Protein AF-0000000080870360 (afdb_homodimer)

pLDDT: mean 86.1, std 9.81, range [24.53, 97.88]

Foldseek 3Di:
DDPLVVLVVVLVVVLCCVLVVVLVVVLQVLLVVLQVVQQVVQQVVQAVLLVVQQVDDVDLVVNQVSQVVPVVVAQWQKKFWAAPVGHTSDIDGDDLDLPPADPVLCVVSVRDHAGHKDWHHHVVHTGTIITTGGHCSVSRVVSRVVSVVSVVVSVVVSVVSVVVSVVVSVLVVVLVVVLVVCVVLVVLLQLDADDAHPDPVSNVSRVVSNVVLVVLLVVLLVLLVVLLVLVQVVAHDPLQSAGEQVLVLVVVVCLLADLAQQQKAKKKKKFWPPLVVVCVVPNDVVSSVLNNLVSVLVQVVLLVQPRKGWYDNDDTMIMIRHGLHDPVVVVQVVVVVSVVVSQVPDPDRIAIAMEMEMGGHPDDSVVVVVQRVVVSVVRVVVVPHRYYYGDDDPDDQLDDDLVVLVVQVVVQLVVAKAWDWFFKAFPVRDGPETETFIWTQGPNDTGGNNRNVSSCVVVVVQLVNVVRVVVVLLVVCVVPVAAYEYEHEPSLLPDPVSLVVVLVVLQVCLSSQQRYEYEYELVCVVPPVPSVLVSLVSSVVSNHAYEYEQDDSSSSSVSVCSNSSHAAYEHHQSLLPPVLPDPSSLVSLLSSLVSCVSSNYAYEYEAHCADSSVNSNVVSPHGIYTHPHSRVPPDPDD/DDPLVVLVVVLVVVLCCVLVVVLVVVLQVLLVVLQVVQQVVQQVVQAVLLVVQQVDDVDLVVNQVSQVVDVVVAQWQKKFWAAPVGHTSDIDGDDLDLPPADPVLCVVSVRDHAGHKDWHHHVVHTGTIITTGGHCSVSRVVSRVVSVVSVVVSVVVSVVSVVVSVVVSVLVVVLVVVLVVCVVLVVLLQLDADDAHPDPVSNVSRVVSNVVLVVLLVVLLVLLVVLLVLVQVVAHDPLQSAGEQVLVLVVVVCLQADLAQQQKAKKKKKFWPPLVVVCVVVNDVVSSVLNNVVSVLVQVVLLVQPRKGWYDNDDTMIMIRHGLHDPVVVVLVVVVVSVVVSQVPDPDRIAIAMEMEMGGHPDDSVVVVVQRVVVSVVRVVVPPHRYYYGDDDPDDQLDDDLVVLVVQVVVQLVVAKAWDWFFKAFPVRDGPETETFIWTQGPNDTGGNNRNVSSCVVVVVQLVNVVRVVVVLLVVCVVPVAAYEYEHEPSLLVDPVSLVVVLVVLQVCLSSQQRYEYEYELVCVVPPVPSVLVSLVSSVVSNHAYEYEQDDSSSSSVSVCSNSSHAAYEHHQSLLPPVLPDVSSLVSLLSSLVSCVSSNYAYEYEAHCADSSVNSNVVSPHGIYTHPHSRVPPPPDD

Structure (mmCIF, N/CA/C/O backbone):
data_AF-0000000080870360-model_v1
#
loop_
_entity.id
_entity.type
_entity.pdbx_description
1 polymer 'EAL domain-containing protein'
#
loop_
_atom_site.group_PDB
_atom_site.id
_atom_site.type_symbol
_atom_site.label_atom_id
_atom_site.label_alt_id
_atom_site.label_comp_id
_atom_site.label_asym_id
_atom_site.label_entity_id
_atom_site.label_seq_id
_atom_site.pdbx_PDB_ins_code
_atom_site.Cartn_x
_atom_site.Cartn_y
_atom_site.Cartn_z
_atom_site.occupancy
_atom_site.B_iso_or_equiv
_atom_site.auth_seq_id
_atom_site.auth_comp_id
_atom_site.auth_asym_id
_atom_site.auth_atom_id
_atom_site.pdbx_PDB_model_num
ATOM 1 N N . MET A 1 1 ? 0.514 -20.75 -23.391 1 66.88 1 MET A N 1
ATOM 2 C CA . MET A 1 1 ? -0.245 -21.953 -23.062 1 66.88 1 MET A CA 1
ATOM 3 C C . MET A 1 1 ? -0.353 -22.141 -21.547 1 66.88 1 MET A C 1
ATOM 5 O O . MET A 1 1 ? 0.58 -21.812 -20.812 1 66.88 1 MET A O 1
ATOM 9 N N . SER A 1 2 ? -1.603 -22.625 -21.172 1 75.56 2 SER A N 1
ATOM 10 C CA . SER A 1 2 ? -1.83 -22.844 -19.75 1 75.56 2 SER A CA 1
ATOM 11 C C . SER A 1 2 ? -0.956 -23.969 -19.219 1 75.56 2 SER A C 1
ATOM 13 O O . SER A 1 2 ? -0.537 -24.844 -19.969 1 75.56 2 SER A O 1
ATOM 15 N N . LEU A 1 3 ? -0.447 -23.844 -18.031 1 73.31 3 LEU A N 1
ATOM 16 C CA . LEU A 1 3 ? 0.343 -24.891 -17.391 1 73.31 3 LEU A CA 1
ATOM 17 C C . LEU A 1 3 ? -0.369 -26.234 -17.453 1 73.31 3 LEU A C 1
ATOM 19 O O . LEU A 1 3 ? 0.267 -27.266 -17.672 1 73.31 3 LEU A O 1
ATOM 23 N N . ILE A 1 4 ? -1.67 -26.141 -17.453 1 73.12 4 ILE A N 1
ATOM 24 C CA . ILE A 1 4 ? -2.473 -27.359 -17.469 1 73.12 4 ILE A CA 1
ATOM 25 C C . ILE A 1 4 ? -2.4 -28 -18.859 1 73.12 4 ILE A C 1
ATOM 27 O O . ILE A 1 4 ? -2.25 -29.219 -18.969 1 73.12 4 ILE A O 1
ATOM 31 N N . LYS A 1 5 ? -2.488 -27.234 -19.812 1 73.69 5 LYS A N 1
ATOM 32 C CA . LYS A 1 5 ? -2.396 -27.75 -21.172 1 73.69 5 LYS A CA 1
ATOM 33 C C . LYS A 1 5 ? -1.011 -28.328 -21.453 1 73.69 5 LYS A C 1
ATOM 35 O O . LYS A 1 5 ? -0.881 -29.359 -22.125 1 73.69 5 LYS A O 1
ATOM 40 N N . GLN A 1 6 ? -0.074 -27.672 -20.906 1 71.38 6 GLN A N 1
ATOM 41 C CA . GLN A 1 6 ? 1.287 -28.172 -21.078 1 71.38 6 GLN A CA 1
ATOM 42 C C . GLN A 1 6 ? 1.474 -29.516 -20.375 1 71.38 6 GLN A C 1
ATOM 44 O O . GLN A 1 6 ? 2.109 -30.422 -20.922 1 71.38 6 GLN A O 1
ATOM 49 N N . LEU A 1 7 ? 0.876 -29.609 -19.25 1 72.62 7 LEU A N 1
ATOM 50 C CA . LEU A 1 7 ? 0.972 -30.859 -18.516 1 72.62 7 LEU A CA 1
ATOM 51 C C . LEU A 1 7 ? 0.259 -31.984 -19.25 1 72.62 7 LEU A C 1
ATOM 53 O O . LEU A 1 7 ? 0.784 -33.094 -19.359 1 72.62 7 LEU A O 1
ATOM 57 N N . TRP A 1 8 ? -0.838 -31.672 -19.844 1 72.88 8 TRP A N 1
ATOM 58 C CA . TRP A 1 8 ? -1.58 -32.656 -20.625 1 72.88 8 TRP A CA 1
ATOM 59 C C . TRP A 1 8 ? -0.782 -33.094 -21.859 1 72.88 8 TRP A C 1
ATOM 61 O O . TRP A 1 8 ? -0.747 -34.281 -22.188 1 72.88 8 TRP A O 1
ATOM 71 N N . LEU A 1 9 ? -0.199 -32.188 -22.391 1 73.12 9 LEU A N 1
ATOM 72 C CA . LEU A 1 9 ? 0.577 -32.5 -23.594 1 73.12 9 LEU A CA 1
ATOM 73 C C . LEU A 1 9 ? 1.766 -33.375 -23.25 1 73.12 9 LEU A C 1
ATOM 75 O O . LEU A 1 9 ? 2.076 -34.312 -24 1 73.12 9 LEU A O 1
ATOM 79 N N . ILE A 1 10 ? 2.309 -33.156 -22.156 1 71.44 10 ILE A N 1
ATOM 80 C CA . ILE A 1 10 ? 3.447 -33.938 -21.719 1 71.44 10 ILE A CA 1
ATOM 81 C C . ILE A 1 10 ? 2.998 -35.375 -21.438 1 71.44 10 ILE A C 1
ATOM 83 O O . ILE A 1 10 ? 3.633 -36.344 -21.891 1 71.44 10 ILE A O 1
ATOM 87 N N . VAL A 1 11 ? 1.896 -35.406 -20.797 1 72.62 11 VAL A N 1
ATOM 88 C CA . VAL A 1 11 ? 1.383 -36.75 -20.438 1 72.62 11 VAL A CA 1
ATOM 89 C C . VAL A 1 11 ? 1.026 -37.531 -21.688 1 72.62 11 VAL A C 1
ATOM 91 O O . VAL A 1 11 ? 1.393 -38.688 -21.828 1 72.62 11 VAL A O 1
ATOM 94 N N . VAL A 1 12 ? 0.449 -36.812 -22.609 1 73.94 12 VAL A N 1
ATOM 95 C CA . VAL A 1 12 ? -0.006 -37.469 -23.828 1 73.94 12 VAL A CA 1
ATOM 96 C C . VAL A 1 12 ? 1.198 -37.906 -24.656 1 73.94 12 VAL A C 1
ATOM 98 O O . VAL A 1 12 ? 1.223 -39.031 -25.172 1 73.94 12 VAL A O 1
ATOM 101 N N . VAL A 1 13 ? 2.146 -37.125 -24.719 1 74.88 13 VAL A N 1
ATOM 102 C CA . VAL A 1 13 ? 3.324 -37.438 -25.516 1 74.88 13 VAL A CA 1
ATOM 103 C C . VAL A 1 13 ? 4.086 -38.594 -24.891 1 74.88 13 VAL A C 1
ATOM 105 O O . VAL A 1 13 ? 4.535 -39.5 -25.594 1 74.88 13 VAL A O 1
ATOM 108 N N . LEU A 1 14 ? 4.164 -38.562 -23.625 1 74.25 14 LEU A N 1
ATOM 109 C CA . LEU A 1 14 ? 4.879 -39.625 -22.922 1 74.25 14 LEU A CA 1
ATOM 110 C C . LEU A 1 14 ? 4.152 -40.938 -23.078 1 74.25 14 LEU A C 1
ATOM 112 O O . LEU A 1 14 ? 4.789 -41.969 -23.297 1 74.25 14 LEU A O 1
ATOM 116 N N . LEU A 1 15 ? 2.84 -40.875 -23.047 1 74.5 15 LEU A N 1
ATOM 117 C CA . LEU A 1 15 ? 2.057 -42.094 -23.188 1 74.5 15 LEU A CA 1
ATOM 118 C C . LEU A 1 15 ? 2.15 -42.656 -24.609 1 74.5 15 LEU A C 1
ATOM 120 O O . LEU A 1 15 ? 2.266 -43.844 -24.797 1 74.5 15 LEU A O 1
ATOM 124 N N . LEU A 1 16 ? 2.174 -41.719 -25.547 1 74.62 16 LEU A N 1
ATOM 125 C CA . LEU A 1 16 ? 2.266 -42.156 -26.938 1 74.62 16 LEU A CA 1
ATOM 126 C C . LEU A 1 16 ? 3.621 -42.781 -27.234 1 74.62 16 LEU A C 1
ATOM 128 O O . LEU A 1 16 ? 3.703 -43.781 -27.953 1 74.62 16 LEU A O 1
ATOM 132 N N . LEU A 1 17 ? 4.586 -42.25 -26.688 1 73.38 17 LEU A N 1
ATOM 133 C CA . LEU A 1 17 ? 5.93 -42.781 -26.891 1 73.38 17 LEU A CA 1
ATOM 134 C C . LEU A 1 17 ? 6.09 -44.125 -26.188 1 73.38 17 LEU A C 1
ATOM 136 O O . LEU A 1 17 ? 6.684 -45.062 -26.75 1 73.38 17 LEU A O 1
ATOM 140 N N . ALA A 1 18 ? 5.531 -44.156 -24.969 1 71.69 18 ALA A N 1
ATOM 141 C CA . ALA A 1 18 ? 5.652 -45.406 -24.203 1 71.69 18 ALA A CA 1
ATOM 142 C C . ALA A 1 18 ? 4.844 -46.531 -24.859 1 71.69 18 ALA A C 1
ATOM 144 O O . ALA A 1 18 ? 5.363 -47.625 -25.078 1 71.69 18 ALA A O 1
ATOM 145 N N . PHE A 1 19 ? 3.607 -46.219 -25.281 1 74 19 PHE A N 1
ATOM 146 C CA . PHE A 1 19 ? 2.729 -47.25 -25.812 1 74 19 PHE A CA 1
ATOM 147 C C . PHE A 1 19 ? 3.078 -47.562 -27.266 1 74 19 PHE A C 1
ATOM 149 O O . PHE A 1 19 ? 3.057 -48.75 -27.672 1 74 19 PHE A O 1
ATOM 156 N N . GLY A 1 20 ? 3.439 -46.531 -28.016 1 71.44 20 GLY A N 1
ATOM 157 C CA . GLY A 1 20 ? 3.848 -46.75 -29.391 1 71.44 20 GLY A CA 1
ATOM 158 C C . GLY A 1 20 ? 5.129 -47.531 -29.516 1 71.44 20 GLY A C 1
ATOM 159 O O . GLY A 1 20 ? 5.215 -48.469 -30.328 1 71.44 20 GLY A O 1
ATOM 160 N N . GLY A 1 21 ? 6.066 -47.188 -28.719 1 71.12 21 GLY A N 1
ATOM 161 C CA . GLY A 1 21 ? 7.32 -47.938 -28.719 1 71.12 21 GLY A CA 1
ATOM 162 C C . GLY A 1 21 ? 7.164 -49.375 -28.25 1 71.12 21 GLY A C 1
ATOM 163 O O . GLY A 1 21 ? 7.746 -50.281 -28.844 1 71.12 21 GLY A O 1
ATOM 164 N N . SER A 1 22 ? 6.285 -49.562 -27.266 1 70.62 22 SER A N 1
ATOM 165 C CA . SER A 1 22 ? 6.059 -50.906 -26.75 1 70.62 22 SER A CA 1
ATOM 166 C C . SER A 1 22 ? 5.367 -51.781 -27.781 1 70.62 22 SER A C 1
ATOM 168 O O . SER A 1 22 ? 5.688 -52.969 -27.906 1 70.62 22 SER A O 1
ATOM 170 N N . LEU A 1 23 ? 4.457 -51.25 -28.5 1 72.56 23 LEU A N 1
ATOM 171 C CA . LEU A 1 23 ? 3.764 -52 -29.547 1 72.56 23 LEU A CA 1
ATOM 172 C C . LEU A 1 23 ? 4.727 -52.406 -30.656 1 72.56 23 LEU A C 1
ATOM 174 O O . LEU A 1 23 ? 4.688 -53.531 -31.141 1 72.56 23 LEU A O 1
ATOM 178 N N . PHE A 1 24 ? 5.559 -51.562 -31.016 1 74.19 24 PHE A N 1
ATOM 179 C CA . PHE A 1 24 ? 6.512 -51.812 -32.094 1 74.19 24 PHE A CA 1
ATOM 180 C C . PHE A 1 24 ? 7.5 -52.906 -31.703 1 74.19 24 PHE A C 1
ATOM 182 O O . PHE A 1 24 ? 7.77 -53.812 -32.469 1 74.19 24 PHE A O 1
ATOM 189 N N . ILE A 1 25 ? 7.922 -52.875 -30.578 1 70.62 25 ILE A N 1
ATOM 190 C CA . ILE A 1 25 ? 8.906 -53.844 -30.109 1 70.62 25 ILE A CA 1
ATOM 191 C C . ILE A 1 25 ? 8.242 -55.219 -29.922 1 70.62 25 ILE A C 1
ATOM 193 O O . ILE A 1 25 ? 8.82 -56.25 -30.266 1 70.62 25 ILE A O 1
ATOM 197 N N . GLY A 1 26 ? 7.035 -55.188 -29.406 1 69.44 26 GLY A N 1
ATOM 198 C CA . GLY A 1 26 ? 6.312 -56.406 -29.219 1 69.44 26 GLY A CA 1
ATOM 199 C C . GLY A 1 26 ? 6.047 -57.156 -30.5 1 69.44 26 GLY A C 1
ATOM 200 O O . GLY A 1 26 ? 6.289 -58.375 -30.594 1 69.44 26 GLY A O 1
ATOM 201 N N . VAL A 1 27 ? 5.711 -56.5 -31.516 1 71.69 27 VAL A N 1
ATOM 202 C CA . VAL A 1 27 ? 5.379 -57.094 -32.812 1 71.69 27 VAL A CA 1
ATOM 203 C C . VAL A 1 27 ? 6.656 -57.594 -33.5 1 71.69 27 VAL A C 1
ATOM 205 O O . VAL A 1 27 ? 6.68 -58.688 -34.062 1 71.69 27 VAL A O 1
ATOM 208 N N . THR A 1 28 ? 7.703 -56.875 -33.406 1 73.19 28 THR A N 1
ATOM 209 C CA . THR A 1 28 ? 8.945 -57.25 -34.062 1 73.19 28 THR A CA 1
ATOM 210 C C . THR A 1 28 ? 9.586 -58.438 -33.375 1 73.19 28 THR A C 1
ATOM 212 O O . THR A 1 28 ? 10.133 -59.312 -34.062 1 73.19 28 THR A O 1
ATOM 215 N N . ALA A 1 29 ? 9.508 -58.5 -32.125 1 69.62 29 ALA A N 1
ATOM 216 C CA . ALA A 1 29 ? 10.047 -59.656 -31.391 1 69.62 29 ALA A CA 1
ATOM 217 C C . ALA A 1 29 ? 9.258 -60.906 -31.703 1 69.62 29 ALA A C 1
ATOM 219 O O . ALA A 1 29 ? 9.836 -61.969 -31.891 1 69.62 29 ALA A O 1
ATOM 220 N N . SER A 1 30 ? 7.961 -60.844 -31.766 1 70.81 30 SER A N 1
ATOM 221 C CA . SER A 1 30 ? 7.113 -62 -32.062 1 70.81 30 SER A CA 1
ATOM 222 C C . SER A 1 30 ? 7.336 -62.5 -33.5 1 70.81 30 SER A C 1
ATOM 224 O O . SER A 1 30 ? 7.363 -63.688 -33.719 1 70.81 30 SER A O 1
ATOM 226 N N . ARG A 1 31 ? 7.504 -61.625 -34.344 1 75.19 31 ARG A N 1
ATOM 227 C CA . ARG A 1 31 ? 7.762 -61.969 -35.75 1 75.19 31 ARG A CA 1
ATOM 228 C C . ARG A 1 31 ? 9.062 -62.781 -35.875 1 75.19 31 ARG A C 1
ATOM 230 O O . ARG A 1 31 ? 9.109 -63.812 -36.531 1 75.19 31 ARG A O 1
ATOM 237 N N . ALA A 1 32 ? 10.078 -62.281 -35.312 1 73.69 32 ALA A N 1
ATOM 238 C CA . ALA A 1 32 ? 11.383 -62.938 -35.406 1 73.69 32 ALA A CA 1
ATOM 239 C C . ALA A 1 32 ? 11.328 -64.375 -34.812 1 73.69 32 ALA A C 1
ATOM 241 O O . ALA A 1 32 ? 11.914 -65.312 -35.375 1 73.69 32 ALA A O 1
ATOM 242 N N . TYR A 1 33 ? 10.617 -64.5 -33.812 1 71.56 33 TYR A N 1
ATOM 243 C CA . TYR A 1 33 ? 10.461 -65.812 -33.188 1 71.56 33 TYR A CA 1
ATOM 244 C C . TYR A 1 33 ? 9.703 -66.75 -34.094 1 71.56 33 TYR A C 1
ATOM 246 O O . TYR A 1 33 ? 10.094 -67.938 -34.219 1 71.56 33 TYR A O 1
ATOM 254 N N . ILE A 1 34 ? 8.648 -66.312 -34.625 1 73.5 34 ILE A N 1
ATOM 255 C CA . ILE A 1 34 ? 7.809 -67.125 -35.469 1 73.5 34 ILE A CA 1
ATOM 256 C C . ILE A 1 34 ? 8.602 -67.625 -36.719 1 73.5 34 ILE A C 1
ATOM 258 O O . ILE A 1 34 ? 8.555 -68.75 -37.094 1 73.5 34 ILE A O 1
ATOM 262 N N . GLU A 1 35 ? 9.32 -66.75 -37.188 1 79.25 35 GLU A N 1
ATOM 263 C CA . GLU A 1 35 ? 10.109 -67.062 -38.375 1 79.25 35 GLU A CA 1
ATOM 264 C C . GLU A 1 35 ? 11.148 -68.188 -38.062 1 79.25 35 GLU A C 1
ATOM 266 O O . GLU A 1 35 ? 11.336 -69.125 -38.844 1 79.25 35 GLU A O 1
ATOM 271 N N . GLN A 1 36 ? 11.742 -68 -37 1 74.94 36 GLN A N 1
ATOM 272 C CA . GLN A 1 36 ? 12.766 -68.938 -36.625 1 74.94 36 GLN A CA 1
ATOM 273 C C . GLN A 1 36 ? 12.148 -70.312 -36.312 1 74.94 36 GLN A C 1
ATOM 275 O O . GLN A 1 36 ? 12.688 -71.375 -36.688 1 74.94 36 GLN A O 1
ATOM 280 N N . GLU A 1 37 ? 11.094 -70.25 -35.594 1 73.12 37 GLU A N 1
ATOM 281 C CA . GLU A 1 37 ? 10.438 -71.5 -35.219 1 73.12 37 GLU A CA 1
ATOM 282 C C . GLU A 1 37 ? 9.914 -72.25 -36.438 1 73.12 37 GLU A C 1
ATOM 284 O O . GLU A 1 37 ? 10.008 -73.5 -36.531 1 73.12 37 GLU A O 1
ATOM 289 N N . VAL A 1 38 ? 9.32 -71.625 -37.344 1 77.19 38 VAL A N 1
ATOM 290 C CA . VAL A 1 38 ? 8.789 -72.25 -38.562 1 77.19 38 VAL A CA 1
ATOM 291 C C . VAL A 1 38 ? 9.93 -72.75 -39.438 1 77.19 38 VAL A C 1
ATOM 293 O O . VAL A 1 38 ? 9.797 -73.812 -40.062 1 77.19 38 VAL A O 1
ATOM 296 N N . LEU A 1 39 ? 11.023 -72.125 -39.438 1 81.31 39 LEU A N 1
ATOM 297 C CA . LEU A 1 39 ? 12.195 -72.562 -40.156 1 81.31 39 LEU A CA 1
ATOM 298 C C . LEU A 1 39 ? 12.664 -73.938 -39.656 1 81.31 39 LEU A C 1
ATOM 300 O O . LEU A 1 39 ? 12.969 -74.812 -40.438 1 81.31 39 LEU A O 1
ATOM 304 N N . ILE A 1 40 ? 12.68 -74 -38.375 1 76.5 40 ILE A N 1
ATOM 305 C CA . ILE A 1 40 ? 13.109 -75.25 -37.75 1 76.5 40 ILE A CA 1
ATOM 306 C C . ILE A 1 40 ? 12.086 -76.375 -38.031 1 76.5 40 ILE A C 1
ATOM 308 O O . ILE A 1 40 ? 12.461 -77.5 -38.375 1 76.5 40 ILE A O 1
ATOM 312 N N . LYS A 1 41 ? 10.883 -76.062 -37.938 1 78.19 41 LYS A N 1
ATOM 313 C CA . LYS A 1 41 ? 9.812 -77 -38.219 1 78.19 41 LYS A CA 1
ATOM 314 C C . LYS A 1 41 ? 9.898 -77.5 -39.656 1 78.19 41 LYS A C 1
ATOM 316 O O . LYS A 1 41 ? 9.789 -78.75 -39.875 1 78.19 41 LYS A O 1
ATOM 321 N N . ASN A 1 42 ? 10.031 -76.625 -40.594 1 82.44 42 ASN A N 1
ATOM 322 C CA . ASN A 1 42 ? 10.141 -77 -42 1 82.44 42 ASN A CA 1
ATOM 323 C C . ASN A 1 42 ? 11.32 -77.938 -42.219 1 82.44 42 ASN A C 1
ATOM 325 O O . ASN A 1 42 ? 11.195 -78.938 -42.906 1 82.44 42 ASN A O 1
ATOM 329 N N . ALA A 1 43 ? 12.375 -77.625 -41.656 1 81.81 43 ALA A N 1
ATOM 330 C CA . ALA A 1 43 ? 13.594 -78.375 -41.844 1 81.81 43 ALA A CA 1
ATOM 331 C C . ALA A 1 43 ? 13.445 -79.812 -41.219 1 81.81 43 ALA A C 1
ATOM 333 O O . ALA A 1 43 ? 13.781 -80.812 -41.844 1 81.81 43 ALA A O 1
ATOM 334 N N . ASP A 1 44 ? 12.922 -79.812 -40 1 77.19 44 ASP A N 1
ATOM 335 C CA . ASP A 1 44 ? 12.742 -81.062 -39.312 1 77.19 44 ASP A CA 1
ATOM 336 C C . ASP A 1 44 ? 11.75 -81.938 -40.031 1 77.19 44 ASP A C 1
ATOM 338 O O . ASP A 1 44 ? 12 -83.125 -40.219 1 77.19 44 ASP A O 1
ATOM 342 N N . ASN A 1 45 ? 10.688 -81.438 -40.5 1 79.94 45 ASN A N 1
ATOM 343 C CA . ASN A 1 45 ? 9.664 -82.188 -41.156 1 79.94 45 ASN A CA 1
ATOM 344 C C . ASN A 1 45 ? 10.125 -82.688 -42.562 1 79.94 45 ASN A C 1
ATOM 346 O O . ASN A 1 45 ? 9.82 -83.812 -42.969 1 79.94 45 ASN A O 1
ATOM 350 N N . ALA A 1 46 ? 10.82 -81.812 -43.219 1 83.75 46 ALA A N 1
ATOM 351 C CA . ALA A 1 46 ? 11.367 -82.188 -44.531 1 83.75 46 ALA A CA 1
ATOM 352 C C . ALA A 1 46 ? 12.359 -83.375 -44.375 1 83.75 46 ALA A C 1
ATOM 354 O O . ALA A 1 46 ? 12.32 -84.312 -45.156 1 83.75 46 ALA A O 1
ATOM 355 N N . SER A 1 47 ? 13.148 -83.312 -43.406 1 80.06 47 SER A N 1
ATOM 356 C CA . SER A 1 47 ? 14.148 -84.312 -43.188 1 80.06 47 SER A CA 1
ATOM 357 C C . SER A 1 47 ? 13.5 -85.625 -42.781 1 80.06 47 SER A C 1
ATOM 359 O O . SER A 1 47 ? 13.906 -86.688 -43.25 1 80.06 47 SER A O 1
ATOM 361 N N . ALA A 1 48 ? 12.523 -85.5 -41.938 1 77.06 48 ALA A N 1
ATOM 362 C CA . ALA A 1 48 ? 11.82 -86.688 -41.5 1 77.06 48 ALA A CA 1
ATOM 363 C C . ALA A 1 48 ? 11.094 -87.375 -42.656 1 77.06 48 ALA A C 1
ATOM 365 O O . ALA A 1 48 ? 11.164 -88.625 -42.781 1 77.06 48 ALA A O 1
ATOM 366 N N . LEU A 1 49 ? 10.492 -86.688 -43.469 1 80.81 49 LEU A N 1
ATOM 367 C CA . LEU A 1 49 ? 9.734 -87.188 -44.562 1 80.81 49 LEU A CA 1
ATOM 368 C C . LEU A 1 49 ? 10.664 -87.75 -45.656 1 80.81 49 LEU A C 1
ATOM 370 O O . LEU A 1 49 ? 10.383 -88.812 -46.25 1 80.81 49 LEU A O 1
ATOM 374 N N . ALA A 1 50 ? 11.688 -87.125 -45.875 1 83.62 50 ALA A N 1
ATOM 375 C CA . ALA A 1 50 ? 12.664 -87.562 -46.844 1 83.62 50 ALA A CA 1
ATOM 376 C C . ALA A 1 50 ? 13.289 -88.875 -46.438 1 83.62 50 ALA A C 1
ATOM 378 O O . ALA A 1 50 ? 13.516 -89.75 -47.25 1 83.62 50 ALA A O 1
ATOM 379 N N . LEU A 1 51 ? 13.539 -88.938 -45.219 1 77.44 51 LEU A N 1
ATOM 380 C CA . LEU A 1 51 ? 14.102 -90.188 -44.688 1 77.44 51 LEU A CA 1
ATOM 381 C C . LEU A 1 51 ? 13.109 -91.312 -44.844 1 77.44 51 LEU A C 1
ATOM 383 O O . LEU A 1 51 ? 13.5 -92.438 -45.219 1 77.44 51 LEU A O 1
ATOM 387 N N . THR A 1 52 ? 11.898 -91.062 -44.625 1 76.25 52 THR A N 1
ATOM 388 C CA . THR A 1 52 ? 10.852 -92.062 -44.781 1 76.25 52 THR A CA 1
ATOM 389 C C . THR A 1 52 ? 10.727 -92.5 -46.25 1 76.25 52 THR A C 1
ATOM 391 O O . THR A 1 52 ? 10.648 -93.688 -46.531 1 76.25 52 THR A O 1
ATOM 394 N N . MET A 1 53 ? 10.844 -91.625 -47.062 1 80.94 53 MET A N 1
ATOM 395 C CA . MET A 1 53 ? 10.703 -91.875 -48.5 1 80.94 53 MET A CA 1
ATOM 396 C C . MET A 1 53 ? 11.906 -92.625 -49.031 1 80.94 53 MET A C 1
ATOM 398 O O . MET A 1 53 ? 11.773 -93.5 -49.938 1 80.94 53 MET A O 1
ATOM 402 N N . SER A 1 54 ? 12.922 -92.438 -48.406 1 82.62 54 SER A N 1
ATOM 403 C CA . SER A 1 54 ? 14.148 -93.125 -48.844 1 82.62 54 SER A CA 1
ATOM 404 C C . SER A 1 54 ? 14.133 -94.562 -48.469 1 82.62 54 SER A C 1
ATOM 406 O O . SER A 1 54 ? 14.781 -95.375 -49.125 1 82.62 54 SER A O 1
ATOM 408 N N . GLN A 1 55 ? 13.359 -94.875 -47.5 1 75.25 55 GLN A N 1
ATOM 409 C CA . GLN A 1 55 ? 13.352 -96.25 -47 1 75.25 55 GLN A CA 1
ATOM 410 C C . GLN A 1 55 ? 12.188 -97.062 -47.594 1 75.25 55 GLN A C 1
ATOM 412 O O . GLN A 1 55 ? 12.148 -98.312 -47.469 1 75.25 55 GLN A O 1
ATOM 417 N N . MET A 1 56 ? 11.328 -96.438 -48.344 1 76.25 56 MET A N 1
ATOM 418 C CA . MET A 1 56 ? 10.125 -97.125 -48.875 1 76.25 56 MET A CA 1
ATOM 419 C C . MET A 1 56 ? 10.305 -97.438 -50.344 1 76.25 56 MET A C 1
ATOM 421 O O . MET A 1 56 ? 11.188 -96.875 -51 1 76.25 56 MET A O 1
ATOM 425 N N . PRO A 1 57 ? 9.406 -98.5 -50.844 1 78.81 57 PRO A N 1
ATOM 426 C CA . PRO A 1 57 ? 9.445 -98.75 -52.312 1 78.81 57 PRO A CA 1
ATOM 427 C C . PRO A 1 57 ? 9.125 -97.5 -53.125 1 78.81 57 PRO A C 1
ATOM 429 O O . PRO A 1 57 ? 8.266 -96.75 -52.75 1 78.81 57 PRO A O 1
ATOM 432 N N . LYS A 1 58 ? 9.812 -97.312 -54.219 1 82.81 58 LYS A N 1
ATOM 433 C CA . LYS A 1 58 ? 9.766 -96.062 -54.969 1 82.81 58 LYS A CA 1
ATOM 434 C C . LYS A 1 58 ? 8.727 -96.188 -56.094 1 82.81 58 LYS A C 1
ATOM 436 O O . LYS A 1 58 ? 8.906 -95.562 -57.156 1 82.81 58 LYS A O 1
ATOM 441 N N . ASP A 1 59 ? 7.691 -96.938 -55.781 1 82.81 59 ASP A N 1
ATOM 442 C CA . ASP A 1 59 ? 6.598 -96.938 -56.75 1 82.81 59 ASP A CA 1
ATOM 443 C C . ASP A 1 59 ? 5.77 -95.688 -56.656 1 82.81 59 ASP A C 1
ATOM 445 O O . ASP A 1 59 ? 5.57 -95.125 -55.562 1 82.81 59 ASP A O 1
ATOM 449 N N . PRO A 1 60 ? 5.375 -95.062 -57.781 1 83.12 60 PRO A N 1
ATOM 450 C CA . PRO A 1 60 ? 4.668 -93.812 -57.844 1 83.12 60 PRO A CA 1
ATOM 451 C C . PRO A 1 60 ? 3.424 -93.812 -56.969 1 83.12 60 PRO A C 1
ATOM 453 O O . PRO A 1 60 ? 3.111 -92.75 -56.344 1 83.12 60 PRO A O 1
ATOM 456 N N . VAL A 1 61 ? 2.744 -94.875 -56.812 1 83.88 61 VAL A N 1
ATOM 457 C CA . VAL A 1 61 ? 1.502 -94.938 -56.031 1 83.88 61 VAL A CA 1
ATOM 458 C C . VAL A 1 61 ? 1.811 -94.812 -54.562 1 83.88 61 VAL A C 1
ATOM 460 O O . VAL A 1 61 ? 1.13 -94.062 -53.812 1 83.88 61 VAL A O 1
ATOM 463 N N . THR A 1 62 ? 2.846 -95.438 -54.156 1 80.75 62 THR A N 1
ATOM 464 C CA . THR A 1 62 ? 3.232 -95.438 -52.75 1 80.75 62 THR A CA 1
ATOM 465 C C . THR A 1 62 ? 3.742 -94.062 -52.375 1 80.75 62 THR A C 1
ATOM 467 O O . THR A 1 62 ? 3.428 -93.562 -51.281 1 80.75 62 THR A O 1
ATOM 470 N N . LEU A 1 63 ? 4.492 -93.5 -53.219 1 83.31 63 LEU A N 1
ATOM 471 C CA . LEU A 1 63 ? 5.023 -92.125 -52.969 1 83.31 63 LEU A CA 1
ATOM 472 C C . LEU A 1 63 ? 3.9 -91.125 -52.906 1 83.31 63 LEU A C 1
ATOM 474 O O . LEU A 1 63 ? 3.91 -90.25 -52.062 1 83.31 63 LEU A O 1
ATOM 478 N N . GLU A 1 64 ? 2.99 -91.188 -53.75 1 86 64 GLU A N 1
ATOM 479 C CA . GLU A 1 64 ? 1.843 -90.312 -53.781 1 86 64 GLU A CA 1
ATOM 480 C C . GLU A 1 64 ? 1.019 -90.438 -52.5 1 86 64 GLU A C 1
ATOM 482 O O . GLU A 1 64 ? 0.549 -89.5 -51.938 1 86 64 GLU A O 1
ATOM 487 N N . LEU A 1 65 ? 0.828 -91.688 -52.031 1 80 65 LEU A N 1
ATOM 488 C CA . LEU A 1 65 ? 0.038 -91.938 -50.844 1 80 65 LEU A CA 1
ATOM 489 C C . LEU A 1 65 ? 0.723 -91.375 -49.594 1 80 65 LEU A C 1
ATOM 491 O O . LEU A 1 65 ? 0.06 -90.812 -48.719 1 80 65 LEU A O 1
ATOM 495 N N . LEU A 1 66 ? 1.996 -91.438 -49.625 1 79.25 66 LEU A N 1
ATOM 496 C CA . LEU A 1 66 ? 2.74 -90.938 -48.5 1 79.25 66 LEU A CA 1
ATOM 497 C C . LEU A 1 66 ? 2.686 -89.438 -48.438 1 79.25 66 LEU A C 1
ATOM 499 O O . LEU A 1 66 ? 2.459 -88.812 -47.375 1 79.25 66 LEU A O 1
ATOM 503 N N . VAL A 1 67 ? 2.996 -88.75 -49.531 1 83.25 67 VAL A N 1
ATOM 504 C CA . VAL A 1 67 ? 2.949 -87.312 -49.594 1 83.25 67 VAL A CA 1
ATOM 505 C C . VAL A 1 67 ? 1.541 -86.812 -49.281 1 83.25 67 VAL A C 1
ATOM 507 O O . VAL A 1 67 ? 1.374 -85.812 -48.531 1 83.25 67 VAL A O 1
ATOM 510 N N . SER A 1 68 ? 0.574 -87.562 -49.75 1 82.69 68 SER A N 1
ATOM 511 C CA . SER A 1 68 ? -0.812 -87.125 -49.5 1 82.69 68 SER A CA 1
ATOM 512 C C . SER A 1 68 ? -1.172 -87.312 -48.031 1 82.69 68 SER A C 1
ATOM 514 O O . SER A 1 68 ? -1.835 -86.5 -47.438 1 82.69 68 SER A O 1
ATOM 516 N N . ALA A 1 69 ? -0.747 -88.438 -47.469 1 76.44 69 ALA A N 1
ATOM 517 C CA . ALA A 1 69 ? -1.047 -88.688 -46.062 1 76.44 69 ALA A CA 1
ATOM 518 C C . ALA A 1 69 ? -0.389 -87.688 -45.156 1 76.44 69 ALA A C 1
ATOM 520 O O . ALA A 1 69 ? -1.011 -87.188 -44.188 1 76.44 69 ALA A O 1
ATOM 521 N N . GLN A 1 70 ? 0.799 -87.375 -45.531 1 76.44 70 GLN A N 1
ATOM 522 C CA . GLN A 1 70 ? 1.516 -86.375 -44.719 1 76.44 70 GLN A CA 1
ATOM 523 C C . GLN A 1 70 ? 0.906 -85 -44.875 1 76.44 70 GLN A C 1
ATOM 525 O O . GLN A 1 70 ? 0.792 -84.25 -43.906 1 76.44 70 GLN A O 1
ATOM 530 N N . PHE A 1 71 ? 0.629 -84.625 -46 1 81.06 71 PHE A N 1
ATOM 531 C CA . PHE A 1 71 ? 0.03 -83.312 -46.281 1 81.06 71 PHE A CA 1
ATOM 532 C C . PHE A 1 71 ? -1.315 -83.188 -45.594 1 81.06 71 PHE A C 1
ATOM 534 O O . PHE A 1 71 ? -1.631 -82.125 -45.031 1 81.06 71 PHE A O 1
ATOM 541 N N . ASP A 1 72 ? -2.148 -84.312 -45.562 1 75.25 72 ASP A N 1
ATOM 542 C CA . ASP A 1 72 ? -3.494 -84.25 -45 1 75.25 72 ASP A CA 1
ATOM 543 C C . ASP A 1 72 ? -3.453 -84.25 -43.5 1 75.25 72 ASP A C 1
ATOM 545 O O . ASP A 1 72 ? -4.348 -83.688 -42.844 1 75.25 72 ASP A O 1
ATOM 549 N N . THR A 1 73 ? -2.449 -84.812 -42.938 1 66.31 73 THR A N 1
ATOM 550 C CA . THR A 1 73 ? -2.383 -84.875 -41.469 1 66.31 73 THR A CA 1
ATOM 551 C C . THR A 1 73 ? -1.596 -83.688 -40.906 1 66.31 73 THR A C 1
ATOM 553 O O . THR A 1 73 ? -1.74 -83.375 -39.719 1 66.31 73 THR A O 1
ATOM 556 N N . GLY A 1 74 ? -0.8 -83.188 -41.781 1 72.06 74 GLY A N 1
ATOM 557 C CA . GLY A 1 74 ? 0.05 -82.125 -41.281 1 72.06 74 GLY A CA 1
ATOM 558 C C . GLY A 1 74 ? -0.448 -80.75 -41.688 1 72.06 74 GLY A C 1
ATOM 559 O O . GLY A 1 74 ? -1.469 -80.625 -42.344 1 72.06 74 GLY A O 1
ATOM 560 N N . HIS A 1 75 ? 0.071 -79.688 -41.031 1 77.81 75 HIS A N 1
ATOM 561 C CA . HIS A 1 75 ? -0.229 -78.312 -41.344 1 77.81 75 HIS A CA 1
ATOM 562 C C . HIS A 1 75 ? 0.802 -77.75 -42.312 1 77.81 75 HIS A C 1
ATOM 564 O O . HIS A 1 75 ? 1.637 -76.938 -41.906 1 77.81 75 HIS A O 1
ATOM 570 N N . TYR A 1 76 ? 0.71 -78.125 -43.625 1 82.06 76 TYR A N 1
ATOM 571 C CA . TYR A 1 76 ? 1.684 -77.75 -44.625 1 82.06 76 TYR A CA 1
ATOM 572 C C . TYR A 1 76 ? 1.02 -76.938 -45.719 1 82.06 76 TYR A C 1
ATOM 574 O O . TYR A 1 76 ? -0.179 -77.062 -45.969 1 82.06 76 TYR A O 1
ATOM 582 N N . ARG A 1 77 ? 1.753 -76.062 -46.219 1 82.94 77 ARG A N 1
ATOM 583 C CA . ARG A 1 77 ? 1.315 -75.312 -47.375 1 82.94 77 ARG A CA 1
ATOM 584 C C . ARG A 1 77 ? 1.749 -75.938 -48.688 1 82.94 77 ARG A C 1
ATOM 586 O O . ARG A 1 77 ? 1.009 -75.938 -49.656 1 82.94 77 ARG A O 1
ATOM 593 N N . ARG A 1 78 ? 2.904 -76.5 -48.531 1 86.69 78 ARG A N 1
ATOM 594 C CA . ARG A 1 78 ? 3.459 -77.062 -49.75 1 86.69 78 ARG A CA 1
ATOM 595 C C . ARG A 1 78 ? 4.359 -78.25 -49.406 1 86.69 78 ARG A C 1
ATOM 597 O O . ARG A 1 78 ? 5.18 -78.188 -48.5 1 86.69 78 ARG A O 1
ATOM 604 N N . VAL A 1 79 ? 4.02 -79.312 -50 1 88.44 79 VAL A N 1
ATOM 605 C CA . VAL A 1 79 ? 4.906 -80.5 -50 1 88.44 79 VAL A CA 1
ATOM 606 C C . VAL A 1 79 ? 5.168 -80.938 -51.406 1 88.44 79 VAL A C 1
ATOM 608 O O . VAL A 1 79 ? 4.242 -81.375 -52.125 1 88.44 79 VAL A O 1
ATOM 611 N N . GLU A 1 80 ? 6.367 -80.875 -51.812 1 91.31 80 GLU A N 1
ATOM 612 C CA . GLU A 1 80 ? 6.707 -81.188 -53.188 1 91.31 80 GLU A CA 1
ATOM 613 C C . GLU A 1 80 ? 7.945 -82.062 -53.281 1 91.31 80 GLU A C 1
ATOM 615 O O . GLU A 1 80 ? 8.93 -81.812 -52.594 1 91.31 80 GLU A O 1
ATOM 620 N N . LEU A 1 81 ? 7.797 -83.062 -54.094 1 90.88 81 LEU A N 1
ATOM 621 C CA . LEU A 1 81 ? 8.938 -83.938 -54.406 1 90.88 81 LEU A CA 1
ATOM 622 C C . LEU A 1 81 ? 9.414 -83.625 -55.844 1 90.88 81 LEU A C 1
ATOM 624 O O . LEU A 1 81 ? 8.648 -83.812 -56.781 1 90.88 81 LEU A O 1
ATOM 628 N N . ARG A 1 82 ? 10.656 -83.312 -55.938 1 92 82 ARG A N 1
ATOM 629 C CA . ARG A 1 82 ? 11.227 -83 -57.25 1 92 82 ARG A CA 1
ATOM 630 C C . ARG A 1 82 ? 12.312 -84 -57.656 1 92 82 ARG A C 1
ATOM 632 O O . ARG A 1 82 ? 13.094 -84.438 -56.812 1 92 82 ARG A O 1
ATOM 639 N N . SER A 1 83 ? 12.273 -84.25 -58.969 1 88.25 83 SER A N 1
ATOM 640 C CA . SER A 1 83 ? 13.312 -85.125 -59.531 1 88.25 83 SER A CA 1
ATOM 641 C C . SER A 1 83 ? 14.664 -84.375 -59.562 1 88.25 83 SER A C 1
ATOM 643 O O . SER A 1 83 ? 14.727 -83.188 -59.438 1 88.25 83 SER A O 1
ATOM 645 N N . PRO A 1 84 ? 15.781 -85.125 -59.656 1 86.31 84 PRO A N 1
ATOM 646 C CA . PRO A 1 84 ? 17.109 -84.5 -59.75 1 86.31 84 PRO A CA 1
ATOM 647 C C . PRO A 1 84 ? 17.219 -83.562 -60.938 1 86.31 84 PRO A C 1
ATOM 649 O O . PRO A 1 84 ? 18.047 -82.625 -60.938 1 86.31 84 PRO A O 1
ATOM 652 N N . GLU A 1 85 ? 16.422 -83.812 -61.938 1 84.88 85 GLU A N 1
ATOM 653 C CA . GLU A 1 85 ? 16.406 -83 -63.125 1 84.88 85 GLU A CA 1
ATOM 654 C C . GLU A 1 85 ? 15.5 -81.75 -62.938 1 84.88 85 GLU A C 1
ATOM 656 O O . GLU A 1 85 ? 15.445 -80.875 -63.781 1 84.88 85 GLU A O 1
ATOM 661 N N . GLY A 1 86 ? 14.812 -81.625 -61.812 1 82.56 86 GLY A N 1
ATOM 662 C CA . GLY A 1 86 ? 14 -80.438 -61.5 1 82.56 86 GLY A CA 1
ATOM 663 C C . GLY A 1 86 ? 12.523 -80.688 -61.781 1 82.56 86 GLY A C 1
ATOM 664 O O . GLY A 1 86 ? 11.719 -79.75 -61.562 1 82.56 86 GLY A O 1
ATOM 665 N N . GLU A 1 87 ? 12.125 -81.812 -62.281 1 86.75 87 GLU A N 1
ATOM 666 C CA . GLU A 1 87 ? 10.719 -82.062 -62.594 1 86.75 87 GLU A CA 1
ATOM 667 C C . GLU A 1 87 ? 9.938 -82.5 -61.375 1 86.75 87 GLU A C 1
ATOM 669 O O . GLU A 1 87 ? 10.469 -83.188 -60.5 1 86.75 87 GLU A O 1
ATOM 674 N N . ILE A 1 88 ? 8.703 -82.125 -61.312 1 90.31 88 ILE A N 1
ATOM 675 C CA . ILE A 1 88 ? 7.836 -82.438 -60.188 1 90.31 88 ILE A CA 1
ATOM 676 C C . ILE A 1 88 ? 7.316 -83.875 -60.312 1 90.31 88 ILE A C 1
ATOM 678 O O . ILE A 1 88 ? 6.66 -84.188 -61.312 1 90.31 88 ILE A O 1
ATOM 682 N N . ILE A 1 89 ? 7.676 -84.625 -59.375 1 87.88 89 ILE A N 1
ATOM 683 C CA . ILE A 1 89 ? 7.176 -86 -59.344 1 87.88 89 ILE A CA 1
ATOM 684 C C . ILE A 1 89 ? 5.797 -86 -58.688 1 87.88 89 ILE A C 1
ATOM 686 O O . ILE A 1 89 ? 4.852 -86.625 -59.219 1 87.88 89 ILE A O 1
ATOM 690 N N . GLU A 1 90 ? 5.688 -85.375 -57.531 1 88.81 90 GLU A N 1
ATOM 691 C CA . GLU A 1 90 ? 4.445 -85.25 -56.781 1 88.81 90 GLU A CA 1
ATOM 692 C C . GLU A 1 90 ? 4.363 -83.938 -56.062 1 88.81 90 GLU A C 1
ATOM 694 O O . GLU A 1 90 ? 5.363 -83.438 -55.531 1 88.81 90 GLU A O 1
ATOM 699 N N . GLN A 1 91 ? 3.24 -83.438 -56.156 1 89.94 91 GLN A N 1
ATOM 700 C CA . GLN A 1 91 ? 3.053 -82.125 -55.5 1 89.94 91 GLN A CA 1
ATOM 701 C C . GLN A 1 91 ? 1.672 -82 -54.844 1 89.94 91 GLN A C 1
ATOM 703 O O . GLN A 1 91 ? 0.677 -82.438 -55.438 1 89.94 91 GLN A O 1
ATOM 708 N N . ARG A 1 92 ? 1.726 -81.625 -53.531 1 88.31 92 ARG A N 1
ATOM 709 C CA . ARG A 1 92 ? 0.488 -81.25 -52.844 1 88.31 92 ARG A CA 1
ATOM 710 C C . ARG A 1 92 ? 0.542 -79.812 -52.344 1 88.31 92 ARG A C 1
ATOM 712 O O . ARG A 1 92 ? 1.511 -79.375 -51.688 1 88.31 92 ARG A O 1
ATOM 719 N N . LEU A 1 93 ? -0.392 -79 -52.75 1 86.69 93 LEU A N 1
ATOM 720 C CA . LEU A 1 93 ? -0.464 -77.625 -52.375 1 86.69 93 LEU A CA 1
ATOM 721 C C . LEU A 1 93 ? -1.694 -77.312 -51.5 1 86.69 93 LEU A C 1
ATOM 723 O O . LEU A 1 93 ? -2.771 -77.875 -51.781 1 86.69 93 LEU A O 1
ATOM 727 N N . GLY A 1 94 ? -1.414 -76.812 -50.375 1 75.06 94 GLY A N 1
ATOM 728 C CA . GLY A 1 94 ? -2.529 -76.375 -49.531 1 75.06 94 GLY A CA 1
ATOM 729 C C . GLY A 1 94 ? -2.965 -74.938 -49.75 1 75.06 94 GLY A C 1
ATOM 730 O O . GLY A 1 94 ? -2.236 -74.188 -50.344 1 75.06 94 GLY A O 1
ATOM 731 N N . GLY A 1 95 ? -4.25 -74.5 -49.344 1 65.69 95 GLY A N 1
ATOM 732 C CA . GLY A 1 95 ? -4.801 -73.125 -49.5 1 65.69 95 GLY A CA 1
ATOM 733 C C . GLY A 1 95 ? -4.18 -72.125 -48.531 1 65.69 95 GLY A C 1
ATOM 734 O O . GLY A 1 95 ? -3.666 -72.5 -47.469 1 65.69 95 GLY A O 1
ATOM 735 N N . ASP A 1 96 ? -3.82 -70.938 -49.062 1 61.34 96 ASP A N 1
ATOM 736 C CA . ASP A 1 96 ? -3.227 -69.812 -48.312 1 61.34 96 ASP A CA 1
ATOM 737 C C . ASP A 1 96 ? -4.281 -69.125 -47.5 1 61.34 96 ASP A C 1
ATOM 739 O O . ASP A 1 96 ? -4.062 -67.938 -47.062 1 61.34 96 ASP A O 1
ATOM 743 N N . ALA A 1 97 ? -5.512 -69.625 -47.219 1 62.41 97 ALA A N 1
ATOM 744 C CA . ALA A 1 97 ? -6.516 -68.625 -46.781 1 62.41 97 ALA A CA 1
ATOM 745 C C . ALA A 1 97 ? -6.359 -68.312 -45.281 1 62.41 97 ALA A C 1
ATOM 747 O O . ALA A 1 97 ? -6.461 -69.25 -44.438 1 62.41 97 ALA A O 1
ATOM 748 N N . ILE A 1 98 ? -5.629 -67.188 -45.062 1 71.81 98 ILE A N 1
ATOM 749 C CA . ILE A 1 98 ? -5.652 -66.562 -43.75 1 71.81 98 ILE A CA 1
ATOM 750 C C . ILE A 1 98 ? -6.918 -65.688 -43.594 1 71.81 98 ILE A C 1
ATOM 752 O O . ILE A 1 98 ? -6.934 -64.562 -43.938 1 71.81 98 ILE A O 1
ATOM 756 N N . ARG A 1 99 ? -8.102 -66.188 -43.469 1 69.62 99 ARG A N 1
ATOM 757 C CA . ARG A 1 99 ? -9.367 -65.5 -43.562 1 69.62 99 ARG A CA 1
ATOM 758 C C . ARG A 1 99 ? -9.641 -64.688 -42.281 1 69.62 99 ARG A C 1
ATOM 760 O O . ARG A 1 99 ? -10.359 -63.688 -42.312 1 69.62 99 ARG A O 1
ATOM 767 N N . ASP A 1 100 ? -8.938 -64.938 -41.156 1 81.12 100 ASP A N 1
ATOM 768 C CA . ASP A 1 100 ? -9.383 -64.312 -39.906 1 81.12 100 ASP A CA 1
ATOM 769 C C . ASP A 1 100 ? -8.477 -63.156 -39.5 1 81.12 100 ASP A C 1
ATOM 771 O O . ASP A 1 100 ? -8.656 -62.562 -38.438 1 81.12 100 ASP A O 1
ATOM 775 N N . VAL A 1 101 ? -7.504 -62.875 -40.406 1 86.44 101 VAL A N 1
ATOM 776 C CA . VAL A 1 101 ? -6.578 -61.781 -40.094 1 86.44 101 VAL A CA 1
ATOM 777 C C . VAL A 1 101 ? -6.652 -60.719 -41.188 1 86.44 101 VAL A C 1
ATOM 779 O O . VAL A 1 101 ? -6.672 -61.062 -42.375 1 86.44 101 VAL A O 1
ATOM 782 N N . PRO A 1 102 ? -6.801 -59.469 -40.719 1 87 102 PRO A N 1
ATOM 783 C CA . PRO A 1 102 ? -6.859 -58.406 -41.719 1 87 102 PRO A CA 1
ATOM 784 C C . PRO A 1 102 ? -5.648 -58.406 -42.656 1 87 102 PRO A C 1
ATOM 786 O O . PRO A 1 102 ? -4.52 -58.625 -42.219 1 87 102 PRO A O 1
ATOM 789 N N . ALA A 1 103 ? -5.879 -58.125 -44 1 85 103 ALA A N 1
ATOM 790 C CA . ALA A 1 103 ? -4.848 -58.188 -45.031 1 85 103 ALA A CA 1
ATOM 791 C C . ALA A 1 103 ? -3.73 -57.188 -44.75 1 85 103 ALA A C 1
ATOM 793 O O . ALA A 1 103 ? -2.557 -57.469 -45 1 85 103 ALA A O 1
ATOM 794 N N . TRP A 1 104 ? -4.117 -56.031 -44.219 1 85.31 104 TRP A N 1
ATOM 795 C CA . TRP A 1 104 ? -3.096 -55.031 -43.969 1 85.31 104 TRP A CA 1
ATOM 796 C C . TRP A 1 104 ? -2.1 -55.5 -42.906 1 85.31 104 TRP A C 1
ATOM 798 O O . TRP A 1 104 ? -0.909 -55.188 -42.969 1 85.31 104 TRP A O 1
ATOM 808 N N . PHE A 1 105 ? -2.582 -56.219 -41.938 1 84.38 105 PHE A N 1
ATOM 809 C CA . PHE A 1 105 ? -1.728 -56.75 -40.875 1 84.38 105 PHE A CA 1
ATOM 810 C C . PHE A 1 105 ? -0.783 -57.812 -41.438 1 84.38 105 PHE A C 1
ATOM 812 O O . PHE A 1 105 ? 0.391 -57.875 -41.062 1 84.38 105 PHE A O 1
ATOM 819 N N . VAL A 1 106 ? -1.28 -58.688 -42.344 1 82.81 106 VAL A N 1
ATOM 820 C CA . VAL A 1 106 ? -0.478 -59.75 -42.969 1 82.81 106 VAL A CA 1
ATOM 821 C C . VAL A 1 106 ? 0.634 -59.125 -43.812 1 82.81 106 VAL A C 1
ATOM 823 O O . VAL A 1 106 ? 1.772 -59.594 -43.781 1 82.81 106 VAL A O 1
ATOM 826 N N . ASP A 1 107 ? 0.26 -57.938 -44.375 1 81.94 107 ASP A N 1
ATOM 827 C CA . ASP A 1 107 ? 1.247 -57.25 -45.188 1 81.94 107 ASP A CA 1
ATOM 828 C C . ASP A 1 107 ? 2.299 -56.562 -44.312 1 81.94 107 ASP A C 1
ATOM 830 O O . ASP A 1 107 ? 3.473 -56.5 -44.688 1 81.94 107 ASP A O 1
ATOM 834 N N . LEU A 1 108 ? 1.853 -56.156 -43.219 1 78.88 108 LEU A N 1
ATOM 835 C CA . LEU A 1 108 ? 2.742 -55.406 -42.312 1 78.88 108 LEU A CA 1
ATOM 836 C C . LEU A 1 108 ? 3.766 -56.344 -41.688 1 78.88 108 LEU A C 1
ATOM 838 O O . LEU A 1 108 ? 4.949 -56 -41.594 1 78.88 108 LEU A O 1
ATOM 842 N N . VAL A 1 109 ? 3.404 -57.438 -41.125 1 76.75 109 VAL A N 1
ATOM 843 C CA . VAL A 1 109 ? 4.277 -58.344 -40.406 1 76.75 109 VAL A CA 1
ATOM 844 C C . VAL A 1 109 ? 5.059 -59.219 -41.375 1 76.75 109 VAL A C 1
ATOM 846 O O . VAL A 1 109 ? 6.246 -59.469 -41.188 1 76.75 109 VAL A O 1
ATOM 849 N N . HIS A 1 110 ? 4.531 -59.469 -42.562 1 77.06 110 HIS A N 1
ATOM 850 C CA . HIS A 1 110 ? 5.082 -60.281 -43.625 1 77.06 110 HIS A CA 1
ATOM 851 C C . HIS A 1 110 ? 6.074 -61.312 -43.094 1 77.06 110 HIS A C 1
ATOM 853 O O . HIS A 1 110 ? 7.172 -60.938 -42.656 1 77.06 110 HIS A O 1
ATOM 859 N N . ILE A 1 111 ? 5.695 -62.562 -42.875 1 77.12 111 ILE A N 1
ATOM 860 C CA . ILE A 1 111 ? 6.531 -63.656 -42.406 1 77.12 111 ILE A CA 1
ATOM 861 C C . ILE A 1 111 ? 7.008 -64.5 -43.594 1 77.12 111 ILE A C 1
ATOM 863 O O . ILE A 1 111 ? 6.195 -65.062 -44.312 1 77.12 111 ILE A O 1
ATOM 867 N N . GLU A 1 112 ? 8.219 -64.375 -43.938 1 76.5 112 GLU A N 1
ATOM 868 C CA . GLU A 1 112 ? 8.773 -65.188 -45 1 76.5 112 GLU A CA 1
ATOM 869 C C . GLU A 1 112 ? 9.766 -66.25 -44.469 1 76.5 112 GLU A C 1
ATOM 871 O O . GLU A 1 112 ? 10.797 -65.875 -43.906 1 76.5 112 GLU A O 1
ATOM 876 N N . VAL A 1 113 ? 9.359 -67.438 -44.469 1 82.25 113 VAL A N 1
ATOM 877 C CA . VAL A 1 113 ? 10.234 -68.562 -44 1 82.25 113 VAL A CA 1
ATOM 878 C C . VAL A 1 113 ? 10.664 -69.375 -45.188 1 82.25 113 VAL A C 1
ATOM 880 O O . VAL A 1 113 ? 9.828 -69.812 -46 1 82.25 113 VAL A O 1
ATOM 883 N N . PRO A 1 114 ? 11.859 -69.625 -45.312 1 86.06 114 PRO A N 1
ATOM 884 C CA . PRO A 1 114 ? 12.305 -70.5 -46.375 1 86.06 114 PRO A CA 1
ATOM 885 C C . PRO A 1 114 ? 11.789 -71.938 -46.156 1 86.06 114 PRO A C 1
ATOM 887 O O . PRO A 1 114 ? 11.672 -72.438 -45.031 1 86.06 114 PRO A O 1
ATOM 890 N N . PRO A 1 115 ? 11.398 -72.625 -47.281 1 87.75 115 PRO A N 1
ATOM 891 C CA . PRO A 1 115 ? 10.945 -74.062 -47.188 1 87.75 115 PRO A CA 1
ATOM 892 C C . PRO A 1 115 ? 12.055 -75 -46.719 1 87.75 115 PRO A C 1
ATOM 894 O O . PRO A 1 115 ? 13.234 -74.688 -46.844 1 87.75 115 PRO A O 1
ATOM 897 N N . GLY A 1 116 ? 11.656 -76 -46.031 1 88 116 GLY A N 1
ATOM 898 C CA . GLY A 1 116 ? 12.586 -77.062 -45.719 1 88 116 GLY A CA 1
ATOM 899 C C . GLY A 1 116 ? 12.93 -77.938 -46.938 1 88 116 GLY A C 1
ATOM 900 O O . GLY A 1 116 ? 12.062 -78.25 -47.781 1 88 116 GLY A O 1
ATOM 901 N N . ARG A 1 117 ? 14.188 -78.312 -47.156 1 91.12 117 ARG A N 1
ATOM 902 C CA . ARG A 1 117 ? 14.641 -79.125 -48.281 1 91.12 117 ARG A CA 1
ATOM 903 C C . ARG A 1 117 ? 15.422 -80.312 -47.781 1 91.12 117 ARG A C 1
ATOM 905 O O . ARG A 1 117 ? 16.219 -80.25 -46.844 1 91.12 117 ARG A O 1
ATOM 912 N N . ALA A 1 118 ? 14.984 -81.438 -48.188 1 88.5 118 ALA A N 1
ATOM 913 C CA . ALA A 1 118 ? 15.688 -82.688 -47.844 1 88.5 118 ALA A CA 1
ATOM 914 C C . ALA A 1 118 ? 15.773 -83.562 -49.062 1 88.5 118 ALA A C 1
ATOM 916 O O . ALA A 1 118 ? 14.859 -83.625 -49.906 1 88.5 118 ALA A O 1
ATOM 917 N N . VAL A 1 119 ? 16.828 -84.312 -49.219 1 89.44 119 VAL A N 1
ATOM 918 C CA . VAL A 1 119 ? 17.078 -85.188 -50.375 1 89.44 119 VAL A CA 1
ATOM 919 C C . VAL A 1 119 ? 16.516 -86.625 -50.094 1 89.44 119 VAL A C 1
ATOM 921 O O . VAL A 1 119 ? 16.656 -87.125 -49 1 89.44 119 VAL A O 1
ATOM 924 N N . VAL A 1 120 ? 15.781 -87.125 -51 1 87.94 120 VAL A N 1
ATOM 925 C CA . VAL A 1 120 ? 15.258 -88.5 -50.938 1 87.94 120 VAL A CA 1
ATOM 926 C C . VAL A 1 120 ? 16.156 -89.438 -51.75 1 87.94 120 VAL A C 1
ATOM 928 O O . VAL A 1 120 ? 16.406 -89.188 -52.938 1 87.94 120 VAL A O 1
ATOM 931 N N . GLN A 1 121 ? 16.5 -90.438 -51.125 1 86.56 121 GLN A N 1
ATOM 932 C CA . GLN A 1 121 ? 17.438 -91.375 -51.75 1 86.56 121 GLN A CA 1
ATOM 933 C C . GLN A 1 121 ? 16.734 -92.625 -52.188 1 86.56 121 GLN A C 1
ATOM 935 O O . GLN A 1 121 ? 15.734 -93.062 -51.594 1 86.56 121 GLN A O 1
ATOM 940 N N . ASP A 1 122 ? 17.031 -93.25 -53.344 1 83.19 122 ASP A N 1
ATOM 941 C CA . ASP A 1 122 ? 16.641 -94.562 -53.812 1 83.19 122 ASP A CA 1
ATOM 942 C C . ASP A 1 122 ? 17.859 -95.438 -53.969 1 83.19 122 ASP A C 1
ATOM 944 O O . ASP A 1 122 ? 18.469 -95.5 -55.031 1 83.19 122 ASP A O 1
ATOM 948 N N . GLY A 1 123 ? 18.141 -96.25 -53 1 78.25 123 GLY A N 1
ATOM 949 C CA . GLY A 1 123 ? 19.391 -97 -53 1 78.25 123 GLY A CA 1
ATOM 950 C C . GLY A 1 123 ? 20.609 -96.125 -53.062 1 78.25 123 GLY A C 1
ATOM 951 O O . GLY A 1 123 ? 20.797 -95.25 -52.219 1 78.25 123 GLY A O 1
ATOM 952 N N . TRP A 1 124 ? 21.469 -96.375 -54.156 1 77.56 124 TRP A N 1
ATOM 953 C CA . TRP A 1 124 ? 22.688 -95.562 -54.312 1 77.56 124 TRP A CA 1
ATOM 954 C C . TRP A 1 124 ? 22.438 -94.375 -55.219 1 77.56 124 TRP A C 1
ATOM 956 O O . TRP A 1 124 ? 23.344 -93.562 -55.469 1 77.56 124 TRP A O 1
ATOM 966 N N . ARG A 1 125 ? 21.203 -94.188 -55.719 1 83.75 125 ARG A N 1
ATOM 967 C CA . ARG A 1 125 ? 20.844 -93.062 -56.594 1 83.75 125 ARG A CA 1
ATOM 968 C C . ARG A 1 125 ? 19.875 -92.062 -55.875 1 83.75 125 ARG A C 1
ATOM 970 O O . ARG A 1 125 ? 19.125 -92.5 -55 1 83.75 125 ARG A O 1
ATOM 977 N N . GLN A 1 126 ? 19.969 -90.875 -56.375 1 86.88 126 GLN A N 1
ATOM 978 C CA . GLN A 1 126 ? 19.062 -89.875 -55.844 1 86.88 126 GLN A CA 1
ATOM 979 C C . GLN A 1 126 ? 17.75 -89.875 -56.594 1 86.88 126 GLN A C 1
ATOM 981 O O . GLN A 1 126 ? 17.719 -89.812 -57.844 1 86.88 126 GLN A O 1
ATOM 986 N N . LEU A 1 127 ? 16.688 -90.125 -55.781 1 88.56 127 LEU A N 1
ATOM 987 C CA . LEU A 1 127 ? 15.359 -90.125 -56.406 1 88.56 127 LEU A CA 1
ATOM 988 C C . LEU A 1 127 ? 14.914 -88.688 -56.656 1 88.56 127 LEU A C 1
ATOM 990 O O . LEU A 1 127 ? 14.375 -88.375 -57.719 1 88.56 127 LEU A O 1
ATOM 994 N N . GLY A 1 128 ? 15.164 -87.875 -55.656 1 90.94 128 GLY A N 1
ATOM 995 C CA . GLY A 1 128 ? 14.742 -86.438 -55.781 1 90.94 128 GLY A CA 1
ATOM 996 C C . GLY A 1 128 ? 14.898 -85.688 -54.5 1 90.94 128 GLY A C 1
ATOM 997 O O . GLY A 1 128 ? 15.562 -86.125 -53.562 1 90.94 128 GLY A O 1
ATOM 998 N N . THR A 1 129 ? 14.406 -84.312 -54.625 1 92.75 129 THR A N 1
ATOM 999 C CA . THR A 1 129 ? 14.453 -83.438 -53.5 1 92.75 129 THR A CA 1
ATOM 1000 C C . THR A 1 129 ? 13.047 -83.062 -53 1 92.75 129 THR A C 1
ATOM 1002 O O . THR A 1 129 ? 12.18 -82.75 -53.812 1 92.75 129 THR A O 1
ATOM 1005 N N . LEU A 1 130 ? 12.922 -83.25 -51.656 1 91.31 130 LEU A N 1
ATOM 1006 C CA . LEU A 1 130 ? 11.641 -82.938 -51.062 1 91.31 130 LEU A CA 1
ATOM 1007 C C . LEU A 1 130 ? 11.633 -81.5 -50.562 1 91.31 130 LEU A C 1
ATOM 1009 O O . LEU A 1 130 ? 12.57 -81.062 -49.906 1 91.31 130 LEU A O 1
ATOM 1013 N N . VAL A 1 131 ? 10.656 -80.75 -51 1 91.81 131 VAL A N 1
ATOM 1014 C CA . VAL A 1 131 ? 10.445 -79.375 -50.531 1 91.81 131 VAL A CA 1
ATOM 1015 C C . VAL A 1 131 ? 9.164 -79.312 -49.719 1 91.81 131 VAL A C 1
ATOM 1017 O O . VAL A 1 131 ? 8.094 -79.688 -50.156 1 91.81 131 VAL A O 1
ATOM 1020 N N . LEU A 1 132 ? 9.391 -78.812 -48.469 1 89.06 132 LEU A N 1
ATOM 1021 C CA . LEU A 1 132 ? 8.266 -78.75 -47.531 1 89.06 132 LEU A CA 1
ATOM 1022 C C . LEU A 1 132 ? 8.117 -77.375 -46.969 1 89.06 132 LEU A C 1
ATOM 1024 O O . LEU A 1 132 ? 9.094 -76.812 -46.469 1 89.06 132 LEU A O 1
ATOM 1028 N N . GLU A 1 133 ? 6.914 -76.812 -47.062 1 87.94 133 GLU A N 1
ATOM 1029 C CA . GLU A 1 133 ? 6.562 -75.5 -46.469 1 87.94 133 GLU A CA 1
ATOM 1030 C C . GLU A 1 133 ? 5.352 -75.625 -45.562 1 87.94 133 GLU A C 1
ATOM 1032 O O . GLU A 1 133 ? 4.312 -76.188 -45.969 1 87.94 133 GLU A O 1
ATOM 1037 N N . SER A 1 134 ? 5.605 -75.125 -44.281 1 81.75 134 SER A N 1
ATOM 1038 C CA . SER A 1 134 ? 4.508 -75.188 -43.344 1 81.75 134 SER A CA 1
ATOM 1039 C C . SER A 1 134 ? 3.543 -74 -43.531 1 81.75 134 SER A C 1
ATOM 1041 O O . SER A 1 134 ? 3.91 -73 -44.094 1 81.75 134 SER A O 1
ATOM 1043 N N . GLN A 1 135 ? 2.264 -74.25 -43.125 1 77 135 GLN A N 1
ATOM 1044 C CA . GLN A 1 135 ? 1.253 -73.25 -43.156 1 77 135 GLN A CA 1
ATOM 1045 C C . GLN A 1 135 ? 1.47 -72.188 -42.031 1 77 135 GLN A C 1
ATOM 1047 O O . GLN A 1 135 ? 1.803 -72.562 -40.906 1 77 135 GLN A O 1
ATOM 1052 N N . HIS A 1 136 ? 1.414 -70.938 -42.5 1 75 136 HIS A N 1
ATOM 1053 C CA . HIS A 1 136 ? 1.68 -69.875 -41.531 1 75 136 HIS A CA 1
ATOM 1054 C C . HIS A 1 136 ? 0.383 -69.25 -41.062 1 75 136 HIS A C 1
ATOM 1056 O O . HIS A 1 136 ? 0.407 -68.188 -40.438 1 75 136 HIS A O 1
ATOM 1062 N N . SER A 1 137 ? -0.676 -69.812 -41.344 1 74.94 137 SER A N 1
ATOM 1063 C CA . SER A 1 137 ? -1.946 -69.188 -41 1 74.94 137 SER A CA 1
ATOM 1064 C C . SER A 1 137 ? -2.129 -69.062 -39.5 1 74.94 137 SER A C 1
ATOM 1066 O O . SER A 1 137 ? -2.645 -68.062 -39 1 74.94 137 SER A O 1
ATOM 1068 N N . PHE A 1 138 ? -1.557 -70.062 -38.812 1 72.5 138 PHE A N 1
ATOM 1069 C CA . PHE A 1 138 ? -1.702 -70 -37.375 1 72.5 138 PHE A CA 1
ATOM 1070 C C . PHE A 1 138 ? -0.833 -68.938 -36.75 1 72.5 138 PHE A C 1
ATOM 1072 O O . PHE A 1 138 ? -1.229 -68.312 -35.781 1 72.5 138 PHE A O 1
ATOM 1079 N N . ALA A 1 139 ? 0.304 -68.75 -37.406 1 74.44 139 ALA A N 1
ATOM 1080 C CA . ALA A 1 139 ? 1.212 -67.688 -36.906 1 74.44 139 ALA A CA 1
ATOM 1081 C C . ALA A 1 139 ? 0.583 -66.312 -37.031 1 74.44 139 ALA A C 1
ATOM 1083 O O . ALA A 1 139 ? 0.653 -65.5 -36.094 1 74.44 139 ALA A O 1
ATOM 1084 N N . TYR A 1 140 ? -0.046 -66.062 -38.062 1 79.75 140 TYR A N 1
ATOM 1085 C CA . TYR A 1 140 ? -0.679 -64.75 -38.281 1 79.75 140 TYR A CA 1
ATOM 1086 C C . TYR A 1 140 ? -1.86 -64.562 -37.344 1 79.75 140 TYR A C 1
ATOM 1088 O O . TYR A 1 140 ? -2.068 -63.469 -36.812 1 79.75 140 TYR A O 1
ATOM 1096 N N . ARG A 1 141 ? -2.578 -65.688 -37.125 1 76.94 141 ARG A N 1
ATOM 1097 C CA . ARG A 1 141 ? -3.73 -65.562 -36.219 1 76.94 141 ARG A CA 1
ATOM 1098 C C . ARG A 1 141 ? -3.293 -65.312 -34.781 1 76.94 141 ARG A C 1
ATOM 1100 O O . ARG A 1 141 ? -3.896 -64.5 -34.094 1 76.94 141 ARG A O 1
ATOM 1107 N N . SER A 1 142 ? -2.258 -65.938 -34.438 1 71.5 142 SER A N 1
ATOM 1108 C CA . SER A 1 142 ? -1.747 -65.75 -33.062 1 71.5 142 SER A CA 1
ATOM 1109 C C . SER A 1 142 ? -1.176 -64.375 -32.875 1 71.5 142 SER A C 1
ATOM 1111 O O . SER A 1 142 ? -1.38 -63.719 -31.844 1 71.5 142 SER A O 1
ATOM 1113 N N . LEU A 1 143 ? -0.531 -63.906 -33.875 1 74.69 143 LEU A N 1
ATOM 1114 C CA . LEU A 1 143 ? 0.053 -62.594 -33.812 1 74.69 143 LEU A CA 1
ATOM 1115 C C . LEU A 1 143 ? -1.036 -61.531 -33.812 1 74.69 143 LEU A C 1
ATOM 1117 O O . LEU A 1 143 ? -0.907 -60.5 -33.094 1 74.69 143 LEU A O 1
ATOM 1121 N N . TRP A 1 144 ? -2.047 -61.688 -34.531 1 79.62 144 TRP A N 1
ATOM 1122 C CA . TRP A 1 144 ? -3.152 -60.75 -34.562 1 79.62 144 TRP A CA 1
ATOM 1123 C C . TRP A 1 144 ? -3.871 -60.688 -33.219 1 79.62 144 TRP A C 1
ATOM 1125 O O . TRP A 1 144 ? -4.156 -59.594 -32.719 1 79.62 144 TRP A O 1
ATOM 1135 N N . GLN A 1 145 ? -4.066 -61.812 -32.656 1 74.56 145 GLN A N 1
ATOM 1136 C CA . GLN A 1 145 ? -4.738 -61.844 -31.359 1 74.56 145 GLN A CA 1
ATOM 1137 C C . GLN A 1 145 ? -3.871 -61.219 -30.281 1 74.56 145 GLN A C 1
ATOM 1139 O O . GLN A 1 145 ? -4.375 -60.5 -29.406 1 74.56 145 GLN A O 1
ATOM 1144 N N . SER A 1 146 ? -2.582 -61.531 -30.406 1 70.25 146 SER A N 1
ATOM 1145 C CA . SER A 1 146 ? -1.662 -60.906 -29.453 1 70.25 146 SER A CA 1
ATOM 1146 C C . SER A 1 146 ? -1.62 -59.406 -29.609 1 70.25 146 SER A C 1
ATOM 1148 O O . SER A 1 146 ? -1.571 -58.688 -28.609 1 70.25 146 SER A O 1
ATOM 1150 N N . THR A 1 147 ? -1.669 -58.938 -30.828 1 75.19 147 THR A N 1
ATOM 1151 C CA . THR A 1 147 ? -1.654 -57.5 -31.094 1 75.19 147 THR A CA 1
ATOM 1152 C C . THR A 1 147 ? -2.928 -56.844 -30.578 1 75.19 147 THR A C 1
ATOM 1154 O O . THR A 1 147 ? -2.879 -55.75 -30 1 75.19 147 THR A O 1
ATOM 1157 N N . LEU A 1 148 ? -3.984 -57.531 -30.703 1 79.19 148 LEU A N 1
ATOM 1158 C CA . LEU A 1 148 ? -5.246 -56.969 -30.219 1 79.19 148 LEU A CA 1
ATOM 1159 C C . LEU A 1 148 ? -5.266 -56.906 -28.688 1 79.19 148 LEU A C 1
ATOM 1161 O O . LEU A 1 148 ? -5.762 -55.969 -28.109 1 79.19 148 LEU A O 1
ATOM 1165 N N . ASN A 1 149 ? -4.68 -57.906 -28.125 1 72.81 149 ASN A N 1
ATOM 1166 C CA . ASN A 1 149 ? -4.598 -57.906 -26.672 1 72.81 149 ASN A CA 1
ATOM 1167 C C . ASN A 1 149 ? -3.678 -56.812 -26.156 1 72.81 149 ASN A C 1
ATOM 1169 O O . ASN A 1 149 ? -3.98 -56.156 -25.172 1 72.81 149 ASN A O 1
ATOM 1173 N N . LEU A 1 150 ? -2.666 -56.656 -26.891 1 71.75 150 LEU A N 1
ATOM 1174 C CA . LEU A 1 150 ? -1.743 -55.594 -26.531 1 71.75 150 LEU A CA 1
ATOM 1175 C C . LEU A 1 150 ? -2.408 -54.219 -26.672 1 71.75 150 LEU A C 1
ATOM 1177 O O . LEU A 1 150 ? -2.25 -53.344 -25.797 1 71.75 150 LEU A O 1
ATOM 1181 N N . VAL A 1 151 ? -3.143 -54.031 -27.719 1 76.62 151 VAL A N 1
ATOM 1182 C CA . VAL A 1 151 ? -3.844 -52.75 -27.938 1 76.62 151 VAL A CA 1
ATOM 1183 C C . VAL A 1 151 ? -4.871 -52.531 -26.828 1 76.62 151 VAL A C 1
ATOM 1185 O O . VAL A 1 151 ? -5.043 -51.406 -26.359 1 76.62 151 VAL A O 1
ATOM 1188 N N . GLY A 1 152 ? -5.504 -53.625 -26.469 1 76.44 152 GLY A N 1
ATOM 1189 C CA . GLY A 1 152 ? -6.465 -53.531 -25.391 1 76.44 152 GLY A CA 1
ATOM 1190 C C . GLY A 1 152 ? -5.832 -53.125 -24.062 1 76.44 152 GLY A C 1
ATOM 1191 O O . GLY A 1 152 ? -6.336 -52.25 -23.375 1 76.44 152 GLY A O 1
ATOM 1192 N N . TRP A 1 153 ? -4.754 -53.719 -23.734 1 72.62 153 TRP A N 1
ATOM 1193 C CA . TRP A 1 153 ? -4.066 -53.406 -22.469 1 72.62 153 TRP A CA 1
ATOM 1194 C C . TRP A 1 153 ? -3.504 -52 -22.5 1 72.62 153 TRP A C 1
ATOM 1196 O O . TRP A 1 153 ? -3.564 -51.281 -21.5 1 72.62 153 TRP A O 1
ATOM 1206 N N . PHE A 1 154 ? -2.996 -51.625 -23.656 1 72.75 154 PHE A N 1
ATOM 1207 C CA . PHE A 1 154 ? -2.455 -50.281 -23.766 1 72.75 154 PHE A CA 1
ATOM 1208 C C . PHE A 1 154 ? -3.57 -49.219 -23.734 1 72.75 154 PHE A C 1
ATOM 1210 O O . PHE A 1 154 ? -3.387 -48.125 -23.188 1 72.75 154 PHE A O 1
ATOM 1217 N N . GLY A 1 155 ? -4.684 -49.562 -24.25 1 74.19 155 GLY A N 1
ATOM 1218 C CA . GLY A 1 155 ? -5.828 -48.688 -24.156 1 74.19 155 GLY A CA 1
ATOM 1219 C C . GLY A 1 155 ? -6.297 -48.469 -22.734 1 74.19 155 GLY A C 1
ATOM 1220 O O . GLY A 1 155 ? -6.586 -47.344 -22.328 1 74.19 155 GLY A O 1
ATOM 1221 N N . LEU A 1 156 ? -6.246 -49.531 -21.969 1 75.94 156 LEU A N 1
ATOM 1222 C CA . LEU A 1 156 ? -6.641 -49.469 -20.562 1 75.94 156 LEU A CA 1
ATOM 1223 C C . LEU A 1 156 ? -5.629 -48.656 -19.766 1 75.94 156 LEU A C 1
ATOM 1225 O O . LEU A 1 156 ? -6.012 -47.812 -18.938 1 75.94 156 LEU A O 1
ATOM 1229 N N . ALA A 1 157 ? -4.383 -48.969 -19.984 1 70.81 157 ALA A N 1
ATOM 1230 C CA . ALA A 1 157 ? -3.338 -48.219 -19.281 1 70.81 157 ALA A CA 1
ATOM 1231 C C . ALA A 1 157 ? -3.402 -46.719 -19.641 1 70.81 157 ALA A C 1
ATOM 1233 O O . ALA A 1 157 ? -3.201 -45.875 -18.766 1 70.81 157 ALA A O 1
ATOM 1234 N N . ALA A 1 158 ? -3.668 -46.469 -20.891 1 73.06 158 ALA A N 1
ATOM 1235 C CA . ALA A 1 158 ? -3.793 -45.094 -21.328 1 73.06 158 ALA A CA 1
ATOM 1236 C C . ALA A 1 158 ? -4.969 -44.406 -20.641 1 73.06 158 ALA A C 1
ATOM 1238 O O . ALA A 1 158 ? -4.863 -43.25 -20.219 1 73.06 158 ALA A O 1
ATOM 1239 N N . ALA A 1 159 ? -5.977 -45.062 -20.484 1 79 159 ALA A N 1
ATOM 1240 C CA . ALA A 1 159 ? -7.156 -44.5 -19.844 1 79 159 ALA A CA 1
ATOM 1241 C C . ALA A 1 159 ? -6.883 -44.219 -18.375 1 79 159 ALA A C 1
ATOM 1243 O O . ALA A 1 159 ? -7.27 -43.156 -17.859 1 79 159 ALA A O 1
ATOM 1244 N N . ILE A 1 160 ? -6.188 -45.125 -17.719 1 74.19 160 ILE A N 1
ATOM 1245 C CA . ILE A 1 160 ? -5.852 -44.938 -16.312 1 74.19 160 ILE A CA 1
ATOM 1246 C C . ILE A 1 160 ? -4.898 -43.75 -16.172 1 74.19 160 ILE A C 1
ATOM 1248 O O . ILE A 1 160 ? -5.062 -42.906 -15.273 1 74.19 160 ILE A O 1
ATOM 1252 N N . SER A 1 161 ? -4 -43.719 -17.047 1 71.38 161 SER A N 1
ATOM 1253 C CA . SER A 1 161 ? -3.039 -42.594 -17.016 1 71.38 161 SER A CA 1
ATOM 1254 C C . SER A 1 161 ? -3.723 -41.25 -17.234 1 71.38 161 SER A C 1
ATOM 1256 O O . SER A 1 161 ? -3.383 -40.281 -16.594 1 71.38 161 SER A O 1
ATOM 1258 N N . LEU A 1 162 ? -4.652 -41.281 -18.062 1 73.62 162 LEU A N 1
ATOM 1259 C CA . LEU A 1 162 ? -5.367 -40.031 -18.344 1 73.62 162 LEU A CA 1
ATOM 1260 C C . LEU A 1 162 ? -6.215 -39.625 -17.141 1 73.62 162 LEU A C 1
ATOM 1262 O O . LEU A 1 162 ? -6.34 -38.438 -16.859 1 73.62 162 LEU A O 1
ATOM 1266 N N . LEU A 1 163 ? -6.801 -40.531 -16.531 1 80.06 163 LEU A N 1
ATOM 1267 C CA . LEU A 1 163 ? -7.598 -40.219 -15.344 1 80.06 163 LEU A CA 1
ATOM 1268 C C . LEU A 1 163 ? -6.719 -39.688 -14.211 1 80.06 163 LEU A C 1
ATOM 1270 O O . LEU A 1 163 ? -7.109 -38.75 -13.508 1 80.06 163 LEU A O 1
ATOM 1274 N N . LEU A 1 164 ? -5.641 -40.344 -14.086 1 72.88 164 LEU A N 1
ATOM 1275 C CA . LEU A 1 164 ? -4.695 -39.906 -13.078 1 72.88 164 LEU A CA 1
ATOM 1276 C C . LEU A 1 164 ? -4.195 -38.5 -13.391 1 72.88 164 LEU A C 1
ATOM 1278 O O . LEU A 1 164 ? -4.078 -37.656 -12.492 1 72.88 164 LEU A O 1
ATOM 1282 N N . ALA A 1 165 ? -3.941 -38.312 -14.641 1 70.25 165 ALA A N 1
ATOM 1283 C CA . ALA A 1 165 ? -3.508 -36.969 -15.078 1 70.25 165 ALA A CA 1
ATOM 1284 C C . ALA A 1 165 ? -4.594 -35.938 -14.812 1 70.25 165 ALA A C 1
ATOM 1286 O O . ALA A 1 165 ? -4.297 -34.812 -14.383 1 70.25 165 ALA A O 1
ATOM 1287 N N . TRP A 1 166 ? -5.742 -36.312 -15.086 1 74.5 166 TRP A N 1
ATOM 1288 C CA . TRP A 1 166 ? -6.875 -35.438 -14.852 1 74.5 166 TRP A CA 1
ATOM 1289 C C . TRP A 1 166 ? -6.992 -35.094 -13.367 1 74.5 166 TRP A C 1
ATOM 1291 O O . TRP A 1 166 ? -7.207 -33.906 -13.016 1 74.5 166 TRP A O 1
ATOM 1301 N N . TRP A 1 167 ? -6.836 -36.031 -12.594 1 76.38 167 TRP A N 1
ATOM 1302 C CA . TRP A 1 167 ? -6.93 -35.812 -11.148 1 76.38 167 TRP A CA 1
ATOM 1303 C C . TRP A 1 167 ? -5.809 -34.906 -10.648 1 76.38 167 TRP A C 1
ATOM 1305 O O . TRP A 1 167 ? -6.043 -34 -9.836 1 76.38 167 TRP A O 1
ATOM 1315 N N . ILE A 1 168 ? -4.711 -35.062 -11.156 1 69.88 168 ILE A N 1
ATOM 1316 C CA . ILE A 1 168 ? -3.549 -34.281 -10.734 1 69.88 168 ILE A CA 1
ATOM 1317 C C . ILE A 1 168 ? -3.695 -32.844 -11.195 1 69.88 168 ILE A C 1
ATOM 1319 O O . ILE A 1 168 ? -3.432 -31.906 -10.438 1 69.88 168 ILE A O 1
ATOM 1323 N N . VAL A 1 169 ? -4.113 -32.75 -12.398 1 70.81 169 VAL A N 1
ATOM 1324 C CA . VAL A 1 169 ? -4.289 -31.422 -12.953 1 70.81 169 VAL A CA 1
ATOM 1325 C C . VAL A 1 169 ? -5.367 -30.672 -12.164 1 70.81 169 VAL A C 1
ATOM 1327 O O . VAL A 1 169 ? -5.234 -29.484 -11.898 1 70.81 169 VAL A O 1
ATOM 1330 N N . ARG A 1 170 ? -6.305 -31.375 -11.82 1 74.12 170 ARG A N 1
ATOM 1331 C CA . ARG A 1 170 ? -7.387 -30.75 -11.062 1 74.12 170 ARG A CA 1
ATOM 1332 C C . ARG A 1 170 ? -6.902 -30.312 -9.688 1 74.12 170 ARG A C 1
ATOM 1334 O O . ARG A 1 170 ? -7.305 -29.25 -9.195 1 74.12 170 ARG A O 1
ATOM 1341 N N . GLN A 1 171 ? -6.039 -31.094 -9.141 1 73.94 171 GLN A N 1
ATOM 1342 C CA . GLN A 1 171 ? -5.512 -30.781 -7.816 1 73.94 171 GLN A CA 1
ATOM 1343 C C . GLN A 1 171 ? -4.609 -29.562 -7.859 1 73.94 171 GLN A C 1
ATOM 1345 O O . GLN A 1 171 ? -4.453 -28.859 -6.855 1 73.94 171 GLN A O 1
ATOM 1350 N N . ILE A 1 172 ? -4.102 -29.344 -9 1 72.75 172 ILE A N 1
ATOM 1351 C CA . ILE A 1 172 ? -3.201 -28.203 -9.141 1 72.75 172 ILE A CA 1
ATOM 1352 C C . ILE A 1 172 ? -3.986 -26.984 -9.609 1 72.75 172 ILE A C 1
ATOM 1354 O O . ILE A 1 172 ? -3.715 -25.859 -9.18 1 72.75 172 ILE A O 1
ATOM 1358 N N . ARG A 1 173 ? -4.957 -27.25 -10.398 1 75.75 173 ARG A N 1
ATOM 1359 C CA . ARG A 1 173 ? -5.707 -26.172 -11.031 1 75.75 173 ARG A CA 1
ATOM 1360 C C . ARG A 1 173 ? -6.492 -25.375 -10 1 75.75 173 ARG A C 1
ATOM 1362 O O . ARG A 1 173 ? -6.539 -24.141 -10.062 1 75.75 173 ARG A O 1
ATOM 1369 N N . ARG A 1 174 ? -7.031 -25.984 -9.109 1 80.81 174 ARG A N 1
ATOM 1370 C CA . ARG A 1 174 ? -7.91 -25.297 -8.164 1 80.81 174 ARG A CA 1
ATOM 1371 C C . ARG A 1 174 ? -7.121 -24.328 -7.297 1 80.81 174 ARG A C 1
ATOM 1373 O O . ARG A 1 174 ? -7.445 -23.141 -7.242 1 80.81 174 ARG A O 1
ATOM 1380 N N . PRO A 1 175 ? -6.098 -24.844 -6.676 1 80.38 175 PRO A N 1
ATOM 1381 C CA . PRO A 1 175 ? -5.328 -23.891 -5.887 1 80.38 175 PRO A CA 1
ATOM 1382 C C . PRO A 1 175 ? -4.695 -22.797 -6.742 1 80.38 175 PRO A C 1
ATOM 1384 O O . PRO A 1 175 ? -4.586 -21.641 -6.301 1 80.38 175 PRO A O 1
ATOM 1387 N N . LEU A 1 176 ? -4.383 -23.156 -7.844 1 81.12 176 LEU A N 1
ATOM 1388 C CA . LEU A 1 176 ? -3.781 -22.188 -8.742 1 81.12 176 LEU A CA 1
ATOM 1389 C C . LEU A 1 176 ? -4.789 -21.109 -9.125 1 81.12 176 LEU A C 1
ATOM 1391 O O . LEU A 1 176 ? -4.438 -19.938 -9.227 1 81.12 176 LEU A O 1
ATOM 1395 N N . GLY A 1 177 ? -6 -21.562 -9.398 1 84.31 177 GLY A N 1
ATOM 1396 C CA . GLY A 1 177 ? -7.047 -20.609 -9.688 1 84.31 177 GLY A CA 1
ATOM 1397 C C . GLY A 1 177 ? -7.281 -19.609 -8.562 1 84.31 177 GLY A C 1
ATOM 1398 O O . GLY A 1 177 ? -7.441 -18.422 -8.805 1 84.31 177 GLY A O 1
ATOM 1399 N N . ALA A 1 178 ? -7.219 -20.094 -7.41 1 87.88 178 ALA A N 1
ATOM 1400 C CA . ALA A 1 178 ? -7.41 -19.25 -6.234 1 87.88 178 ALA A CA 1
ATOM 1401 C C . ALA A 1 178 ? -6.266 -18.25 -6.09 1 87.88 178 ALA A C 1
ATOM 1403 O O . ALA A 1 178 ? -6.488 -17.094 -5.727 1 87.88 178 ALA A O 1
ATOM 1404 N N . VAL A 1 179 ? -5.113 -18.75 -6.359 1 87.44 179 VAL A N 1
ATOM 1405 C CA . VAL A 1 179 ? -3.941 -17.891 -6.262 1 87.44 179 VAL A CA 1
ATOM 1406 C C . VAL A 1 179 ? -4.031 -16.781 -7.301 1 87.44 179 VAL A C 1
ATOM 1408 O O . VAL A 1 179 ? -3.74 -15.609 -7.008 1 87.44 179 VAL A O 1
ATOM 1411 N N . VAL A 1 180 ? -4.434 -17.141 -8.43 1 87.88 180 VAL A N 1
ATOM 1412 C CA . VAL A 1 180 ? -4.574 -16.172 -9.508 1 87.88 180 VAL A CA 1
ATOM 1413 C C . VAL A 1 180 ? -5.625 -15.133 -9.125 1 87.88 180 VAL A C 1
ATOM 1415 O O . VAL A 1 180 ? -5.41 -13.93 -9.312 1 87.88 180 VAL A O 1
ATOM 1418 N N . GLU A 1 181 ? -6.676 -15.594 -8.68 1 88.62 181 GLU A N 1
ATOM 1419 C CA . GLU A 1 181 ? -7.746 -14.688 -8.273 1 88.62 181 GLU A CA 1
ATOM 1420 C C . GLU A 1 181 ? -7.277 -13.742 -7.176 1 88.62 181 GLU A C 1
ATOM 1422 O O . GLU A 1 181 ? -7.547 -12.539 -7.227 1 88.62 181 GLU A O 1
ATOM 1427 N N . GLN A 1 182 ? -6.633 -14.273 -6.199 1 89.62 182 GLN A N 1
ATOM 1428 C CA . GLN A 1 182 ? -6.102 -13.43 -5.133 1 89.62 182 GLN A CA 1
ATOM 1429 C C . GLN A 1 182 ? -5.137 -12.391 -5.684 1 89.62 182 GLN A C 1
ATOM 1431 O O . GLN A 1 182 ? -5.184 -11.219 -5.285 1 89.62 182 GLN A O 1
ATOM 1436 N N . ALA A 1 183 ? -4.289 -12.812 -6.531 1 88.69 183 ALA A N 1
ATOM 1437 C CA . ALA A 1 183 ? -3.32 -11.898 -7.129 1 88.69 183 ALA A CA 1
ATOM 1438 C C . ALA A 1 183 ? -4.023 -10.766 -7.867 1 88.69 183 ALA A C 1
ATOM 1440 O O . ALA A 1 183 ? -3.6 -9.609 -7.789 1 88.69 183 ALA A O 1
ATOM 1441 N N . GLN A 1 184 ? -5.047 -11.117 -8.555 1 88.31 184 GLN A N 1
ATOM 1442 C CA . GLN A 1 184 ? -5.809 -10.094 -9.266 1 88.31 184 GLN A CA 1
ATOM 1443 C C . GLN A 1 184 ? -6.457 -9.109 -8.297 1 88.31 184 GLN A C 1
ATOM 1445 O O . GLN A 1 184 ? -6.445 -7.902 -8.531 1 88.31 184 GLN A O 1
ATOM 1450 N N . HIS A 1 185 ? -7 -9.648 -7.238 1 87.94 185 HIS A N 1
ATOM 1451 C CA . HIS A 1 185 ? -7.57 -8.781 -6.207 1 87.94 185 HIS A CA 1
ATOM 1452 C C . HIS A 1 185 ? -6.516 -7.836 -5.641 1 87.94 185 HIS A C 1
ATOM 1454 O O . HIS A 1 185 ? -6.75 -6.629 -5.543 1 87.94 185 HIS A O 1
ATOM 1460 N N . ILE A 1 186 ? -5.41 -8.352 -5.332 1 87.94 186 ILE A N 1
ATOM 1461 C CA . ILE A 1 186 ? -4.336 -7.57 -4.73 1 87.94 186 ILE A CA 1
ATOM 1462 C C . ILE A 1 186 ? -3.814 -6.551 -5.738 1 87.94 186 ILE A C 1
ATOM 1464 O O . ILE A 1 186 ? -3.457 -5.43 -5.367 1 87.94 186 ILE A O 1
ATOM 1468 N N . GLY A 1 187 ? -3.797 -6.977 -6.988 1 87.56 187 GLY A N 1
ATOM 1469 C CA . GLY A 1 187 ? -3.408 -6.051 -8.039 1 87.56 187 GLY A CA 1
ATOM 1470 C C . GLY A 1 187 ? -4.301 -4.828 -8.117 1 87.56 187 GLY A C 1
ATOM 1471 O O . GLY A 1 187 ? -3.848 -3.744 -8.492 1 87.56 187 GLY A O 1
ATOM 1472 N N . GLU A 1 188 ? -5.551 -5 -7.766 1 86.06 188 GLU A N 1
ATOM 1473 C CA . GLU A 1 188 ? -6.52 -3.906 -7.723 1 86.06 188 GLU A CA 1
ATOM 1474 C C . GLU A 1 188 ? -6.578 -3.273 -6.336 1 86.06 188 GLU A C 1
ATOM 1476 O O . GLU A 1 188 ? -7.52 -2.543 -6.02 1 86.06 188 GLU A O 1
ATOM 1481 N N . ARG A 1 189 ? -5.617 -3.652 -5.531 1 87.44 189 ARG A N 1
ATOM 1482 C CA . ARG A 1 189 ? -5.449 -3.143 -4.172 1 87.44 189 ARG A CA 1
ATOM 1483 C C . ARG A 1 189 ? -6.602 -3.58 -3.277 1 87.44 189 ARG A C 1
ATOM 1485 O O . ARG A 1 189 ? -7.098 -2.795 -2.465 1 87.44 189 ARG A O 1
ATOM 1492 N N . ARG A 1 190 ? -7.164 -4.73 -3.613 1 87.69 190 ARG A N 1
ATOM 1493 C CA . ARG A 1 190 ? -8.047 -5.469 -2.723 1 87.69 190 ARG A CA 1
ATOM 1494 C C . ARG A 1 190 ? -7.293 -6.574 -1.989 1 87.69 190 ARG A C 1
ATOM 1496 O O . ARG A 1 190 ? -7.102 -7.664 -2.527 1 87.69 190 ARG A O 1
ATOM 1503 N N . PHE A 1 191 ? -6.992 -6.273 -0.76 1 90.75 191 PHE A N 1
ATOM 1504 C CA . PHE A 1 191 ? -6.066 -7.145 -0.038 1 90.75 191 PHE A CA 1
ATOM 1505 C C . PHE A 1 191 ? -6.816 -8.281 0.645 1 90.75 191 PHE A C 1
ATOM 1507 O O . PHE A 1 191 ? -7.008 -8.258 1.862 1 90.75 191 PHE A O 1
ATOM 1514 N N . THR A 1 192 ? -7.141 -9.25 -0.127 1 89.94 192 THR A N 1
ATOM 1515 C CA . THR A 1 192 ? -7.855 -10.43 0.351 1 89.94 192 THR A CA 1
ATOM 1516 C C . THR A 1 192 ? -6.875 -11.492 0.834 1 89.94 192 THR A C 1
ATOM 1518 O O . THR A 1 192 ? -5.688 -11.445 0.503 1 89.94 192 THR A O 1
ATOM 1521 N N . THR A 1 193 ? -7.34 -12.383 1.672 1 91.44 193 THR A N 1
ATOM 1522 C CA . THR A 1 193 ? -6.547 -13.508 2.15 1 91.44 193 THR A CA 1
ATOM 1523 C C . THR A 1 193 ? -7.207 -14.836 1.769 1 91.44 193 THR A C 1
ATOM 1525 O O . THR A 1 193 ? -8.43 -14.914 1.637 1 91.44 193 THR A O 1
ATOM 1528 N N . ILE A 1 194 ? -6.418 -15.812 1.479 1 91.69 194 ILE A N 1
ATOM 1529 C CA . ILE A 1 194 ? -6.906 -17.156 1.188 1 91.69 194 ILE A CA 1
ATOM 1530 C C . ILE A 1 194 ? -6.105 -18.172 1.986 1 91.69 194 ILE A C 1
ATOM 1532 O O . ILE A 1 194 ? -4.992 -17.891 2.434 1 91.69 194 ILE A O 1
ATOM 1536 N N . PRO A 1 195 ? -6.691 -19.312 2.217 1 89.31 195 PRO A N 1
ATOM 1537 C CA . PRO A 1 195 ? -5.918 -20.359 2.893 1 89.31 195 PRO A CA 1
ATOM 1538 C C . PRO A 1 195 ? -4.758 -20.875 2.047 1 89.31 195 PRO A C 1
ATOM 1540 O O . PRO A 1 195 ? -4.887 -21 0.825 1 89.31 195 PRO A O 1
ATOM 1543 N N . ALA A 1 196 ? -3.686 -21.172 2.686 1 88.12 196 ALA A N 1
ATOM 1544 C CA . ALA A 1 196 ? -2.473 -21.609 2.002 1 88.12 196 ALA A CA 1
ATOM 1545 C C . ALA A 1 196 ? -2.66 -23 1.401 1 88.12 196 ALA A C 1
ATOM 1547 O O . ALA A 1 196 ? -3.162 -23.906 2.068 1 88.12 196 ALA A O 1
ATOM 1548 N N . PRO A 1 197 ? -2.283 -23.125 0.164 1 85.31 197 PRO A N 1
ATOM 1549 C CA . PRO A 1 197 ? -2.373 -24.438 -0.476 1 85.31 197 PRO A CA 1
ATOM 1550 C C . PRO A 1 197 ? -1.303 -25.422 0.019 1 85.31 197 PRO A C 1
ATOM 1552 O O . PRO A 1 197 ? -0.411 -25.031 0.776 1 85.31 197 PRO A O 1
ATOM 1555 N N . ARG A 1 198 ? -1.376 -26.703 -0.388 1 81.06 198 ARG A N 1
ATOM 1556 C CA . ARG A 1 198 ? -0.467 -27.75 0.073 1 81.06 198 ARG A CA 1
ATOM 1557 C C . ARG A 1 198 ? 0.836 -27.734 -0.719 1 81.06 198 ARG A C 1
ATOM 1559 O O . ARG A 1 198 ? 1.887 -28.125 -0.206 1 81.06 198 ARG A O 1
ATOM 1566 N N . THR A 1 199 ? 0.737 -27.234 -1.951 1 77.19 199 THR A N 1
ATOM 1567 C CA . THR A 1 199 ? 1.931 -27.156 -2.785 1 77.19 199 THR A CA 1
ATOM 1568 C C . THR A 1 199 ? 2.893 -26.094 -2.262 1 77.19 199 THR A C 1
ATOM 1570 O O . THR A 1 199 ? 2.492 -24.953 -2.018 1 77.19 199 THR A O 1
ATOM 1573 N N . ARG A 1 200 ? 4.145 -26.453 -2.164 1 78.81 200 ARG A N 1
ATOM 1574 C CA . ARG A 1 200 ? 5.129 -25.594 -1.499 1 78.81 200 ARG A CA 1
ATOM 1575 C C . ARG A 1 200 ? 5.258 -24.25 -2.209 1 78.81 200 ARG A C 1
ATOM 1577 O O . ARG A 1 200 ? 5.188 -23.203 -1.573 1 78.81 200 ARG A O 1
ATOM 1584 N N . GLU A 1 201 ? 5.5 -24.344 -3.572 1 80.62 201 GLU A N 1
ATOM 1585 C CA . GLU A 1 201 ? 5.723 -23.109 -4.312 1 80.62 201 GLU A CA 1
ATOM 1586 C C . GLU A 1 201 ? 4.5 -22.188 -4.242 1 80.62 201 GLU A C 1
ATOM 1588 O O . GLU A 1 201 ? 4.629 -20.984 -4.016 1 80.62 201 GLU A O 1
ATOM 1593 N N . LEU A 1 202 ? 3.352 -22.781 -4.398 1 82.75 202 LEU A N 1
ATOM 1594 C CA . LEU A 1 202 ? 2.127 -22 -4.332 1 82.75 202 LEU A CA 1
ATOM 1595 C C . LEU A 1 202 ? 1.878 -21.5 -2.912 1 82.75 202 LEU A C 1
ATOM 1597 O O . LEU A 1 202 ? 1.358 -20.391 -2.717 1 82.75 202 LEU A O 1
ATOM 1601 N N . ARG A 1 203 ? 2.299 -22.328 -1.988 1 86.56 203 ARG A N 1
ATOM 1602 C CA . ARG A 1 203 ? 2.158 -21.938 -0.588 1 86.56 203 ARG A CA 1
ATOM 1603 C C . ARG A 1 203 ? 2.99 -20.688 -0.277 1 86.56 203 ARG A C 1
ATOM 1605 O O . ARG A 1 203 ? 2.52 -19.781 0.405 1 86.56 203 ARG A O 1
ATOM 1612 N N . GLU A 1 204 ? 4.137 -20.703 -0.751 1 87.94 204 GLU A N 1
ATOM 1613 C CA . GLU A 1 204 ? 5.031 -19.578 -0.515 1 87.94 204 GLU A CA 1
ATOM 1614 C C . GLU A 1 204 ? 4.465 -18.297 -1.118 1 87.94 204 GLU A C 1
ATOM 1616 O O . GLU A 1 204 ? 4.551 -17.219 -0.51 1 87.94 204 GLU A O 1
ATOM 1621 N N . VAL A 1 205 ? 3.885 -18.406 -2.262 1 87.75 205 VAL A N 1
ATOM 1622 C CA . VAL A 1 205 ? 3.293 -17.25 -2.924 1 87.75 205 VAL A CA 1
ATOM 1623 C C . VAL A 1 205 ? 2.1 -16.734 -2.115 1 87.75 205 VAL A C 1
ATOM 1625 O O . VAL A 1 205 ? 1.997 -15.547 -1.827 1 87.75 205 VAL A O 1
ATOM 1628 N N . VAL A 1 206 ? 1.269 -17.672 -1.73 1 88.88 206 VAL A N 1
ATOM 1629 C CA . VAL A 1 206 ? 0.06 -17.312 -0.997 1 88.88 206 VAL A CA 1
ATOM 1630 C C . VAL A 1 206 ? 0.436 -16.734 0.364 1 88.88 206 VAL A C 1
ATOM 1632 O O . VAL A 1 206 ? -0.147 -15.734 0.801 1 88.88 206 VAL A O 1
ATOM 1635 N N . GLU A 1 207 ? 1.407 -17.328 0.976 1 91.06 207 GLU A N 1
ATOM 1636 C CA . GLU A 1 207 ? 1.844 -16.812 2.273 1 91.06 207 GLU A CA 1
ATOM 1637 C C . GLU A 1 207 ? 2.402 -15.398 2.154 1 91.06 207 GLU A C 1
ATOM 1639 O O . GLU A 1 207 ? 2.154 -14.555 3.016 1 91.06 207 GLU A O 1
ATOM 1644 N N . ALA A 1 208 ? 3.131 -15.188 1.146 1 89.88 208 ALA A N 1
ATOM 1645 C CA . ALA A 1 208 ? 3.674 -13.852 0.909 1 89.88 208 ALA A CA 1
ATOM 1646 C C . ALA A 1 208 ? 2.555 -12.844 0.684 1 89.88 208 ALA A C 1
ATOM 1648 O O . ALA A 1 208 ? 2.568 -11.75 1.267 1 89.88 208 ALA A O 1
ATOM 1649 N N . MET A 1 209 ? 1.633 -13.203 -0.104 1 90.75 209 MET A N 1
ATOM 1650 C CA . MET A 1 209 ? 0.521 -12.305 -0.398 1 90.75 209 MET A CA 1
ATOM 1651 C C . MET A 1 209 ? -0.352 -12.102 0.836 1 90.75 209 MET A C 1
ATOM 1653 O O . MET A 1 209 ? -0.836 -10.992 1.079 1 90.75 209 MET A O 1
ATOM 1657 N N . ASN A 1 210 ? -0.535 -13.172 1.604 1 92.12 210 ASN A N 1
ATOM 1658 C CA . ASN A 1 210 ? -1.254 -13.039 2.867 1 92.12 210 ASN A CA 1
ATOM 1659 C C . ASN A 1 210 ? -0.512 -12.125 3.842 1 92.12 210 ASN A C 1
ATOM 1661 O O . ASN A 1 210 ? -1.135 -11.359 4.574 1 92.12 210 ASN A O 1
ATOM 1665 N N . HIS A 1 211 ? 0.771 -12.297 3.861 1 91.31 211 HIS A N 1
ATOM 1666 C CA . HIS A 1 211 ? 1.587 -11.438 4.707 1 91.31 211 HIS A CA 1
ATOM 1667 C C . HIS A 1 211 ? 1.431 -9.969 4.316 1 91.31 211 HIS A C 1
ATOM 1669 O O . HIS A 1 211 ? 1.336 -9.094 5.184 1 91.31 211 HIS A O 1
ATOM 1675 N N . LEU A 1 212 ? 1.445 -9.719 3.023 1 90.62 212 LEU A N 1
ATOM 1676 C CA . LEU A 1 212 ? 1.219 -8.367 2.541 1 90.62 212 LEU A CA 1
ATOM 1677 C C . LEU A 1 212 ? -0.134 -7.84 3.008 1 90.62 212 LEU A C 1
ATOM 1679 O O . LEU A 1 212 ? -0.23 -6.715 3.506 1 90.62 212 LEU A O 1
ATOM 1683 N N . SER A 1 213 ? -1.158 -8.602 2.855 1 91.94 213 SER A N 1
ATOM 1684 C CA . SER A 1 213 ? -2.502 -8.211 3.27 1 91.94 213 SER A CA 1
ATOM 1685 C C . SER A 1 213 ? -2.553 -7.902 4.766 1 91.94 213 SER A C 1
ATOM 1687 O O . SER A 1 213 ? -3.174 -6.926 5.184 1 91.94 213 SER A O 1
ATOM 1689 N N . GLY A 1 214 ? -1.918 -8.75 5.5 1 91.75 214 GLY A N 1
ATOM 1690 C CA . GLY A 1 214 ? -1.846 -8.516 6.934 1 91.75 214 GLY A CA 1
ATOM 1691 C C . GLY A 1 214 ? -1.08 -7.258 7.293 1 91.75 214 GLY A C 1
ATOM 1692 O O . GLY A 1 214 ? -1.498 -6.504 8.172 1 91.75 214 GLY A O 1
ATOM 1693 N N . ALA A 1 215 ? 0.022 -7.027 6.648 1 90.62 215 ALA A N 1
ATOM 1694 C CA . ALA A 1 215 ? 0.849 -5.852 6.895 1 90.62 215 ALA A CA 1
ATOM 1695 C C . ALA A 1 215 ? 0.096 -4.57 6.547 1 90.62 215 ALA A C 1
ATOM 1697 O O . ALA A 1 215 ? 0.176 -3.578 7.277 1 90.62 215 ALA A O 1
ATOM 1698 N N . VAL A 1 216 ? -0.576 -4.578 5.457 1 90.81 216 VAL A N 1
ATOM 1699 C CA . VAL A 1 216 ? -1.363 -3.422 5.043 1 90.81 216 VAL A CA 1
ATOM 1700 C C . VAL A 1 216 ? -2.473 -3.16 6.059 1 90.81 216 VAL A C 1
ATOM 1702 O O . VAL A 1 216 ? -2.695 -2.016 6.461 1 90.81 216 VAL A O 1
ATOM 1705 N N . ARG A 1 217 ? -3.135 -4.199 6.5 1 91.44 217 ARG A N 1
ATOM 1706 C CA . ARG A 1 217 ? -4.188 -4.059 7.5 1 91.44 217 ARG A CA 1
ATOM 1707 C C . ARG A 1 217 ? -3.648 -3.428 8.781 1 91.44 217 ARG A C 1
ATOM 1709 O O . ARG A 1 217 ? -4.258 -2.508 9.328 1 91.44 217 ARG A O 1
ATOM 1716 N N . ASN A 1 218 ? -2.564 -3.934 9.203 1 91.56 218 ASN A N 1
ATOM 1717 C CA . ASN A 1 218 ? -1.953 -3.408 10.414 1 91.56 218 ASN A CA 1
ATOM 1718 C C . ASN A 1 218 ? -1.561 -1.942 10.258 1 91.56 218 ASN A C 1
ATOM 1720 O O . ASN A 1 218 ? -1.796 -1.132 11.156 1 91.56 218 ASN A O 1
ATOM 1724 N N . MET A 1 219 ? -0.981 -1.641 9.141 1 90.38 219 MET A N 1
ATOM 1725 C CA . MET A 1 219 ? -0.586 -0.264 8.859 1 90.38 219 MET A CA 1
ATOM 1726 C C . MET A 1 219 ? -1.8 0.66 8.852 1 90.38 219 MET A C 1
ATOM 1728 O O . MET A 1 219 ? -1.778 1.726 9.469 1 90.38 219 MET A O 1
ATOM 1732 N N . LEU A 1 220 ? -2.822 0.282 8.203 1 92.19 220 LEU A N 1
ATOM 1733 C CA . LEU A 1 220 ? -4.051 1.07 8.148 1 92.19 220 LEU A CA 1
ATOM 1734 C C . LEU A 1 220 ? -4.645 1.25 9.547 1 92.19 220 LEU A C 1
ATOM 1736 O O . LEU A 1 220 ? -5.098 2.342 9.898 1 92.19 220 LEU A O 1
ATOM 1740 N N . SER A 1 221 ? -4.621 0.175 10.266 1 92.62 221 SER A N 1
ATOM 1741 C CA . SER A 1 221 ? -5.168 0.223 11.617 1 92.62 221 SER A CA 1
ATOM 1742 C C . SER A 1 221 ? -4.383 1.193 12.492 1 92.62 221 SER A C 1
ATOM 1744 O O . SER A 1 221 ? -4.973 2.035 13.18 1 92.62 221 SER A O 1
ATOM 1746 N N . GLU A 1 222 ? -3.123 1.099 12.453 1 91.5 222 GLU A N 1
ATOM 1747 C CA . GLU A 1 222 ? -2.275 1.966 13.266 1 91.5 222 GLU A CA 1
ATOM 1748 C C . GLU A 1 222 ? -2.422 3.428 12.852 1 91.5 222 GLU A C 1
ATOM 1750 O O . GLU A 1 222 ? -2.574 4.309 13.695 1 91.5 222 GLU A O 1
ATOM 1755 N N . GLU A 1 223 ? -2.34 3.633 11.57 1 91.75 223 GLU A N 1
ATOM 1756 C CA . GLU A 1 223 ? -2.441 5 11.062 1 91.75 223 GLU A CA 1
ATOM 1757 C C . GLU A 1 223 ? -3.812 5.598 11.359 1 91.75 223 GLU A C 1
ATOM 1759 O O . GLU A 1 223 ? -3.916 6.773 11.719 1 91.75 223 GLU A O 1
ATOM 1764 N N . SER A 1 224 ? -4.832 4.859 11.141 1 91.88 224 SER A N 1
ATOM 1765 C CA . SER A 1 224 ? -6.18 5.359 11.406 1 91.88 224 SER A CA 1
ATOM 1766 C C . SER A 1 224 ? -6.379 5.672 12.883 1 91.88 224 SER A C 1
ATOM 1768 O O . SER A 1 224 ? -7.074 6.625 13.234 1 91.88 224 SER A O 1
ATOM 1770 N N . LYS A 1 225 ? -5.773 4.871 13.727 1 90.38 225 LYS A N 1
ATOM 1771 C CA . LYS A 1 225 ? -5.852 5.125 15.164 1 90.38 225 LYS A CA 1
ATOM 1772 C C . LYS A 1 225 ? -5.168 6.441 15.523 1 90.38 225 LYS A C 1
ATOM 1774 O O . LYS A 1 225 ? -5.672 7.203 16.359 1 90.38 225 LYS A O 1
ATOM 1779 N N . LYS A 1 226 ? -4.078 6.676 14.969 1 88.38 226 LYS A N 1
ATOM 1780 C CA . LYS A 1 226 ? -3.373 7.934 15.203 1 88.38 226 LYS A CA 1
ATOM 1781 C C . LYS A 1 226 ? -4.215 9.125 14.766 1 88.38 226 LYS A C 1
ATOM 1783 O O . LYS A 1 226 ? -4.289 10.141 15.469 1 88.38 226 LYS A O 1
ATOM 1788 N N . LEU A 1 227 ? -4.777 9.039 13.633 1 89.69 227 LEU A N 1
ATOM 1789 C CA . LEU A 1 227 ? -5.629 10.109 13.125 1 89.69 227 LEU A CA 1
ATOM 1790 C C . LEU A 1 227 ? -6.844 10.312 14.023 1 89.69 227 LEU A C 1
ATOM 1792 O O . LEU A 1 227 ? -7.262 11.445 14.266 1 89.69 227 LEU A O 1
ATOM 1796 N N . ASP A 1 228 ? -7.359 9.211 14.5 1 89.12 228 ASP A N 1
ATOM 1797 C CA . ASP A 1 228 ? -8.516 9.289 15.383 1 89.12 228 ASP A CA 1
ATOM 1798 C C . ASP A 1 228 ? -8.164 9.977 16.703 1 89.12 228 ASP A C 1
ATOM 1800 O O . ASP A 1 228 ? -8.977 10.711 17.266 1 89.12 228 ASP A O 1
ATOM 1804 N N . ARG A 1 229 ? -7.051 9.695 17.141 1 87.75 229 ARG A N 1
ATOM 1805 C CA . ARG A 1 229 ? -6.602 10.359 18.359 1 87.75 229 ARG A CA 1
ATOM 1806 C C . ARG A 1 229 ? -6.523 11.867 18.156 1 87.75 229 ARG A C 1
ATOM 1808 O O . ARG A 1 229 ? -6.922 12.641 19.031 1 87.75 229 ARG A O 1
ATOM 1815 N N . LEU A 1 230 ? -5.988 12.273 17.031 1 86 230 LEU A N 1
ATOM 1816 C CA . LEU A 1 230 ? -5.922 13.695 16.719 1 86 230 LEU A CA 1
ATOM 1817 C C . LEU A 1 230 ? -7.32 14.297 16.625 1 86 230 LEU A C 1
ATOM 1819 O O . LEU A 1 230 ? -7.559 15.398 17.141 1 86 230 LEU A O 1
ATOM 1823 N N . ARG A 1 231 ? -8.164 13.617 16.031 1 87.69 231 ARG A N 1
ATOM 1824 C CA . ARG A 1 231 ? -9.547 14.07 15.891 1 87.69 231 ARG A CA 1
ATOM 1825 C C . ARG A 1 231 ? -10.219 14.203 17.25 1 87.69 231 ARG A C 1
ATOM 1827 O O . ARG A 1 231 ? -10.875 15.203 17.531 1 87.69 231 ARG A O 1
ATOM 1834 N N . GLN A 1 232 ? -10.047 13.195 18.062 1 87.88 232 GLN A N 1
ATOM 1835 C CA . GLN A 1 232 ? -10.625 13.203 19.391 1 87.88 232 GLN A CA 1
ATOM 1836 C C . GLN A 1 232 ? -10.094 14.375 20.219 1 87.88 232 GLN A C 1
ATOM 1838 O O . GLN A 1 232 ? -10.852 15.039 20.922 1 87.88 232 GLN A O 1
ATOM 1843 N N . GLN A 1 233 ? -8.844 14.617 20.094 1 86.62 233 GLN A N 1
ATOM 1844 C CA . GLN A 1 233 ? -8.242 15.727 20.812 1 86.62 233 GLN A CA 1
ATOM 1845 C C . GLN A 1 233 ? -8.82 17.062 20.359 1 86.62 233 GLN A C 1
ATOM 1847 O O . GLN A 1 233 ? -8.984 17.984 21.172 1 86.62 233 GLN A O 1
ATOM 1852 N N . LEU A 1 234 ? -9.203 17.078 19.188 1 83.06 234 LEU A N 1
ATOM 1853 C CA . LEU A 1 234 ? -9.695 18.312 18.594 1 83.06 234 LEU A CA 1
ATOM 1854 C C . LEU A 1 234 ? -11.172 18.516 18.906 1 83.06 234 LEU A C 1
ATOM 1856 O O . LEU A 1 234 ? -11.625 19.641 19.125 1 83.06 234 LEU A O 1
ATOM 1860 N N . GLN A 1 235 ? -11.898 17.391 18.953 1 89.44 235 GLN A N 1
ATOM 1861 C CA . GLN A 1 235 ? -13.344 17.547 18.906 1 89.44 235 GLN A CA 1
ATOM 1862 C C . GLN A 1 235 ? -14 17.047 20.188 1 89.44 235 GLN A C 1
ATOM 1864 O O . GLN A 1 235 ? -15.141 17.391 20.484 1 89.44 235 GLN A O 1
ATOM 1869 N N . HIS A 1 236 ? -13.336 16.281 20.922 1 91.88 236 HIS A N 1
ATOM 1870 C CA . HIS A 1 236 ? -13.992 15.602 22.031 1 91.88 236 HIS A CA 1
ATOM 1871 C C . HIS A 1 236 ? -13.5 16.141 23.359 1 91.88 236 HIS A C 1
ATOM 1873 O O . HIS A 1 236 ? -12.352 16.578 23.469 1 91.88 236 HIS A O 1
ATOM 1879 N N . ASP A 1 237 ? -14.414 16.047 24.312 1 93.25 237 ASP A N 1
ATOM 1880 C CA . ASP A 1 237 ? -14.086 16.375 25.688 1 93.25 237 ASP A CA 1
ATOM 1881 C C . ASP A 1 237 ? -13.211 15.297 26.328 1 93.25 237 ASP A C 1
ATOM 1883 O O . ASP A 1 237 ? -13.57 14.117 26.312 1 93.25 237 ASP A O 1
ATOM 1887 N N . PRO A 1 238 ? -12.062 15.672 26.875 1 90.25 238 PRO A N 1
ATOM 1888 C CA . PRO A 1 238 ? -11.133 14.664 27.391 1 90.25 238 PRO A CA 1
ATOM 1889 C C . PRO A 1 238 ? -11.695 13.906 28.594 1 90.25 238 PRO A C 1
ATOM 1891 O O . PRO A 1 238 ? -11.297 12.773 28.859 1 90.25 238 PRO A O 1
ATOM 1894 N N . ILE A 1 239 ? -12.664 14.453 29.328 1 92.06 239 ILE A N 1
ATOM 1895 C CA . ILE A 1 239 ? -13.211 13.836 30.531 1 92.06 239 ILE A CA 1
ATOM 1896 C C . ILE A 1 239 ? -14.297 12.828 30.156 1 92.06 239 ILE A C 1
ATOM 1898 O O . ILE A 1 239 ? -14.273 11.688 30.625 1 92.06 239 ILE A O 1
ATOM 1902 N N . THR A 1 240 ? -15.18 13.258 29.312 1 93.88 240 THR A N 1
ATOM 1903 C CA . THR A 1 240 ? -16.359 12.453 29.062 1 93.88 240 THR A CA 1
ATOM 1904 C C . THR A 1 240 ? -16.219 11.648 27.766 1 93.88 240 THR A C 1
ATOM 1906 O O . THR A 1 240 ? -16.906 10.656 27.562 1 93.88 240 THR A O 1
ATOM 1909 N N . GLY A 1 241 ? -15.367 12.133 26.859 1 91.81 241 GLY A N 1
ATOM 1910 C CA . GLY A 1 241 ? -15.148 11.445 25.594 1 91.81 241 GLY A CA 1
ATOM 1911 C C . GLY A 1 241 ? -16.172 11.805 24.531 1 91.81 241 GLY A C 1
ATOM 1912 O O . GLY A 1 241 ? -16.078 11.344 23.391 1 91.81 241 GLY A O 1
ATOM 1913 N N . VAL A 1 242 ? -17.141 12.617 24.859 1 94.31 242 VAL A N 1
ATOM 1914 C CA . VAL A 1 242 ? -18.141 13.008 23.891 1 94.31 242 VAL A CA 1
ATOM 1915 C C . VAL A 1 242 ? -17.75 14.32 23.219 1 94.31 242 VAL A C 1
ATOM 1917 O O . VAL A 1 242 ? -16.719 14.906 23.562 1 94.31 242 VAL A O 1
ATOM 1920 N N . LEU A 1 243 ? -18.562 14.719 22.203 1 94.19 243 LEU A N 1
ATOM 1921 C CA . LEU A 1 243 ? -18.219 15.914 21.453 1 94.19 243 LEU A CA 1
ATOM 1922 C C . LEU A 1 243 ? -18.266 17.156 22.344 1 94.19 243 LEU A C 1
ATOM 1924 O O . LEU A 1 243 ? -19.141 17.266 23.203 1 94.19 243 LEU A O 1
ATOM 1928 N N . GLU A 1 244 ? -17.344 18.062 22.062 1 94.44 244 GLU A N 1
ATOM 1929 C CA . GLU A 1 244 ? -17.391 19.375 22.703 1 94.44 244 GLU A CA 1
ATOM 1930 C C . GLU A 1 244 ? -18.5 20.234 22.109 1 94.44 244 GLU A C 1
ATOM 1932 O O . GLU A 1 244 ? -19.156 19.844 21.141 1 94.44 244 GLU A O 1
ATOM 1937 N N . ARG A 1 245 ? -18.734 21.297 22.766 1 94.19 245 ARG A N 1
ATOM 1938 C CA . ARG A 1 245 ? -19.859 22.172 22.438 1 94.19 245 ARG A CA 1
ATOM 1939 C C . ARG A 1 245 ? -19.844 22.562 20.953 1 94.19 245 ARG A C 1
ATOM 1941 O O . ARG A 1 245 ? -20.797 22.281 20.219 1 94.19 245 ARG A O 1
ATOM 1948 N N . GLU A 1 246 ? -18.719 23.031 20.531 1 90.06 246 GLU A N 1
ATOM 1949 C CA . GLU A 1 246 ? -18.688 23.609 19.188 1 90.06 246 GLU A CA 1
ATOM 1950 C C . GLU A 1 246 ? -18.797 22.516 18.125 1 90.06 246 GLU A C 1
ATOM 1952 O O . GLU A 1 246 ? -19.547 22.656 17.156 1 90.06 246 GLU A O 1
ATOM 1957 N N . PRO A 1 247 ? -18.031 21.438 18.312 1 90.12 247 PRO A N 1
ATOM 1958 C CA . PRO A 1 247 ? -18.188 20.344 17.359 1 90.12 247 PRO A CA 1
ATOM 1959 C C . PRO A 1 247 ? -19.625 19.812 17.328 1 90.12 247 PRO A C 1
ATOM 1961 O O . PRO A 1 247 ? -20.125 19.469 16.25 1 90.12 247 PRO A O 1
ATOM 1964 N N . PHE A 1 248 ? -20.266 19.688 18.453 1 93.69 248 PHE A N 1
ATOM 1965 C CA . PHE A 1 248 ? -21.641 19.203 18.484 1 93.69 248 PHE A CA 1
ATOM 1966 C C . PHE A 1 248 ? -22.562 20.156 17.766 1 93.69 248 PHE A C 1
ATOM 1968 O O . PHE A 1 248 ? -23.422 19.734 16.969 1 93.69 248 PHE A O 1
ATOM 1975 N N . LEU A 1 249 ? -22.422 21.406 18.078 1 93.5 249 LEU A N 1
ATOM 1976 C CA . LEU A 1 249 ? -23.297 22.406 17.453 1 93.5 249 LEU A CA 1
ATOM 1977 C C . LEU A 1 249 ? -23.094 22.438 15.945 1 93.5 249 LEU A C 1
ATOM 1979 O O . LEU A 1 249 ? -24.031 22.688 15.195 1 93.5 249 LEU A O 1
ATOM 1983 N N . SER A 1 250 ? -21.906 22.188 15.594 1 88.44 250 SER A N 1
ATOM 1984 C CA . SER A 1 250 ? -21.641 22.094 14.164 1 88.44 250 SER A CA 1
ATOM 1985 C C . SER A 1 250 ? -22.375 20.906 13.547 1 88.44 250 SER A C 1
ATOM 1987 O O . SER A 1 250 ? -22.922 21.016 12.453 1 88.44 250 SER A O 1
ATOM 1989 N N . GLN A 1 251 ? -22.344 19.812 14.25 1 89.38 251 GLN A N 1
ATOM 1990 C CA . GLN A 1 251 ? -23.078 18.641 13.789 1 89.38 251 GLN A CA 1
ATOM 1991 C C . GLN A 1 251 ? -24.578 18.922 13.688 1 89.38 251 GLN A C 1
ATOM 1993 O O . GLN A 1 251 ? -25.219 18.516 12.719 1 89.38 251 GLN A O 1
ATOM 1998 N N . LEU A 1 252 ? -25.016 19.547 14.656 1 92.75 252 LEU A N 1
ATOM 1999 C CA . LEU A 1 252 ? -26.438 19.922 14.648 1 92.75 252 LEU A CA 1
ATOM 2000 C C . LEU A 1 252 ? -26.75 20.797 13.438 1 92.75 252 LEU A C 1
ATOM 2002 O O . LEU A 1 252 ? -27.766 20.578 12.766 1 92.75 252 LEU A O 1
ATOM 2006 N N . GLN A 1 253 ? -25.922 21.703 13.203 1 89.69 253 GLN A N 1
ATOM 2007 C CA . GLN A 1 253 ? -26.141 22.609 12.07 1 89.69 253 GLN A CA 1
ATOM 2008 C C . GLN A 1 253 ? -26.141 21.844 10.75 1 89.69 253 GLN A C 1
ATOM 2010 O O . GLN A 1 253 ? -26.938 22.141 9.859 1 89.69 253 GLN A O 1
ATOM 2015 N N . ILE A 1 254 ? -25.312 20.906 10.633 1 84.19 254 ILE A N 1
ATOM 2016 C CA . ILE A 1 254 ? -25.219 20.078 9.438 1 84.19 254 ILE A CA 1
ATOM 2017 C C . ILE A 1 254 ? -26.531 19.328 9.219 1 84.19 254 ILE A C 1
ATOM 2019 O O . ILE A 1 254 ? -27.031 19.25 8.102 1 84.19 254 ILE A O 1
ATOM 2023 N N . HIS A 1 255 ? -27.016 18.812 10.273 1 88 255 HIS A N 1
ATOM 2024 C CA . HIS A 1 255 ? -28.281 18.094 10.188 1 88 255 HIS A CA 1
ATOM 2025 C C . HIS A 1 255 ? -29.422 19.031 9.797 1 88 255 HIS A C 1
ATOM 2027 O O . HIS A 1 255 ? -30.281 18.672 8.984 1 88 255 HIS A O 1
ATOM 2033 N N . LEU A 1 256 ? -29.359 20.203 10.297 1 88.38 256 LEU A N 1
ATOM 2034 C CA . LEU A 1 256 ? -30.422 21.172 10.039 1 88.38 256 LEU A CA 1
ATOM 2035 C C . LEU A 1 256 ? -30.359 21.656 8.594 1 88.38 256 LEU A C 1
ATOM 2037 O O . LEU A 1 256 ? -31.375 22.109 8.047 1 88.38 256 LEU A O 1
ATOM 2041 N N . ASP A 1 257 ? -29.188 21.516 8.023 1 82 257 ASP A N 1
ATOM 2042 C CA . ASP A 1 257 ? -29 21.984 6.652 1 82 257 ASP A CA 1
ATOM 2043 C C . ASP A 1 257 ? -29.141 20.828 5.664 1 82 257 ASP A C 1
ATOM 2045 O O . ASP A 1 257 ? -29.172 21.047 4.449 1 82 257 ASP A O 1
ATOM 2049 N N . SER A 1 258 ? -29.234 19.672 6.191 1 80.25 258 SER A N 1
ATOM 2050 C CA . SER A 1 258 ? -29.203 18.484 5.344 1 80.25 258 SER A CA 1
ATOM 2051 C C . SER A 1 258 ? -30.547 18.297 4.625 1 80.25 258 SER A C 1
ATOM 2053 O O . SER A 1 258 ? -31.562 18.844 5.051 1 80.25 258 SER A O 1
ATOM 2055 N N . GLN A 1 259 ? -30.422 17.625 3.504 1 73 259 GLN A N 1
ATOM 2056 C CA . GLN A 1 259 ? -31.641 17.297 2.762 1 73 259 GLN A CA 1
ATOM 2057 C C . GLN A 1 259 ? -31.875 15.789 2.715 1 73 259 GLN A C 1
ATOM 2059 O O . GLN A 1 259 ? -32.75 15.312 2.008 1 73 259 GLN A O 1
ATOM 2064 N N . ASP A 1 260 ? -31.094 15.156 3.516 1 76.25 260 ASP A N 1
ATOM 2065 C CA . ASP A 1 260 ? -31.203 13.703 3.525 1 76.25 260 ASP A CA 1
ATOM 2066 C C . ASP A 1 260 ? -31.969 13.219 4.758 1 76.25 260 ASP A C 1
ATOM 2068 O O . ASP A 1 260 ? -32.688 13.992 5.395 1 76.25 260 ASP A O 1
ATOM 2072 N N . ALA A 1 261 ? -31.844 11.914 4.988 1 73.62 261 ALA A N 1
ATOM 2073 C CA . ALA A 1 261 ? -32.625 11.289 6.043 1 73.62 261 ALA A CA 1
ATOM 2074 C C . ALA A 1 261 ? -32.281 11.867 7.41 1 73.62 261 ALA A C 1
ATOM 2076 O O . ALA A 1 261 ? -33.062 11.766 8.352 1 73.62 261 ALA A O 1
ATOM 2077 N N . ARG A 1 262 ? -31.172 12.5 7.469 1 80.69 262 ARG A N 1
ATOM 2078 C CA . ARG A 1 262 ? -30.719 13.047 8.742 1 80.69 262 ARG A CA 1
ATOM 2079 C C . ARG A 1 262 ? -31.328 14.422 9.008 1 80.69 262 ARG A C 1
ATOM 2081 O O . ARG A 1 262 ? -31.125 14.992 10.078 1 80.69 262 ARG A O 1
ATOM 2088 N N . ALA A 1 263 ? -32.125 14.891 8.117 1 84 263 ALA A N 1
ATOM 2089 C CA . ALA A 1 263 ? -32.656 16.266 8.156 1 84 263 ALA A CA 1
ATOM 2090 C C . ALA A 1 263 ? -33.75 16.406 9.211 1 84 263 ALA A C 1
ATOM 2092 O O . ALA A 1 263 ? -34.156 17.516 9.555 1 84 263 ALA A O 1
ATOM 2093 N N . SER A 1 264 ? -34.188 15.312 9.742 1 86.62 264 SER A N 1
ATOM 2094 C CA . SER A 1 264 ? -35.188 15.359 10.805 1 86.62 264 SER A CA 1
ATOM 2095 C C . SER A 1 264 ? -34.906 14.32 11.883 1 86.62 264 SER A C 1
ATOM 2097 O O . SER A 1 264 ? -34.219 13.312 11.617 1 86.62 264 SER A O 1
ATOM 2099 N N . GLY A 1 265 ? -35.344 14.664 13.055 1 90.19 265 GLY A N 1
ATOM 2100 C CA . GLY A 1 265 ? -35.125 13.773 14.188 1 90.19 265 GLY A CA 1
ATOM 2101 C C . GLY A 1 265 ? -35.438 14.422 15.523 1 90.19 265 GLY A C 1
ATOM 2102 O O . GLY A 1 265 ? -36.312 15.273 15.617 1 90.19 265 GLY A O 1
ATOM 2103 N N . ALA A 1 266 ? -34.781 13.891 16.5 1 93.19 266 ALA A N 1
ATOM 2104 C CA . ALA A 1 266 ? -35 14.383 17.859 1 93.19 266 ALA A CA 1
ATOM 2105 C C . ALA A 1 266 ? -33.719 14.906 18.484 1 93.19 266 ALA A C 1
ATOM 2107 O O . ALA A 1 266 ? -32.625 14.438 18.156 1 93.19 266 ALA A O 1
ATOM 2108 N N . LEU A 1 267 ? -33.906 15.914 19.266 1 95.38 267 LEU A N 1
ATOM 2109 C CA . LEU A 1 267 ? -32.812 16.484 20.078 1 95.38 267 LEU A CA 1
ATOM 2110 C C . LEU A 1 267 ? -33.156 16.359 21.562 1 95.38 267 LEU A C 1
ATOM 2112 O O . LEU A 1 267 ? -34.281 16.703 21.984 1 95.38 267 LEU A O 1
ATOM 2116 N N . ALA A 1 268 ? -32.188 15.852 22.312 1 96.44 268 ALA A N 1
ATOM 2117 C CA . ALA A 1 268 ? -32.406 15.672 23.75 1 96.44 268 ALA A CA 1
ATOM 2118 C C . ALA A 1 268 ? -31.344 16.422 24.547 1 96.44 268 ALA A C 1
ATOM 2120 O O . ALA A 1 268 ? -30.172 16.422 24.188 1 96.44 268 ALA A O 1
ATOM 2121 N N . LEU A 1 269 ? -31.766 17.109 25.531 1 97.06 269 LEU A N 1
ATOM 2122 C CA . LEU A 1 269 ? -30.891 17.781 26.5 1 97.06 269 LEU A CA 1
ATOM 2123 C C . LEU A 1 269 ? -31.047 17.172 27.891 1 97.06 269 LEU A C 1
ATOM 2125 O O . LEU A 1 269 ? -32.188 17.016 28.375 1 97.06 269 LEU A O 1
ATOM 2129 N N . VAL A 1 270 ? -29.953 16.75 28.453 1 96.06 270 VAL A N 1
ATOM 2130 C CA . VAL A 1 270 ? -29.953 16.156 29.781 1 96.06 270 VAL A CA 1
ATOM 2131 C C . VAL A 1 270 ? -28.938 16.875 30.672 1 96.06 270 VAL A C 1
ATOM 2133 O O . VAL A 1 270 ? -27.812 17.141 30.266 1 96.06 270 VAL A O 1
ATOM 2136 N N . ARG A 1 271 ? -29.359 17.156 31.922 1 95.38 271 ARG A N 1
ATOM 2137 C CA . ARG A 1 271 ? -28.484 17.875 32.844 1 95.38 271 ARG A CA 1
ATOM 2138 C C . ARG A 1 271 ? -28.203 17.031 34.094 1 95.38 271 ARG A C 1
ATOM 2140 O O . ARG A 1 271 ? -29.094 16.359 34.594 1 95.38 271 ARG A O 1
ATOM 2147 N N . LEU A 1 272 ? -26.922 17.078 34.406 1 92.81 272 LEU A N 1
ATOM 2148 C CA . LEU A 1 272 ? -26.578 16.578 35.719 1 92.81 272 LEU A CA 1
ATOM 2149 C C . LEU A 1 272 ? -26.844 17.656 36.781 1 92.81 272 LEU A C 1
ATOM 2151 O O . LEU A 1 272 ? -26.047 18.578 36.938 1 92.81 272 LEU A O 1
ATOM 2155 N N . ALA A 1 273 ? -27.875 17.422 37.562 1 89.56 273 ALA A N 1
ATOM 2156 C CA . ALA A 1 273 ? -28.328 18.438 38.5 1 89.56 273 ALA A CA 1
ATOM 2157 C C . ALA A 1 273 ? -27.312 18.609 39.656 1 89.56 273 ALA A C 1
ATOM 2159 O O . ALA A 1 273 ? -26.734 17.641 40.125 1 89.56 273 ALA A O 1
ATOM 2160 N N . HIS A 1 274 ? -27.094 19.875 40.031 1 89 274 HIS A N 1
ATOM 2161 C CA . HIS A 1 274 ? -26.312 20.25 41.219 1 89 274 HIS A CA 1
ATOM 2162 C C . HIS A 1 274 ? -24.875 19.75 41.094 1 89 274 HIS A C 1
ATOM 2164 O O . HIS A 1 274 ? -24.359 19.109 42 1 89 274 HIS A O 1
ATOM 2170 N N . LEU A 1 275 ? -24.312 20.047 39.938 1 91.19 275 LEU A N 1
ATOM 2171 C CA . LEU A 1 275 ? -22.953 19.562 39.688 1 91.19 275 LEU A CA 1
ATOM 2172 C C . LEU A 1 275 ? -21.969 20.141 40.688 1 91.19 275 LEU A C 1
ATOM 2174 O O . LEU A 1 275 ? -21.062 19.438 41.125 1 91.19 275 LEU A O 1
ATOM 2178 N N . THR A 1 276 ? -22.141 21.375 41.031 1 91.12 276 THR A N 1
ATOM 2179 C CA . THR A 1 276 ? -21.25 22.031 42 1 91.12 276 THR A CA 1
ATOM 2180 C C . THR A 1 276 ? -21.297 21.328 43.344 1 91.12 276 THR A C 1
ATOM 2182 O O . THR A 1 276 ? -20.266 21.094 43.969 1 91.12 276 THR A O 1
ATOM 2185 N N . GLU A 1 277 ? -22.453 21.047 43.781 1 90.62 277 GLU A N 1
ATOM 2186 C CA . GLU A 1 277 ? -22.625 20.359 45.062 1 90.62 277 GLU A CA 1
ATOM 2187 C C . GLU A 1 277 ? -22.047 18.953 45 1 90.62 277 GLU A C 1
ATOM 2189 O O . GLU A 1 277 ? -21.484 18.469 46 1 90.62 277 GLU A O 1
ATOM 2194 N N . ILE A 1 278 ? -22.25 18.375 43.938 1 89.81 278 ILE A N 1
ATOM 2195 C CA . ILE A 1 278 ? -21.703 17.031 43.75 1 89.81 278 ILE A CA 1
ATOM 2196 C C . ILE A 1 278 ? -20.188 17.062 43.812 1 89.81 278 ILE A C 1
ATOM 2198 O O . ILE A 1 278 ? -19.547 16.203 44.406 1 89.81 278 ILE A O 1
ATOM 2202 N N . ASN A 1 279 ? -19.594 18.031 43.125 1 91.06 279 ASN A N 1
ATOM 2203 C CA . ASN A 1 279 ? -18.141 18.203 43.094 1 91.06 279 ASN A CA 1
ATOM 2204 C C . ASN A 1 279 ? -17.578 18.438 44.5 1 91.06 279 ASN A C 1
ATOM 2206 O O . ASN A 1 279 ? -16.484 17.969 44.844 1 91.06 279 ASN A O 1
ATOM 2210 N N . GLU A 1 280 ? -18.328 19.125 45.281 1 91.69 280 GLU A N 1
ATOM 2211 C CA . GLU A 1 280 ? -17.906 19.406 46.625 1 91.69 280 GLU A CA 1
ATOM 2212 C C . GLU A 1 280 ? -18 18.156 47.5 1 91.69 280 GLU A C 1
ATOM 2214 O O . GLU A 1 280 ? -17.141 17.922 48.375 1 91.69 280 GLU A O 1
ATOM 2219 N N . ARG A 1 281 ? -18.969 17.422 47.281 1 90 281 ARG A N 1
ATOM 2220 C CA . ARG A 1 281 ? -19.219 16.234 48.094 1 90 281 ARG A CA 1
ATOM 2221 C C . ARG A 1 281 ? -18.297 15.086 47.688 1 90 281 ARG A C 1
ATOM 2223 O O . ARG A 1 281 ? -17.734 14.406 48.531 1 90 281 ARG A O 1
ATOM 2230 N N . LEU A 1 282 ? -18.109 14.844 46.438 1 89.56 282 LEU A N 1
ATOM 2231 C CA . LEU A 1 282 ? -17.438 13.633 45.969 1 89.56 282 LEU A CA 1
ATOM 2232 C C . LEU A 1 282 ? -16 13.922 45.562 1 89.56 282 LEU A C 1
ATOM 2234 O O . LEU A 1 282 ? -15.164 13.016 45.531 1 89.56 282 LEU A O 1
ATOM 2238 N N . GLY A 1 283 ? -15.695 15.242 45.281 1 92.06 283 GLY A N 1
ATOM 2239 C CA . GLY A 1 283 ? -14.383 15.578 44.75 1 92.06 283 GLY A CA 1
ATOM 2240 C C . GLY A 1 283 ? -14.328 15.523 43.219 1 92.06 283 GLY A C 1
ATOM 2241 O O . GLY A 1 283 ? -15.219 14.969 42.594 1 92.06 283 GLY A O 1
ATOM 2242 N N . ARG A 1 284 ? -13.195 15.992 42.625 1 90.75 284 ARG A N 1
ATOM 2243 C CA . ARG A 1 284 ? -13.062 16.188 41.188 1 90.75 284 ARG A CA 1
ATOM 2244 C C . ARG A 1 284 ? -12.977 14.844 40.469 1 90.75 284 ARG A C 1
ATOM 2246 O O . ARG A 1 284 ? -13.633 14.648 39.438 1 90.75 284 ARG A O 1
ATOM 2253 N N . ALA A 1 285 ? -12.203 13.898 40.969 1 92.38 285 ALA A N 1
ATOM 2254 C CA . ALA A 1 285 ? -11.969 12.625 40.281 1 92.38 285 ALA A CA 1
ATOM 2255 C C . ALA A 1 285 ? -13.258 11.812 40.188 1 92.38 285 ALA A C 1
ATOM 2257 O O . ALA A 1 285 ? -13.57 11.242 39.156 1 92.38 285 ALA A O 1
ATOM 2258 N N . GLU A 1 286 ? -13.953 11.789 41.312 1 90.44 286 GLU A N 1
ATOM 2259 C CA . GLU A 1 286 ? -15.203 11.039 41.344 1 90.44 286 GLU A CA 1
ATOM 2260 C C . GLU A 1 286 ? -16.281 11.719 40.5 1 90.44 286 GLU A C 1
ATOM 2262 O O . GLU A 1 286 ? -17.125 11.047 39.875 1 90.44 286 GLU A O 1
ATOM 2267 N N . THR A 1 287 ? -16.25 13.047 40.531 1 91.88 287 THR A N 1
ATOM 2268 C CA . THR A 1 287 ? -17.188 13.789 39.719 1 91.88 287 THR A CA 1
ATOM 2269 C C . THR A 1 287 ? -16.922 13.531 38.219 1 91.88 287 THR A C 1
ATOM 2271 O O . THR A 1 287 ? -17.844 13.359 37.438 1 91.88 287 THR A O 1
ATOM 2274 N N . ASP A 1 288 ? -15.648 13.523 37.875 1 93.06 288 ASP A N 1
ATOM 2275 C CA . ASP A 1 288 ? -15.273 13.234 36.5 1 93.06 288 ASP A CA 1
ATOM 2276 C C . ASP A 1 288 ? -15.734 11.836 36.062 1 93.06 288 ASP A C 1
ATOM 2278 O O . ASP A 1 288 ? -16.188 11.633 34.938 1 93.06 288 ASP A O 1
ATOM 2282 N N . ALA A 1 289 ? -15.602 10.93 36.969 1 91.88 289 ALA A N 1
ATOM 2283 C CA . ALA A 1 289 ? -16.047 9.562 36.688 1 91.88 289 ALA A CA 1
ATOM 2284 C C . ALA A 1 289 ? -17.547 9.5 36.469 1 91.88 289 ALA A C 1
ATOM 2286 O O . ALA A 1 289 ? -18.031 8.75 35.625 1 91.88 289 ALA A O 1
ATOM 2287 N N . LEU A 1 290 ? -18.219 10.258 37.312 1 91 290 LEU A N 1
ATOM 2288 C CA . LEU A 1 290 ? -19.672 10.336 37.156 1 91 290 LEU A CA 1
ATOM 2289 C C . LEU A 1 290 ? -20.062 10.93 35.812 1 91 290 LEU A C 1
ATOM 2291 O O . LEU A 1 290 ? -20.953 10.414 35.156 1 91 290 LEU A O 1
ATOM 2295 N N . LEU A 1 291 ? -19.422 11.984 35.438 1 94 291 LEU A N 1
ATOM 2296 C CA . LEU A 1 291 ? -19.672 12.625 34.156 1 94 291 LEU A CA 1
ATOM 2297 C C . LEU A 1 291 ? -19.391 11.664 33 1 94 291 LEU A C 1
ATOM 2299 O O . LEU A 1 291 ? -20.141 11.617 32.031 1 94 291 LEU A O 1
ATOM 2303 N N . HIS A 1 292 ? -18.359 10.953 33.156 1 94.19 292 HIS A N 1
ATOM 2304 C CA . HIS A 1 292 ? -18 9.961 32.125 1 94.19 292 HIS A CA 1
ATOM 2305 C C . HIS A 1 292 ? -19.078 8.891 32 1 94.19 292 HIS A C 1
ATOM 2307 O O . HIS A 1 292 ? -19.453 8.5 30.891 1 94.19 292 HIS A O 1
ATOM 2313 N N . ASP A 1 293 ? -19.578 8.469 33.062 1 92.12 293 ASP A N 1
ATOM 2314 C CA . ASP A 1 293 ? -20.609 7.422 33.094 1 92.12 293 ASP A CA 1
ATOM 2315 C C . ASP A 1 293 ? -21.891 7.902 32.438 1 92.12 293 ASP A C 1
ATOM 2317 O O . ASP A 1 293 ? -22.531 7.16 31.672 1 92.12 293 ASP A O 1
ATOM 2321 N N . VAL A 1 294 ? -22.25 9.078 32.75 1 92.62 294 VAL A N 1
ATOM 2322 C CA . VAL A 1 294 ? -23.453 9.656 32.188 1 92.62 294 VAL A CA 1
ATOM 2323 C C . VAL A 1 294 ? -23.297 9.773 30.672 1 92.62 294 VAL A C 1
ATOM 2325 O O . VAL A 1 294 ? -24.188 9.391 29.906 1 92.62 294 VAL A O 1
ATOM 2328 N N . ALA A 1 295 ? -22.188 10.312 30.281 1 95.31 295 ALA A N 1
ATOM 2329 C CA . ALA A 1 295 ? -21.906 10.484 28.859 1 95.31 295 ALA A CA 1
ATOM 2330 C C . ALA A 1 295 ? -21.922 9.141 28.125 1 95.31 295 ALA A C 1
ATOM 2332 O O . ALA A 1 295 ? -22.5 9.016 27.047 1 95.31 295 ALA A O 1
ATOM 2333 N N . HIS A 1 296 ? -21.281 8.195 28.703 1 93.06 296 HIS A N 1
ATOM 2334 C CA . HIS A 1 296 ? -21.203 6.863 28.109 1 93.06 296 HIS A CA 1
ATOM 2335 C C . HIS A 1 296 ? -22.578 6.23 28 1 93.06 296 HIS A C 1
ATOM 2337 O O . HIS A 1 296 ? -22.875 5.57 27 1 93.06 296 HIS A O 1
ATOM 2343 N N . GLY A 1 297 ? -23.312 6.352 28.969 1 92.94 297 GLY A N 1
ATOM 2344 C CA . GLY A 1 297 ? -24.672 5.855 28.922 1 92.94 297 GLY A CA 1
ATOM 2345 C C . GLY A 1 297 ? -25.5 6.477 27.812 1 92.94 297 GLY A C 1
ATOM 2346 O O . GLY A 1 297 ? -26.25 5.781 27.141 1 92.94 297 GLY A O 1
ATOM 2347 N N . LEU A 1 298 ? -25.359 7.723 27.672 1 94.88 298 LEU A N 1
ATOM 2348 C CA . LEU A 1 298 ? -26.078 8.43 26.625 1 94.88 298 LEU A CA 1
ATOM 2349 C C . LEU A 1 298 ? -25.594 8 25.25 1 94.88 298 LEU A C 1
ATOM 2351 O O . LEU A 1 298 ? -26.375 7.879 24.312 1 94.88 298 LEU A O 1
ATOM 2355 N N . GLU A 1 299 ? -24.312 7.832 25.109 1 92.38 299 GLU A N 1
ATOM 2356 C CA . GLU A 1 299 ? -23.734 7.375 23.844 1 92.38 299 GLU A CA 1
ATOM 2357 C C . GLU A 1 299 ? -24.266 6 23.453 1 92.38 299 GLU A C 1
ATOM 2359 O O . GLU A 1 299 ? -24.594 5.754 22.297 1 92.38 299 GLU A O 1
ATOM 2364 N N . GLN A 1 300 ? -24.312 5.16 24.438 1 90.06 300 GLN A N 1
ATOM 2365 C CA . GLN A 1 300 ? -24.844 3.826 24.188 1 90.06 300 GLN A CA 1
ATOM 2366 C C . GLN A 1 300 ? -26.297 3.893 23.719 1 90.06 300 GLN A C 1
ATOM 2368 O O . GLN A 1 300 ? -26.703 3.156 22.828 1 90.06 300 GLN A O 1
ATOM 2373 N N . PHE A 1 301 ? -26.969 4.73 24.359 1 92.06 301 PHE A N 1
ATOM 2374 C CA . PHE A 1 301 ? -28.359 4.922 23.969 1 92.06 301 PHE A CA 1
ATOM 2375 C C . PHE A 1 301 ? -28.469 5.441 22.531 1 92.06 301 PHE A C 1
ATOM 2377 O O . PHE A 1 301 ? -29.281 4.957 21.75 1 92.06 301 PHE A O 1
ATOM 2384 N N . GLY A 1 302 ? -27.719 6.426 22.234 1 89.06 302 GLY A N 1
ATOM 2385 C CA . GLY A 1 302 ? -27.688 6.984 20.891 1 89.06 302 GLY A CA 1
ATOM 2386 C C . GLY A 1 302 ? -27.359 5.965 19.828 1 89.06 302 GLY A C 1
ATOM 2387 O O . GLY A 1 302 ? -27.984 5.938 18.766 1 89.06 302 GLY A O 1
ATOM 2388 N N . GLN A 1 303 ? -26.406 5.164 20.109 1 79.81 303 GLN A N 1
ATOM 2389 C CA . GLN A 1 303 ? -25.984 4.133 19.172 1 79.81 303 GLN A CA 1
ATOM 2390 C C . GLN A 1 303 ? -27.094 3.115 18.938 1 79.81 303 GLN A C 1
ATOM 2392 O O . GLN A 1 303 ? -27.297 2.65 17.812 1 79.81 303 GLN A O 1
ATOM 2397 N N . ALA A 1 304 ? -27.75 2.805 19.953 1 81.69 304 ALA A N 1
ATOM 2398 C CA . ALA A 1 304 ? -28.844 1.837 19.875 1 81.69 304 ALA A CA 1
ATOM 2399 C C . ALA A 1 304 ? -30.016 2.406 19.078 1 81.69 304 ALA A C 1
ATOM 2401 O O . ALA A 1 304 ? -30.828 1.654 18.547 1 81.69 304 ALA A O 1
ATOM 2402 N N . HIS A 1 305 ? -30.047 3.668 19.062 1 79.94 305 HIS A N 1
ATOM 2403 C CA . HIS A 1 305 ? -31.172 4.312 18.391 1 79.94 305 HIS A CA 1
ATOM 2404 C C . HIS A 1 305 ? -30.75 4.961 17.078 1 79.94 305 HIS A C 1
ATOM 2406 O O . HIS A 1 305 ? -31.094 6.117 16.812 1 79.94 305 HIS A O 1
ATOM 2412 N N . GLY A 1 306 ? -30.031 4.281 16.25 1 70.94 306 GLY A N 1
ATOM 2413 C CA . GLY A 1 306 ? -29.75 4.688 14.883 1 70.94 306 GLY A CA 1
ATOM 2414 C C . GLY A 1 306 ? -28.484 5.52 14.75 1 70.94 306 GLY A C 1
ATOM 2415 O O . GLY A 1 306 ? -28.391 6.379 13.875 1 70.94 306 GLY A O 1
ATOM 2416 N N . GLY A 1 307 ? -27.609 5.492 15.727 1 76.88 307 GLY A N 1
ATOM 2417 C CA . GLY A 1 307 ? -26.344 6.188 15.617 1 76.88 307 GLY A CA 1
ATOM 2418 C C . GLY A 1 307 ? -26.406 7.625 16.109 1 76.88 307 GLY A C 1
ATOM 2419 O O . GLY A 1 307 ? -25.953 8.539 15.406 1 76.88 307 GLY A O 1
ATOM 2420 N N . GLY A 1 308 ? -27 7.879 17.141 1 86.75 308 GLY A N 1
ATOM 2421 C CA . GLY A 1 308 ? -27.094 9.195 17.75 1 86.75 308 GLY A CA 1
ATOM 2422 C C . GLY A 1 308 ? -25.75 9.758 18.172 1 86.75 308 GLY A C 1
ATOM 2423 O O . GLY A 1 308 ? -24.781 9.008 18.359 1 86.75 308 GLY A O 1
ATOM 2424 N N . ILE A 1 309 ? -25.672 11.086 18.203 1 90.69 309 ILE A N 1
ATOM 2425 C CA . ILE A 1 309 ? -24.438 11.797 18.547 1 90.69 309 ILE A CA 1
ATOM 2426 C C . ILE A 1 309 ? -24.641 12.523 19.891 1 90.69 309 ILE A C 1
ATOM 2428 O O . ILE A 1 309 ? -25.656 13.18 20.094 1 90.69 309 ILE A O 1
ATOM 2432 N N . VAL A 1 310 ? -23.703 12.344 20.734 1 95.38 310 VAL A N 1
ATOM 2433 C CA . VAL A 1 310 ? -23.797 12.969 22.062 1 95.38 310 VAL A CA 1
ATOM 2434 C C . VAL A 1 310 ? -22.703 14.023 22.203 1 95.38 310 VAL A C 1
ATOM 2436 O O . VAL A 1 310 ? -21.578 13.844 21.719 1 95.38 310 VAL A O 1
ATOM 2439 N N . GLY A 1 311 ? -23.062 15.133 22.75 1 96.62 311 GLY A N 1
ATOM 2440 C CA . GLY A 1 311 ? -22.109 16.188 23.047 1 96.62 311 GLY A CA 1
ATOM 2441 C C . GLY A 1 311 ? -22.281 16.781 24.438 1 96.62 311 GLY A C 1
ATOM 2442 O O . GLY A 1 311 ? -23.312 16.578 25.078 1 96.62 311 GLY A O 1
ATOM 2443 N N . ARG A 1 312 ? -21.219 17.375 24.922 1 96.56 312 ARG A N 1
ATOM 2444 C CA . ARG A 1 312 ? -21.234 18.125 26.188 1 96.56 312 ARG A CA 1
ATOM 2445 C C . ARG A 1 312 ? -21.234 19.625 25.938 1 96.56 312 ARG A C 1
ATOM 2447 O O . ARG A 1 312 ? -20.266 20.156 25.391 1 96.56 312 ARG A O 1
ATOM 2454 N N . LEU A 1 313 ? -22.281 20.344 26.281 1 95.25 313 LEU A N 1
ATOM 2455 C CA . LEU A 1 313 ? -22.422 21.766 26 1 95.25 313 LEU A CA 1
ATOM 2456 C C . LEU A 1 313 ? -21.656 22.594 27.016 1 95.25 313 LEU A C 1
ATOM 2458 O O . LEU A 1 313 ? -21.109 23.641 26.672 1 95.25 313 LEU A O 1
ATOM 2462 N N . ASN A 1 314 ? -21.781 22.297 28.172 1 92.56 314 ASN A N 1
ATOM 2463 C CA . ASN A 1 314 ? -21.094 22.922 29.281 1 92.56 314 ASN A CA 1
ATOM 2464 C C . ASN A 1 314 ? -20.766 21.922 30.391 1 92.56 314 ASN A C 1
ATOM 2466 O O . ASN A 1 314 ? -20.703 20.719 30.141 1 92.56 314 ASN A O 1
ATOM 2470 N N . GLY A 1 315 ? -20.469 22.359 31.5 1 91 315 GLY A N 1
ATOM 2471 C CA . GLY A 1 315 ? -20.016 21.469 32.562 1 91 315 GLY A CA 1
ATOM 2472 C C . GLY A 1 315 ? -21.031 20.391 32.906 1 91 315 GLY A C 1
ATOM 2473 O O . GLY A 1 315 ? -20.656 19.219 33.062 1 91 315 GLY A O 1
ATOM 2474 N N . SER A 1 316 ? -22.391 20.672 32.938 1 93.44 316 SER A N 1
ATOM 2475 C CA . SER A 1 316 ? -23.375 19.734 33.438 1 93.44 316 SER A CA 1
ATOM 2476 C C . SER A 1 316 ? -24.328 19.281 32.344 1 93.44 316 SER A C 1
ATOM 2478 O O . SER A 1 316 ? -25.062 18.312 32.531 1 93.44 316 SER A O 1
ATOM 2480 N N . ASP A 1 317 ? -24.297 19.938 31.234 1 96.5 317 ASP A N 1
ATOM 2481 C CA . ASP A 1 317 ? -25.344 19.703 30.234 1 96.5 317 ASP A CA 1
ATOM 2482 C C . ASP A 1 317 ? -24.828 18.797 29.109 1 96.5 317 ASP A C 1
ATOM 2484 O O . ASP A 1 317 ? -23.781 19.062 28.516 1 96.5 317 ASP A O 1
ATOM 2488 N N . PHE A 1 318 ? -25.594 17.719 28.891 1 97.25 318 PHE A N 1
ATOM 2489 C CA . PHE A 1 318 ? -25.344 16.812 27.766 1 97.25 318 PHE A CA 1
ATOM 2490 C C . PHE A 1 318 ? -26.453 16.922 26.734 1 97.25 318 PHE A C 1
ATOM 2492 O O . PHE A 1 318 ? -27.625 17.062 27.078 1 97.25 318 PHE A O 1
ATOM 2499 N N . VAL A 1 319 ? -26.078 16.953 25.5 1 97.31 319 VAL A N 1
ATOM 2500 C CA . VAL A 1 319 ? -27.047 17.047 24.406 1 97.31 319 VAL A CA 1
ATOM 2501 C C . VAL A 1 319 ? -26.891 15.836 23.484 1 97.31 319 VAL A C 1
ATOM 2503 O O . VAL A 1 319 ? -25.781 15.344 23.281 1 97.31 319 VAL A O 1
ATOM 2506 N N . MET A 1 320 ? -27.953 15.32 23 1 96.31 320 MET A N 1
ATOM 2507 C CA . MET A 1 320 ? -27.953 14.156 22.125 1 96.31 320 MET A CA 1
ATOM 2508 C C . MET A 1 320 ? -28.781 14.414 20.875 1 96.31 320 MET A C 1
ATOM 2510 O O . MET A 1 320 ? -29.922 14.898 20.969 1 96.31 320 MET A O 1
ATOM 2514 N N . LEU A 1 321 ? -28.156 14.148 19.781 1 94.94 321 LEU A N 1
ATOM 2515 C CA . LEU A 1 321 ? -28.812 14.258 18.484 1 94.94 321 LEU A CA 1
ATOM 2516 C C . LEU A 1 321 ? -29.203 12.875 17.953 1 94.94 321 LEU A C 1
ATOM 2518 O O . LEU A 1 321 ? -28.344 12 17.797 1 94.94 321 LEU A O 1
ATOM 2522 N N . LEU A 1 322 ? -30.484 12.641 17.656 1 92.44 322 LEU A N 1
ATOM 2523 C CA . LEU A 1 322 ? -31 11.367 17.172 1 92.44 322 LEU A CA 1
ATOM 2524 C C . LEU A 1 322 ? -31.703 11.539 15.82 1 92.44 322 LEU A C 1
ATOM 2526 O O . LEU A 1 322 ? -32.906 11.727 15.773 1 92.44 322 LEU A O 1
ATOM 2530 N N . PRO A 1 323 ? -30.984 11.273 14.805 1 87.56 323 PRO A N 1
ATOM 2531 C CA . PRO A 1 323 ? -31.578 11.438 13.477 1 87.56 323 PRO A CA 1
ATOM 2532 C C . PRO A 1 323 ? -32.656 10.398 13.18 1 87.56 323 PRO A C 1
ATOM 2534 O O . PRO A 1 323 ? -32.5 9.234 13.555 1 87.56 323 PRO A O 1
ATOM 2537 N N . GLY A 1 324 ? -33.75 10.836 12.562 1 82.12 324 GLY A N 1
ATOM 2538 C CA . GLY A 1 324 ? -34.75 9.938 12.062 1 82.12 324 GLY A CA 1
ATOM 2539 C C . GLY A 1 324 ? -35.812 9.578 13.102 1 82.12 324 GLY A C 1
ATOM 2540 O O . GLY A 1 324 ? -36.812 8.93 12.789 1 82.12 324 GLY A O 1
ATOM 2541 N N . LYS A 1 325 ? -35.562 10.008 14.273 1 83.25 325 LYS A N 1
ATOM 2542 C CA . LYS A 1 325 ? -36.5 9.68 15.336 1 83.25 325 LYS A CA 1
ATOM 2543 C C . LYS A 1 325 ? -37.594 10.758 15.461 1 83.25 325 LYS A C 1
ATOM 2545 O O . LYS A 1 325 ? -37.312 11.859 15.953 1 83.25 325 LYS A O 1
ATOM 2550 N N . ILE A 1 326 ? -38.781 10.352 15.102 1 77.44 326 ILE A N 1
ATOM 2551 C CA . ILE A 1 326 ? -39.812 11.375 15.047 1 77.44 326 ILE A CA 1
ATOM 2552 C C . ILE A 1 326 ? -40.844 11.109 16.125 1 77.44 326 ILE A C 1
ATOM 2554 O O . ILE A 1 326 ? -41.688 11.969 16.422 1 77.44 326 ILE A O 1
ATOM 2558 N N . ASP A 1 327 ? -40.844 9.984 16.734 1 83.38 327 ASP A N 1
ATOM 2559 C CA . ASP A 1 327 ? -41.781 9.688 17.828 1 83.38 327 ASP A CA 1
ATOM 2560 C C . ASP A 1 327 ? -41.219 10.109 19.172 1 83.38 327 ASP A C 1
ATOM 2562 O O . ASP A 1 327 ? -40.625 9.289 19.891 1 83.38 327 ASP A O 1
ATOM 2566 N N . LEU A 1 328 ? -41.562 11.328 19.531 1 89.75 328 LEU A N 1
ATOM 2567 C CA . LEU A 1 328 ? -40.969 11.898 20.734 1 89.75 328 LEU A CA 1
ATOM 2568 C C . LEU A 1 328 ? -41.531 11.203 21.984 1 89.75 328 LEU A C 1
ATOM 2570 O O . LEU A 1 328 ? -40.812 11.07 22.984 1 89.75 328 LEU A O 1
ATOM 2574 N N . GLU A 1 329 ? -42.75 10.781 21.906 1 89.94 329 GLU A N 1
ATOM 2575 C CA . GLU A 1 329 ? -43.344 10.109 23.078 1 89.94 329 GLU A CA 1
ATOM 2576 C C . GLU A 1 329 ? -42.656 8.773 23.344 1 89.94 329 GLU A C 1
ATOM 2578 O O . GLU A 1 329 ? -42.375 8.445 24.5 1 89.94 329 GLU A O 1
ATOM 2583 N N . HIS A 1 330 ? -42.531 8.094 22.297 1 90 330 HIS A N 1
ATOM 2584 C CA . HIS A 1 330 ? -41.812 6.824 22.438 1 90 330 HIS A CA 1
ATOM 2585 C C . HIS A 1 330 ? -40.406 7.043 22.938 1 90 330 HIS A C 1
ATOM 2587 O O . HIS A 1 330 ? -39.906 6.293 23.781 1 90 330 HIS A O 1
ATOM 2593 N N . LEU A 1 331 ? -39.781 8.031 22.391 1 92.62 331 LEU A N 1
ATOM 2594 C CA . LEU A 1 331 ? -38.406 8.352 22.781 1 92.62 331 LEU A CA 1
ATOM 2595 C C . LEU A 1 331 ? -38.344 8.789 24.234 1 92.62 331 LEU A C 1
ATOM 2597 O O . LEU A 1 331 ? -37.375 8.461 24.953 1 92.62 331 LEU A O 1
ATOM 2601 N N . ARG A 1 332 ? -39.312 9.562 24.656 1 94.31 332 ARG A N 1
ATOM 2602 C CA . ARG A 1 332 ? -39.375 9.992 26.047 1 94.31 332 ARG A CA 1
ATOM 2603 C C . ARG A 1 332 ? -39.438 8.797 27 1 94.31 332 ARG A C 1
ATOM 2605 O O . ARG A 1 332 ? -38.781 8.797 28.047 1 94.31 332 ARG A O 1
ATOM 2612 N N . HIS A 1 333 ? -40.188 7.867 26.594 1 93.75 333 HIS A N 1
ATOM 2613 C CA . HIS A 1 333 ? -40.312 6.672 27.422 1 93.75 333 HIS A CA 1
ATOM 2614 C C . HIS A 1 333 ? -39 5.895 27.484 1 93.75 333 HIS A C 1
ATOM 2616 O O . HIS A 1 333 ? -38.562 5.527 28.562 1 93.75 333 HIS A O 1
ATOM 2622 N N . ASP A 1 334 ? -38.438 5.641 26.375 1 94.12 334 ASP A N 1
ATOM 2623 C CA . ASP A 1 334 ? -37.188 4.855 26.297 1 94.12 334 ASP A CA 1
ATOM 2624 C C . ASP A 1 334 ? -36.031 5.562 27 1 94.12 334 ASP A C 1
ATOM 2626 O O . ASP A 1 334 ? -35.312 4.945 27.766 1 94.12 334 ASP A O 1
ATOM 2630 N N . LEU A 1 335 ? -35.844 6.828 26.672 1 94.69 335 LEU A N 1
ATOM 2631 C CA . LEU A 1 335 ? -34.781 7.602 27.281 1 94.69 335 LEU A CA 1
ATOM 2632 C C . LEU A 1 335 ? -35.031 7.789 28.781 1 94.69 335 LEU A C 1
ATOM 2634 O O . LEU A 1 335 ? -34.094 7.781 29.578 1 94.69 335 LEU A O 1
ATOM 2638 N N . GLY A 1 336 ? -36.25 7.957 29.109 1 92.88 336 GLY A N 1
ATOM 2639 C CA . GLY A 1 336 ? -36.594 8.047 30.516 1 92.88 336 GLY A CA 1
ATOM 2640 C C . GLY A 1 336 ? -36.188 6.82 31.312 1 92.88 336 GLY A C 1
ATOM 2641 O O . GLY A 1 336 ? -35.688 6.938 32.438 1 92.88 336 GLY A O 1
ATOM 2642 N N . ARG A 1 337 ? -36.531 5.762 30.75 1 92 337 ARG A N 1
ATOM 2643 C CA . ARG A 1 337 ? -36.156 4.504 31.391 1 92 337 ARG A CA 1
ATOM 2644 C C . ARG A 1 337 ? -34.656 4.398 31.578 1 92 337 ARG A C 1
ATOM 2646 O O . ARG A 1 337 ? -34.156 3.926 32.594 1 92 337 ARG A O 1
ATOM 2653 N N . ARG A 1 338 ? -33.938 4.73 30.547 1 92.19 338 ARG A N 1
ATOM 2654 C CA . ARG A 1 338 ? -32.469 4.676 30.594 1 92.19 338 ARG A CA 1
ATOM 2655 C C . ARG A 1 338 ? -31.938 5.613 31.672 1 92.19 338 ARG A C 1
ATOM 2657 O O . ARG A 1 338 ? -31.031 5.246 32.438 1 92.19 338 ARG A O 1
ATOM 2664 N N . LEU A 1 339 ? -32.438 6.793 31.734 1 92.38 339 LEU A N 1
ATOM 2665 C CA . LEU A 1 339 ? -32 7.777 32.719 1 92.38 339 LEU A CA 1
ATOM 2666 C C . LEU A 1 339 ? -32.312 7.328 34.125 1 92.38 339 LEU A C 1
ATOM 2668 O O . LEU A 1 339 ? -31.531 7.535 35.062 1 92.38 339 LEU A O 1
ATOM 2672 N N . ALA A 1 340 ? -33.438 6.723 34.25 1 89.56 340 ALA A N 1
ATOM 2673 C CA . ALA A 1 340 ? -33.844 6.188 35.562 1 89.56 340 ALA A CA 1
ATOM 2674 C C . ALA A 1 340 ? -32.875 5.094 36.031 1 89.56 340 ALA A C 1
ATOM 2676 O O . ALA A 1 340 ? -32.5 5.035 37.188 1 89.56 340 ALA A O 1
ATOM 2677 N N . ALA A 1 341 ? -32.562 4.332 35.125 1 88.81 341 ALA A N 1
ATOM 2678 C CA . ALA A 1 341 ? -31.625 3.254 35.438 1 88.81 341 ALA A CA 1
ATOM 2679 C C . ALA A 1 341 ? -30.266 3.811 35.844 1 88.81 341 ALA A C 1
ATOM 2681 O O . ALA A 1 341 ? -29.594 3.264 36.719 1 88.81 341 ALA A O 1
ATOM 2682 N N . MET A 1 342 ? -29.891 4.863 35.219 1 87.94 342 MET A N 1
ATOM 2683 C CA . MET A 1 342 ? -28.594 5.484 35.531 1 87.94 342 MET A CA 1
ATOM 2684 C C . MET A 1 342 ? -28.609 6.141 36.906 1 87.94 342 MET A C 1
ATOM 2686 O O . MET A 1 342 ? -27.594 6.152 37.594 1 87.94 342 MET A O 1
ATOM 2690 N N . ARG A 1 343 ? -29.703 6.613 37.281 1 83.75 343 ARG A N 1
ATOM 2691 C CA . ARG A 1 343 ? -29.875 7.234 38.594 1 83.75 343 ARG A CA 1
ATOM 2692 C C . ARG A 1 343 ? -29.812 6.188 39.688 1 83.75 343 ARG A C 1
ATOM 2694 O O . ARG A 1 343 ? -29.234 6.438 40.75 1 83.75 343 ARG A O 1
ATOM 2701 N N . GLU A 1 344 ? -30.422 5.098 39.438 1 79.31 344 GLU A N 1
ATOM 2702 C CA . GLU A 1 344 ? -30.531 4.051 40.438 1 79.31 344 GLU A CA 1
ATOM 2703 C C . GLU A 1 344 ? -29.219 3.307 40.625 1 79.31 344 GLU A C 1
ATOM 2705 O O . GLU A 1 344 ? -28.875 2.916 41.75 1 79.31 344 GLU A O 1
ATOM 2710 N N . HIS A 1 345 ? -28.562 3.064 39.562 1 69.69 345 HIS A N 1
ATOM 2711 C CA . HIS A 1 345 ? -27.375 2.213 39.594 1 69.69 345 HIS A CA 1
ATOM 2712 C C . HIS A 1 345 ? -26.141 3.018 39.969 1 69.69 345 HIS A C 1
ATOM 2714 O O . HIS A 1 345 ? -25.062 2.447 40.219 1 69.69 345 HIS A O 1
ATOM 2720 N N . GLY A 1 346 ? -26.328 4.25 40 1 66.62 346 GLY A N 1
ATOM 2721 C CA . GLY A 1 346 ? -25.156 5.043 40.312 1 66.62 346 GLY A CA 1
ATOM 2722 C C . GLY A 1 346 ? -24.875 5.109 41.812 1 66.62 346 GLY A C 1
ATOM 2723 O O . GLY A 1 346 ? -25.75 4.82 42.625 1 66.62 346 GLY A O 1
ATOM 2724 N N . ARG A 1 347 ? -23.688 5.129 42.375 1 65.25 347 ARG A N 1
ATOM 2725 C CA . ARG A 1 347 ? -23.234 5.16 43.75 1 65.25 347 ARG A CA 1
ATOM 2726 C C . ARG A 1 347 ? -23.828 6.348 44.5 1 65.25 347 ARG A C 1
ATOM 2728 O O . ARG A 1 347 ? -24.031 6.281 45.719 1 65.25 347 ARG A O 1
ATOM 2735 N N . THR A 1 348 ? -24.094 7.422 43.719 1 70.25 348 THR A N 1
ATOM 2736 C CA . THR A 1 348 ? -24.656 8.633 44.312 1 70.25 348 THR A CA 1
ATOM 2737 C C . THR A 1 348 ? -25.953 9.023 43.594 1 70.25 348 THR A C 1
ATOM 2739 O O . THR A 1 348 ? -26.016 9 42.375 1 70.25 348 THR A O 1
ATOM 2742 N N . PRO A 1 349 ? -26.906 9.141 44.406 1 75.62 349 PRO A N 1
ATOM 2743 C CA . PRO A 1 349 ? -28.156 9.594 43.781 1 75.62 349 PRO A CA 1
ATOM 2744 C C . PRO A 1 349 ? -28 10.93 43.062 1 75.62 349 PRO A C 1
ATOM 2746 O O . PRO A 1 349 ? -27.531 11.906 43.656 1 75.62 349 PRO A O 1
ATOM 2749 N N . VAL A 1 350 ? -28.156 10.891 41.781 1 83.25 350 VAL A N 1
ATOM 2750 C CA . VAL A 1 350 ? -28.016 12.117 41 1 83.25 350 VAL A CA 1
ATOM 2751 C C . VAL A 1 350 ? -29.266 12.375 40.188 1 83.25 350 VAL A C 1
ATOM 2753 O O . VAL A 1 350 ? -29.953 11.438 39.781 1 83.25 350 VAL A O 1
ATOM 2756 N N . GLY A 1 351 ? -29.734 13.656 40.156 1 88.25 351 GLY A N 1
ATOM 2757 C CA . GLY A 1 351 ? -30.828 14.055 39.281 1 88.25 351 GLY A CA 1
ATOM 2758 C C . GLY A 1 351 ? -30.391 14.234 37.844 1 88.25 351 GLY A C 1
ATOM 2759 O O . GLY A 1 351 ? -29.344 14.82 37.562 1 88.25 351 GLY A O 1
ATOM 2760 N N . LEU A 1 352 ? -31.234 13.641 36.938 1 92.81 352 LEU A N 1
ATOM 2761 C CA . LEU A 1 352 ? -30.953 13.773 35.531 1 92.81 352 LEU A CA 1
ATOM 2762 C C . LEU A 1 352 ? -32.188 14.297 34.781 1 92.81 352 LEU A C 1
ATOM 2764 O O . LEU A 1 352 ? -32.75 13.602 33.938 1 92.81 352 LEU A O 1
ATOM 2768 N N . PRO A 1 353 ? -32.562 15.555 35.094 1 93.31 353 PRO A N 1
ATOM 2769 C CA . PRO A 1 353 ? -33.656 16.125 34.312 1 93.31 353 PRO A CA 1
ATOM 2770 C C . PRO A 1 353 ? -33.312 16.281 32.844 1 93.31 353 PRO A C 1
ATOM 2772 O O . PRO A 1 353 ? -32.156 16.438 32.469 1 93.31 353 PRO A O 1
ATOM 2775 N N . GLY A 1 354 ? -34.344 16.172 32 1 95.31 354 GLY A N 1
ATOM 2776 C CA . GLY A 1 354 ? -34.094 16.25 30.562 1 95.31 354 GLY A CA 1
ATOM 2777 C C . GLY A 1 354 ? -35.25 16.844 29.797 1 95.31 354 GLY A C 1
ATOM 2778 O O . GLY A 1 354 ? -36.344 17.016 30.344 1 95.31 354 GLY A O 1
ATOM 2779 N N . ALA A 1 355 ? -34.938 17.25 28.625 1 95.94 355 ALA A N 1
ATOM 2780 C CA . ALA A 1 355 ? -35.938 17.797 27.703 1 95.94 355 ALA A CA 1
ATOM 2781 C C . ALA A 1 355 ? -35.719 17.25 26.297 1 95.94 355 ALA A C 1
ATOM 2783 O O . ALA A 1 355 ? -34.594 16.969 25.891 1 95.94 355 ALA A O 1
ATOM 2784 N N . LEU A 1 356 ? -36.844 17.047 25.547 1 95.88 356 LEU A N 1
ATOM 2785 C CA . LEU A 1 356 ? -36.812 16.562 24.172 1 95.88 356 LEU A CA 1
ATOM 2786 C C . LEU A 1 356 ? -37.469 17.562 23.234 1 95.88 356 LEU A C 1
ATOM 2788 O O . LEU A 1 356 ? -38.406 18.266 23.609 1 95.88 356 LEU A O 1
ATOM 2792 N N . ILE A 1 357 ? -36.938 17.594 22.047 1 94.5 357 ILE A N 1
ATOM 2793 C CA . ILE A 1 357 ? -37.562 18.406 21.016 1 94.5 357 ILE A CA 1
ATOM 2794 C C . ILE A 1 357 ? -37.312 17.781 19.641 1 94.5 357 ILE A C 1
ATOM 2796 O O . ILE A 1 357 ? -36.312 17.062 19.438 1 94.5 357 ILE A O 1
ATOM 2800 N N . ASP A 1 358 ? -38.281 17.844 18.766 1 91.38 358 ASP A N 1
ATOM 2801 C CA . ASP A 1 358 ? -38.062 17.422 17.391 1 91.38 358 ASP A CA 1
ATOM 2802 C C . ASP A 1 358 ? -37.375 18.516 16.578 1 91.38 358 ASP A C 1
ATOM 2804 O O . ASP A 1 358 ? -37.562 19.703 16.844 1 91.38 358 ASP A O 1
ATOM 2808 N N . TYR A 1 359 ? -36.5 18.172 15.664 1 90.88 359 TYR A N 1
ATOM 2809 C CA . TYR A 1 359 ? -35.906 19.141 14.742 1 90.88 359 TYR A CA 1
ATOM 2810 C C . TYR A 1 359 ? -36.188 18.75 13.297 1 90.88 359 TYR A C 1
ATOM 2812 O O . TYR A 1 359 ? -36.438 17.578 13 1 90.88 359 TYR A O 1
ATOM 2820 N N . ALA A 1 360 ? -36.156 19.719 12.414 1 86.69 360 ALA A N 1
ATOM 2821 C CA . ALA A 1 360 ? -36.312 19.516 10.977 1 86.69 360 ALA A CA 1
ATOM 2822 C C . ALA A 1 360 ? -35.438 20.484 10.188 1 86.69 360 ALA A C 1
ATOM 2824 O O . ALA A 1 360 ? -34.938 21.469 10.742 1 86.69 360 ALA A O 1
ATOM 2825 N N . GLN A 1 361 ? -35.344 20.094 8.969 1 84.62 361 GLN A N 1
ATOM 2826 C CA . GLN A 1 361 ? -34.562 20.953 8.086 1 84.62 361 GLN A CA 1
ATOM 2827 C C . GLN A 1 361 ? -35.062 22.406 8.133 1 84.62 361 GLN A C 1
ATOM 2829 O O . GLN A 1 361 ? -36.281 22.641 8.102 1 84.62 361 GLN A O 1
ATOM 2834 N N . GLY A 1 362 ? -34.125 23.297 8.234 1 81.44 362 GLY A N 1
ATOM 2835 C CA . GLY A 1 362 ? -34.469 24.703 8.188 1 81.44 362 GLY A CA 1
ATOM 2836 C C . GLY A 1 362 ? -34.688 25.312 9.555 1 81.44 362 GLY A C 1
ATOM 2837 O O . GLY A 1 362 ? -34.75 26.547 9.695 1 81.44 362 GLY A O 1
ATOM 2838 N N . ASP A 1 363 ? -34.844 24.484 10.594 1 89.25 363 ASP A N 1
ATOM 2839 C CA . ASP A 1 363 ? -34.969 25.016 11.953 1 89.25 363 ASP A CA 1
ATOM 2840 C C . ASP A 1 363 ? -33.719 25.828 12.328 1 89.25 363 ASP A C 1
ATOM 2842 O O . ASP A 1 363 ? -32.625 25.594 11.812 1 89.25 363 ASP A O 1
ATOM 2846 N N . GLN A 1 364 ? -33.969 26.797 13.164 1 90.81 364 GLN A N 1
ATOM 2847 C CA . GLN A 1 364 ? -32.844 27.578 13.672 1 90.81 364 GLN A CA 1
ATOM 2848 C C . GLN A 1 364 ? -32.281 26.953 14.938 1 90.81 364 GLN A C 1
ATOM 2850 O O . GLN A 1 364 ? -33 26.703 15.906 1 90.81 364 GLN A O 1
ATOM 2855 N N . ARG A 1 365 ? -31.047 26.75 14.898 1 92.5 365 ARG A N 1
ATOM 2856 C CA . ARG A 1 365 ? -30.344 26.094 15.992 1 92.5 365 ARG A CA 1
ATOM 2857 C C . ARG A 1 365 ? -30.594 26.797 17.312 1 92.5 365 ARG A C 1
ATOM 2859 O O . ARG A 1 365 ? -30.891 26.156 18.328 1 92.5 365 ARG A O 1
ATOM 2866 N N . GLY A 1 366 ? -30.453 28.141 17.281 1 92.25 366 GLY A N 1
ATOM 2867 C CA . GLY A 1 366 ? -30.656 28.922 18.484 1 92.25 366 GLY A CA 1
ATOM 2868 C C . GLY A 1 366 ? -32.031 28.734 19.109 1 92.25 366 GLY A C 1
ATOM 2869 O O . GLY A 1 366 ? -32.156 28.625 20.328 1 92.25 366 GLY A O 1
ATOM 2870 N N . MET A 1 367 ? -33.031 28.672 18.312 1 91.75 367 MET A N 1
ATOM 2871 C CA . MET A 1 367 ? -34.406 28.516 18.781 1 91.75 367 MET A CA 1
ATOM 2872 C C . MET A 1 367 ? -34.625 27.141 19.391 1 91.75 367 MET A C 1
ATOM 2874 O O . MET A 1 367 ? -35.312 27.016 20.422 1 91.75 367 MET A O 1
ATOM 2878 N N . LEU A 1 368 ? -34.094 26.172 18.766 1 94 368 LEU A N 1
ATOM 2879 C CA . LEU A 1 368 ? -34.219 24.812 19.281 1 94 368 LEU A CA 1
ATOM 2880 C C . LEU A 1 368 ? -33.562 24.688 20.656 1 94 368 LEU A C 1
ATOM 2882 O O . LEU A 1 368 ? -34.188 24.141 21.578 1 94 368 LEU A O 1
ATOM 2886 N N . LEU A 1 369 ?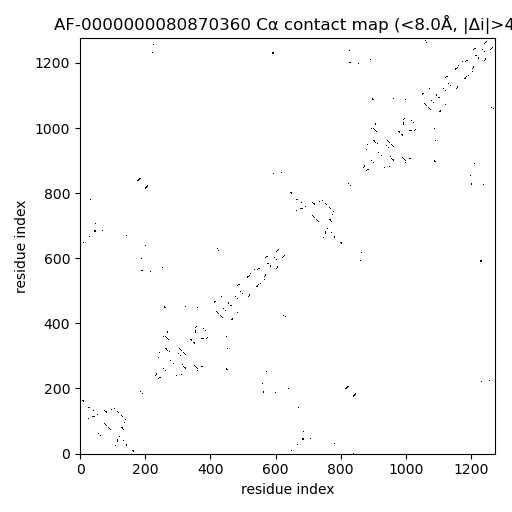 -32.406 25.234 20.766 1 94.56 369 LEU A N 1
ATOM 2887 C CA . LEU A 1 369 ? -31.656 25.141 22.031 1 94.56 369 LEU A CA 1
ATOM 2888 C C . LEU A 1 369 ? -32.344 25.969 23.125 1 94.56 369 LEU A C 1
ATOM 2890 O O . LEU A 1 369 ? -32.375 25.562 24.281 1 94.56 369 LEU A O 1
ATOM 2894 N N . ALA A 1 370 ? -32.844 27.094 22.734 1 93.88 370 ALA A N 1
ATOM 2895 C CA . ALA A 1 370 ? -33.562 27.938 23.688 1 93.88 370 ALA A CA 1
ATOM 2896 C C . ALA A 1 370 ? -34.812 27.219 24.219 1 93.88 370 ALA A C 1
ATOM 2898 O O . ALA A 1 370 ? -35.125 27.297 25.406 1 93.88 370 ALA A O 1
ATOM 2899 N N . SER A 1 371 ? -35.562 26.594 23.344 1 94.25 371 SER A N 1
ATOM 2900 C CA . SER A 1 371 ? -36.75 25.844 23.734 1 94.25 371 SER A CA 1
ATOM 2901 C C . SER A 1 371 ? -36.406 24.688 24.672 1 94.25 371 SER A C 1
ATOM 2903 O O . SER A 1 371 ? -37.125 24.406 25.641 1 94.25 371 SER A O 1
ATOM 2905 N N . LEU A 1 372 ? -35.344 24.062 24.359 1 95.06 372 LEU A N 1
ATOM 2906 C CA . LEU A 1 372 ? -34.875 22.953 25.188 1 95.06 372 LEU A CA 1
ATOM 2907 C C . LEU A 1 372 ? -34.469 23.453 26.578 1 95.06 372 LEU A C 1
ATOM 2909 O O . LEU A 1 372 ? -34.812 22.828 27.578 1 95.06 372 LEU A O 1
ATOM 2913 N N . ASP A 1 373 ? -33.719 24.516 26.578 1 93.44 373 ASP A N 1
ATOM 2914 C CA . ASP A 1 373 ? -33.281 25.078 27.844 1 93.44 373 ASP A CA 1
ATOM 2915 C C . ASP A 1 373 ? -34.438 25.484 28.719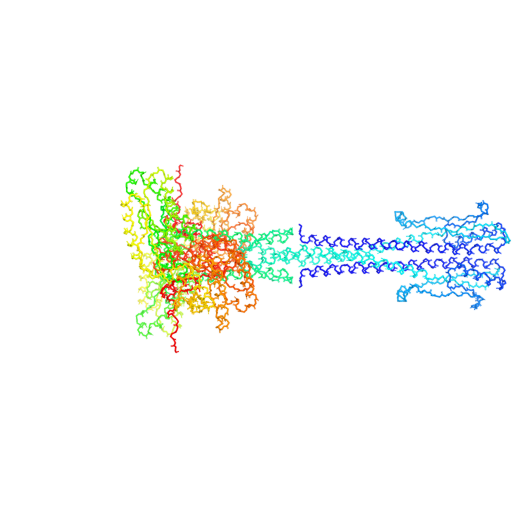 1 93.44 373 ASP A C 1
ATOM 2917 O O . ASP A 1 373 ? -34.438 25.266 29.938 1 93.44 373 ASP A O 1
ATOM 2921 N N . GLY A 1 374 ? -35.375 26.156 28.094 1 92.25 374 GLY A N 1
ATOM 2922 C CA . GLY A 1 374 ? -36.562 26.547 28.828 1 92.25 374 GLY A CA 1
ATOM 2923 C C . GLY A 1 374 ? -37.312 25.359 29.406 1 92.25 374 GLY A C 1
ATOM 2924 O O . GLY A 1 374 ? -37.719 25.391 30.562 1 92.25 374 GLY A O 1
ATOM 2925 N N . THR A 1 375 ? -37.5 24.359 28.609 1 94.38 375 THR A N 1
ATOM 2926 C CA . THR A 1 375 ? -38.219 23.156 29.031 1 94.38 375 THR A CA 1
ATOM 2927 C C . THR A 1 375 ? -37.438 22.422 30.109 1 94.38 375 THR A C 1
ATOM 2929 O O . THR A 1 375 ? -38.031 21.844 31.031 1 94.38 375 THR A O 1
ATOM 2932 N N . LEU A 1 376 ? -36.156 22.391 29.984 1 93.81 376 LEU A N 1
ATOM 2933 C CA . LEU A 1 376 ? -35.344 21.75 30.984 1 93.81 376 LEU A CA 1
ATOM 2934 C C . LEU A 1 376 ? -35.469 22.438 32.344 1 93.81 376 LEU A C 1
ATOM 2936 O O . LEU A 1 376 ? -35.5 21.781 33.375 1 93.81 376 LEU A O 1
ATOM 2940 N N . SER A 1 377 ? -35.5 23.75 32.344 1 90.56 377 SER A N 1
ATOM 2941 C CA . SER A 1 377 ? -35.656 24.516 33.562 1 90.56 377 SER A CA 1
ATOM 2942 C C . SER A 1 377 ? -37 24.172 34.25 1 90.56 377 SER A C 1
ATOM 2944 O O . SER A 1 377 ? -37.062 24.078 35.469 1 90.56 377 SER A O 1
ATOM 2946 N N . ALA A 1 378 ? -37.938 23.953 33.469 1 89.94 378 ALA A N 1
ATOM 2947 C CA . ALA A 1 378 ? -39.25 23.547 33.969 1 89.94 378 ALA A CA 1
ATOM 2948 C C . ALA A 1 378 ? -39.188 22.141 34.562 1 89.94 378 ALA A C 1
ATOM 2950 O O . ALA A 1 378 ? -39.812 21.859 35.594 1 89.94 378 ALA A O 1
ATOM 2951 N N . ALA A 1 379 ? -38.5 21.312 33.938 1 90.06 379 ALA A N 1
ATOM 2952 C CA . ALA A 1 379 ? -38.344 19.922 34.375 1 90.06 379 ALA A CA 1
ATOM 2953 C C . ALA A 1 379 ? -37.594 19.844 35.719 1 90.06 379 ALA A C 1
ATOM 2955 O O . ALA A 1 379 ? -37.906 18.984 36.531 1 90.06 379 ALA A O 1
ATOM 2956 N N . GLU A 1 380 ? -36.656 20.656 35.906 1 87 380 GLU A N 1
ATOM 2957 C CA . GLU A 1 380 ? -35.875 20.688 37.125 1 87 380 GLU A CA 1
ATOM 2958 C C . GLU A 1 380 ? -36.75 21.094 38.312 1 87 380 GLU A C 1
ATOM 2960 O O . GLU A 1 380 ? -36.531 20.656 39.438 1 87 380 GLU A O 1
ATOM 2965 N N . THR A 1 381 ? -37.688 21.922 38.062 1 82.81 381 THR A N 1
ATOM 2966 C CA . THR A 1 381 ? -38.531 22.438 39.125 1 82.81 381 THR A CA 1
ATOM 2967 C C . THR A 1 381 ? -39.594 21.406 39.5 1 82.81 381 THR A C 1
ATOM 2969 O O . THR A 1 381 ? -40.031 21.359 40.656 1 82.81 381 THR A O 1
ATOM 2972 N N . ARG A 1 382 ? -39.938 20.656 38.469 1 73.19 382 ARG A N 1
ATOM 2973 C CA . ARG A 1 382 ? -41 19.672 38.719 1 73.19 382 ARG A CA 1
ATOM 2974 C C . ARG A 1 382 ? -40.406 18.359 39.219 1 73.19 382 ARG A C 1
ATOM 2976 O O . ARG A 1 382 ? -39.469 17.812 38.594 1 73.19 382 ARG A O 1
ATOM 2983 N N . SER A 1 383 ? -40.344 18.062 40.5 1 59.31 383 SER A N 1
ATOM 2984 C CA . SER A 1 383 ? -39.688 16.953 41.188 1 59.31 383 SER A CA 1
ATOM 2985 C C . SER A 1 383 ? -40.031 15.625 40.531 1 59.31 383 SER A C 1
ATOM 2987 O O . SER A 1 383 ? -39.219 14.703 40.531 1 59.31 383 SER A O 1
ATOM 2989 N N . ASP A 1 384 ? -41.25 15.469 39.875 1 55.53 384 ASP A N 1
ATOM 2990 C CA . ASP A 1 384 ? -41.75 14.141 39.531 1 55.53 384 ASP A CA 1
ATOM 2991 C C . ASP A 1 384 ? -41.438 13.797 38.062 1 55.53 384 ASP A C 1
ATOM 2993 O O . ASP A 1 384 ? -41.5 12.633 37.688 1 55.53 384 ASP A O 1
ATOM 2997 N N . GLU A 1 385 ? -41.188 14.906 37.25 1 60.34 385 GLU A N 1
ATOM 2998 C CA . GLU A 1 385 ? -41.062 14.57 35.844 1 60.34 385 GLU A CA 1
ATOM 2999 C C . GLU A 1 385 ? -39.625 14.711 35.344 1 60.34 385 GLU A C 1
ATOM 3001 O O . GLU A 1 385 ? -39.062 15.805 35.406 1 60.34 385 GLU A O 1
ATOM 3006 N N . GLY A 1 386 ? -38.906 13.562 35.094 1 78.88 386 GLY A N 1
ATOM 3007 C CA . GLY A 1 386 ? -37.469 13.492 34.781 1 78.88 386 GLY A CA 1
ATOM 3008 C C . GLY A 1 386 ? -37.188 13.914 33.344 1 78.88 386 GLY A C 1
ATOM 3009 O O . GLY A 1 386 ? -36.156 14.531 33.094 1 78.88 386 GLY A O 1
ATOM 3010 N N . LEU A 1 387 ? -38.156 13.734 32.438 1 90.62 387 LEU A N 1
ATOM 3011 C CA . LEU A 1 387 ? -37.938 14.031 31.016 1 90.62 387 LEU A CA 1
ATOM 3012 C C . LEU A 1 387 ? -39.188 14.664 30.406 1 90.62 387 LEU A C 1
ATOM 3014 O O . LEU A 1 387 ? -40.25 14.086 30.469 1 90.62 387 LEU A O 1
ATOM 3018 N N . MET A 1 388 ? -39.094 15.961 29.812 1 93.56 388 MET A N 1
ATOM 3019 C CA . MET A 1 388 ? -40.25 16.672 29.25 1 93.56 388 MET A CA 1
ATOM 3020 C C . MET A 1 388 ? -40.031 16.953 27.766 1 93.56 388 MET A C 1
ATOM 3022 O O . MET A 1 388 ? -38.906 17.047 27.297 1 93.56 388 MET A O 1
ATOM 3026 N N . ILE A 1 389 ? -41.156 17.031 27.031 1 94 389 ILE A N 1
ATOM 3027 C CA . ILE A 1 389 ? -41.125 17.344 25.609 1 94 389 ILE A CA 1
ATOM 3028 C C . ILE A 1 389 ? -41.375 18.844 25.391 1 94 389 ILE A C 1
ATOM 3030 O O . ILE A 1 389 ? -42.375 19.375 25.875 1 94 389 ILE A O 1
ATOM 3034 N N . ALA A 1 390 ? -40.375 19.438 24.766 1 93.19 390 ALA A N 1
ATOM 3035 C CA . ALA A 1 390 ? -40.5 20.875 24.469 1 93.19 390 ALA A CA 1
ATOM 3036 C C . ALA A 1 390 ? -41.438 21.094 23.281 1 93.19 390 ALA A C 1
ATOM 3038 O O . ALA A 1 390 ? -41.562 20.234 22.422 1 93.19 390 ALA A O 1
ATOM 3039 N N . GLU A 1 391 ? -42.125 22.234 23.359 1 79.5 391 GLU A N 1
ATOM 3040 C CA . GLU A 1 391 ? -42.938 22.609 22.219 1 79.5 391 GLU A CA 1
ATOM 3041 C C . GLU A 1 391 ? -42.094 23.094 21.047 1 79.5 391 GLU A C 1
ATOM 3043 O O . GLU A 1 391 ? -41.25 24 21.219 1 79.5 391 GLU A O 1
ATOM 3048 N N . GLY A 1 392 ? -42.062 22.359 20.047 1 72.12 392 GLY A N 1
ATOM 3049 C CA . GLY A 1 392 ? -41.281 22.734 18.906 1 72.12 392 GLY A CA 1
ATOM 3050 C C . GLY A 1 392 ? -41.969 23.688 17.969 1 72.12 392 GLY A C 1
ATOM 3051 O O . GLY A 1 392 ? -43.094 24.125 18.234 1 72.12 392 GLY A O 1
ATOM 3052 N N . PRO A 1 393 ? -41.156 24.219 17.016 1 68.56 393 PRO A N 1
ATOM 3053 C CA . PRO A 1 393 ? -41.844 25.031 16.016 1 68.56 393 PRO A CA 1
ATOM 3054 C C . PRO A 1 393 ? -43.062 24.344 15.422 1 68.56 393 PRO A C 1
ATOM 3056 O O . PRO A 1 393 ? -43.094 23.109 15.297 1 68.56 393 PRO A O 1
ATOM 3059 N N . GLN A 1 394 ? -44.188 24.969 15.531 1 59.38 394 GLN A N 1
ATOM 3060 C CA . GLN A 1 394 ? -45.438 24.391 15.023 1 59.38 394 GLN A CA 1
ATOM 3061 C C . GLN A 1 394 ? -45.25 23.844 13.609 1 59.38 394 GLN A C 1
ATOM 3063 O O . GLN A 1 394 ? -45.031 24.609 12.664 1 59.38 394 GLN A O 1
ATOM 3068 N N . ARG A 1 395 ? -44.906 22.469 13.539 1 67.31 395 ARG A N 1
ATOM 3069 C CA . ARG A 1 395 ? -44.719 21.859 12.227 1 67.31 395 ARG A CA 1
ATOM 3070 C C . ARG A 1 395 ? -45.938 21.047 11.828 1 67.31 395 ARG A C 1
ATOM 3072 O O . ARG A 1 395 ? -46.438 20.234 12.617 1 67.31 395 ARG A O 1
ATOM 3079 N N . ARG A 1 396 ? -46.688 21.578 10.938 1 61.25 396 ARG A N 1
ATOM 3080 C CA . ARG A 1 396 ? -47.812 20.828 10.438 1 61.25 396 ARG A CA 1
ATOM 3081 C C . ARG A 1 396 ? -47.344 19.609 9.648 1 61.25 396 ARG A C 1
ATOM 3083 O O . ARG A 1 396 ? -46.562 19.719 8.727 1 61.25 396 ARG A O 1
ATOM 3090 N N . SER A 1 397 ? -47.5 18.438 10.227 1 75.19 397 SER A N 1
ATOM 3091 C CA . SER A 1 397 ? -47.312 17.219 9.453 1 75.19 397 SER A CA 1
ATOM 3092 C C . SER A 1 397 ? -48.094 17.266 8.148 1 75.19 397 SER A C 1
ATOM 3094 O O . SER A 1 397 ? -49.188 17.828 8.094 1 75.19 397 SER A O 1
ATOM 3096 N N . LEU A 1 398 ? -47.406 16.828 7.094 1 84.38 398 LEU A N 1
ATOM 3097 C CA . LEU A 1 398 ? -48.094 16.828 5.797 1 84.38 398 LEU A CA 1
ATOM 3098 C C . LEU A 1 398 ? -49.375 16 5.859 1 84.38 398 LEU A C 1
ATOM 3100 O O . LEU A 1 398 ? -50.375 16.344 5.223 1 84.38 398 LEU A O 1
ATOM 3104 N N . PHE A 1 399 ? -49.219 14.875 6.699 1 88.44 399 PHE A N 1
ATOM 3105 C CA . PHE A 1 399 ? -50.375 14.016 6.867 1 88.44 399 PHE A CA 1
ATOM 3106 C C . PHE A 1 399 ? -50.625 13.703 8.344 1 88.44 399 PHE A C 1
ATOM 3108 O O . PHE A 1 399 ? -49.719 13.789 9.156 1 88.44 399 PHE A O 1
ATOM 3115 N N . THR A 1 400 ? -51.812 13.344 8.68 1 81.56 400 THR A N 1
ATOM 3116 C CA . THR A 1 400 ? -52.219 13.297 10.078 1 81.56 400 THR A CA 1
ATOM 3117 C C . THR A 1 400 ? -52.094 11.875 10.625 1 81.56 400 THR A C 1
ATOM 3119 O O . THR A 1 400 ? -51.938 11.688 11.836 1 81.56 400 THR A O 1
ATOM 3122 N N . SER A 1 401 ? -52.219 10.844 9.758 1 84.75 401 SER A N 1
ATOM 3123 C CA . SER A 1 401 ? -52.188 9.461 10.242 1 84.75 401 SER A CA 1
ATOM 3124 C C . SER A 1 401 ? -51.156 8.633 9.5 1 84.75 401 SER A C 1
ATOM 3126 O O . SER A 1 401 ? -50.719 9.008 8.414 1 84.75 401 SER A O 1
ATOM 3128 N N . HIS A 1 402 ? -50.844 7.508 10.148 1 88.19 402 HIS A N 1
ATOM 3129 C CA . HIS A 1 402 ? -49.906 6.559 9.555 1 88.19 402 HIS A CA 1
ATOM 3130 C C . HIS A 1 402 ? -50.438 6.02 8.227 1 88.19 402 HIS A C 1
ATOM 3132 O O . HIS A 1 402 ? -49.688 5.867 7.27 1 88.19 402 HIS A O 1
ATOM 3138 N N . ASP A 1 403 ? -51.625 5.836 8.25 1 92.5 403 ASP A N 1
ATOM 3139 C CA . ASP A 1 403 ? -52.25 5.277 7.051 1 92.5 403 ASP A CA 1
ATOM 3140 C C . ASP A 1 403 ? -52.219 6.281 5.898 1 92.5 403 ASP A C 1
ATOM 3142 O O . ASP A 1 403 ? -52.031 5.906 4.742 1 92.5 403 ASP A O 1
ATOM 3146 N N . GLU A 1 404 ? -52.5 7.449 6.227 1 93.44 404 GLU A N 1
ATOM 3147 C CA . GLU A 1 404 ? -52.438 8.492 5.207 1 93.44 404 GLU A CA 1
ATOM 3148 C C . GLU A 1 404 ? -51.031 8.648 4.641 1 93.44 404 GLU A C 1
ATOM 3150 O O . GLU A 1 404 ? -50.875 8.812 3.434 1 93.44 404 GLU A O 1
ATOM 3155 N N . TRP A 1 405 ? -50.094 8.578 5.48 1 93.25 405 TRP A N 1
ATOM 3156 C CA . TRP A 1 405 ? -48.719 8.633 5.047 1 93.25 405 TRP A CA 1
ATOM 3157 C C . TRP A 1 405 ? -48.375 7.453 4.137 1 93.25 405 TRP A C 1
ATOM 3159 O O . TRP A 1 405 ? -47.781 7.637 3.07 1 93.25 405 TRP A O 1
ATOM 3169 N N . ARG A 1 406 ? -48.719 6.301 4.555 1 95.06 406 ARG A N 1
ATOM 3170 C CA . ARG A 1 406 ? -48.406 5.105 3.775 1 95.06 406 ARG A CA 1
ATOM 3171 C C . ARG A 1 406 ? -49 5.199 2.373 1 95.06 406 ARG A C 1
ATOM 3173 O O . ARG A 1 406 ? -48.312 4.945 1.385 1 95.06 406 ARG A O 1
ATOM 3180 N N . ARG A 1 407 ? -50.219 5.562 2.322 1 95.31 407 ARG A N 1
ATOM 3181 C CA . ARG A 1 407 ? -50.906 5.676 1.035 1 95.31 407 ARG A CA 1
ATOM 3182 C C . ARG A 1 407 ? -50.25 6.746 0.165 1 95.31 407 ARG A C 1
ATOM 3184 O O . ARG A 1 407 ? -50.031 6.531 -1.026 1 95.31 407 ARG A O 1
ATOM 3191 N N . ALA A 1 408 ? -50.031 7.871 0.762 1 95.75 408 ALA A N 1
ATOM 3192 C CA . ALA A 1 408 ? -49.438 8.984 0.026 1 95.75 408 ALA A CA 1
ATOM 3193 C C . ALA A 1 408 ? -48.062 8.594 -0.521 1 95.75 408 ALA A C 1
ATOM 3195 O O . ALA A 1 408 ? -47.75 8.922 -1.663 1 95.75 408 ALA A O 1
ATOM 3196 N N . LEU A 1 409 ? -47.344 7.871 0.25 1 96.44 409 LEU A N 1
ATOM 3197 C CA . LEU A 1 409 ? -46 7.465 -0.142 1 96.44 409 LEU A CA 1
ATOM 3198 C C . LEU A 1 409 ? -46.031 6.438 -1.268 1 96.44 409 LEU A C 1
ATOM 3200 O O . LEU A 1 409 ? -45.281 6.52 -2.223 1 96.44 409 LEU A O 1
ATOM 3204 N N . GLN A 1 410 ? -46.875 5.527 -1.154 1 95.81 410 GLN A N 1
ATOM 3205 C CA . GLN A 1 410 ? -47 4.488 -2.172 1 95.81 410 GLN A CA 1
ATOM 3206 C C . GLN A 1 410 ? -47.438 5.082 -3.508 1 95.81 410 GLN A C 1
ATOM 3208 O O . GLN A 1 410 ? -46.906 4.703 -4.559 1 95.81 410 GLN A O 1
ATOM 3213 N N . VAL A 1 411 ? -48.344 6.004 -3.385 1 95.31 411 VAL A N 1
ATOM 3214 C CA . VAL A 1 411 ? -48.844 6.668 -4.59 1 95.31 411 VAL A CA 1
ATOM 3215 C C . VAL A 1 411 ? -47.719 7.488 -5.215 1 95.31 411 VAL A C 1
ATOM 3217 O O . VAL A 1 411 ? -47.531 7.477 -6.434 1 95.31 411 VAL A O 1
ATOM 3220 N N . ALA A 1 412 ? -47.031 8.211 -4.43 1 96 412 ALA A N 1
ATOM 3221 C CA . ALA A 1 412 ? -45.938 9.047 -4.914 1 96 412 ALA A CA 1
ATOM 3222 C C . ALA A 1 412 ? -44.875 8.211 -5.605 1 96 412 ALA A C 1
ATOM 3224 O O . ALA A 1 412 ? -44.375 8.578 -6.672 1 96 412 ALA A O 1
ATOM 3225 N N . MET A 1 413 ? -44.562 7.055 -5.055 1 95.31 413 MET A N 1
ATOM 3226 C CA . MET A 1 413 ? -43.531 6.18 -5.613 1 95.31 413 MET A CA 1
ATOM 3227 C C . MET A 1 413 ? -44 5.555 -6.922 1 95.31 413 MET A C 1
ATOM 3229 O O . MET A 1 413 ? -43.188 5.367 -7.848 1 95.31 413 MET A O 1
ATOM 3233 N N . ALA A 1 414 ? -45.219 5.234 -6.938 1 93.69 414 ALA A N 1
ATOM 3234 C CA . ALA A 1 414 ? -45.781 4.648 -8.148 1 93.69 414 ALA A CA 1
ATOM 3235 C C . ALA A 1 414 ? -45.781 5.645 -9.297 1 93.69 414 ALA A C 1
ATOM 3237 O O . ALA A 1 414 ? -45.594 5.258 -10.461 1 93.69 414 ALA A O 1
ATOM 3238 N N . LYS A 1 415 ? -45.969 6.902 -8.984 1 92.56 415 LYS A N 1
ATOM 3239 C CA . LYS A 1 415 ? -45.969 7.953 -10 1 92.56 415 LYS A CA 1
ATOM 3240 C C . LYS A 1 415 ? -44.562 8.266 -10.477 1 92.56 415 LYS A C 1
ATOM 3242 O O . LYS A 1 415 ? -44.375 8.836 -11.555 1 92.56 415 LYS A O 1
ATOM 3247 N N . GLY A 1 416 ? -43.625 7.91 -9.656 1 92.19 416 GLY A N 1
ATOM 3248 C CA . GLY A 1 416 ? -42.25 8.125 -10.047 1 92.19 416 GLY A CA 1
ATOM 3249 C C . GLY A 1 416 ? -41.469 8.953 -9.047 1 92.19 416 GLY A C 1
ATOM 3250 O O . GLY A 1 416 ? -42.062 9.695 -8.258 1 92.19 416 GLY A O 1
ATOM 3251 N N . VAL A 1 417 ? -40.156 8.828 -9.125 1 94.25 417 VAL A N 1
ATOM 3252 C CA . VAL A 1 417 ? -39.25 9.547 -8.242 1 94.25 417 VAL A CA 1
ATOM 3253 C C . VAL A 1 417 ? -38.438 10.57 -9.047 1 94.25 417 VAL A C 1
ATOM 3255 O O . VAL A 1 417 ? -38.156 10.344 -10.227 1 94.25 417 VAL A O 1
ATOM 3258 N N . TYR A 1 418 ? -38.281 11.742 -8.422 1 94.38 418 TYR A N 1
ATOM 3259 C CA . TYR A 1 418 ? -37.406 12.758 -9.023 1 94.38 418 TYR A CA 1
ATOM 3260 C C . TYR A 1 418 ? -36.031 12.75 -8.391 1 94.38 418 TYR A C 1
ATOM 3262 O O . TYR A 1 418 ? -35.906 12.641 -7.168 1 94.38 418 TYR A O 1
ATOM 3270 N N . LEU A 1 419 ? -35 12.781 -9.281 1 94.69 419 LEU A N 1
ATOM 3271 C CA . LEU A 1 419 ? -33.625 12.836 -8.797 1 94.69 419 LEU A CA 1
ATOM 3272 C C . LEU A 1 419 ? -33.031 14.227 -9 1 94.69 419 LEU A C 1
ATOM 3274 O O . LEU A 1 419 ? -32.969 14.711 -10.133 1 94.69 419 LEU A O 1
ATOM 3278 N N . ALA A 1 420 ? -32.688 14.883 -7.898 1 92.06 420 ALA A N 1
ATOM 3279 C CA . ALA A 1 420 ? -31.938 16.141 -8.008 1 92.06 420 ALA A CA 1
ATOM 3280 C C . ALA A 1 420 ? -30.484 15.883 -8.406 1 92.06 420 ALA A C 1
ATOM 3282 O O . ALA A 1 420 ? -29.984 14.766 -8.242 1 92.06 420 ALA A O 1
ATOM 3283 N N . HIS A 1 421 ? -29.859 16.906 -9.016 1 93.31 421 HIS A N 1
ATOM 3284 C CA . HIS A 1 421 ? -28.484 16.734 -9.477 1 93.31 421 HIS A CA 1
ATOM 3285 C C . HIS A 1 421 ? -27.562 17.75 -8.82 1 93.31 421 HIS A C 1
ATOM 3287 O O . HIS A 1 421 ? -27.688 18.953 -9.039 1 93.31 421 HIS A O 1
ATOM 3293 N N . TYR A 1 422 ? -26.688 17.266 -8.039 1 92.31 422 TYR A N 1
ATOM 3294 C CA . TYR A 1 422 ? -25.625 18.078 -7.457 1 92.31 422 TYR A CA 1
ATOM 3295 C C . TYR A 1 422 ? -24.266 17.594 -7.91 1 92.31 422 TYR A C 1
ATOM 3297 O O . TYR A 1 422 ? -23.891 16.438 -7.641 1 92.31 422 TYR A O 1
ATOM 3305 N N . PRO A 1 423 ? -23.453 18.375 -8.516 1 95.06 423 PRO A N 1
ATOM 3306 C CA . PRO A 1 423 ? -22.188 17.922 -9.094 1 95.06 423 PRO A CA 1
ATOM 3307 C C . PRO A 1 423 ? -21.109 17.656 -8.039 1 95.06 423 PRO A C 1
ATOM 3309 O O . PRO A 1 423 ? -21.016 18.406 -7.062 1 95.06 423 PRO A O 1
ATOM 3312 N N . VAL A 1 424 ? -20.391 16.656 -8.188 1 96.38 424 VAL A N 1
ATOM 3313 C CA . VAL A 1 424 ? -19.125 16.391 -7.527 1 96.38 424 VAL A CA 1
ATOM 3314 C C . VAL A 1 424 ? -17.969 16.609 -8.516 1 96.38 424 VAL A C 1
ATOM 3316 O O . VAL A 1 424 ? -17.875 15.906 -9.523 1 96.38 424 VAL A O 1
ATOM 3319 N N . LEU A 1 425 ? -17.141 17.562 -8.164 1 96.44 425 LEU A N 1
ATOM 3320 C CA . LEU A 1 425 ? -16.109 17.953 -9.109 1 96.44 425 LEU A CA 1
ATOM 3321 C C . LEU A 1 425 ? -14.719 17.625 -8.578 1 96.44 425 LEU A C 1
ATOM 3323 O O . LEU A 1 425 ? -14.516 17.594 -7.359 1 96.44 425 LEU A O 1
ATOM 3327 N N . ASP A 1 426 ? -13.828 17.375 -9.492 1 95.62 426 ASP A N 1
ATOM 3328 C CA . ASP A 1 426 ? -12.438 17.188 -9.102 1 95.62 426 ASP A CA 1
ATOM 3329 C C . ASP A 1 426 ? -11.688 18.516 -9.078 1 95.62 426 ASP A C 1
ATOM 3331 O O . ASP A 1 426 ? -12.297 19.578 -9.211 1 95.62 426 ASP A O 1
ATOM 3335 N N . ALA A 1 427 ? -10.406 18.469 -8.875 1 90.81 427 ALA A N 1
ATOM 3336 C CA . ALA A 1 427 ? -9.578 19.656 -8.711 1 90.81 427 ALA A CA 1
ATOM 3337 C C . ALA A 1 427 ? -9.539 20.484 -9.992 1 90.81 427 ALA A C 1
ATOM 3339 O O . ALA A 1 427 ? -9.375 21.703 -9.953 1 90.81 427 ALA A O 1
ATOM 3340 N N . THR A 1 428 ? -9.766 19.859 -11.141 1 91.62 428 THR A N 1
ATOM 3341 C CA . THR A 1 428 ? -9.711 20.531 -12.43 1 91.62 428 THR A CA 1
ATOM 3342 C C . THR A 1 428 ? -11.094 21.016 -12.844 1 91.62 428 THR A C 1
ATOM 3344 O O . THR A 1 428 ? -11.258 21.609 -13.914 1 91.62 428 THR A O 1
ATOM 3347 N N . GLY A 1 429 ? -12.07 20.688 -12.086 1 91.75 429 GLY A N 1
ATOM 3348 C CA . GLY A 1 429 ? -13.43 21.094 -12.398 1 91.75 429 GLY A CA 1
ATOM 3349 C C . GLY A 1 429 ? -14.188 20.078 -13.227 1 91.75 429 GLY A C 1
ATOM 3350 O O . GLY A 1 429 ? -15.281 20.359 -13.711 1 91.75 429 GLY A O 1
ATOM 3351 N N . GLU A 1 430 ? -13.586 19.016 -13.414 1 94.06 430 GLU A N 1
ATOM 3352 C CA . GLU A 1 430 ? -14.25 17.938 -14.156 1 94.06 430 GLU A CA 1
ATOM 3353 C C . GLU A 1 430 ? -15.234 17.188 -13.273 1 94.06 430 GLU A C 1
ATOM 3355 O O . GLU A 1 430 ? -14.969 16.953 -12.086 1 94.06 430 GLU A O 1
ATOM 3360 N N . LEU A 1 431 ? -16.281 16.688 -13.914 1 96 431 LEU A N 1
ATOM 3361 C CA . LEU A 1 431 ? -17.344 15.992 -13.203 1 96 431 LEU A CA 1
ATOM 3362 C C . LEU A 1 431 ? -16.922 14.562 -12.875 1 96 431 LEU A C 1
ATOM 3364 O O . LEU A 1 431 ? -16.547 13.797 -13.766 1 96 431 LEU A O 1
ATOM 3368 N N . LEU A 1 432 ? -16.922 14.227 -11.625 1 96.38 432 LEU A N 1
ATOM 3369 C CA . LEU A 1 432 ? -16.766 12.836 -11.227 1 96.38 432 LEU A CA 1
ATOM 3370 C C . LEU A 1 432 ? -18.094 12.086 -11.344 1 96.38 432 LEU A C 1
ATOM 3372 O O . LEU A 1 432 ? -18.188 11.078 -12.039 1 96.38 432 LEU A O 1
ATOM 3376 N N . HIS A 1 433 ? -19.078 12.609 -10.633 1 97.06 433 HIS A N 1
ATOM 3377 C CA . HIS A 1 433 ? -20.453 12.133 -10.727 1 97.06 433 HIS A CA 1
ATOM 3378 C C . HIS A 1 433 ? -21.438 13.164 -10.172 1 97.06 433 HIS A C 1
ATOM 3380 O O . HIS A 1 433 ? -21.016 14.156 -9.57 1 97.06 433 HIS A O 1
ATOM 3386 N N . PHE A 1 434 ? -22.703 12.969 -10.445 1 95.75 434 PHE A N 1
ATOM 3387 C CA . PHE A 1 434 ? -23.766 13.734 -9.797 1 95.75 434 PHE A CA 1
ATOM 3388 C C . PHE A 1 434 ? -24.281 13.008 -8.562 1 95.75 434 PHE A C 1
ATOM 3390 O O . PHE A 1 434 ? -24.531 11.805 -8.609 1 95.75 434 PHE A O 1
ATOM 3397 N N . GLU A 1 435 ? -24.312 13.711 -7.477 1 94.5 435 GLU A N 1
ATOM 3398 C CA . GLU A 1 435 ? -25.109 13.227 -6.348 1 94.5 435 GLU A CA 1
ATOM 3399 C C . GLU A 1 435 ? -26.594 13.508 -6.551 1 94.5 435 GLU A C 1
ATOM 3401 O O . GLU A 1 435 ? -27 14.656 -6.734 1 94.5 435 GLU A O 1
ATOM 3406 N N . CYS A 1 436 ? -27.375 12.477 -6.41 1 93.62 436 CYS A N 1
ATOM 3407 C CA . CYS A 1 436 ? -28.766 12.641 -6.816 1 93.62 436 CYS A CA 1
ATOM 3408 C C . CYS A 1 436 ? -29.719 12.172 -5.719 1 93.62 436 CYS A C 1
ATOM 3410 O O . CYS A 1 436 ? -30.344 11.125 -5.852 1 93.62 436 CYS A O 1
ATOM 3412 N N . PRO A 1 437 ? -29.906 13 -4.727 1 91.25 437 PRO A N 1
ATOM 3413 C CA . PRO A 1 437 ? -30.938 12.672 -3.732 1 91.25 437 PRO A CA 1
ATOM 3414 C C . PRO A 1 437 ? -32.344 12.617 -4.328 1 91.25 437 PRO A C 1
ATOM 3416 O O . PRO A 1 437 ? -32.656 13.414 -5.207 1 91.25 437 PRO A O 1
ATOM 3419 N N . SER A 1 438 ? -33.125 11.766 -3.758 1 93 438 SER A N 1
ATOM 3420 C CA . SER A 1 438 ? -34.438 11.555 -4.301 1 93 438 SER A CA 1
ATOM 3421 C C . SER A 1 438 ? -35.438 12.57 -3.738 1 93 438 SER A C 1
ATOM 3423 O O . SER A 1 438 ? -35.281 13.062 -2.621 1 93 438 SER A O 1
ATOM 3425 N N . ARG A 1 439 ? -36.406 12.867 -4.547 1 93.88 439 ARG A N 1
ATOM 3426 C CA . ARG A 1 439 ? -37.594 13.664 -4.18 1 93.88 439 ARG A CA 1
ATOM 3427 C C . ARG A 1 439 ? -38.875 12.922 -4.484 1 93.88 439 ARG A C 1
ATOM 3429 O O . ARG A 1 439 ? -38.969 12.172 -5.457 1 93.88 439 ARG A O 1
ATOM 3436 N N . LEU A 1 440 ? -39.781 13.141 -3.607 1 94.94 440 LEU A N 1
ATOM 3437 C CA . LEU A 1 440 ? -41.125 12.562 -3.826 1 94.94 440 LEU A CA 1
ATOM 3438 C C . LEU A 1 440 ? -42.188 13.648 -3.85 1 94.94 440 LEU A C 1
ATOM 3440 O O . LEU A 1 440 ? -42.125 14.609 -3.076 1 94.94 440 LEU A O 1
ATOM 3444 N N . ARG A 1 441 ? -43.094 13.398 -4.727 1 94.75 441 ARG A N 1
ATOM 3445 C CA . ARG A 1 441 ? -44.188 14.352 -4.801 1 94.75 441 ARG A CA 1
ATOM 3446 C C . ARG A 1 441 ? -45.25 14.031 -3.76 1 94.75 441 ARG A C 1
ATOM 3448 O O . ARG A 1 441 ? -46.031 13.078 -3.92 1 94.75 441 ARG A O 1
ATOM 3455 N N . LEU A 1 442 ? -45.312 14.789 -2.693 1 94.25 442 LEU A N 1
ATOM 3456 C CA . LEU A 1 442 ? -46.281 14.648 -1.604 1 94.25 442 LEU A CA 1
ATOM 3457 C C . LEU A 1 442 ? -47.062 15.953 -1.391 1 94.25 442 LEU A C 1
ATOM 3459 O O . LEU A 1 442 ? -46.469 17.031 -1.342 1 94.25 442 LEU A O 1
ATOM 3463 N N . ALA A 1 443 ? -48.344 15.883 -1.239 1 91.62 443 ALA A N 1
ATOM 3464 C CA . ALA A 1 443 ? -49.219 17.047 -1.089 1 91.62 443 ALA A CA 1
ATOM 3465 C C . ALA A 1 443 ? -48.969 18.062 -2.205 1 91.62 443 ALA A C 1
ATOM 3467 O O . ALA A 1 443 ? -48.781 19.25 -1.943 1 91.62 443 ALA A O 1
ATOM 3468 N N . SER A 1 444 ? -48.656 17.625 -3.396 1 89.69 444 SER A N 1
ATOM 3469 C CA . SER A 1 444 ? -48.594 18.359 -4.652 1 89.69 444 SER A CA 1
ATOM 3470 C C . SER A 1 444 ? -47.25 19.125 -4.758 1 89.69 444 SER A C 1
ATOM 3472 O O . SER A 1 444 ? -47.125 20 -5.605 1 89.69 444 SER A O 1
ATOM 3474 N N . GLU A 1 445 ? -46.344 18.828 -3.928 1 92.12 445 GLU A N 1
ATOM 3475 C CA . GLU A 1 445 ? -45.031 19.453 -3.994 1 92.12 445 GLU A CA 1
ATOM 3476 C C . GLU A 1 445 ? -43.906 18.406 -3.92 1 92.12 445 GLU A C 1
ATOM 3478 O O . GLU A 1 445 ? -44.094 17.359 -3.275 1 92.12 445 GLU A O 1
ATOM 3483 N N . TRP A 1 446 ? -42.906 18.703 -4.57 1 91.88 446 TRP A N 1
ATOM 3484 C CA . TRP A 1 446 ? -41.719 17.828 -4.453 1 91.88 446 TRP A CA 1
ATOM 3485 C C . TRP A 1 446 ? -41.031 18.047 -3.121 1 91.88 446 TRP A C 1
ATOM 3487 O O . TRP A 1 446 ? -40.469 19.125 -2.869 1 91.88 446 TRP A O 1
ATOM 3497 N N . GLN A 1 447 ? -41.062 17.016 -2.322 1 89.44 447 GLN A N 1
ATOM 3498 C CA . GLN A 1 447 ? -40.469 17.109 -0.98 1 89.44 447 GLN A CA 1
ATOM 3499 C C . GLN A 1 447 ? -39.062 16.516 -0.93 1 89.44 447 GLN A C 1
ATOM 3501 O O . GLN A 1 447 ? -38.812 15.508 -1.57 1 89.44 447 GLN A O 1
ATOM 3506 N N . PRO A 1 448 ? -38.219 17.234 -0.193 1 87.38 448 PRO A N 1
ATOM 3507 C CA . PRO A 1 448 ? -36.906 16.625 0.011 1 87.38 448 PRO A CA 1
ATOM 3508 C C . PRO A 1 448 ? -36.938 15.406 0.921 1 87.38 448 PRO A C 1
ATOM 3510 O O . PRO A 1 448 ? -37.938 15.188 1.628 1 87.38 448 PRO A O 1
ATOM 3513 N N . ALA A 1 449 ? -35.875 14.656 0.919 1 86.94 449 ALA A N 1
ATOM 3514 C CA . ALA A 1 449 ? -35.812 13.391 1.638 1 86.94 449 ALA A CA 1
ATOM 3515 C C . ALA A 1 449 ? -36 13.594 3.137 1 86.94 449 ALA A C 1
ATOM 3517 O O . ALA A 1 449 ? -36.562 12.734 3.816 1 86.94 449 ALA A O 1
ATOM 3518 N N . GLY A 1 450 ? -35.594 14.68 3.637 1 81.56 450 GLY A N 1
ATOM 3519 C CA . GLY A 1 450 ? -35.719 14.953 5.059 1 81.56 450 GLY A CA 1
ATOM 3520 C C . GLY A 1 450 ? -37.156 14.891 5.543 1 81.56 450 GLY A C 1
ATOM 3521 O O . GLY A 1 450 ? -37.406 14.617 6.719 1 81.56 450 GLY A O 1
ATOM 3522 N N . VAL A 1 451 ? -38.031 15.062 4.66 1 82.56 451 VAL A N 1
ATOM 3523 C CA . VAL A 1 451 ? -39.469 15.109 5.008 1 82.56 451 VAL A CA 1
ATOM 3524 C C . VAL A 1 451 ? -40.031 13.695 5.023 1 82.56 451 VAL A C 1
ATOM 3526 O O . VAL A 1 451 ? -40.812 13.344 5.926 1 82.56 451 VAL A O 1
ATOM 3529 N N . PHE A 1 452 ? -39.719 12.945 4.094 1 89.62 452 PHE A N 1
ATOM 3530 C CA . PHE A 1 452 ? -40.438 11.703 3.941 1 89.62 452 PHE A CA 1
ATOM 3531 C C . PHE A 1 452 ? -39.625 10.516 4.398 1 89.62 452 PHE A C 1
ATOM 3533 O O . PHE A 1 452 ? -40.156 9.438 4.664 1 89.62 452 PHE A O 1
ATOM 3540 N N . MET A 1 453 ? -38.375 10.625 4.516 1 88.69 453 MET A N 1
ATOM 3541 C CA . MET A 1 453 ? -37.531 9.477 4.812 1 88.69 453 MET A CA 1
ATOM 3542 C C . MET A 1 453 ? -37.844 8.898 6.188 1 88.69 453 MET A C 1
ATOM 3544 O O . MET A 1 453 ? -37.844 7.676 6.367 1 88.69 453 MET A O 1
ATOM 3548 N N . PRO A 1 454 ? -38.031 9.773 7.223 1 82.25 454 PRO A N 1
ATOM 3549 C CA . PRO A 1 454 ? -38.406 9.211 8.523 1 82.25 454 PRO A CA 1
ATOM 3550 C C . PRO A 1 454 ? -39.625 8.32 8.453 1 82.25 454 PRO A C 1
ATOM 3552 O O . PRO A 1 454 ? -39.719 7.305 9.148 1 82.25 454 PRO A O 1
ATOM 3555 N N . TRP A 1 455 ? -40.5 8.688 7.621 1 87.38 455 TRP A N 1
ATOM 3556 C CA . TRP A 1 455 ? -41.719 7.918 7.469 1 87.38 455 TRP A CA 1
ATOM 3557 C C . TRP A 1 455 ? -41.5 6.66 6.637 1 87.38 455 TRP A C 1
ATOM 3559 O O . TRP A 1 455 ? -42.094 5.621 6.875 1 87.38 455 TRP A O 1
ATOM 3569 N N . ILE A 1 456 ? -40.656 6.762 5.691 1 91.88 456 ILE A N 1
ATOM 3570 C CA . ILE A 1 456 ? -40.25 5.598 4.902 1 91.88 456 ILE A CA 1
ATOM 3571 C C . ILE A 1 456 ? -39.688 4.516 5.82 1 91.88 456 ILE A C 1
ATOM 3573 O O . ILE A 1 456 ? -40.094 3.348 5.727 1 91.88 456 ILE A O 1
ATOM 3577 N N . SER A 1 457 ? -38.844 4.883 6.668 1 86.06 457 SER A N 1
ATOM 3578 C CA . SER A 1 457 ? -38.188 3.945 7.586 1 86.06 457 SER A CA 1
ATOM 3579 C C . SER A 1 457 ? -39.219 3.369 8.578 1 86.06 457 SER A C 1
ATOM 3581 O O . SER A 1 457 ? -39.219 2.166 8.844 1 86.06 457 SER A O 1
ATOM 3583 N N . ARG A 1 458 ? -40 4.211 9.078 1 83.12 458 ARG A N 1
ATOM 3584 C CA . ARG A 1 458 ? -40.969 3.799 10.07 1 83.12 458 ARG A CA 1
ATOM 3585 C C . ARG A 1 458 ? -41.969 2.807 9.484 1 83.12 458 ARG A C 1
ATOM 3587 O O . ARG A 1 458 ? -42.438 1.887 10.172 1 83.12 458 ARG A O 1
ATOM 3594 N N . LEU A 1 459 ? -42.312 3.031 8.25 1 91.12 459 LEU A N 1
ATOM 3595 C CA . LEU A 1 459 ? -43.344 2.223 7.602 1 91.12 459 LEU A CA 1
ATOM 3596 C C . LEU A 1 459 ? -42.719 1.038 6.871 1 91.12 459 LEU A C 1
ATOM 3598 O O . LEU A 1 459 ? -43.406 0.252 6.238 1 91.12 459 LEU A O 1
ATOM 3602 N N . GLY A 1 460 ? -41.406 0.905 6.895 1 91.44 460 GLY A N 1
ATOM 3603 C CA . GLY A 1 460 ? -40.688 -0.218 6.285 1 91.44 460 GLY A CA 1
ATOM 3604 C C . GLY A 1 460 ? -40.75 -0.201 4.77 1 91.44 460 GLY A C 1
ATOM 3605 O O . GLY A 1 460 ? -40.906 -1.248 4.137 1 91.44 460 GLY A O 1
ATOM 3606 N N . LEU A 1 461 ? -40.75 0.938 4.191 1 94.44 461 LEU A N 1
ATOM 3607 C CA . LEU A 1 461 ? -40.875 1.076 2.744 1 94.44 461 LEU A CA 1
ATOM 3608 C C . LEU A 1 461 ? -39.531 1.376 2.098 1 94.44 461 LEU A C 1
ATOM 3610 O O . LEU A 1 461 ? -39.469 1.794 0.938 1 94.44 461 LEU A O 1
ATOM 3614 N N . ASP A 1 462 ? -38.438 1.13 2.781 1 93.81 462 ASP A N 1
ATOM 3615 C CA . ASP A 1 462 ? -37.125 1.506 2.332 1 93.81 462 ASP A CA 1
ATOM 3616 C C . ASP A 1 462 ? -36.75 0.812 1.018 1 93.81 462 ASP A C 1
ATOM 3618 O O . ASP A 1 462 ? -36.312 1.461 0.065 1 93.81 462 ASP A O 1
ATOM 3622 N N . SER A 1 463 ? -36.938 -0.454 0.937 1 95.56 463 SER A N 1
ATOM 3623 C CA . SER A 1 463 ? -36.562 -1.237 -0.235 1 95.56 463 SER A CA 1
ATOM 3624 C C . SER A 1 463 ? -37.375 -0.827 -1.46 1 95.56 463 SER A C 1
ATOM 3626 O O . SER A 1 463 ? -36.844 -0.801 -2.576 1 95.56 463 SER A O 1
ATOM 3628 N N . GLN A 1 464 ? -38.594 -0.554 -1.186 1 95.19 464 GLN A N 1
ATOM 3629 C CA . GLN A 1 464 ? -39.469 -0.121 -2.279 1 95.19 464 GLN A CA 1
ATOM 3630 C C . GLN A 1 464 ? -39 1.212 -2.855 1 95.19 464 GLN A C 1
ATOM 3632 O O . GLN A 1 464 ? -38.938 1.386 -4.074 1 95.19 464 GLN A O 1
ATOM 3637 N N . LEU A 1 465 ? -38.75 2.1 -2.018 1 95.81 465 LEU A N 1
ATOM 3638 C CA . LEU A 1 465 ? -38.25 3.398 -2.461 1 95.81 465 LEU A CA 1
ATOM 3639 C C . LEU A 1 465 ? -36.906 3.256 -3.207 1 95.81 465 LEU A C 1
ATOM 3641 O O . LEU A 1 465 ? -36.75 3.836 -4.281 1 95.81 465 LEU A O 1
ATOM 3645 N N . ASP A 1 466 ? -36.031 2.451 -2.664 1 96.38 466 ASP A N 1
ATOM 3646 C CA . ASP A 1 466 ? -34.688 2.299 -3.262 1 96.38 466 ASP A CA 1
ATOM 3647 C C . ASP A 1 466 ? -34.781 1.687 -4.656 1 96.38 466 ASP A C 1
ATOM 3649 O O . ASP A 1 466 ? -34.031 2.062 -5.559 1 96.38 466 ASP A O 1
ATOM 3653 N N . LEU A 1 467 ? -35.656 0.763 -4.824 1 96.06 467 LEU A N 1
ATOM 3654 C CA . LEU A 1 467 ? -35.844 0.164 -6.145 1 96.06 467 LEU A CA 1
ATOM 3655 C C . LEU A 1 467 ? -36.344 1.193 -7.141 1 96.06 467 LEU A C 1
ATOM 3657 O O . LEU A 1 467 ? -35.906 1.226 -8.289 1 96.06 467 LEU A O 1
ATOM 3661 N N . ALA A 1 468 ? -37.281 1.999 -6.668 1 96 468 ALA A N 1
ATOM 3662 C CA . ALA A 1 468 ? -37.812 3.059 -7.52 1 96 468 ALA A CA 1
ATOM 3663 C C . ALA A 1 468 ? -36.719 4.047 -7.91 1 96 468 ALA A C 1
ATOM 3665 O O . ALA A 1 468 ? -36.688 4.523 -9.047 1 96 468 ALA A O 1
ATOM 3666 N N . VAL A 1 469 ? -35.906 4.355 -7.008 1 96.88 469 VAL A N 1
ATOM 3667 C CA . VAL A 1 469 ? -34.812 5.289 -7.234 1 96.88 469 VAL A CA 1
ATOM 3668 C C . VAL A 1 469 ? -33.844 4.691 -8.234 1 96.88 469 VAL A C 1
ATOM 3670 O O . VAL A 1 469 ? -33.344 5.395 -9.125 1 96.88 469 VAL A O 1
ATOM 3673 N N . ILE A 1 470 ? -33.562 3.402 -8.133 1 96.94 470 ILE A N 1
ATOM 3674 C CA . ILE A 1 470 ? -32.656 2.709 -9.031 1 96.94 470 ILE A CA 1
ATOM 3675 C C . ILE A 1 470 ? -33.188 2.744 -10.453 1 96.94 470 ILE A C 1
ATOM 3677 O O . ILE A 1 470 ? -32.469 3.016 -11.406 1 96.94 470 ILE A O 1
ATOM 3681 N N . ASP A 1 471 ? -34.438 2.498 -10.539 1 96.44 471 ASP A N 1
ATOM 3682 C CA . ASP A 1 471 ? -35.062 2.523 -11.859 1 96.44 471 ASP A CA 1
ATOM 3683 C C . ASP A 1 471 ? -34.938 3.908 -12.492 1 96.44 471 ASP A C 1
ATOM 3685 O O . ASP A 1 471 ? -34.656 4.031 -13.68 1 96.44 471 ASP A O 1
ATOM 3689 N N . GLU A 1 472 ? -35.188 4.879 -11.688 1 96.88 472 GLU A N 1
ATOM 3690 C CA . GLU A 1 472 ? -35.094 6.246 -12.188 1 96.88 472 GLU A CA 1
ATOM 3691 C C . GLU A 1 472 ? -33.656 6.586 -12.547 1 96.88 472 GLU A C 1
ATOM 3693 O O . GLU A 1 472 ? -33.375 7.297 -13.516 1 96.88 472 GLU A O 1
ATOM 3698 N N . ALA A 1 473 ? -32.75 6.125 -11.797 1 97.69 473 ALA A N 1
ATOM 3699 C CA . ALA A 1 473 ? -31.312 6.352 -12.07 1 97.69 473 ALA A CA 1
ATOM 3700 C C . ALA A 1 473 ? -30.906 5.723 -13.398 1 97.69 473 ALA A C 1
ATOM 3702 O O . ALA A 1 473 ? -30.172 6.332 -14.18 1 97.69 473 ALA A O 1
ATOM 3703 N N . PHE A 1 474 ? -31.406 4.469 -13.648 1 97.31 474 PHE A N 1
ATOM 3704 C CA . PHE A 1 474 ? -31.125 3.785 -14.898 1 97.31 474 PHE A CA 1
ATOM 3705 C C . PHE A 1 474 ? -31.641 4.59 -16.094 1 97.31 474 PHE A C 1
ATOM 3707 O O . PHE A 1 474 ? -30.938 4.742 -17.094 1 97.31 474 PHE A O 1
ATOM 3714 N N . ARG A 1 475 ? -32.781 5.121 -15.883 1 96.44 475 ARG A N 1
ATOM 3715 C CA . ARG A 1 475 ? -33.375 5.938 -16.938 1 96.44 475 ARG A CA 1
ATOM 3716 C C . ARG A 1 475 ? -32.562 7.199 -17.188 1 96.44 475 ARG A C 1
ATOM 3718 O O . ARG A 1 475 ? -32.281 7.562 -18.328 1 96.44 475 ARG A O 1
ATOM 3725 N N . ASP A 1 476 ? -32.219 7.848 -16.125 1 96.94 476 ASP A N 1
ATOM 3726 C CA . ASP A 1 476 ? -31.469 9.086 -16.203 1 96.94 476 ASP A CA 1
ATOM 3727 C C . ASP A 1 476 ? -30.109 8.859 -16.875 1 96.94 476 ASP A C 1
ATOM 3729 O O . ASP A 1 476 ? -29.719 9.617 -17.766 1 96.94 476 ASP A O 1
ATOM 3733 N N . ILE A 1 477 ? -29.391 7.812 -16.531 1 97.56 477 ILE A N 1
ATOM 3734 C CA . ILE A 1 477 ? -28.078 7.492 -17.078 1 97.56 477 ILE A CA 1
ATOM 3735 C C . ILE A 1 477 ? -28.203 7.176 -18.562 1 97.56 477 ILE A C 1
ATOM 3737 O O . ILE A 1 477 ? -27.359 7.59 -19.359 1 97.56 477 ILE A O 1
ATOM 3741 N N . THR A 1 478 ? -29.219 6.438 -18.859 1 97.06 478 THR A N 1
ATOM 3742 C CA . THR A 1 478 ? -29.438 6.078 -20.25 1 97.06 478 THR A CA 1
ATOM 3743 C C . THR A 1 478 ? -29.672 7.324 -21.109 1 97.06 478 THR A C 1
ATOM 3745 O O . THR A 1 478 ? -29.188 7.41 -22.234 1 97.06 478 THR A O 1
ATOM 3748 N N . GLN A 1 479 ? -30.312 8.273 -20.562 1 96.44 479 GLN A N 1
ATOM 3749 C CA . GLN A 1 479 ? -30.672 9.477 -21.297 1 96.44 479 GLN A CA 1
ATOM 3750 C C . GLN A 1 479 ? -29.5 10.461 -21.359 1 96.44 479 GLN A C 1
ATOM 3752 O O . GLN A 1 479 ? -29.234 11.031 -22.422 1 96.44 479 GLN A O 1
ATOM 3757 N N . ARG A 1 480 ? -28.781 10.68 -20.281 1 95.38 480 ARG A N 1
ATOM 3758 C CA . ARG A 1 480 ? -27.781 11.742 -20.172 1 95.38 480 ARG A CA 1
ATOM 3759 C C . ARG A 1 480 ? -26.375 11.195 -20.406 1 95.38 480 ARG A C 1
ATOM 3761 O O . ARG A 1 480 ? -25.469 11.938 -20.766 1 95.38 480 ARG A O 1
ATOM 3768 N N . GLY A 1 481 ? -26.125 9.977 -20.094 1 96.19 481 GLY A N 1
ATOM 3769 C CA . GLY A 1 481 ? -24.812 9.352 -20.281 1 96.19 481 GLY A CA 1
ATOM 3770 C C . GLY A 1 481 ? -23.781 9.852 -19.297 1 96.19 481 GLY A C 1
ATOM 3771 O O . GLY A 1 481 ? -22.594 9.945 -19.625 1 96.19 481 GLY A O 1
ATOM 3772 N N . LYS A 1 482 ? -24.156 10.32 -18.125 1 96.88 482 LYS A N 1
ATOM 3773 C CA . LYS A 1 482 ? -23.25 10.844 -17.109 1 96.88 482 LYS A CA 1
ATOM 3774 C C . LYS A 1 482 ? -23.297 9.992 -15.836 1 96.88 482 LYS A C 1
ATOM 3776 O O . LYS A 1 482 ? -24.312 9.375 -15.539 1 96.88 482 LYS A O 1
ATOM 3781 N N . PRO A 1 483 ? -22.156 9.914 -15.172 1 97.62 483 PRO A N 1
ATOM 3782 C CA . PRO A 1 483 ? -22.172 9.164 -13.914 1 97.62 483 PRO A CA 1
ATOM 3783 C C . PRO A 1 483 ? -23.109 9.766 -12.875 1 97.62 483 PRO A C 1
ATOM 3785 O O . PRO A 1 483 ? -23.203 10.984 -12.75 1 97.62 483 PRO A O 1
ATOM 3788 N N . LEU A 1 484 ? -23.797 8.859 -12.203 1 97.12 484 LEU A N 1
ATOM 3789 C CA . LEU A 1 484 ? -24.844 9.266 -11.266 1 97.12 484 LEU A CA 1
ATOM 3790 C C . LEU A 1 484 ? -24.75 8.477 -9.969 1 97.12 484 LEU A C 1
ATOM 3792 O O . LEU A 1 484 ? -24.594 7.254 -9.984 1 97.12 484 LEU A O 1
ATOM 3796 N N . GLY A 1 485 ? -24.797 9.266 -8.844 1 97.31 485 GLY A N 1
ATOM 3797 C CA . GLY A 1 485 ? -24.75 8.633 -7.535 1 97.31 485 GLY A CA 1
ATOM 3798 C C . GLY A 1 485 ? -26.094 8.656 -6.824 1 97.31 485 GLY A C 1
ATOM 3799 O O . GLY A 1 485 ? -26.781 9.672 -6.816 1 97.31 485 GLY A O 1
ATOM 3800 N N . ILE A 1 486 ? -26.469 7.539 -6.25 1 96 486 ILE A N 1
ATOM 3801 C CA . ILE A 1 486 ? -27.703 7.461 -5.473 1 96 486 ILE A CA 1
ATOM 3802 C C . ILE A 1 486 ? -27.422 6.816 -4.121 1 96 486 ILE A C 1
ATOM 3804 O O . ILE A 1 486 ? -26.453 6.066 -3.973 1 96 486 ILE A O 1
ATOM 3808 N N . ASN A 1 487 ? -28.297 7.102 -3.17 1 93.5 487 ASN A N 1
ATOM 3809 C CA . ASN A 1 487 ? -28.172 6.543 -1.827 1 93.5 487 ASN A CA 1
ATOM 3810 C C . ASN A 1 487 ? -28.922 5.223 -1.695 1 93.5 487 ASN A C 1
ATOM 3812 O O . ASN A 1 487 ? -29.969 5.039 -2.316 1 93.5 487 ASN A O 1
ATOM 3816 N N . LEU A 1 488 ? -28.344 4.367 -0.907 1 93.12 488 LEU A N 1
ATOM 3817 C CA . LEU A 1 488 ? -29.031 3.137 -0.524 1 93.12 488 LEU A CA 1
ATOM 3818 C C . LEU A 1 488 ? -29.219 3.068 0.987 1 93.12 488 LEU A C 1
ATOM 3820 O O . LEU A 1 488 ? -28.328 3.441 1.748 1 93.12 488 LEU A O 1
ATOM 3824 N N . SER A 1 489 ? -30.391 2.641 1.374 1 90.25 489 SER A N 1
ATOM 3825 C CA . SER A 1 489 ? -30.672 2.518 2.801 1 90.25 489 SER A CA 1
ATOM 3826 C C . SER A 1 489 ? -30.078 1.236 3.373 1 90.25 489 SER A C 1
ATOM 3828 O O . SER A 1 489 ? -29.891 0.258 2.648 1 90.25 489 SER A O 1
ATOM 3830 N N . ALA A 1 490 ? -29.797 1.267 4.652 1 86.81 490 ALA A N 1
ATOM 3831 C CA . ALA A 1 490 ? -29.297 0.081 5.344 1 86.81 490 ALA A CA 1
ATOM 3832 C C . ALA A 1 490 ? -30.312 -1.053 5.297 1 86.81 490 ALA A C 1
ATOM 3834 O O . ALA A 1 490 ? -29.953 -2.223 5.16 1 86.81 490 ALA A O 1
ATOM 3835 N N . ALA A 1 491 ? -31.516 -0.663 5.375 1 88.56 491 ALA A N 1
ATOM 3836 C CA . ALA A 1 491 ? -32.594 -1.647 5.359 1 88.56 491 ALA A CA 1
ATOM 3837 C C . ALA A 1 491 ? -32.625 -2.418 4.043 1 88.56 491 ALA A C 1
ATOM 3839 O O . ALA A 1 491 ? -32.844 -3.627 4.027 1 88.56 491 ALA A O 1
ATOM 3840 N N . SER A 1 492 ? -32.375 -1.755 3.002 1 93 492 SER A N 1
ATOM 3841 C CA . SER A 1 492 ? -32.375 -2.393 1.689 1 93 492 SER A CA 1
ATOM 3842 C C . SER A 1 492 ? -31.234 -3.385 1.562 1 93 492 SER A C 1
ATOM 3844 O O . SER A 1 492 ? -31.391 -4.465 0.989 1 93 492 SER A O 1
ATOM 3846 N N . ILE A 1 493 ? -30.141 -3.082 2.084 1 90.81 493 ILE A N 1
ATOM 3847 C CA . ILE A 1 493 ? -28.938 -3.912 1.979 1 90.81 493 ILE A CA 1
ATOM 3848 C C . ILE A 1 493 ? -29.141 -5.207 2.762 1 90.81 493 ILE A C 1
ATOM 3850 O O . ILE A 1 493 ? -28.625 -6.262 2.375 1 90.81 493 ILE A O 1
ATOM 3854 N N . GLN A 1 494 ? -29.906 -5.086 3.785 1 89.12 494 GLN A N 1
ATOM 3855 C CA . GLN A 1 494 ? -30.172 -6.25 4.621 1 89.12 494 GLN A CA 1
ATOM 3856 C C . GLN A 1 494 ? -31.266 -7.121 4.012 1 89.12 494 GLN A C 1
ATOM 3858 O O . GLN A 1 494 ? -31.469 -8.258 4.438 1 89.12 494 GLN A O 1
ATOM 3863 N N . ASP A 1 495 ? -31.938 -6.547 3.078 1 91.56 495 ASP A N 1
ATOM 3864 C CA . ASP A 1 495 ? -33 -7.266 2.373 1 91.56 495 ASP A CA 1
ATOM 3865 C C . ASP A 1 495 ? -32.438 -8.062 1.2 1 91.56 495 ASP A C 1
ATOM 3867 O O . ASP A 1 495 ? -32.094 -7.496 0.161 1 91.56 495 ASP A O 1
ATOM 3871 N N . ALA A 1 496 ? -32.5 -9.375 1.312 1 91.62 496 ALA A N 1
ATOM 3872 C CA . ALA A 1 496 ? -31.938 -10.258 0.301 1 91.62 496 ALA A CA 1
ATOM 3873 C C . ALA A 1 496 ? -32.656 -10.102 -1.036 1 91.62 496 ALA A C 1
ATOM 3875 O O . ALA A 1 496 ? -32.031 -10.195 -2.098 1 91.62 496 ALA A O 1
ATOM 3876 N N . HIS A 1 497 ? -33.906 -9.922 -0.896 1 93.94 497 HIS A N 1
ATOM 3877 C CA . HIS A 1 497 ? -34.688 -9.75 -2.119 1 93.94 497 HIS A CA 1
ATOM 3878 C C . HIS A 1 497 ? -34.25 -8.492 -2.863 1 93.94 497 HIS A C 1
ATOM 3880 O O . HIS A 1 497 ? -34.156 -8.492 -4.094 1 93.94 497 HIS A O 1
ATOM 3886 N N . PHE A 1 498 ? -34.125 -7.469 -2.227 1 94.81 498 PHE A N 1
ATOM 3887 C CA . PHE A 1 498 ? -33.656 -6.219 -2.826 1 94.81 498 PHE A CA 1
ATOM 3888 C C . PHE A 1 498 ? -32.344 -6.414 -3.535 1 94.81 498 PHE A C 1
ATOM 3890 O O . PHE A 1 498 ? -32.156 -5.969 -4.672 1 94.81 498 PHE A O 1
ATOM 3897 N N . VAL A 1 499 ? -31.344 -7.086 -2.852 1 94.62 499 VAL A N 1
ATOM 3898 C CA . VAL A 1 499 ? -30.016 -7.285 -3.393 1 94.62 499 VAL A CA 1
ATOM 3899 C C . VAL A 1 499 ? -30.094 -8.102 -4.68 1 94.62 499 VAL A C 1
ATOM 3901 O O . VAL A 1 499 ? -29.406 -7.793 -5.66 1 94.62 499 VAL A O 1
ATOM 3904 N N . MET A 1 500 ? -30.906 -9.062 -4.68 1 95.44 500 MET A N 1
ATOM 3905 C CA . MET A 1 500 ? -31.078 -9.898 -5.863 1 95.44 500 MET A CA 1
ATOM 3906 C C . MET A 1 500 ? -31.656 -9.078 -7.02 1 95.44 500 MET A C 1
ATOM 3908 O O . MET A 1 500 ? -31.203 -9.227 -8.164 1 95.44 500 MET A O 1
ATOM 3912 N N . GLU A 1 501 ? -32.594 -8.266 -6.676 1 96.06 501 GLU A N 1
ATOM 3913 C CA . GLU A 1 501 ? -33.219 -7.414 -7.699 1 96.06 501 GLU A CA 1
ATOM 3914 C C . GLU A 1 501 ? -32.188 -6.418 -8.258 1 96.06 501 GLU A C 1
ATOM 3916 O O . GLU A 1 501 ? -32.156 -6.18 -9.469 1 96.06 501 GLU A O 1
ATOM 3921 N N . LEU A 1 502 ? -31.484 -5.855 -7.41 1 96.31 502 LEU A N 1
ATOM 3922 C CA . LEU A 1 502 ? -30.453 -4.91 -7.82 1 96.31 502 LEU A CA 1
ATOM 3923 C C . LEU A 1 502 ? -29.438 -5.586 -8.727 1 96.31 502 LEU A C 1
ATOM 3925 O O . LEU A 1 502 ? -29.078 -5.047 -9.773 1 96.31 502 LEU A O 1
ATOM 3929 N N . GLN A 1 503 ? -28.969 -6.738 -8.352 1 95.94 503 GLN A N 1
ATOM 3930 C CA . GLN A 1 503 ? -28.016 -7.5 -9.141 1 95.94 503 GLN A CA 1
ATOM 3931 C C . GLN A 1 503 ? -28.547 -7.801 -10.531 1 95.94 503 GLN A C 1
ATOM 3933 O O . GLN A 1 503 ? -27.828 -7.68 -11.531 1 95.94 503 GLN A O 1
ATOM 3938 N N . SER A 1 504 ? -29.75 -8.227 -10.523 1 96.25 504 SER A N 1
ATOM 3939 C CA . SER A 1 504 ? -30.391 -8.578 -11.789 1 96.25 504 SER A CA 1
ATOM 3940 C C . SER A 1 504 ? -30.438 -7.375 -12.727 1 96.25 504 SER A C 1
ATOM 3942 O O . SER A 1 504 ? -30.156 -7.5 -13.922 1 96.25 504 SER A O 1
ATOM 3944 N N . ARG A 1 505 ? -30.781 -6.242 -12.188 1 95.88 505 ARG A N 1
ATOM 3945 C CA . ARG A 1 505 ? -30.875 -5.023 -12.984 1 95.88 505 ARG A CA 1
ATOM 3946 C C . ARG A 1 505 ? -29.5 -4.613 -13.516 1 95.88 505 ARG A C 1
ATOM 3948 O O . ARG A 1 505 ? -29.375 -4.207 -14.672 1 95.88 505 ARG A O 1
ATOM 3955 N N . LEU A 1 506 ? -28.547 -4.73 -12.734 1 96.38 506 LEU A N 1
ATOM 3956 C CA . LEU A 1 506 ? -27.188 -4.336 -13.109 1 96.38 506 LEU A CA 1
ATOM 3957 C C . LEU A 1 506 ? -26.625 -5.281 -14.156 1 96.38 506 LEU A C 1
ATOM 3959 O O . LEU A 1 506 ? -25.938 -4.844 -15.086 1 96.38 506 LEU A O 1
ATOM 3963 N N . LYS A 1 507 ? -26.891 -6.555 -13.984 1 95.75 507 LYS A N 1
ATOM 3964 C CA . LYS A 1 507 ? -26.422 -7.555 -14.93 1 95.75 507 LYS A CA 1
ATOM 3965 C C . LYS A 1 507 ? -27.031 -7.336 -16.312 1 95.75 507 LYS A C 1
ATOM 3967 O O . LYS A 1 507 ? -26.391 -7.59 -17.328 1 95.75 507 LYS A O 1
ATOM 3972 N N . ALA A 1 508 ? -28.188 -6.844 -16.297 1 95.88 508 ALA A N 1
ATOM 3973 C CA . ALA A 1 508 ? -28.922 -6.645 -17.547 1 95.88 508 ALA A CA 1
ATOM 3974 C C . ALA A 1 508 ? -28.391 -5.434 -18.297 1 95.88 508 ALA A C 1
ATOM 3976 O O . ALA A 1 508 ? -28.5 -5.363 -19.531 1 95.88 508 ALA A O 1
ATOM 3977 N N . ARG A 1 509 ? -27.812 -4.492 -17.578 1 96.38 509 ARG A N 1
ATOM 3978 C CA . ARG A 1 509 ? -27.359 -3.25 -18.203 1 96.38 509 ARG A CA 1
ATOM 3979 C C . ARG A 1 509 ? -25.953 -2.889 -17.734 1 96.38 509 ARG A C 1
ATOM 3981 O O . ARG A 1 509 ? -25.766 -1.899 -17.016 1 96.38 509 ARG A O 1
ATOM 3988 N N . PRO A 1 510 ? -24.969 -3.582 -18.266 1 95.06 510 PRO A N 1
ATOM 3989 C CA . PRO A 1 510 ? -23.594 -3.299 -17.844 1 95.06 510 PRO A CA 1
ATOM 3990 C C . PRO A 1 510 ? -23.141 -1.892 -18.234 1 95.06 510 PRO A C 1
ATOM 3992 O O . PRO A 1 510 ? -22.312 -1.296 -17.547 1 95.06 510 PRO A O 1
ATOM 3995 N N . ASP A 1 511 ? -23.688 -1.349 -19.266 1 95.06 511 ASP A N 1
ATOM 3996 C CA . ASP A 1 511 ? -23.344 -0.005 -19.734 1 95.06 511 ASP A CA 1
ATOM 3997 C C . ASP A 1 511 ? -23.781 1.05 -18.719 1 95.06 511 ASP A C 1
ATOM 3999 O O . ASP A 1 511 ? -23.094 2.061 -18.531 1 95.06 511 ASP A O 1
ATOM 4003 N N . VAL A 1 512 ? -24.891 0.813 -18.094 1 96.56 512 VAL A N 1
ATOM 4004 C CA . VAL A 1 512 ? -25.422 1.728 -17.094 1 96.56 512 VAL A CA 1
ATOM 4005 C C . VAL A 1 512 ? -24.719 1.494 -15.758 1 96.56 512 VAL A C 1
ATOM 4007 O O . VAL A 1 512 ? -24.438 2.443 -15.023 1 96.56 512 VAL A O 1
ATOM 4010 N N . ALA A 1 513 ? -24.375 0.236 -15.484 1 96.81 513 ALA A N 1
ATOM 4011 C CA . ALA A 1 513 ? -23.734 -0.141 -14.227 1 96.81 513 ALA A CA 1
ATOM 4012 C C . ALA A 1 513 ? -22.406 0.586 -14.031 1 96.81 513 ALA A C 1
ATOM 4014 O O . ALA A 1 513 ? -22.094 1.032 -12.93 1 96.81 513 ALA A O 1
ATOM 4015 N N . GLU A 1 514 ? -21.719 0.804 -15.055 1 95.75 514 GLU A N 1
ATOM 4016 C CA . GLU A 1 514 ? -20.391 1.417 -14.992 1 95.75 514 GLU A CA 1
ATOM 4017 C C . GLU A 1 514 ? -20.484 2.891 -14.602 1 95.75 514 GLU A C 1
ATOM 4019 O O . GLU A 1 514 ? -19.516 3.465 -14.102 1 95.75 514 GLU A O 1
ATOM 4024 N N . LEU A 1 515 ? -21.641 3.465 -14.812 1 97.56 515 LEU A N 1
ATOM 4025 C CA . LEU A 1 515 ? -21.828 4.887 -14.547 1 97.56 515 LEU A CA 1
ATOM 4026 C C . LEU A 1 515 ? -22.609 5.098 -13.25 1 97.56 515 LEU A C 1
ATOM 4028 O O . LEU A 1 515 ? -22.797 6.238 -12.812 1 97.56 515 LEU A O 1
ATOM 4032 N N . LEU A 1 516 ? -22.984 3.98 -12.633 1 97.88 516 LEU A N 1
ATOM 4033 C CA . LEU A 1 516 ? -23.781 4.062 -11.422 1 97.88 516 LEU A CA 1
ATOM 4034 C C . LEU A 1 516 ? -22.906 4.062 -10.18 1 97.88 516 LEU A C 1
ATOM 4036 O O . LEU A 1 516 ? -22.047 3.186 -10.016 1 97.88 516 LEU A O 1
ATOM 4040 N N . TRP A 1 517 ? -23.062 5.078 -9.352 1 97.88 517 TRP A N 1
ATOM 4041 C CA . TRP A 1 517 ? -22.406 5.195 -8.055 1 97.88 517 TRP A CA 1
ATOM 4042 C C . TRP A 1 517 ? -23.375 4.938 -6.914 1 97.88 517 TRP A C 1
ATOM 4044 O O . TRP A 1 517 ? -24.406 5.625 -6.793 1 97.88 517 TRP A O 1
ATOM 4054 N N . LEU A 1 518 ? -23.109 3.963 -6.133 1 96.94 518 LEU A N 1
ATOM 4055 C CA . LEU A 1 518 ? -23.969 3.621 -5.004 1 96.94 518 LEU A CA 1
ATOM 4056 C C . LEU A 1 518 ? -23.344 4.082 -3.691 1 96.94 518 LEU A C 1
ATOM 4058 O O . LEU A 1 518 ? -22.219 3.693 -3.363 1 96.94 518 LEU A O 1
ATOM 4062 N N . GLU A 1 519 ? -24.094 4.855 -2.973 1 95.12 519 GLU A N 1
ATOM 4063 C CA . GLU A 1 519 ? -23.625 5.43 -1.716 1 95.12 519 GLU A CA 1
ATOM 4064 C C . GLU A 1 519 ? -24.297 4.77 -0.518 1 95.12 519 GLU A C 1
ATOM 4066 O O . GLU A 1 519 ? -25.531 4.773 -0.408 1 95.12 519 GLU A O 1
ATOM 4071 N N . LEU A 1 520 ? -23.469 4.289 0.34 1 92.06 520 LEU A N 1
ATOM 4072 C CA . LEU A 1 520 ? -23.984 3.596 1.517 1 92.06 520 LEU A CA 1
ATOM 4073 C C . LEU A 1 520 ? -23.656 4.371 2.789 1 92.06 520 LEU A C 1
ATOM 4075 O O . LEU A 1 520 ? -22.641 5.078 2.85 1 92.06 520 LEU A O 1
ATOM 4079 N N . PRO A 1 521 ? -24.578 4.293 3.799 1 86.25 521 PRO A N 1
ATOM 4080 C CA . PRO A 1 521 ? -24.312 4.98 5.066 1 86.25 521 PRO A CA 1
ATOM 4081 C C . PRO A 1 521 ? -23.094 4.402 5.805 1 86.25 521 PRO A C 1
ATOM 4083 O O . PRO A 1 521 ? -22.875 3.189 5.777 1 86.25 521 PRO A O 1
ATOM 4086 N N . GLU A 1 522 ? -22.406 5.207 6.465 1 83.19 522 GLU A N 1
ATOM 4087 C CA . GLU A 1 522 ? -21.219 4.824 7.207 1 83.19 522 GLU A CA 1
ATOM 4088 C C . GLU A 1 522 ? -21.531 3.758 8.25 1 83.19 522 GLU A C 1
ATOM 4090 O O . GLU A 1 522 ? -20.703 2.885 8.523 1 83.19 522 GLU A O 1
ATOM 4095 N N . ALA A 1 523 ? -22.734 3.859 8.789 1 75.56 523 ALA A N 1
ATOM 4096 C CA . ALA A 1 523 ? -23.141 2.973 9.883 1 75.56 523 ALA A CA 1
ATOM 4097 C C . ALA A 1 523 ? -23.062 1.51 9.453 1 75.56 523 ALA A C 1
ATOM 4099 O O . ALA A 1 523 ? -22.859 0.623 10.289 1 75.56 523 ALA A O 1
ATOM 4100 N N . MET A 1 524 ? -23.203 1.245 8.203 1 78.06 524 MET A N 1
ATOM 4101 C CA . MET A 1 524 ? -23.141 -0.125 7.699 1 78.06 524 MET A CA 1
ATOM 4102 C C . MET A 1 524 ? -21.75 -0.722 7.902 1 78.06 524 MET A C 1
ATOM 4104 O O . MET A 1 524 ? -21.625 -1.911 8.195 1 78.06 524 MET A O 1
ATOM 4108 N N . ALA A 1 525 ? -20.766 0.13 7.734 1 74.75 525 ALA A N 1
ATOM 4109 C CA . ALA A 1 525 ? -19.391 -0.328 7.898 1 74.75 525 ALA A CA 1
ATOM 4110 C C . ALA A 1 525 ? -19.078 -0.606 9.367 1 74.75 525 ALA A C 1
ATOM 4112 O O . ALA A 1 525 ? -18.188 -1.402 9.68 1 74.75 525 ALA A O 1
ATOM 4113 N N . ILE A 1 526 ? -19.875 -0.06 10.219 1 73 526 ILE A N 1
ATOM 4114 C CA . ILE A 1 526 ? -19.594 -0.158 11.648 1 73 526 ILE A CA 1
ATOM 4115 C C . ILE A 1 526 ? -20.453 -1.267 12.266 1 73 526 ILE A C 1
ATOM 4117 O O . ILE A 1 526 ? -19.938 -2.125 12.984 1 73 526 ILE A O 1
ATOM 4121 N N . HIS A 1 527 ? -21.688 -1.303 11.898 1 74.06 527 HIS A N 1
ATOM 4122 C CA . HIS A 1 527 ? -22.625 -2.125 12.648 1 74.06 527 HIS A CA 1
ATOM 4123 C C . HIS A 1 527 ? -22.938 -3.414 11.898 1 74.06 527 HIS A C 1
ATOM 4125 O O . HIS A 1 52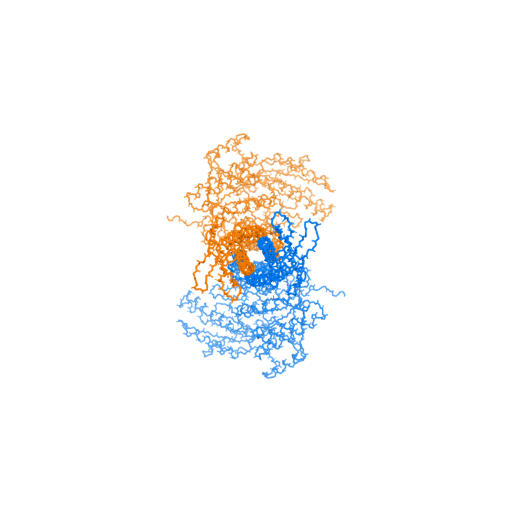7 ? -23.359 -4.402 12.508 1 74.06 527 HIS A O 1
ATOM 4131 N N . ASP A 1 528 ? -22.75 -3.377 10.633 1 82.56 528 ASP A N 1
ATOM 4132 C CA . ASP A 1 528 ? -23.094 -4.562 9.844 1 82.56 528 ASP A CA 1
ATOM 4133 C C . ASP A 1 528 ? -22.094 -4.762 8.703 1 82.56 528 ASP A C 1
ATOM 4135 O O . ASP A 1 528 ? -22.5 -4.828 7.535 1 82.56 528 ASP A O 1
ATOM 4139 N N . LEU A 1 529 ? -20.984 -5.109 9.133 1 85.81 529 LEU A N 1
ATOM 4140 C CA . LEU A 1 529 ? -19.891 -5.266 8.172 1 85.81 529 LEU A CA 1
ATOM 4141 C C . LEU A 1 529 ? -20.125 -6.48 7.285 1 85.81 529 LEU A C 1
ATOM 4143 O O . LEU A 1 529 ? -19.75 -6.48 6.109 1 85.81 529 LEU A O 1
ATOM 4147 N N . THR A 1 530 ? -20.797 -7.492 7.789 1 88.5 530 THR A N 1
ATOM 4148 C CA . THR A 1 530 ? -21.016 -8.727 7.047 1 88.5 530 THR A CA 1
ATOM 4149 C C . THR A 1 530 ? -21.906 -8.484 5.84 1 88.5 530 THR A C 1
ATOM 4151 O O . THR A 1 530 ? -21.594 -8.891 4.723 1 88.5 530 THR A O 1
ATOM 4154 N N . SER A 1 531 ? -23.031 -7.82 6.109 1 88.19 531 SER A N 1
ATOM 4155 C CA . SER A 1 531 ? -23.938 -7.512 5.008 1 88.19 531 SER A CA 1
ATOM 4156 C C . SER A 1 531 ? -23.281 -6.566 4.004 1 88.19 531 SER A C 1
ATOM 4158 O O . SER A 1 531 ? -23.484 -6.707 2.793 1 88.19 531 SER A O 1
ATOM 4160 N N . PHE A 1 532 ? -22.609 -5.723 4.531 1 89.69 532 PHE A N 1
ATOM 4161 C CA . PHE A 1 532 ? -21.922 -4.766 3.678 1 89.69 532 PHE A CA 1
ATOM 4162 C C . PHE A 1 532 ? -20.922 -5.469 2.766 1 89.69 532 PHE A C 1
ATOM 4164 O O . PHE A 1 532 ? -20.875 -5.207 1.561 1 89.69 532 PHE A O 1
ATOM 4171 N N . ARG A 1 533 ? -20.156 -6.34 3.326 1 90 533 ARG A N 1
ATOM 4172 C CA . ARG A 1 533 ? -19.172 -7.117 2.58 1 90 533 ARG A CA 1
ATOM 4173 C C . ARG A 1 533 ? -19.844 -7.953 1.497 1 90 533 ARG A C 1
ATOM 4175 O O . ARG A 1 533 ? -19.359 -8.031 0.37 1 90 533 ARG A O 1
ATOM 4182 N N . SER A 1 534 ? -20.875 -8.602 1.847 1 89.56 534 SER A N 1
ATOM 4183 C CA . SER A 1 534 ? -21.609 -9.438 0.901 1 89.56 534 SER A CA 1
ATOM 4184 C C . SER A 1 534 ? -22.109 -8.617 -0.285 1 89.56 534 SER A C 1
ATOM 4186 O O . SER A 1 534 ? -22.047 -9.078 -1.429 1 89.56 534 SER A O 1
ATOM 4188 N N . LEU A 1 535 ? -22.578 -7.445 0.047 1 91.88 535 LEU A N 1
ATOM 4189 C CA . LEU A 1 535 ? -23.062 -6.57 -1.017 1 91.88 535 LEU A CA 1
ATOM 4190 C C . LEU A 1 535 ? -21.922 -6.176 -1.949 1 91.88 535 LEU A C 1
ATOM 4192 O O . LEU A 1 535 ? -22.062 -6.234 -3.172 1 91.88 535 LEU A O 1
ATOM 4196 N N . CYS A 1 536 ? -20.859 -5.742 -1.38 1 91.06 536 CYS A N 1
ATOM 4197 C CA . CYS A 1 536 ? -19.719 -5.324 -2.168 1 91.06 536 CYS A CA 1
ATOM 4198 C C . CYS A 1 536 ? -19.234 -6.453 -3.074 1 91.06 536 CYS A C 1
ATOM 4200 O O . CYS A 1 536 ? -18.953 -6.234 -4.254 1 91.06 536 CYS A O 1
ATOM 4202 N N . GLN A 1 537 ? -19.172 -7.641 -2.533 1 86.5 537 GLN A N 1
ATOM 4203 C CA . GLN A 1 537 ? -18.703 -8.805 -3.287 1 86.5 537 GLN A CA 1
ATOM 4204 C C . GLN A 1 537 ? -19.656 -9.125 -4.434 1 86.5 537 GLN A C 1
ATOM 4206 O O . GLN A 1 537 ? -19.219 -9.539 -5.512 1 86.5 537 GLN A O 1
ATOM 4211 N N . ALA A 1 538 ? -20.859 -8.898 -4.18 1 88.81 538 ALA A N 1
ATOM 4212 C CA . ALA A 1 538 ? -21.875 -9.219 -5.176 1 88.81 538 ALA A CA 1
ATOM 4213 C C . ALA A 1 538 ? -21.859 -8.211 -6.32 1 88.81 538 ALA A C 1
ATOM 4215 O O . ALA A 1 538 ? -22.109 -8.57 -7.477 1 88.81 538 ALA A O 1
ATOM 4216 N N . LEU A 1 539 ? -21.562 -6.996 -6.012 1 92.69 539 LEU A N 1
ATOM 4217 C CA . LEU A 1 539 ? -21.766 -5.941 -6.996 1 92.69 539 LEU A CA 1
ATOM 4218 C C . LEU A 1 539 ? -20.469 -5.559 -7.68 1 92.69 539 LEU A C 1
ATOM 4220 O O . LEU A 1 539 ? -20.469 -4.996 -8.773 1 92.69 539 LEU A O 1
ATOM 4224 N N . GLN A 1 540 ? -19.406 -5.805 -7.074 1 87.19 540 GLN A N 1
ATOM 4225 C CA . GLN A 1 540 ? -18.109 -5.371 -7.562 1 87.19 540 GLN A CA 1
ATOM 4226 C C . GLN A 1 540 ? -17.844 -5.871 -8.977 1 87.19 540 GLN A C 1
ATOM 4228 O O . GLN A 1 540 ? -17.406 -5.109 -9.844 1 87.19 540 GLN A O 1
ATOM 4233 N N . PRO A 1 541 ? -18.156 -7.148 -9.25 1 87.25 541 PRO A N 1
ATOM 4234 C CA . PRO A 1 541 ? -17.891 -7.656 -10.594 1 87.25 541 PRO A CA 1
ATOM 4235 C C . PRO A 1 541 ? -18.797 -7.02 -11.648 1 87.25 541 PRO A C 1
ATOM 4237 O O . PRO A 1 541 ? -18.547 -7.156 -12.852 1 87.25 541 PRO A O 1
ATOM 4240 N N . LEU A 1 542 ? -19.812 -6.332 -11.219 1 93.19 542 LEU A N 1
ATOM 4241 C CA . LEU A 1 542 ? -20.797 -5.793 -12.148 1 93.19 542 LEU A CA 1
ATOM 4242 C C . LEU A 1 542 ? -20.406 -4.391 -12.602 1 93.19 542 LEU A C 1
ATOM 4244 O O . LEU A 1 542 ? -21.047 -3.809 -13.477 1 93.19 542 LEU A O 1
ATOM 4248 N N . GLY A 1 543 ? -19.406 -3.793 -12.023 1 91.69 543 GLY A N 1
ATOM 4249 C CA . GLY A 1 543 ? -18.812 -2.574 -12.547 1 91.69 543 GLY A CA 1
ATOM 4250 C C . GLY A 1 543 ? -19.281 -1.321 -11.836 1 91.69 543 GLY A C 1
ATOM 4251 O O . GLY A 1 543 ? -18.75 -0.235 -12.055 1 91.69 543 GLY A O 1
ATOM 4252 N N . CYS A 1 544 ? -20.328 -1.392 -11.07 1 94.38 544 CYS A N 1
ATOM 4253 C CA . CYS A 1 544 ? -20.797 -0.204 -10.367 1 94.38 544 CYS A CA 1
ATOM 4254 C C . CYS A 1 544 ? -19.797 0.235 -9.305 1 94.38 544 CYS A C 1
ATOM 4256 O O . CYS A 1 544 ? -18.969 -0.563 -8.852 1 94.38 544 CYS A O 1
ATOM 4258 N N . ARG A 1 545 ? -19.859 1.458 -8.953 1 95.94 545 ARG A N 1
ATOM 4259 C CA . ARG A 1 545 ? -18.953 2.018 -7.953 1 95.94 545 ARG A CA 1
ATOM 4260 C C . ARG A 1 545 ? -19.625 2.129 -6.594 1 95.94 545 ARG A C 1
ATOM 4262 O O . ARG A 1 545 ? -20.672 2.764 -6.469 1 95.94 545 ARG A O 1
ATOM 4269 N N . LEU A 1 546 ? -19.047 1.518 -5.629 1 95.94 546 LEU A N 1
ATOM 4270 C CA . LEU A 1 546 ? -19.594 1.549 -4.277 1 95.94 546 LEU A CA 1
ATOM 4271 C C . LEU A 1 546 ? -18.75 2.432 -3.365 1 95.94 546 LEU A C 1
ATOM 4273 O O . LEU A 1 546 ? -17.531 2.428 -3.455 1 95.94 546 LEU A O 1
ATOM 4277 N N . GLY A 1 547 ? -19.406 3.195 -2.498 1 95.31 547 GLY A N 1
ATOM 4278 C CA . GLY A 1 547 ? -18.703 4.043 -1.536 1 95.31 547 GLY A CA 1
ATOM 4279 C C . GLY A 1 547 ? -19.531 4.328 -0.295 1 95.31 547 GLY A C 1
ATOM 4280 O O . GLY A 1 547 ? -20.688 3.893 -0.192 1 95.31 547 GLY A O 1
ATOM 4281 N N . LEU A 1 548 ? -18.922 4.945 0.667 1 93.25 548 LEU A N 1
ATOM 4282 C CA . LEU A 1 548 ? -19.562 5.34 1.916 1 93.25 548 LEU A CA 1
ATOM 4283 C C . LEU A 1 548 ? -19.734 6.852 1.986 1 93.25 548 LEU A C 1
ATOM 4285 O O . LEU A 1 548 ? -18.906 7.598 1.474 1 93.25 548 LEU A O 1
ATOM 4289 N N . GLU A 1 549 ? -20.781 7.25 2.643 1 90.5 549 GLU A N 1
ATOM 4290 C CA . GLU A 1 549 ? -21.031 8.68 2.797 1 90.5 549 GLU A CA 1
ATOM 4291 C C . GLU A 1 549 ? -20.891 9.117 4.254 1 90.5 549 GLU A C 1
ATOM 4293 O O . GLU A 1 549 ? -21.016 8.297 5.164 1 90.5 549 GLU A O 1
ATOM 4298 N N . HIS A 1 550 ? -20.5 10.336 4.473 1 87.62 550 HIS A N 1
ATOM 4299 C CA . HIS A 1 550 ? -20.391 11 5.766 1 87.62 550 HIS A CA 1
ATOM 4300 C C . HIS A 1 550 ? -19.406 10.281 6.676 1 87.62 550 HIS A C 1
ATOM 4302 O O . HIS A 1 550 ? -19.703 10.039 7.852 1 87.62 550 HIS A O 1
ATOM 4308 N N . VAL A 1 551 ? -18.359 9.922 6.117 1 89.56 551 VAL A N 1
ATOM 4309 C CA . VAL A 1 551 ? -17.375 9.172 6.895 1 89.56 551 VAL A CA 1
ATOM 4310 C C . VAL A 1 551 ? -16.609 10.125 7.809 1 89.56 551 VAL A C 1
ATOM 4312 O O . VAL A 1 551 ? -15.977 11.078 7.336 1 89.56 551 VAL A O 1
ATOM 4315 N N . GLY A 1 552 ? -16.672 9.945 9.023 1 85.69 552 GLY A N 1
ATOM 4316 C CA . GLY A 1 552 ? -15.898 10.648 10.039 1 85.69 552 GLY A CA 1
ATOM 4317 C C . GLY A 1 552 ? -15.297 9.719 11.07 1 85.69 552 GLY A C 1
ATOM 4318 O O . GLY A 1 552 ? -14.219 9.156 10.867 1 85.69 552 GLY A O 1
ATOM 4319 N N . ALA A 1 553 ? -16.156 9.305 12.031 1 72.31 553 ALA A N 1
ATOM 4320 C CA . ALA A 1 553 ? -15.711 8.445 13.133 1 72.31 553 ALA A CA 1
ATOM 4321 C C . ALA A 1 553 ? -15.391 7.043 12.633 1 72.31 553 ALA A C 1
ATOM 4323 O O . ALA A 1 553 ? -14.484 6.383 13.156 1 72.31 553 ALA A O 1
ATOM 4324 N N . SER A 1 554 ? -16.031 6.676 11.633 1 76.12 554 SER A N 1
ATOM 4325 C CA . SER A 1 554 ? -15.891 5.305 11.156 1 76.12 554 SER A CA 1
ATOM 4326 C C . SER A 1 554 ? -14.602 5.133 10.359 1 76.12 554 SER A C 1
ATOM 4328 O O . SER A 1 554 ? -14.234 4.008 10 1 76.12 554 SER A O 1
ATOM 4330 N N . PHE A 1 555 ? -14 6.16 10.164 1 84.38 555 PHE A N 1
ATOM 4331 C CA . PHE A 1 555 ? -12.766 6.047 9.398 1 84.38 555 PHE A CA 1
ATOM 4332 C C . PHE A 1 555 ? -11.773 5.133 10.102 1 84.38 555 PHE A C 1
ATOM 4334 O O . PHE A 1 555 ? -10.906 4.531 9.461 1 84.38 555 PHE A O 1
ATOM 4341 N N . THR A 1 556 ? -11.867 5.008 11.398 1 79.94 556 THR A N 1
ATOM 4342 C CA . THR A 1 556 ? -10.977 4.16 12.18 1 79.94 556 THR A CA 1
ATOM 4343 C C . THR A 1 556 ? -11.094 2.703 11.742 1 79.94 556 THR A C 1
ATOM 4345 O O . THR A 1 556 ? -10.203 1.896 12.008 1 79.94 556 THR A O 1
ATOM 4348 N N . ARG A 1 557 ? -12.164 2.418 11.062 1 83.88 557 ARG A N 1
ATOM 4349 C CA . ARG A 1 557 ? -12.383 1.037 10.648 1 83.88 557 ARG A CA 1
ATOM 4350 C C . ARG A 1 557 ? -11.953 0.82 9.203 1 83.88 557 ARG A C 1
ATOM 4352 O O . ARG A 1 557 ? -12.297 -0.193 8.594 1 83.88 557 ARG A O 1
ATOM 4359 N N . ILE A 1 558 ? -11.234 1.715 8.648 1 85.19 558 ILE A N 1
ATOM 4360 C CA . ILE A 1 558 ? -10.805 1.648 7.262 1 85.19 558 ILE A CA 1
ATOM 4361 C C . ILE A 1 558 ? -10.023 0.356 7.023 1 85.19 558 ILE A C 1
ATOM 4363 O O . ILE A 1 558 ? -10.039 -0.192 5.918 1 85.19 558 ILE A O 1
ATOM 4367 N N . ALA A 1 559 ? -9.367 -0.138 8.094 1 88.38 559 ALA A N 1
ATOM 4368 C CA . ALA A 1 559 ? -8.594 -1.371 7.98 1 88.38 559 ALA A CA 1
ATOM 4369 C C . ALA A 1 559 ? -9.492 -2.555 7.641 1 88.38 559 ALA A C 1
ATOM 4371 O O . ALA A 1 559 ? -9.086 -3.471 6.926 1 88.38 559 ALA A O 1
ATOM 4372 N N . ASP A 1 560 ? -10.711 -2.508 8.086 1 87.75 560 ASP A N 1
ATOM 4373 C CA . ASP A 1 560 ? -11.664 -3.588 7.84 1 87.75 560 ASP A CA 1
ATOM 4374 C C . ASP A 1 560 ? -12.219 -3.521 6.422 1 87.75 560 ASP A C 1
ATOM 4376 O O . ASP A 1 560 ? -12.828 -4.477 5.941 1 87.75 560 ASP A O 1
ATOM 4380 N N . LEU A 1 561 ? -11.914 -2.422 5.785 1 87.94 561 LEU A N 1
ATOM 4381 C CA . LEU A 1 561 ? -12.492 -2.205 4.465 1 87.94 561 LEU A CA 1
ATOM 4382 C C . LEU A 1 561 ? -11.461 -2.469 3.369 1 87.94 561 LEU A C 1
ATOM 4384 O O . LEU A 1 561 ? -11.75 -2.287 2.184 1 87.94 561 LEU A O 1
ATOM 4388 N N . GLN A 1 562 ? -10.289 -2.939 3.723 1 90.25 562 GLN A N 1
ATOM 4389 C CA . GLN A 1 562 ? -9.156 -3.006 2.803 1 90.25 562 GLN A CA 1
ATOM 4390 C C . GLN A 1 562 ? -9.406 -4.027 1.695 1 90.25 562 GLN A C 1
ATOM 4392 O O . GLN A 1 562 ? -8.789 -3.961 0.631 1 90.25 562 GLN A O 1
ATOM 4397 N N . ASP A 1 563 ? -10.289 -5.066 1.923 1 89.56 563 ASP A N 1
ATOM 4398 C CA . ASP A 1 563 ? -10.477 -6.145 0.961 1 89.56 563 ASP A CA 1
ATOM 4399 C C . ASP A 1 563 ? -11.773 -5.957 0.173 1 89.56 563 ASP A C 1
ATOM 4401 O O . ASP A 1 563 ? -12.125 -6.797 -0.657 1 89.56 563 ASP A O 1
ATOM 4405 N N . LEU A 1 564 ? -12.5 -4.867 0.346 1 87.88 564 LEU A N 1
ATOM 4406 C CA . LEU A 1 564 ? -13.852 -4.742 -0.195 1 87.88 564 LEU A CA 1
ATOM 4407 C C . LEU A 1 564 ? -13.82 -4.086 -1.572 1 87.88 564 LEU A C 1
ATOM 4409 O O . LEU A 1 564 ? -14.789 -4.191 -2.332 1 87.88 564 LEU A O 1
ATOM 4413 N N . GLY A 1 565 ? -12.773 -3.389 -1.853 1 88.44 565 GLY A N 1
ATOM 4414 C CA . GLY A 1 565 ? -12.672 -2.746 -3.152 1 88.44 565 GLY A CA 1
ATOM 4415 C C . GLY A 1 565 ? -13.617 -1.566 -3.309 1 88.44 565 GLY A C 1
ATOM 4416 O O . GLY A 1 565 ? -14.25 -1.404 -4.352 1 88.44 565 GLY A O 1
ATOM 4417 N N . LEU A 1 566 ? -13.766 -0.72 -2.264 1 93.25 566 LEU A N 1
ATOM 4418 C CA . LEU A 1 566 ? -14.57 0.495 -2.342 1 93.25 566 LEU A CA 1
ATOM 4419 C C . LEU A 1 566 ? -13.977 1.474 -3.352 1 93.25 566 LEU A C 1
ATOM 4421 O O . LEU A 1 566 ? -12.758 1.579 -3.479 1 93.25 566 LEU A O 1
ATOM 4425 N N . ALA A 1 567 ? -14.93 2.129 -3.994 1 95 567 ALA A N 1
ATOM 4426 C CA . ALA A 1 567 ? -14.477 3.066 -5.02 1 95 567 ALA A CA 1
ATOM 4427 C C . ALA A 1 567 ? -14.172 4.434 -4.41 1 95 567 ALA A C 1
ATOM 4429 O O . ALA A 1 567 ? -13.281 5.148 -4.883 1 95 567 ALA A O 1
ATOM 4430 N N . TYR A 1 568 ? -14.922 4.836 -3.363 1 96.38 568 TYR A N 1
ATOM 4431 C CA . TYR A 1 568 ? -14.734 6.176 -2.816 1 96.38 568 TYR A CA 1
ATOM 4432 C C . TYR A 1 568 ? -15.273 6.262 -1.394 1 96.38 568 TYR A C 1
ATOM 4434 O O . TYR A 1 568 ? -16.078 5.422 -0.976 1 96.38 568 TYR A O 1
ATOM 4442 N N . LEU A 1 569 ? -14.781 7.172 -0.642 1 96 569 LEU A N 1
ATOM 4443 C CA . LEU A 1 569 ? -15.281 7.598 0.66 1 96 569 LEU A CA 1
ATOM 4444 C C . LEU A 1 569 ? -15.57 9.094 0.666 1 96 569 LEU A C 1
ATOM 4446 O O . LEU A 1 569 ? -14.734 9.898 0.254 1 96 569 LEU A O 1
ATOM 4450 N N . LYS A 1 570 ? -16.766 9.5 1.045 1 95.75 570 LYS A N 1
ATOM 4451 C CA . LYS A 1 570 ? -17.094 10.914 1.235 1 95.75 570 LYS A CA 1
ATOM 4452 C C . LYS A 1 570 ? -16.875 11.336 2.688 1 95.75 570 LYS A C 1
ATOM 4454 O O . LYS A 1 570 ? -17.484 10.766 3.598 1 95.75 570 LYS A O 1
ATOM 4459 N N . LEU A 1 571 ? -16.016 12.266 2.854 1 93.75 571 LEU A N 1
ATOM 4460 C CA . LEU A 1 571 ? -15.633 12.703 4.191 1 93.75 571 LEU A CA 1
ATOM 4461 C C . LEU A 1 571 ? -16.609 13.742 4.719 1 93.75 571 LEU A C 1
ATOM 4463 O O . LEU A 1 571 ? -17.016 14.656 3.986 1 93.75 571 LEU A O 1
ATOM 4467 N N . ASP A 1 572 ? -16.844 13.594 5.945 1 88.19 572 ASP A N 1
ATOM 4468 C CA . ASP A 1 572 ? -17.922 14.328 6.609 1 88.19 572 ASP A CA 1
ATOM 4469 C C . ASP A 1 572 ? -17.641 15.828 6.625 1 88.19 572 ASP A C 1
ATOM 4471 O O . ASP A 1 572 ? -16.484 16.25 6.754 1 88.19 572 ASP A O 1
ATOM 4475 N N . ARG A 1 573 ? -18.703 16.562 6.621 1 87.81 573 ARG A N 1
ATOM 4476 C CA . ARG A 1 573 ? -18.656 18.031 6.574 1 87.81 573 ARG A CA 1
ATOM 4477 C C . ARG A 1 573 ? -17.984 18.594 7.824 1 87.81 573 ARG A C 1
ATOM 4479 O O . ARG A 1 573 ? -17.375 19.656 7.781 1 87.81 573 ARG A O 1
ATOM 4486 N N . THR A 1 574 ? -18.094 17.891 8.922 1 83.94 574 THR A N 1
ATOM 4487 C CA . THR A 1 574 ? -17.5 18.375 10.164 1 83.94 574 THR A CA 1
ATOM 4488 C C . THR A 1 574 ? -15.984 18.484 10.047 1 83.94 574 THR A C 1
ATOM 4490 O O . THR A 1 574 ? -15.352 19.25 10.766 1 83.94 574 THR A O 1
ATOM 4493 N N . LEU A 1 575 ? -15.422 17.781 9.164 1 87.56 575 LEU A N 1
ATOM 4494 C CA . LEU A 1 575 ? -13.977 17.812 8.969 1 87.56 575 LEU A CA 1
ATOM 4495 C C . LEU A 1 575 ? -13.602 18.797 7.863 1 87.56 575 LEU A C 1
ATOM 4497 O O . LEU A 1 575 ? -12.453 19.234 7.777 1 87.56 575 LEU A O 1
ATOM 4501 N N . VAL A 1 576 ? -14.578 19.141 7.074 1 89.12 576 VAL A N 1
ATOM 4502 C CA . VAL A 1 576 ? -14.32 19.938 5.883 1 89.12 576 VAL A CA 1
ATOM 4503 C C . VAL A 1 576 ? -14.586 21.422 6.188 1 89.12 576 VAL A C 1
ATOM 4505 O O . VAL A 1 576 ? -13.898 22.297 5.668 1 89.12 576 VAL A O 1
ATOM 4508 N N . ARG A 1 577 ? -15.516 21.641 7 1 85.62 577 ARG A N 1
ATOM 4509 C CA . ARG A 1 577 ? -15.93 23.016 7.297 1 85.62 577 ARG A CA 1
ATOM 4510 C C . ARG A 1 577 ? -14.805 23.797 7.949 1 85.62 577 ARG A C 1
ATOM 4512 O O . ARG A 1 577 ? -14.227 23.359 8.953 1 85.62 577 ARG A O 1
ATOM 4519 N N . GLY A 1 578 ? -14.492 24.953 7.41 1 85.44 578 GLY A N 1
ATOM 4520 C CA . GLY A 1 578 ? -13.477 25.828 7.969 1 85.44 578 GLY A CA 1
ATOM 4521 C C . GLY A 1 578 ? -12.07 25.297 7.805 1 85.44 578 GLY A C 1
ATOM 4522 O O . GLY A 1 578 ? -11.156 25.703 8.523 1 85.44 578 GLY A O 1
ATOM 4523 N N . ILE A 1 579 ? -11.906 24.422 6.941 1 87 579 ILE A N 1
ATOM 4524 C CA . ILE A 1 579 ? -10.633 23.734 6.758 1 87 579 ILE A CA 1
ATOM 4525 C C . ILE A 1 579 ? -9.547 24.75 6.391 1 87 579 ILE A C 1
ATOM 4527 O O . ILE A 1 579 ? -8.367 24.516 6.656 1 87 579 ILE A O 1
ATOM 4531 N N . ASP A 1 580 ? -9.93 25.844 5.824 1 83.38 580 ASP A N 1
ATOM 4532 C CA . ASP A 1 580 ? -8.977 26.875 5.422 1 83.38 580 ASP A CA 1
ATOM 4533 C C . ASP A 1 580 ? -8.414 27.594 6.641 1 83.38 580 ASP A C 1
ATOM 4535 O O . ASP A 1 580 ? -7.379 28.266 6.551 1 83.38 580 ASP A O 1
ATOM 4539 N N . ARG A 1 581 ? -9.008 27.391 7.836 1 83.06 581 ARG A N 1
ATOM 4540 C CA . ARG A 1 581 ? -8.625 28.188 8.992 1 83.06 581 ARG A CA 1
ATOM 4541 C C . ARG A 1 581 ? -8.133 27.312 10.133 1 83.06 581 ARG A C 1
ATOM 4543 O O . ARG A 1 581 ? -7.586 27.812 11.117 1 83.06 581 ARG A O 1
ATOM 4550 N N . VAL A 1 582 ? -8.352 26 10.062 1 79.88 582 VAL A N 1
ATOM 4551 C CA . VAL A 1 582 ? -8.023 25.109 11.172 1 79.88 582 VAL A CA 1
ATOM 4552 C C . VAL A 1 582 ? -6.938 24.125 10.75 1 79.88 582 VAL A C 1
ATOM 4554 O O . VAL A 1 582 ? -7.223 23.125 10.078 1 79.88 582 VAL A O 1
ATOM 4557 N N . ALA A 1 583 ? -5.809 24.266 11.281 1 78.25 583 ALA A N 1
ATOM 4558 C CA . ALA A 1 583 ? -4.621 23.5 10.891 1 78.25 583 ALA A CA 1
ATOM 4559 C C . ALA A 1 583 ? -4.758 22.031 11.281 1 78.25 583 ALA A C 1
ATOM 4561 O O . ALA A 1 583 ? -4.379 21.141 10.508 1 78.25 583 ALA A O 1
ATOM 4562 N N . GLU A 1 584 ? -5.277 21.797 12.461 1 81.38 584 GLU A N 1
ATOM 4563 C CA . GLU A 1 584 ? -5.406 20.422 12.953 1 81.38 584 GLU A CA 1
ATOM 4564 C C . GLU A 1 584 ? -6.316 19.594 12.047 1 81.38 584 GLU A C 1
ATOM 4566 O O . GLU A 1 584 ? -6.066 18.406 11.82 1 81.38 584 GLU A O 1
ATOM 4571 N N . GLN A 1 585 ? -7.305 20.266 11.539 1 87.88 585 GLN A N 1
ATOM 4572 C CA . GLN A 1 585 ? -8.211 19.594 10.625 1 87.88 585 GLN A CA 1
ATOM 4573 C C . GLN A 1 585 ? -7.516 19.234 9.32 1 87.88 585 GLN A C 1
ATOM 4575 O O . GLN A 1 585 ? -7.797 18.188 8.719 1 87.88 585 GLN A O 1
ATOM 4580 N N . GLN A 1 586 ? -6.656 20.109 8.914 1 89.5 586 GLN A N 1
ATOM 4581 C CA . GLN A 1 586 ? -5.906 19.859 7.684 1 89.5 586 GLN A CA 1
ATOM 4582 C C . GLN A 1 586 ? -5.023 18.625 7.82 1 89.5 586 GLN A C 1
ATOM 4584 O O . GLN A 1 586 ? -4.934 17.812 6.891 1 89.5 586 GLN A O 1
ATOM 4589 N N . THR A 1 587 ? -4.414 18.469 8.992 1 88.88 587 THR A N 1
ATOM 4590 C CA . THR A 1 587 ? -3.557 17.328 9.266 1 88.88 587 THR A CA 1
ATOM 4591 C C . THR A 1 587 ? -4.355 16.031 9.211 1 88.88 587 THR A C 1
ATOM 4593 O O . THR A 1 587 ? -3.906 15.039 8.625 1 88.88 587 THR A O 1
ATOM 4596 N N . ILE A 1 588 ? -5.508 16.047 9.766 1 90.38 588 ILE A N 1
ATOM 4597 C CA . ILE A 1 588 ? -6.359 14.867 9.82 1 90.38 588 ILE A CA 1
ATOM 4598 C C . ILE A 1 588 ? -6.82 14.5 8.414 1 90.38 588 ILE A C 1
ATOM 4600 O O . ILE A 1 588 ? -6.688 13.344 7.992 1 90.38 588 ILE A O 1
ATOM 4604 N N . LEU A 1 589 ? -7.277 15.477 7.668 1 92.75 589 LEU A N 1
ATOM 4605 C CA . LEU A 1 589 ? -7.812 15.219 6.336 1 92.75 589 LEU A CA 1
ATOM 4606 C C . LEU A 1 589 ? -6.707 14.75 5.387 1 92.75 589 LEU A C 1
ATOM 4608 O O . LEU A 1 589 ? -6.941 13.898 4.527 1 92.75 589 LEU A O 1
ATOM 4612 N N . ARG A 1 590 ? -5.566 15.336 5.504 1 91.62 590 ARG A N 1
ATOM 4613 C CA . ARG A 1 590 ? -4.434 14.891 4.699 1 91.62 590 ARG A CA 1
ATOM 4614 C C . ARG A 1 590 ? -4.117 13.422 4.965 1 91.62 590 ARG A C 1
ATOM 4616 O O . ARG A 1 590 ? -3.912 12.648 4.027 1 91.62 590 ARG A O 1
ATOM 4623 N N . GLY A 1 591 ? -4.066 13.1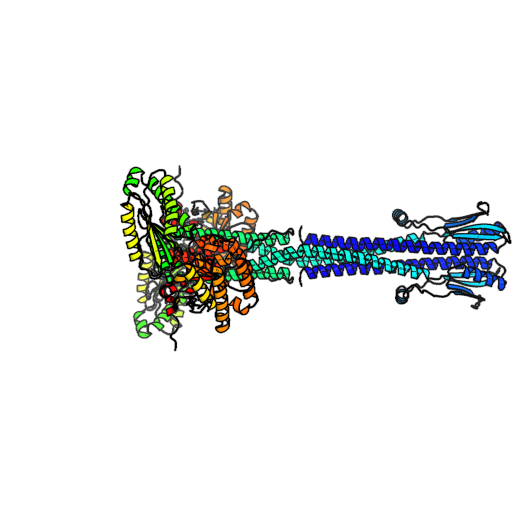02 6.242 1 92.06 591 GLY A N 1
ATOM 4624 C CA . GLY A 1 591 ? -3.846 11.711 6.605 1 92.06 591 GLY A CA 1
ATOM 4625 C C . GLY A 1 591 ? -4.906 10.773 6.055 1 92.06 591 GLY A C 1
ATOM 4626 O O . GLY A 1 591 ? -4.586 9.711 5.523 1 92.06 591 GLY A O 1
ATOM 4627 N N . MET A 1 592 ? -6.148 11.188 6.164 1 93.75 592 MET A N 1
ATOM 4628 C CA . MET A 1 592 ? -7.254 10.367 5.672 1 93.75 592 MET A CA 1
ATOM 4629 C C . MET A 1 592 ? -7.164 10.172 4.164 1 93.75 592 MET A C 1
ATOM 4631 O O . MET A 1 592 ? -7.348 9.062 3.662 1 93.75 592 MET A O 1
ATOM 4635 N N . ALA A 1 593 ? -6.875 11.266 3.455 1 94.31 593 ALA A N 1
ATOM 4636 C CA . ALA A 1 593 ? -6.75 11.195 2.002 1 94.31 593 ALA A CA 1
ATOM 4637 C C . ALA A 1 593 ? -5.641 10.227 1.593 1 94.31 593 ALA A C 1
ATOM 4639 O O . ALA A 1 593 ? -5.832 9.398 0.7 1 94.31 593 ALA A O 1
ATOM 4640 N N . THR A 1 594 ? -4.555 10.289 2.246 1 92.5 594 THR A N 1
ATOM 4641 C CA . THR A 1 594 ? -3.418 9.438 1.919 1 92.5 594 THR A CA 1
ATOM 4642 C C . THR A 1 594 ? -3.752 7.965 2.166 1 92.5 594 THR A C 1
ATOM 4644 O O . THR A 1 594 ? -3.398 7.102 1.363 1 92.5 594 THR A O 1
ATOM 4647 N N . LEU A 1 595 ? -4.398 7.691 3.256 1 93.38 595 LEU A N 1
ATOM 4648 C CA . LEU A 1 595 ? -4.781 6.316 3.557 1 93.38 595 LEU A CA 1
ATOM 4649 C C . LEU A 1 595 ? -5.766 5.789 2.52 1 93.38 595 LEU A C 1
ATOM 4651 O O . LEU A 1 595 ? -5.676 4.633 2.104 1 93.38 595 LEU A O 1
ATOM 4655 N N . CYS A 1 596 ? -6.703 6.656 2.139 1 94.31 596 CYS A N 1
ATOM 4656 C CA . CYS A 1 596 ? -7.625 6.266 1.076 1 94.31 596 CYS A CA 1
ATOM 4657 C C . CYS A 1 596 ? -6.867 5.891 -0.192 1 94.31 596 CYS A C 1
ATOM 4659 O O . CYS A 1 596 ? -7.121 4.844 -0.786 1 94.31 596 CYS A O 1
ATOM 4661 N N . HIS A 1 597 ? -5.938 6.684 -0.571 1 93.19 597 HIS A N 1
ATOM 4662 C CA . HIS A 1 597 ? -5.191 6.484 -1.811 1 93.19 597 HIS A CA 1
ATOM 4663 C C . HIS A 1 597 ? -4.34 5.219 -1.743 1 93.19 597 HIS A C 1
ATOM 4665 O O . HIS A 1 597 ? -4.129 4.559 -2.76 1 93.19 597 HIS A O 1
ATOM 4671 N N . SER A 1 598 ? -3.881 4.918 -0.527 1 89.81 598 SER A N 1
ATOM 4672 C CA . SER A 1 598 ? -3.109 3.691 -0.362 1 89.81 598 SER A CA 1
ATOM 4673 C C . SER A 1 598 ? -3.938 2.465 -0.729 1 89.81 598 SER A C 1
ATOM 4675 O O . SER A 1 598 ? -3.389 1.428 -1.107 1 89.81 598 SER A O 1
ATOM 4677 N N . LEU A 1 599 ? -5.285 2.594 -0.665 1 92.06 599 LEU A N 1
ATOM 4678 C CA . LEU A 1 599 ? -6.195 1.499 -0.996 1 92.06 599 LEU A CA 1
ATOM 4679 C C . LEU A 1 599 ? -6.82 1.709 -2.371 1 92.06 599 LEU A C 1
ATOM 4681 O O . LEU A 1 599 ? -7.688 0.938 -2.785 1 92.06 599 LEU A O 1
ATOM 4685 N N . GLY A 1 600 ? -6.43 2.766 -3.025 1 92 600 GLY A N 1
ATOM 4686 C CA . GLY A 1 600 ? -7.02 3.066 -4.32 1 92 600 GLY A CA 1
ATOM 4687 C C . GLY A 1 600 ? -8.422 3.625 -4.223 1 92 600 GLY A C 1
ATOM 4688 O O . GLY A 1 600 ? -9.211 3.514 -5.164 1 92 600 GLY A O 1
ATOM 4689 N N . ILE A 1 601 ? -8.805 4.168 -3.09 1 95 601 ILE A N 1
ATOM 4690 C CA . ILE A 1 601 ? -10.125 4.734 -2.832 1 95 601 ILE A CA 1
ATOM 4691 C C . ILE A 1 601 ? -10.094 6.242 -3.061 1 95 601 ILE A C 1
ATOM 4693 O O . ILE A 1 601 ? -9.172 6.926 -2.607 1 95 601 ILE A O 1
ATOM 4697 N N . LEU A 1 602 ? -11.047 6.762 -3.768 1 96.56 602 LEU A N 1
ATOM 4698 C CA . LEU A 1 602 ? -11.148 8.203 -3.945 1 96.56 602 LEU A CA 1
ATOM 4699 C C . LEU A 1 602 ? -11.641 8.875 -2.664 1 96.56 602 LEU A C 1
ATOM 4701 O O . LEU A 1 602 ? -12.562 8.383 -2.014 1 96.56 602 LEU A O 1
ATOM 4705 N N . ALA A 1 603 ? -10.992 9.906 -2.252 1 96.81 603 ALA A N 1
ATOM 4706 C CA . ALA A 1 603 ? -11.43 10.711 -1.115 1 96.81 603 ALA A CA 1
ATOM 4707 C C . ALA A 1 603 ? -12.18 11.953 -1.582 1 96.81 603 ALA A C 1
ATOM 4709 O O . ALA A 1 603 ? -11.625 12.797 -2.291 1 96.81 603 ALA A O 1
ATOM 4710 N N . ILE A 1 604 ? -13.445 12.133 -1.157 1 97.69 604 ILE A N 1
ATOM 4711 C CA . ILE A 1 604 ? -14.297 13.234 -1.599 1 97.69 604 ILE A CA 1
ATOM 4712 C C . ILE A 1 604 ? -14.75 14.047 -0.391 1 97.69 604 ILE A C 1
ATOM 4714 O O . ILE A 1 604 ? -15.195 13.484 0.613 1 97.69 604 ILE A O 1
ATOM 4718 N N . GLY A 1 605 ? -14.633 15.344 -0.404 1 95.94 605 GLY A N 1
ATOM 4719 C CA . GLY A 1 605 ? -15.109 16.219 0.66 1 95.94 605 GLY A CA 1
ATOM 4720 C C . GLY A 1 605 ? -16.547 16.656 0.473 1 95.94 605 GLY A C 1
ATOM 4721 O O . GLY A 1 605 ? -16.938 17.078 -0.615 1 95.94 605 GLY A O 1
ATOM 4722 N N . GLU A 1 606 ? -17.312 16.562 1.562 1 93.06 606 GLU A N 1
ATOM 4723 C CA . GLU A 1 606 ? -18.719 16.969 1.512 1 93.06 606 GLU A CA 1
ATOM 4724 C C . GLU A 1 606 ? -18.938 18.312 2.201 1 93.06 606 GLU A C 1
ATOM 4726 O O . GLU A 1 606 ? -18.203 18.656 3.137 1 93.06 606 GLU A O 1
ATOM 4731 N N . GLY A 1 607 ? -19.938 19.062 1.68 1 90.19 607 GLY A N 1
ATOM 4732 C CA . GLY A 1 607 ? -20.422 20.25 2.369 1 90.19 607 GLY A CA 1
ATOM 4733 C C . GLY A 1 607 ? -19.5 21.438 2.201 1 90.19 607 GLY A C 1
ATOM 4734 O O . GLY A 1 607 ? -19.375 22.266 3.111 1 90.19 607 GLY A O 1
ATOM 4735 N N . VAL A 1 608 ? -18.844 21.516 1.083 1 92.75 608 VAL A N 1
ATOM 4736 C CA . VAL A 1 608 ? -17.953 22.625 0.821 1 92.75 608 VAL A CA 1
ATOM 4737 C C . VAL A 1 608 ? -18.766 23.906 0.629 1 92.75 608 VAL A C 1
ATOM 4739 O O . VAL A 1 608 ? -19.641 23.969 -0.223 1 92.75 608 VAL A O 1
ATOM 4742 N N . GLU A 1 609 ? -18.469 24.953 1.359 1 89.75 609 GLU A N 1
ATOM 4743 C CA . GLU A 1 609 ? -19.297 26.156 1.392 1 89.75 609 GLU A CA 1
ATOM 4744 C C . GLU A 1 609 ? -18.766 27.234 0.462 1 89.75 609 GLU A C 1
ATOM 4746 O O . GLU A 1 609 ? -19.516 28.047 -0.069 1 89.75 609 GLU A O 1
ATOM 4751 N N . ASN A 1 610 ? -17.422 27.266 0.319 1 90.69 610 ASN A N 1
ATOM 4752 C CA . ASN A 1 610 ? -16.828 28.312 -0.495 1 90.69 610 ASN A CA 1
ATOM 4753 C C . ASN A 1 610 ? -15.641 27.812 -1.298 1 90.69 610 ASN A C 1
ATOM 4755 O O . ASN A 1 610 ? -15.203 26.672 -1.106 1 90.69 610 ASN A O 1
ATOM 4759 N N . ARG A 1 611 ? -15.172 28.656 -2.111 1 89.31 611 ARG A N 1
ATOM 4760 C CA . ARG A 1 611 ? -14.102 28.297 -3.039 1 89.31 611 ARG A CA 1
ATOM 4761 C C . ARG A 1 611 ? -12.789 28.078 -2.301 1 89.31 611 ARG A C 1
ATOM 4763 O O . ARG A 1 611 ? -11.984 27.219 -2.695 1 89.31 611 ARG A O 1
ATOM 4770 N N . GLU A 1 612 ? -12.586 28.812 -1.276 1 91.19 612 GLU A N 1
ATOM 4771 C CA . GLU A 1 612 ? -11.352 28.688 -0.507 1 91.19 612 GLU A CA 1
ATOM 4772 C C . GLU A 1 612 ? -11.258 27.312 0.161 1 91.19 612 GLU A C 1
ATOM 4774 O O . GLU A 1 612 ? -10.188 26.703 0.177 1 91.19 612 GLU A O 1
ATOM 4779 N N . GLU A 1 613 ? -12.328 26.844 0.682 1 92.5 613 GLU A N 1
ATOM 4780 C CA . GLU A 1 613 ? -12.367 25.5 1.257 1 92.5 613 GLU A CA 1
ATOM 4781 C C . GLU A 1 613 ? -12.047 24.438 0.208 1 92.5 613 GLU A C 1
ATOM 4783 O O . GLU A 1 613 ? -11.281 23.516 0.475 1 92.5 613 GLU A O 1
ATOM 4788 N N . ALA A 1 614 ? -12.648 24.656 -0.971 1 93.19 614 ALA A N 1
ATOM 4789 C CA . ALA A 1 614 ? -12.414 23.703 -2.055 1 93.19 614 ALA A CA 1
ATOM 4790 C C . ALA A 1 614 ? -10.945 23.656 -2.439 1 93.19 614 ALA A C 1
ATOM 4792 O O . ALA A 1 614 ? -10.375 22.578 -2.627 1 93.19 614 ALA A O 1
ATOM 4793 N N . ARG A 1 615 ? -10.391 24.781 -2.572 1 91.62 615 ARG A N 1
ATOM 4794 C CA . ARG A 1 615 ? -8.984 24.875 -2.943 1 91.62 615 ARG A CA 1
ATOM 4795 C C . ARG A 1 615 ? -8.102 24.141 -1.938 1 91.62 615 ARG A C 1
ATOM 4797 O O . ARG A 1 615 ? -7.238 23.359 -2.322 1 91.62 615 ARG A O 1
ATOM 4804 N N . VAL A 1 616 ? -8.344 24.406 -0.661 1 91.19 616 VAL A N 1
ATOM 4805 C CA . VAL A 1 616 ? -7.539 23.797 0.396 1 91.19 616 VAL A CA 1
ATOM 4806 C C . VAL A 1 616 ? -7.734 22.281 0.393 1 91.19 616 VAL A C 1
ATOM 4808 O O . VAL A 1 616 ? -6.781 21.531 0.593 1 91.19 616 VAL A O 1
ATOM 4811 N N . LEU A 1 617 ? -8.945 21.844 0.162 1 94.25 617 LEU A N 1
ATOM 4812 C CA . LEU A 1 617 ? -9.234 20.422 0.133 1 94.25 617 LEU A CA 1
ATOM 4813 C C . LEU A 1 617 ? -8.422 19.719 -0.947 1 94.25 617 LEU A C 1
ATOM 4815 O O . LEU A 1 617 ? -7.867 18.641 -0.713 1 94.25 617 LEU A O 1
ATOM 4819 N N . PHE A 1 618 ? -8.359 20.328 -2.061 1 92.81 618 PHE A N 1
ATOM 4820 C CA . PHE A 1 618 ? -7.617 19.734 -3.168 1 92.81 618 PHE A CA 1
ATOM 4821 C C . PHE A 1 618 ? -6.117 19.766 -2.896 1 92.81 618 PHE A C 1
ATOM 4823 O O . PHE A 1 618 ? -5.402 18.828 -3.238 1 92.81 618 PHE A O 1
ATOM 4830 N N . GLU A 1 619 ? -5.695 20.797 -2.27 1 89.31 619 GLU A N 1
ATOM 4831 C CA . GLU A 1 619 ? -4.289 20.906 -1.89 1 89.31 619 GLU A CA 1
ATOM 4832 C C . GLU A 1 619 ? -3.91 19.812 -0.89 1 89.31 619 GLU A C 1
ATOM 4834 O O . GLU A 1 619 ? -2.771 19.344 -0.884 1 89.31 619 GLU A O 1
ATOM 4839 N N . LEU A 1 620 ? -4.867 19.422 -0.094 1 91.06 620 LEU A N 1
ATOM 4840 C CA . LEU A 1 620 ? -4.641 18.391 0.917 1 91.06 620 LEU A CA 1
ATOM 4841 C C . LEU A 1 620 ? -4.664 17 0.294 1 91.06 620 LEU A C 1
ATOM 4843 O O . LEU A 1 620 ? -4.305 16.016 0.945 1 91.06 620 LEU A O 1
ATOM 4847 N N . GLY A 1 621 ? -5.168 16.922 -0.98 1 92 621 GLY A N 1
ATOM 4848 C CA . GLY A 1 621 ? -5.078 15.656 -1.686 1 92 621 GLY A CA 1
ATOM 4849 C C . GLY A 1 621 ? -6.43 15.023 -1.948 1 92 621 GLY A C 1
ATOM 4850 O O . GLY A 1 621 ? -6.508 13.883 -2.424 1 92 621 GLY A O 1
ATOM 4851 N N . LEU A 1 622 ? -7.488 15.695 -1.638 1 95.81 622 LEU A N 1
ATOM 4852 C CA . LEU A 1 622 ? -8.797 15.125 -1.933 1 95.81 622 LEU A CA 1
ATOM 4853 C C . LEU A 1 622 ? -9.055 15.094 -3.436 1 95.81 622 LEU A C 1
ATOM 4855 O O . LEU A 1 622 ? -8.562 15.953 -4.172 1 95.81 622 LEU A O 1
ATOM 4859 N N . ASP A 1 623 ? -9.805 14.141 -3.887 1 96.81 623 ASP A N 1
ATOM 4860 C CA . ASP A 1 623 ? -10 13.883 -5.312 1 96.81 623 ASP A CA 1
ATOM 4861 C C . ASP A 1 623 ? -11.242 14.602 -5.832 1 96.81 623 ASP A C 1
ATOM 4863 O O . ASP A 1 623 ? -11.367 14.836 -7.035 1 96.81 623 ASP A O 1
ATOM 4867 N N . GLY A 1 624 ? -12.18 14.883 -4.961 1 96.94 624 GLY A N 1
ATOM 4868 C CA . GLY A 1 624 ? -13.43 15.523 -5.324 1 96.94 624 GLY A CA 1
ATOM 4869 C C . GLY A 1 624 ? -14.047 16.328 -4.195 1 96.94 624 GLY A C 1
ATOM 4870 O O . GLY A 1 624 ? -13.625 16.203 -3.043 1 96.94 624 GLY A O 1
ATOM 4871 N N . ALA A 1 625 ? -14.969 17.172 -4.543 1 96.12 625 ALA A N 1
ATOM 4872 C CA . ALA A 1 625 ? -15.68 18 -3.58 1 96.12 625 ALA A CA 1
ATOM 4873 C C . ALA A 1 625 ? -17.109 18.281 -4.043 1 96.12 625 ALA A C 1
ATOM 4875 O O . ALA A 1 625 ? -17.375 18.359 -5.246 1 96.12 625 ALA A O 1
ATOM 4876 N N . THR A 1 626 ? -17.984 18.312 -3.102 1 93.81 626 THR A N 1
ATOM 4877 C CA . THR A 1 626 ? -19.375 18.656 -3.375 1 93.81 626 THR A CA 1
ATOM 4878 C C . THR A 1 626 ? -19.922 19.578 -2.293 1 93.81 626 THR A C 1
ATOM 4880 O O . THR A 1 626 ? -19.391 19.641 -1.184 1 93.81 626 THR A O 1
ATOM 4883 N N . GLY A 1 627 ? -20.875 20.406 -2.615 1 91 627 GLY A N 1
ATOM 4884 C CA . GLY A 1 627 ? -21.484 21.375 -1.712 1 91 627 GLY A CA 1
ATOM 4885 C C . GLY A 1 627 ? -21.844 22.672 -2.393 1 91 627 GLY A C 1
ATOM 4886 O O . GLY A 1 627 ? -21.625 22.844 -3.596 1 91 627 GLY A O 1
ATOM 4887 N N . PRO A 1 628 ? -22.422 23.609 -1.67 1 85.19 628 PRO A N 1
ATOM 4888 C CA . PRO A 1 628 ? -22.875 24.891 -2.225 1 85.19 628 PRO A CA 1
ATOM 4889 C C . PRO A 1 628 ? -21.734 25.688 -2.848 1 85.19 628 PRO A C 1
ATOM 4891 O O . PRO A 1 628 ? -21.953 26.438 -3.812 1 85.19 628 PRO A O 1
ATOM 4894 N N . GLY A 1 629 ? -20.609 25.562 -2.359 1 84.88 629 GLY A N 1
ATOM 4895 C CA . GLY A 1 629 ? -19.453 26.312 -2.869 1 84.88 629 GLY A CA 1
ATOM 4896 C C . GLY A 1 629 ? -18.953 25.781 -4.195 1 84.88 629 GLY A C 1
ATOM 4897 O O . GLY A 1 629 ? -18.203 26.469 -4.902 1 84.88 629 GLY A O 1
ATOM 4898 N N . ILE A 1 630 ? -19.25 24.594 -4.5 1 82.69 630 ILE A N 1
ATOM 4899 C CA . ILE A 1 630 ? -18.812 23.938 -5.723 1 82.69 630 ILE A CA 1
ATOM 4900 C C . ILE A 1 630 ? -19.797 24.219 -6.852 1 82.69 630 ILE A C 1
ATOM 4902 O O . ILE A 1 630 ? -19.406 24.391 -8.008 1 82.69 630 ILE A O 1
ATOM 4906 N N . ARG A 1 631 ? -21.031 24.266 -6.566 1 68.06 631 ARG A N 1
ATOM 4907 C CA . ARG A 1 631 ? -22.109 24.469 -7.523 1 68.06 631 ARG A CA 1
ATOM 4908 C C . ARG A 1 631 ? -21.953 25.812 -8.242 1 68.06 631 ARG A C 1
ATOM 4910 O O . ARG A 1 631 ? -22.266 25.922 -9.43 1 68.06 631 ARG A O 1
ATOM 4917 N N . GLN A 1 632 ? -21.531 26.859 -7.574 1 53.22 632 GLN A N 1
ATOM 4918 C CA . GLN A 1 632 ? -21.391 28.188 -8.164 1 53.22 632 GLN A CA 1
ATOM 4919 C C . GLN A 1 632 ? -20.297 28.203 -9.227 1 53.22 632 GLN A C 1
ATOM 4921 O O . GLN A 1 632 ? -20.25 29.094 -10.07 1 53.22 632 GLN A O 1
ATOM 4926 N N . HIS A 1 633 ? -19.391 27.312 -9.312 1 47.56 633 HIS A N 1
ATOM 4927 C CA . HIS A 1 633 ? -18.328 27.25 -10.312 1 47.56 633 HIS A CA 1
ATOM 4928 C C . HIS A 1 633 ? -18.859 26.703 -11.633 1 47.56 633 HIS A C 1
ATOM 4930 O O . HIS A 1 633 ? -18.078 26.453 -12.555 1 47.56 633 HIS A O 1
ATOM 4936 N N . GLU A 1 634 ? -20.062 26.266 -11.766 1 43.34 634 GLU A N 1
ATOM 4937 C CA . GLU A 1 634 ? -20.5 25.984 -13.133 1 43.34 634 GLU A CA 1
ATOM 4938 C C . GLU A 1 634 ? -20.344 27.203 -14.031 1 43.34 634 GLU A C 1
ATOM 4940 O O . GLU A 1 634 ? -20.594 28.328 -13.609 1 43.34 634 GLU A O 1
ATOM 4945 N N . LYS A 1 635 ? -19.578 27.359 -15.219 1 40.09 635 LYS A N 1
ATOM 4946 C CA . LYS A 1 635 ? -19.547 28.344 -16.297 1 40.09 635 LYS A CA 1
ATOM 4947 C C . LYS A 1 635 ? -20.938 28.938 -16.531 1 40.09 635 LYS A C 1
ATOM 4949 O O . LYS A 1 635 ? -21.938 28.219 -16.516 1 40.09 635 LYS A O 1
ATOM 4954 N N . PRO A 1 636 ? -21.078 30.297 -16.5 1 31.89 636 PRO A N 1
ATOM 4955 C CA . PRO A 1 636 ? -22.234 30.984 -17.062 1 31.89 636 PRO A CA 1
ATOM 4956 C C . PRO A 1 636 ? -22.719 30.344 -18.359 1 31.89 636 PRO A C 1
ATOM 4958 O O . PRO A 1 636 ? -21.938 29.719 -19.078 1 31.89 636 PRO A O 1
ATOM 4961 N N . ALA A 1 637 ? -24.031 29.969 -18.438 1 29.77 637 ALA A N 1
ATOM 4962 C CA . ALA A 1 637 ? -24.531 29.828 -19.797 1 29.77 637 ALA A CA 1
ATOM 4963 C C . ALA A 1 637 ? -23.969 30.906 -20.719 1 29.77 637 ALA A C 1
ATOM 4965 O O . ALA A 1 637 ? -24.078 32.094 -20.422 1 29.77 637 ALA A O 1
ATOM 4966 N N . ASP A 1 638 ? -23 30.734 -21.625 1 24.53 638 ASP A N 1
ATOM 4967 C CA . ASP A 1 638 ? -23.297 31.516 -22.828 1 24.53 638 ASP A CA 1
ATOM 4968 C C . ASP A 1 638 ? -24.703 31.203 -23.344 1 24.53 638 ASP A C 1
ATOM 4970 O O . ASP A 1 638 ? -25.109 30.047 -23.375 1 24.53 638 ASP A O 1
ATOM 4974 N N . MET B 1 1 ? 4.555 -30.953 -0.474 1 66.88 1 MET B N 1
ATOM 4975 C CA . MET B 1 1 ? 5.461 -31.359 -1.549 1 66.88 1 MET B CA 1
ATOM 4976 C C . MET B 1 1 ? 5.484 -30.312 -2.656 1 66.88 1 MET B C 1
ATOM 4978 O O . MET B 1 1 ? 4.461 -29.688 -2.943 1 66.88 1 MET B O 1
ATOM 4982 N N . SER B 1 2 ? 6.762 -30.141 -3.199 1 75.5 2 SER B N 1
ATOM 4983 C CA . SER B 1 2 ? 6.914 -29.156 -4.27 1 75.5 2 SER B CA 1
ATOM 4984 C C . SER B 1 2 ? 6.188 -29.609 -5.535 1 75.5 2 SER B C 1
ATOM 4986 O O . SER B 1 2 ? 5.957 -30.797 -5.734 1 75.5 2 SER B O 1
ATOM 4988 N N . LEU B 1 3 ? 5.586 -28.719 -6.234 1 73.31 3 LEU B N 1
ATOM 4989 C CA . LEU B 1 3 ? 4.918 -29.016 -7.5 1 73.31 3 LEU B CA 1
ATOM 4990 C C . LEU B 1 3 ? 5.828 -29.812 -8.422 1 73.31 3 LEU B C 1
ATOM 4992 O O . LEU B 1 3 ? 5.375 -30.734 -9.102 1 73.31 3 LEU B O 1
ATOM 4996 N N . ILE B 1 4 ? 7.098 -29.547 -8.258 1 73.12 4 ILE B N 1
ATOM 4997 C CA . ILE B 1 4 ? 8.078 -30.219 -9.109 1 73.12 4 ILE B CA 1
ATOM 4998 C C . ILE B 1 4 ? 8.203 -31.688 -8.703 1 73.12 4 ILE B C 1
ATOM 5000 O O . ILE B 1 4 ? 8.25 -32.562 -9.555 1 73.12 4 ILE B O 1
ATOM 5004 N N . LYS B 1 5 ? 8.242 -31.891 -7.496 1 73.5 5 LYS B N 1
ATOM 5005 C CA . LYS B 1 5 ? 8.328 -33.281 -7.008 1 73.5 5 LYS B CA 1
ATOM 5006 C C . LYS B 1 5 ? 7.07 -34.062 -7.359 1 73.5 5 LYS B C 1
ATOM 5008 O O . LYS B 1 5 ? 7.148 -35.25 -7.707 1 73.5 5 LYS B O 1
ATOM 5013 N N . GLN B 1 6 ? 6.02 -33.375 -7.285 1 71.44 6 GLN B N 1
ATOM 5014 C CA . GLN B 1 6 ? 4.762 -34.031 -7.641 1 71.44 6 GLN B CA 1
ATOM 5015 C C . GLN B 1 6 ? 4.73 -34.375 -9.125 1 71.44 6 GLN B C 1
ATOM 5017 O O . GLN B 1 6 ? 4.277 -35.469 -9.5 1 71.44 6 GLN B O 1
ATOM 5022 N N . LEU B 1 7 ? 5.25 -33.5 -9.891 1 72.69 7 LEU B N 1
ATOM 5023 C CA . LEU B 1 7 ? 5.289 -33.75 -11.328 1 72.69 7 LEU B CA 1
ATOM 5024 C C . LEU B 1 7 ? 6.219 -34.906 -11.648 1 72.69 7 LEU B C 1
ATOM 5026 O O . LEU B 1 7 ? 5.875 -35.781 -12.461 1 72.69 7 LEU B O 1
ATOM 5030 N N . TRP B 1 8 ? 7.301 -35 -10.945 1 72.75 8 TRP B N 1
ATOM 5031 C CA . TRP B 1 8 ? 8.234 -36.094 -11.133 1 72.75 8 TRP B CA 1
ATOM 5032 C C . TRP B 1 8 ? 7.605 -37.438 -10.719 1 72.75 8 TRP B C 1
ATOM 5034 O O . TRP B 1 8 ? 7.773 -38.438 -11.406 1 72.75 8 TRP B O 1
ATOM 5044 N N . LEU B 1 9 ? 6.93 -37.344 -9.727 1 73 9 LEU B N 1
ATOM 5045 C CA . LEU B 1 9 ? 6.297 -38.562 -9.234 1 73 9 LEU B CA 1
ATOM 5046 C C . LEU B 1 9 ? 5.234 -39.062 -10.211 1 73 9 LEU B C 1
ATOM 5048 O O . LEU B 1 9 ? 5.125 -40.25 -10.461 1 73 9 LEU B O 1
ATOM 5052 N N . ILE B 1 10 ? 4.598 -38.156 -10.781 1 71.38 10 ILE B N 1
ATOM 5053 C CA . ILE B 1 10 ? 3.561 -38.5 -11.75 1 71.38 10 ILE B CA 1
ATOM 5054 C C . ILE B 1 10 ? 4.199 -39.156 -12.984 1 71.38 10 ILE B C 1
ATOM 5056 O O . ILE B 1 10 ? 3.748 -40.188 -13.461 1 71.38 10 ILE B O 1
ATOM 5060 N N . VAL B 1 11 ? 5.242 -38.531 -13.359 1 72.75 11 VAL B N 1
ATOM 5061 C CA . VAL B 1 11 ? 5.922 -39 -14.555 1 72.75 11 VAL B CA 1
ATOM 5062 C C . VAL B 1 11 ? 6.48 -40.406 -14.305 1 72.75 11 VAL B C 1
ATOM 5064 O O . VAL B 1 11 ? 6.309 -41.312 -15.133 1 72.75 11 VAL B O 1
ATOM 5067 N N . VAL B 1 12 ? 7.004 -40.562 -13.141 1 73.94 12 VAL B N 1
ATOM 5068 C CA . VAL B 1 12 ? 7.637 -41.844 -12.812 1 73.94 12 VAL B CA 1
ATOM 5069 C C . VAL B 1 12 ? 6.578 -42.906 -12.695 1 73.94 12 VAL B C 1
ATOM 5071 O O . VAL B 1 12 ? 6.762 -44.031 -13.211 1 73.94 12 VAL B O 1
ATOM 5074 N N . VAL B 1 13 ? 5.523 -42.594 -12.125 1 74.81 13 VAL B N 1
ATOM 5075 C CA . VAL B 1 13 ? 4.465 -43.594 -11.93 1 74.81 13 VAL B CA 1
ATOM 5076 C C . VAL B 1 13 ? 3.848 -43.969 -13.273 1 74.81 13 VAL B C 1
ATOM 5078 O O . VAL B 1 13 ? 3.588 -45.125 -13.531 1 74.81 13 VAL B O 1
ATOM 5081 N N . LEU B 1 14 ? 3.686 -43 -14.07 1 74.38 14 LEU B N 1
ATOM 5082 C CA . LEU B 1 14 ? 3.1 -43.25 -15.383 1 74.38 14 LEU B CA 1
ATOM 5083 C C . LEU B 1 14 ? 4.027 -44.094 -16.234 1 74.38 14 LEU B C 1
ATOM 5085 O O . LEU B 1 14 ? 3.574 -45 -16.938 1 74.38 14 LEU B O 1
ATOM 5089 N N . LEU B 1 15 ? 5.309 -43.812 -16.125 1 74.56 15 LEU B N 1
ATOM 5090 C CA . LEU B 1 15 ? 6.281 -44.594 -16.906 1 74.56 15 LEU B CA 1
ATOM 5091 C C . LEU B 1 15 ? 6.371 -46.031 -16.406 1 74.56 15 LEU B C 1
ATOM 5093 O O . LEU B 1 15 ? 6.457 -46.969 -17.203 1 74.56 15 LEU B O 1
ATOM 5097 N N . LEU B 1 16 ? 6.273 -46.156 -15.109 1 74.5 16 LEU B N 1
ATOM 5098 C CA . LEU B 1 16 ? 6.348 -47.5 -14.523 1 74.5 16 LEU B CA 1
ATOM 5099 C C . LEU B 1 16 ? 5.125 -48.344 -14.914 1 74.5 16 LEU B C 1
ATOM 5101 O O . LEU B 1 16 ? 5.246 -49.531 -15.211 1 74.5 16 LEU B O 1
ATOM 5105 N N . LEU B 1 17 ? 4.062 -47.719 -14.938 1 73.38 17 LEU B N 1
ATOM 5106 C CA . LEU B 1 17 ? 2.832 -48.406 -15.305 1 73.38 17 LEU B CA 1
ATOM 5107 C C . LEU B 1 17 ? 2.83 -48.75 -16.797 1 73.38 17 LEU B C 1
ATOM 5109 O O . LEU B 1 17 ? 2.422 -49.875 -17.172 1 73.38 17 LEU B O 1
ATOM 5113 N N . ALA B 1 18 ? 3.303 -47.781 -17.578 1 71.69 18 ALA B N 1
ATOM 5114 C CA . ALA B 1 18 ? 3.316 -48 -19.016 1 71.69 18 ALA B CA 1
ATOM 5115 C C . ALA B 1 18 ? 4.328 -49.094 -19.391 1 71.69 18 ALA B C 1
ATOM 5117 O O . ALA B 1 18 ? 4 -50.031 -20.125 1 71.69 18 ALA B O 1
ATOM 5118 N N . PHE B 1 19 ? 5.535 -49 -18.797 1 74.06 19 PHE B N 1
ATOM 5119 C CA . PHE B 1 19 ? 6.598 -49.938 -19.188 1 74.06 19 PHE B CA 1
ATOM 5120 C C . PHE B 1 19 ? 6.406 -51.281 -18.5 1 74.06 19 PHE B C 1
ATOM 5122 O O . PHE B 1 19 ? 6.625 -52.344 -19.125 1 74.06 19 PHE B O 1
ATOM 5129 N N . GLY B 1 20 ? 5.945 -51.25 -17.25 1 71.44 20 GLY B N 1
ATOM 5130 C CA . GLY B 1 20 ? 5.68 -52.5 -16.562 1 71.44 20 GLY B CA 1
ATOM 5131 C C . GLY B 1 20 ? 4.539 -53.281 -17.172 1 71.44 20 GLY B C 1
ATOM 5132 O O . GLY B 1 20 ? 4.656 -54.5 -17.359 1 71.44 20 GLY B O 1
ATOM 5133 N N . GLY B 1 21 ? 3.508 -52.625 -17.484 1 71.19 21 GLY B N 1
ATOM 5134 C CA . GLY B 1 21 ? 2.381 -53.281 -18.125 1 71.19 21 GLY B CA 1
ATOM 5135 C C . GLY B 1 21 ? 2.715 -53.812 -19.5 1 71.19 21 GLY B C 1
ATOM 5136 O O . GLY B 1 21 ? 2.318 -54.938 -19.844 1 71.19 21 GLY B O 1
ATOM 5137 N N . SER B 1 22 ? 3.537 -53.062 -20.219 1 70.56 22 SER B N 1
ATOM 5138 C CA . SER B 1 22 ? 3.924 -53.469 -21.562 1 70.56 22 SER B CA 1
ATOM 5139 C C . SER B 1 22 ? 4.812 -54.719 -21.516 1 70.56 22 SER B C 1
ATOM 5141 O O . SER B 1 22 ? 4.688 -55.625 -22.359 1 70.56 22 SER B O 1
ATOM 5143 N N . LEU B 1 23 ? 5.684 -54.781 -20.578 1 72.56 23 LEU B N 1
ATOM 5144 C CA . LEU B 1 23 ? 6.559 -55.938 -20.422 1 72.56 23 LEU B CA 1
ATOM 5145 C C . LEU B 1 23 ? 5.75 -57.188 -20.078 1 72.56 23 LEU B C 1
ATOM 5147 O O . LEU B 1 23 ? 5.988 -58.25 -20.641 1 72.56 23 LEU B O 1
ATOM 5151 N N . PHE B 1 24 ? 4.824 -57.062 -19.281 1 74.31 24 PHE B N 1
ATOM 5152 C CA . PHE B 1 24 ? 4.004 -58.188 -18.844 1 74.31 24 PHE B CA 1
ATOM 5153 C C . PHE B 1 24 ? 3.162 -58.719 -20 1 74.31 24 PHE B C 1
ATOM 5155 O O . PHE B 1 24 ? 3.09 -59.938 -20.203 1 74.31 24 PHE B O 1
ATOM 5162 N N . ILE B 1 25 ? 2.67 -57.906 -20.734 1 70.56 25 ILE B N 1
ATOM 5163 C CA . ILE B 1 25 ? 1.814 -58.312 -21.844 1 70.56 25 ILE B CA 1
ATOM 5164 C C . ILE B 1 25 ? 2.662 -58.938 -22.938 1 70.56 25 ILE B C 1
ATOM 5166 O O . ILE B 1 25 ? 2.271 -59.969 -23.547 1 70.56 25 ILE B O 1
ATOM 5170 N N . GLY B 1 26 ? 3.807 -58.344 -23.156 1 69.31 26 GLY B N 1
ATOM 5171 C CA . GLY B 1 26 ? 4.695 -58.875 -24.188 1 69.31 26 GLY B CA 1
ATOM 5172 C C . GLY B 1 26 ? 5.156 -60.281 -23.891 1 69.31 26 GLY B C 1
ATOM 5173 O O . GLY B 1 26 ? 5.105 -61.156 -24.766 1 69.31 26 GLY B O 1
ATOM 5174 N N . VAL B 1 27 ? 5.461 -60.594 -22.703 1 71.56 27 VAL B N 1
ATOM 5175 C CA . VAL B 1 27 ? 5.969 -61.906 -22.312 1 71.56 27 VAL B CA 1
ATOM 5176 C C . VAL B 1 27 ? 4.836 -62.906 -22.344 1 71.56 27 VAL B C 1
ATOM 5178 O O . VAL B 1 27 ? 5.016 -64.062 -22.812 1 71.56 27 VAL B O 1
ATOM 5181 N N . THR B 1 28 ? 3.691 -62.562 -21.922 1 72.94 28 THR B N 1
ATOM 5182 C CA . THR B 1 28 ? 2.568 -63.469 -21.859 1 72.94 28 THR B CA 1
ATOM 5183 C C . THR B 1 28 ? 2.076 -63.812 -23.25 1 72.94 28 THR B C 1
ATOM 5185 O O . THR B 1 28 ? 1.718 -65 -23.531 1 72.94 28 THR B O 1
ATOM 5188 N N . ALA B 1 29 ? 2.074 -62.875 -24.109 1 69.38 29 ALA B N 1
ATOM 5189 C CA . ALA B 1 29 ? 1.661 -63.125 -25.484 1 69.38 29 ALA B CA 1
ATOM 5190 C C . ALA B 1 29 ? 2.656 -64.062 -26.203 1 69.38 29 ALA B C 1
ATOM 5192 O O . ALA B 1 29 ? 2.26 -64.938 -26.938 1 69.38 29 ALA B O 1
ATOM 5193 N N . SER B 1 30 ? 3.926 -63.844 -26.016 1 70.62 30 SER B N 1
ATOM 5194 C CA . SER B 1 30 ? 4.961 -64.688 -26.625 1 70.62 30 SER B CA 1
ATOM 5195 C C . SER B 1 30 ? 4.914 -66.125 -26.109 1 70.62 30 SER B C 1
ATOM 5197 O O . SER B 1 30 ? 5.086 -67.062 -26.875 1 70.62 30 SER B O 1
ATOM 5199 N N . ARG B 1 31 ? 4.668 -66.25 -24.891 1 75.25 31 ARG B N 1
ATOM 5200 C CA . ARG B 1 31 ? 4.57 -67.562 -24.297 1 75.25 31 ARG B CA 1
ATOM 5201 C C . ARG B 1 31 ? 3.416 -68.375 -24.922 1 75.25 31 ARG B C 1
ATOM 5203 O O . ARG B 1 31 ? 3.576 -69.5 -25.281 1 75.25 31 ARG B O 1
ATOM 5210 N N . ALA B 1 32 ? 2.301 -67.812 -24.969 1 73.38 32 ALA B N 1
ATOM 5211 C CA . ALA B 1 32 ? 1.119 -68.5 -25.516 1 73.38 32 ALA B CA 1
ATOM 5212 C C . ALA B 1 32 ? 1.349 -68.875 -26.953 1 73.38 32 ALA B C 1
ATOM 5214 O O . ALA B 1 32 ? 0.95 -70 -27.359 1 73.38 32 ALA B O 1
ATOM 5215 N N . TYR B 1 33 ? 2.008 -68.125 -27.656 1 71.38 33 TYR B N 1
ATOM 5216 C CA . TYR B 1 33 ? 2.312 -68.438 -29.047 1 71.38 33 TYR B CA 1
ATOM 5217 C C . TYR B 1 33 ? 3.27 -69.625 -29.156 1 71.38 33 TYR B C 1
ATOM 5219 O O . TYR B 1 33 ? 3.07 -70.5 -29.969 1 71.38 33 TYR B O 1
ATOM 5227 N N . ILE B 1 34 ? 4.281 -69.625 -28.375 1 73.5 34 ILE B N 1
ATOM 5228 C CA . ILE B 1 34 ? 5.297 -70.625 -28.422 1 73.5 34 ILE B CA 1
ATOM 5229 C C . ILE B 1 34 ? 4.676 -72 -28.031 1 73.5 34 ILE B C 1
ATOM 5231 O O . ILE B 1 34 ? 4.922 -73 -28.688 1 73.5 34 ILE B O 1
ATOM 5235 N N . GLU B 1 35 ? 3.865 -71.938 -27.125 1 79.06 35 GLU B N 1
ATOM 5236 C CA . GLU B 1 35 ? 3.221 -73.125 -26.688 1 79.06 35 GLU B CA 1
ATOM 5237 C C . GLU B 1 35 ? 2.342 -73.75 -27.781 1 79.06 35 GLU B C 1
ATOM 5239 O O . GLU B 1 35 ? 2.354 -74.938 -28 1 79.06 35 GLU B O 1
ATOM 5244 N N . GLN B 1 36 ? 1.646 -72.938 -28.391 1 74.62 36 GLN B N 1
ATOM 5245 C CA . GLN B 1 36 ? 0.758 -73.375 -29.438 1 74.62 36 GLN B CA 1
ATOM 5246 C C . GLN B 1 36 ? 1.553 -73.938 -30.641 1 74.62 36 GLN B C 1
ATOM 5248 O O . GLN B 1 36 ? 1.207 -74.938 -31.203 1 74.62 36 GLN B O 1
ATOM 5253 N N . GLU B 1 37 ? 2.529 -73.188 -30.969 1 72.75 37 GLU B N 1
ATOM 5254 C CA . GLU B 1 37 ? 3.34 -73.625 -32.125 1 72.75 37 GLU B CA 1
ATOM 5255 C C . GLU B 1 37 ? 4.059 -74.938 -31.844 1 72.75 37 GLU B C 1
ATOM 5257 O O . GLU B 1 37 ? 4.152 -75.75 -32.719 1 72.75 37 GLU B O 1
ATOM 5262 N N . VAL B 1 38 ? 4.609 -75.125 -30.75 1 77.25 38 VAL B N 1
ATOM 5263 C CA . VAL B 1 38 ? 5.32 -76.375 -30.406 1 77.25 38 VAL B CA 1
ATOM 5264 C C . VAL B 1 38 ? 4.336 -77.5 -30.328 1 77.25 38 VAL B C 1
ATOM 5266 O O . VAL B 1 38 ? 4.668 -78.625 -30.688 1 77.25 38 VAL B O 1
ATOM 5269 N N . LEU B 1 39 ? 3.16 -77.25 -29.891 1 81.25 39 LEU B N 1
ATOM 5270 C CA . LEU B 1 39 ? 2.131 -78.312 -29.859 1 81.25 39 LEU B CA 1
A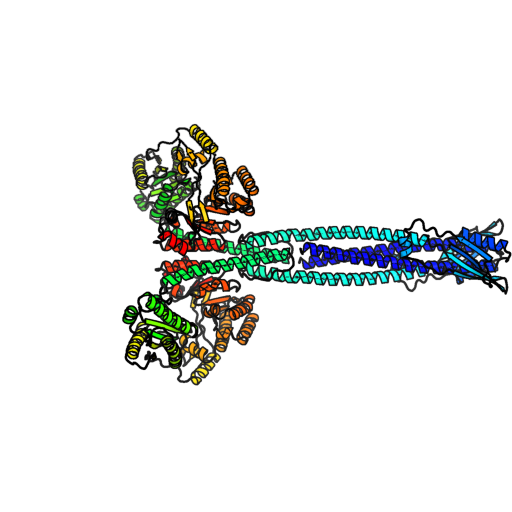TOM 5271 C C . LEU B 1 39 ? 1.835 -78.812 -31.25 1 81.25 39 LEU B C 1
ATOM 5273 O O . LEU B 1 39 ? 1.728 -80 -31.453 1 81.25 39 LEU B O 1
ATOM 5277 N N . ILE B 1 40 ? 1.739 -77.938 -32.156 1 76.12 40 ILE B N 1
ATOM 5278 C CA . ILE B 1 40 ? 1.464 -78.25 -33.531 1 76.12 40 ILE B CA 1
ATOM 5279 C C . ILE B 1 40 ? 2.656 -79 -34.125 1 76.12 40 ILE B C 1
ATOM 5281 O O . ILE B 1 40 ? 2.486 -80.062 -34.781 1 76.12 40 ILE B O 1
ATOM 5285 N N . LYS B 1 41 ? 3.781 -78.562 -33.844 1 78.19 41 LYS B N 1
ATOM 5286 C CA . LYS B 1 41 ? 5 -79.25 -34.344 1 78.19 41 LYS B CA 1
ATOM 5287 C C . LYS B 1 41 ? 5.105 -80.688 -33.812 1 78.19 41 LYS B C 1
ATOM 5289 O O . LYS B 1 41 ? 5.41 -81.562 -34.562 1 78.19 41 LYS B O 1
ATOM 5294 N N . ASN B 1 42 ? 4.902 -80.812 -32.531 1 82.38 42 ASN B N 1
ATOM 5295 C CA . ASN B 1 42 ? 4.957 -82.125 -31.922 1 82.38 42 ASN B CA 1
ATOM 5296 C C . ASN B 1 42 ? 3.947 -83.125 -32.562 1 82.38 42 ASN B C 1
ATOM 5298 O O . ASN B 1 42 ? 4.281 -84.25 -32.875 1 82.38 42 ASN B O 1
ATOM 5302 N N . ALA B 1 43 ? 2.816 -82.625 -32.75 1 81.62 43 ALA B N 1
ATOM 5303 C CA . ALA B 1 43 ? 1.75 -83.438 -33.344 1 81.62 43 ALA B CA 1
ATOM 5304 C C . ALA B 1 43 ? 2.064 -83.812 -34.781 1 81.62 43 ALA B C 1
ATOM 5306 O O . ALA B 1 43 ? 1.924 -85 -35.156 1 81.62 43 ALA B O 1
ATOM 5307 N N . ASP B 1 44 ? 2.498 -82.812 -35.531 1 77.12 44 ASP B N 1
ATOM 5308 C CA . ASP B 1 44 ? 2.814 -83.062 -36.938 1 77.12 44 ASP B CA 1
ATOM 5309 C C . ASP B 1 44 ? 3.984 -84.062 -37.062 1 77.12 44 ASP B C 1
ATOM 5311 O O . ASP B 1 44 ? 3.934 -85 -37.875 1 77.12 44 ASP B O 1
ATOM 5315 N N . ASN B 1 45 ? 4.969 -83.875 -36.312 1 79.88 45 ASN B N 1
ATOM 5316 C CA . ASN B 1 45 ? 6.148 -84.75 -36.375 1 79.88 45 ASN B CA 1
ATOM 5317 C C . ASN B 1 45 ? 5.852 -86.188 -35.875 1 79.88 45 ASN B C 1
ATOM 5319 O O . ASN B 1 45 ? 6.355 -87.125 -36.438 1 79.88 45 ASN B O 1
ATOM 5323 N N . ALA B 1 46 ? 5.086 -86.25 -34.844 1 83.69 46 ALA B N 1
ATOM 5324 C CA . ALA B 1 46 ? 4.695 -87.562 -34.344 1 83.69 46 ALA B CA 1
ATOM 5325 C C . ALA B 1 46 ? 3.885 -88.312 -35.406 1 83.69 46 ALA B C 1
ATOM 5327 O O . ALA B 1 46 ? 4.121 -89.5 -35.625 1 83.69 46 ALA B O 1
ATOM 5328 N N . SER B 1 47 ? 3.025 -87.688 -36.031 1 79.88 47 SER B N 1
ATOM 5329 C CA . SER B 1 47 ? 2.178 -88.312 -37.031 1 79.88 47 SER B CA 1
ATOM 5330 C C . SER B 1 47 ? 2.992 -88.688 -38.25 1 79.88 47 SER B C 1
ATOM 5332 O O . SER B 1 47 ? 2.783 -89.812 -38.781 1 79.88 47 SER B O 1
ATOM 5334 N N . ALA B 1 48 ? 3.875 -87.875 -38.625 1 77.06 48 ALA B N 1
ATOM 5335 C CA . ALA B 1 48 ? 4.719 -88.188 -39.781 1 77.06 48 ALA B CA 1
ATOM 5336 C C . ALA B 1 48 ? 5.617 -89.375 -39.5 1 77.06 48 ALA B C 1
ATOM 5338 O O . ALA B 1 48 ? 5.738 -90.25 -40.344 1 77.06 48 ALA B O 1
ATOM 5339 N N . LEU B 1 49 ? 6.156 -89.438 -38.375 1 80.75 49 LEU B N 1
ATOM 5340 C CA . LEU B 1 49 ? 7.062 -90.5 -38.031 1 80.75 49 LEU B CA 1
ATOM 5341 C C . LEU B 1 49 ? 6.297 -91.812 -37.812 1 80.75 49 LEU B C 1
ATOM 5343 O O . LEU B 1 49 ? 6.77 -92.875 -38.219 1 80.75 49 LEU B O 1
ATOM 5347 N N . ALA B 1 50 ? 5.199 -91.75 -37.219 1 83.44 50 ALA B N 1
ATOM 5348 C CA . ALA B 1 50 ? 4.371 -92.875 -37.031 1 83.44 50 ALA B CA 1
ATOM 5349 C C . ALA B 1 50 ? 3.932 -93.5 -38.344 1 83.44 50 ALA B C 1
ATOM 5351 O O . ALA B 1 50 ? 3.9 -94.75 -38.5 1 83.44 50 ALA B O 1
ATOM 5352 N N . LEU B 1 51 ? 3.611 -92.688 -39.219 1 77.44 51 LEU B N 1
ATOM 5353 C CA . LEU B 1 51 ? 3.209 -93.125 -40.531 1 77.44 51 LEU B CA 1
ATOM 5354 C C . LEU B 1 51 ? 4.367 -93.812 -41.219 1 77.44 51 LEU B C 1
ATOM 5356 O O . LEU B 1 51 ? 4.18 -94.875 -41.844 1 77.44 51 LEU B O 1
ATOM 5360 N N . THR B 1 52 ? 5.488 -93.312 -41.062 1 76.44 52 THR B N 1
ATOM 5361 C CA . THR B 1 52 ? 6.688 -93.875 -41.656 1 76.44 52 THR B CA 1
ATOM 5362 C C . THR B 1 52 ? 6.977 -95.25 -41.031 1 76.44 52 THR B C 1
ATOM 5364 O O . THR B 1 52 ? 7.246 -96.25 -41.719 1 76.44 52 THR B O 1
ATOM 5367 N N . MET B 1 53 ? 6.801 -95.375 -39.844 1 80.88 53 MET B N 1
ATOM 5368 C CA . MET B 1 53 ? 7.074 -96.562 -39.125 1 80.88 53 MET B CA 1
ATOM 5369 C C . MET B 1 53 ? 6.043 -97.688 -39.469 1 80.88 53 MET B C 1
ATOM 5371 O O . MET B 1 53 ? 6.363 -98.875 -39.5 1 80.88 53 MET B O 1
ATOM 5375 N N . SER B 1 54 ? 4.949 -97.188 -39.781 1 82.44 54 SER B N 1
ATOM 5376 C CA . SER B 1 54 ? 3.873 -98.125 -40.094 1 82.44 54 SER B CA 1
ATOM 5377 C C . SER B 1 54 ? 4.082 -98.75 -41.438 1 82.44 54 SER B C 1
ATOM 5379 O O . SER B 1 54 ? 3.615 -99.875 -41.688 1 82.44 54 SER B O 1
ATOM 5381 N N . GLN B 1 55 ? 4.836 -98.125 -42.25 1 75.12 55 GLN B N 1
ATOM 5382 C CA . GLN B 1 55 ? 5.008 -98.625 -43.625 1 75.12 55 GLN B CA 1
ATOM 5383 C C . GLN B 1 55 ? 6.316 -99.375 -43.781 1 75.12 55 GLN B C 1
ATOM 5385 O O . GLN B 1 55 ? 6.535 -100.062 -44.781 1 75.12 55 GLN B O 1
ATOM 5390 N N . MET B 1 56 ? 7.117 -99.438 -42.781 1 76.44 56 MET B N 1
ATOM 5391 C CA . MET B 1 56 ? 8.43 -100.062 -42.812 1 76.44 56 MET B CA 1
ATOM 5392 C C . MET B 1 56 ? 8.406 -101.438 -42.125 1 76.44 56 MET B C 1
ATOM 5394 O O . MET B 1 56 ? 7.492 -101.688 -41.344 1 76.44 56 MET B O 1
ATOM 5398 N N . PRO B 1 57 ? 9.477 -102.375 -42.562 1 78.81 57 PRO B N 1
ATOM 5399 C CA . PRO B 1 57 ? 9.57 -103.625 -41.844 1 78.81 57 PRO B CA 1
ATOM 5400 C C . PRO B 1 57 ? 9.766 -103.438 -40.344 1 78.81 57 PRO B C 1
ATOM 5402 O O . PRO B 1 57 ? 10.477 -102.5 -39.906 1 78.81 57 PRO B O 1
ATOM 5405 N N . LYS B 1 58 ? 9.141 -104.25 -39.531 1 82.94 58 LYS B N 1
ATOM 5406 C CA . LYS B 1 58 ? 9.062 -104 -38.094 1 82.94 58 LYS B CA 1
ATOM 5407 C C . LYS B 1 58 ? 10.172 -104.75 -37.344 1 82.94 58 LYS B C 1
ATOM 5409 O O . LYS B 1 58 ? 9.977 -105.25 -36.25 1 82.94 58 LYS B O 1
ATOM 5414 N N . ASP B 1 59 ? 11.289 -104.875 -38.062 1 82.88 59 ASP B N 1
ATOM 5415 C CA . ASP B 1 59 ? 12.43 -105.438 -37.375 1 82.88 59 ASP B CA 1
ATOM 5416 C C . ASP B 1 59 ? 13.047 -104.438 -36.406 1 82.88 59 ASP B C 1
ATOM 5418 O O . ASP B 1 59 ? 13.094 -103.25 -36.688 1 82.88 59 ASP B O 1
ATOM 5422 N N . PRO B 1 60 ? 13.422 -104.875 -35.188 1 83.19 60 PRO B N 1
ATOM 5423 C CA . PRO B 1 60 ? 13.93 -104 -34.156 1 83.19 60 PRO B CA 1
ATOM 5424 C C . PRO B 1 60 ? 15.094 -103.125 -34.594 1 83.19 60 PRO B C 1
ATOM 5426 O O . PRO B 1 60 ? 15.203 -101.938 -34.188 1 83.19 60 PRO B O 1
ATOM 5429 N N . VAL B 1 61 ? 15.922 -103.562 -35.469 1 83.75 61 VAL B N 1
ATOM 5430 C CA . VAL B 1 61 ? 17.109 -102.875 -35.906 1 83.75 61 VAL B CA 1
ATOM 5431 C C . VAL B 1 61 ? 16.688 -101.688 -36.812 1 83.75 61 VAL B C 1
ATOM 5433 O O . VAL B 1 61 ? 17.188 -100.562 -36.688 1 83.75 61 VAL B O 1
ATOM 5436 N N . THR B 1 62 ? 15.727 -101.938 -37.625 1 80.69 62 THR B N 1
ATOM 5437 C CA . THR B 1 62 ? 15.242 -100.938 -38.531 1 80.69 62 THR B CA 1
ATOM 5438 C C . THR B 1 62 ? 14.508 -99.812 -37.781 1 80.69 62 THR B C 1
ATOM 5440 O O . THR B 1 62 ? 14.672 -98.625 -38.062 1 80.69 62 THR B O 1
ATOM 5443 N N . LEU B 1 63 ? 13.75 -100.25 -36.844 1 83.25 63 LEU B N 1
ATOM 5444 C CA . LEU B 1 63 ? 13.008 -99.312 -36.031 1 83.25 63 LEU B CA 1
ATOM 5445 C C . LEU B 1 63 ? 13.953 -98.438 -35.188 1 83.25 63 LEU B C 1
ATOM 5447 O O . LEU B 1 63 ? 13.75 -97.188 -35.094 1 83.25 63 LEU B O 1
ATOM 5451 N N . GLU B 1 64 ? 14.922 -99 -34.656 1 85.88 64 GLU B N 1
ATOM 5452 C CA . GLU B 1 64 ? 15.922 -98.25 -33.875 1 85.88 64 GLU B CA 1
ATOM 5453 C C . GLU B 1 64 ? 16.672 -97.25 -34.75 1 85.88 64 GLU B C 1
ATOM 5455 O O . GLU B 1 64 ? 16.953 -96.125 -34.344 1 85.88 64 GLU B O 1
ATOM 5460 N N . LEU B 1 65 ? 17.016 -97.625 -35.969 1 79.62 65 LEU B N 1
ATOM 5461 C CA . LEU B 1 65 ? 17.75 -96.812 -36.875 1 79.62 65 LEU B CA 1
ATOM 5462 C C . LEU B 1 65 ? 16.906 -95.562 -37.281 1 79.62 65 LEU B C 1
ATOM 5464 O O . LEU B 1 65 ? 17.422 -94.5 -37.406 1 79.62 65 LEU B O 1
ATOM 5468 N N . LEU B 1 66 ? 15.664 -95.875 -37.438 1 79.06 66 LEU B N 1
ATOM 5469 C CA . LEU B 1 66 ? 14.773 -94.812 -37.844 1 79.06 66 LEU B CA 1
ATOM 5470 C C . LEU B 1 66 ? 14.602 -93.75 -36.719 1 79.06 66 LEU B C 1
ATOM 5472 O O . LEU B 1 66 ? 14.664 -92.562 -36.938 1 79.06 66 LEU B O 1
ATOM 5476 N N . VAL B 1 67 ? 14.273 -94.25 -35.5 1 83.19 67 VAL B N 1
ATOM 5477 C CA . VAL B 1 67 ? 14.109 -93.375 -34.344 1 83.19 67 VAL B CA 1
ATOM 5478 C C . VAL B 1 67 ? 15.398 -92.562 -34.094 1 83.19 67 VAL B C 1
ATOM 5480 O O . VAL B 1 67 ? 15.367 -91.375 -33.812 1 83.19 67 VAL B O 1
ATOM 5483 N N . SER B 1 68 ? 16.5 -93.25 -34.281 1 82.56 68 SER B N 1
ATOM 5484 C CA . SER B 1 68 ? 17.797 -92.625 -34.062 1 82.56 68 SER B CA 1
ATOM 5485 C C . SER B 1 68 ? 18.062 -91.562 -35.125 1 82.56 68 SER B C 1
ATOM 5487 O O . SER B 1 68 ? 18.562 -90.5 -34.812 1 82.56 68 SER B O 1
ATOM 5489 N N . ALA B 1 69 ? 17.766 -91.875 -36.344 1 76.31 69 ALA B N 1
ATOM 5490 C CA . ALA B 1 69 ? 18.016 -90.938 -37.438 1 76.31 69 ALA B CA 1
ATOM 5491 C C . ALA B 1 69 ? 17.141 -89.688 -37.312 1 76.31 69 ALA B C 1
ATOM 5493 O O . ALA B 1 69 ? 17.625 -88.562 -37.5 1 76.31 69 ALA B O 1
ATOM 5494 N N . GLN B 1 70 ? 15.961 -90 -36.906 1 76.62 70 GLN B N 1
ATOM 5495 C CA . GLN B 1 70 ? 15.055 -88.875 -36.719 1 76.62 70 GLN B CA 1
ATOM 5496 C C . GLN B 1 70 ? 15.461 -88 -35.5 1 76.62 70 GLN B C 1
ATOM 5498 O O . GLN B 1 70 ? 15.383 -86.75 -35.562 1 76.62 70 GLN B O 1
ATOM 5503 N N . PHE B 1 71 ? 15.758 -88.562 -34.5 1 80.88 71 PHE B N 1
ATOM 5504 C CA . PHE B 1 71 ? 16.172 -87.875 -33.281 1 80.88 71 PHE B CA 1
ATOM 5505 C C . PHE B 1 71 ? 17.438 -87.062 -33.531 1 80.88 71 PHE B C 1
ATOM 5507 O O . PHE B 1 71 ? 17.547 -85.938 -33.062 1 80.88 71 PHE B O 1
ATOM 5514 N N . ASP B 1 72 ? 18.406 -87.625 -34.312 1 75.06 72 ASP B N 1
ATOM 5515 C CA . ASP B 1 72 ? 19.688 -87 -34.562 1 75.06 72 ASP B CA 1
ATOM 5516 C C . ASP B 1 72 ? 19.547 -85.812 -35.531 1 75.06 72 ASP B C 1
ATOM 5518 O O . ASP B 1 72 ? 20.297 -84.812 -35.469 1 75.06 72 ASP B O 1
ATOM 5522 N N . THR B 1 73 ? 18.594 -85.875 -36.406 1 66.25 73 THR B N 1
ATOM 5523 C CA . THR B 1 73 ? 18.453 -84.812 -37.406 1 66.25 73 THR B CA 1
ATOM 5524 C C . THR B 1 73 ? 17.453 -83.75 -36.906 1 66.25 73 THR B C 1
ATOM 5526 O O . THR B 1 73 ? 17.469 -82.625 -37.406 1 66.25 73 THR B O 1
ATOM 5529 N N . GLY B 1 74 ? 16.656 -84.25 -36.031 1 72 74 GLY B N 1
ATOM 5530 C CA . GLY B 1 74 ? 15.609 -83.312 -35.594 1 72 74 GLY B CA 1
ATOM 5531 C C . GLY B 1 74 ? 15.922 -82.688 -34.25 1 72 74 GLY B C 1
ATOM 5532 O O . GLY B 1 74 ? 16.969 -82.938 -33.656 1 72 74 GLY B O 1
ATOM 5533 N N . HIS B 1 75 ? 15.211 -81.625 -33.906 1 77.75 75 HIS B N 1
ATOM 5534 C CA . HIS B 1 75 ? 15.32 -80.938 -32.625 1 77.75 75 HIS B CA 1
ATOM 5535 C C . HIS B 1 75 ? 14.281 -81.438 -31.641 1 77.75 75 HIS B C 1
ATOM 5537 O O . HIS B 1 75 ? 13.305 -80.75 -31.328 1 77.75 75 HIS B O 1
ATOM 5543 N N . TYR B 1 76 ? 14.531 -82.688 -31.109 1 82.12 76 TYR B N 1
ATOM 5544 C CA . TYR B 1 76 ? 13.586 -83.312 -30.203 1 82.12 76 TYR B CA 1
ATOM 5545 C C . TYR B 1 76 ? 14.188 -83.562 -28.828 1 82.12 76 TYR B C 1
ATOM 5547 O O . TYR B 1 76 ? 15.414 -83.625 -28.688 1 82.12 76 TYR B O 1
ATOM 5555 N N . ARG B 1 77 ? 13.367 -83.5 -27.906 1 83 77 ARG B N 1
ATOM 5556 C CA . ARG B 1 77 ? 13.766 -83.812 -26.547 1 83 77 ARG B CA 1
ATOM 5557 C C . ARG B 1 77 ? 13.539 -85.312 -26.25 1 83 77 ARG B C 1
ATOM 5559 O O . ARG B 1 77 ? 14.336 -85.938 -25.547 1 83 77 ARG B O 1
ATOM 5566 N N . ARG B 1 78 ? 12.461 -85.688 -26.797 1 86.62 78 ARG B N 1
ATOM 5567 C CA . ARG B 1 78 ? 12.094 -87.125 -26.516 1 86.62 78 ARG B CA 1
ATOM 5568 C C . ARG B 1 78 ? 11.359 -87.75 -27.688 1 86.62 78 ARG B C 1
ATOM 5570 O O . ARG B 1 78 ? 10.477 -87.125 -28.281 1 86.62 78 ARG B O 1
ATOM 5577 N N . VAL B 1 79 ? 11.898 -88.812 -28.125 1 88.31 79 VAL B N 1
ATOM 5578 C CA . VAL B 1 79 ? 11.203 -89.688 -29.078 1 88.31 79 VAL B CA 1
ATOM 5579 C C . VAL B 1 79 ? 11.109 -91.125 -28.516 1 88.31 79 VAL B C 1
ATOM 5581 O O . VAL B 1 79 ? 12.133 -91.75 -28.297 1 88.31 79 VAL B O 1
ATOM 5584 N N . GLU B 1 80 ? 9.945 -91.5 -28.297 1 91.31 80 GLU B N 1
ATOM 5585 C CA . GLU B 1 80 ? 9.75 -92.812 -27.641 1 91.31 80 GLU B CA 1
ATOM 5586 C C . GLU B 1 80 ? 8.672 -93.625 -28.359 1 91.31 80 GLU B C 1
ATOM 5588 O O . GLU B 1 80 ? 7.617 -93.062 -28.703 1 91.31 80 GLU B O 1
ATOM 5593 N N . LEU B 1 81 ? 9.023 -94.812 -28.594 1 90.81 81 LEU B N 1
ATOM 5594 C CA . LEU B 1 81 ? 8.047 -95.812 -29.109 1 90.81 81 LEU B CA 1
ATOM 5595 C C . LEU B 1 81 ? 7.641 -96.812 -28.016 1 90.81 81 LEU B C 1
ATOM 5597 O O . LEU B 1 81 ? 8.484 -97.5 -27.469 1 90.81 81 LEU B O 1
ATOM 5601 N N . ARG B 1 82 ? 6.379 -96.875 -27.812 1 92 82 ARG B N 1
ATOM 5602 C CA . ARG B 1 82 ? 5.859 -97.688 -26.75 1 92 82 ARG B CA 1
ATOM 5603 C C . ARG B 1 82 ? 4.961 -98.812 -27.312 1 92 82 ARG B C 1
ATOM 5605 O O . ARG B 1 82 ? 4.203 -98.562 -28.266 1 92 82 ARG B O 1
ATOM 5612 N N . SER B 1 83 ? 5.121 -100 -26.656 1 88.31 83 SER B N 1
ATOM 5613 C CA . SER B 1 83 ? 4.266 -101.062 -27.031 1 88.31 83 SER B CA 1
ATOM 5614 C C . SER B 1 83 ? 2.836 -100.875 -26.547 1 88.31 83 SER B C 1
ATOM 5616 O O . SER B 1 83 ? 2.578 -100 -25.703 1 88.31 83 SER B O 1
ATOM 5618 N N . PRO B 1 84 ? 1.844 -101.562 -27.141 1 86.5 84 PRO B N 1
ATOM 5619 C CA . PRO B 1 84 ? 0.455 -101.438 -26.703 1 86.5 84 PRO B CA 1
ATOM 5620 C C . PRO B 1 84 ? 0.281 -101.812 -25.219 1 86.5 84 PRO B C 1
ATOM 5622 O O . PRO B 1 84 ? -0.67 -101.312 -24.594 1 86.5 84 PRO B O 1
ATOM 5625 N N . GLU B 1 85 ? 1.199 -102.625 -24.719 1 85.06 85 GLU B N 1
ATOM 5626 C CA . GLU B 1 85 ? 1.162 -102.938 -23.297 1 85.06 85 GLU B CA 1
ATOM 5627 C C . GLU B 1 85 ? 1.863 -101.938 -22.438 1 85.06 85 GLU B C 1
ATOM 5629 O O . GLU B 1 85 ? 1.853 -102 -21.219 1 85.06 85 GLU B O 1
ATOM 5634 N N . GLY B 1 86 ? 2.43 -100.875 -23.016 1 82.81 86 GLY B N 1
ATOM 5635 C CA . GLY B 1 86 ? 3.027 -99.75 -22.281 1 82.81 86 GLY B CA 1
ATOM 5636 C C . GLY B 1 86 ? 4.535 -99.875 -22.141 1 82.81 86 GLY B C 1
ATOM 5637 O O . GLY B 1 86 ? 5.18 -99.062 -21.531 1 82.81 86 GLY B O 1
ATOM 5638 N N . GLU B 1 87 ? 5.133 -100.938 -22.656 1 86.62 87 GLU B N 1
ATOM 5639 C CA . GLU B 1 87 ? 6.578 -101.125 -22.547 1 86.62 87 GLU B CA 1
ATOM 5640 C C . GLU B 1 87 ? 7.324 -100.312 -23.609 1 86.62 87 GLU B C 1
ATOM 5642 O O . GLU B 1 87 ? 6.844 -100.188 -24.734 1 86.62 87 GLU B O 1
ATOM 5647 N N . ILE B 1 88 ? 8.492 -99.875 -23.281 1 90.06 88 ILE B N 1
ATOM 5648 C CA . ILE B 1 88 ? 9.312 -99.062 -24.188 1 90.06 88 ILE B CA 1
ATOM 5649 C C . ILE B 1 88 ? 10.055 -100 -25.156 1 90.06 88 ILE B C 1
ATOM 5651 O O . ILE B 1 88 ? 10.828 -100.875 -24.734 1 90.06 88 ILE B O 1
ATOM 5655 N N . ILE B 1 89 ? 9.734 -99.812 -26.359 1 87.69 89 ILE B N 1
ATOM 5656 C CA . ILE B 1 89 ? 10.43 -100.562 -27.406 1 87.69 89 ILE B CA 1
ATOM 5657 C C . ILE B 1 89 ? 11.75 -99.875 -27.75 1 87.69 89 ILE B C 1
ATOM 5659 O O . ILE B 1 89 ? 12.805 -100.5 -27.766 1 87.69 89 ILE B O 1
ATOM 5663 N N . GLU B 1 90 ? 11.695 -98.625 -28 1 88.94 90 GLU B N 1
ATOM 5664 C CA . GLU B 1 90 ? 12.852 -97.75 -28.312 1 88.94 90 GLU B CA 1
ATOM 5665 C C . GLU B 1 90 ? 12.68 -96.375 -27.75 1 88.94 90 GLU B C 1
ATOM 5667 O O . GLU B 1 90 ? 11.586 -95.812 -27.781 1 88.94 90 GLU B O 1
ATOM 5672 N N . GLN B 1 91 ? 13.711 -95.938 -27.219 1 89.88 91 GLN B N 1
ATOM 5673 C CA . GLN B 1 91 ? 13.656 -94.562 -26.625 1 89.88 91 GLN B CA 1
ATOM 5674 C C . GLN B 1 91 ? 14.953 -93.812 -26.859 1 89.88 91 GLN B C 1
ATOM 5676 O O . GLN B 1 91 ? 16.047 -94.375 -26.766 1 89.88 91 GLN B O 1
ATOM 5681 N N . ARG B 1 92 ? 14.758 -92.562 -27.406 1 88.31 92 ARG B N 1
ATOM 5682 C CA . ARG B 1 92 ? 15.875 -91.625 -27.484 1 88.31 92 ARG B CA 1
ATOM 5683 C C . ARG B 1 92 ? 15.57 -90.312 -26.719 1 88.31 92 ARG B C 1
ATOM 5685 O O . ARG B 1 92 ? 14.508 -89.75 -26.906 1 88.31 92 ARG B O 1
ATOM 5692 N N . LEU B 1 93 ? 16.391 -90 -25.766 1 86.56 93 LEU B N 1
ATOM 5693 C CA . LEU B 1 93 ? 16.234 -88.812 -24.938 1 86.56 93 LEU B CA 1
ATOM 5694 C C . LEU B 1 93 ? 17.344 -87.812 -25.203 1 86.56 93 LEU B C 1
ATOM 5696 O O . LEU B 1 93 ? 18.5 -88.188 -25.375 1 86.56 93 LEU B O 1
ATOM 5700 N N . GLY B 1 94 ? 16.906 -86.625 -25.547 1 75.19 94 GLY B N 1
ATOM 5701 C CA . GLY B 1 94 ? 17.891 -85.562 -25.719 1 75.19 94 GLY B CA 1
ATOM 5702 C C . GLY B 1 94 ? 18.109 -84.75 -24.453 1 75.19 94 GLY B C 1
ATOM 5703 O O . GLY B 1 94 ? 17.312 -84.875 -23.516 1 75.19 94 GLY B O 1
ATOM 5704 N N . GLY B 1 95 ? 19.281 -84 -24.25 1 66.19 95 GLY B N 1
ATOM 5705 C CA . GLY B 1 95 ? 19.609 -83.188 -23.109 1 66.19 95 GLY B CA 1
ATOM 5706 C C . GLY B 1 95 ? 18.797 -81.875 -23.016 1 66.19 95 GLY B C 1
ATOM 5707 O O . GLY B 1 95 ? 18.281 -81.438 -24.031 1 66.19 95 GLY B O 1
ATOM 5708 N N . ASP B 1 96 ? 18.297 -81.562 -21.797 1 61.38 96 ASP B N 1
ATOM 5709 C CA . ASP B 1 96 ? 17.516 -80.375 -21.5 1 61.38 96 ASP B CA 1
ATOM 5710 C C . ASP B 1 96 ? 18.406 -79.125 -21.406 1 61.38 96 ASP B C 1
ATOM 5712 O O . ASP B 1 96 ? 18.031 -78.125 -20.797 1 61.38 96 ASP B O 1
ATOM 5716 N N . ALA B 1 97 ? 19.656 -79 -21.953 1 61.97 97 ALA B N 1
ATOM 5717 C CA . ALA B 1 97 ? 20.5 -77.938 -21.453 1 61.97 97 ALA B CA 1
ATOM 5718 C C . ALA B 1 97 ? 20.141 -76.625 -22.141 1 61.97 97 ALA B C 1
ATOM 5720 O O . ALA B 1 97 ? 20.234 -76.5 -23.359 1 61.97 97 ALA B O 1
ATOM 5721 N N . ILE B 1 98 ? 19.25 -75.875 -21.406 1 71.75 98 ILE B N 1
ATOM 5722 C CA . ILE B 1 98 ? 19.062 -74.5 -21.734 1 71.75 98 ILE B CA 1
ATOM 5723 C C . ILE B 1 98 ? 20.172 -73.625 -21.125 1 71.75 98 ILE B C 1
ATOM 5725 O O . ILE B 1 98 ? 20.047 -73.188 -19.984 1 71.75 98 ILE B O 1
ATOM 5729 N N . ARG B 1 99 ? 21.406 -73.688 -21.531 1 69.44 99 ARG B N 1
ATOM 5730 C CA . ARG B 1 99 ? 22.562 -73.062 -20.844 1 69.44 99 ARG B CA 1
ATOM 5731 C C . ARG B 1 99 ? 22.609 -71.562 -21.031 1 69.44 99 ARG B C 1
ATOM 5733 O O . ARG B 1 99 ? 23.156 -70.875 -20.203 1 69.44 99 ARG B O 1
ATOM 5740 N N . ASP B 1 100 ? 21.859 -71 -21.953 1 81.19 100 ASP B N 1
ATOM 5741 C CA . ASP B 1 100 ? 22.125 -69.562 -22.266 1 81.19 100 ASP B CA 1
ATOM 5742 C C . ASP B 1 100 ? 21.031 -68.688 -21.688 1 81.19 100 ASP B C 1
ATOM 5744 O O . ASP B 1 100 ? 21.016 -67.438 -21.922 1 81.19 100 ASP B O 1
ATOM 5748 N N . VAL B 1 101 ? 20.078 -69.312 -20.953 1 86.44 101 VAL B N 1
ATOM 5749 C CA . VAL B 1 101 ? 18.984 -68.562 -20.375 1 86.44 101 VAL B CA 1
ATOM 5750 C C . VAL B 1 101 ? 18.984 -68.688 -18.859 1 86.44 101 VAL B C 1
ATOM 5752 O O . VAL B 1 101 ? 19.141 -69.812 -18.344 1 86.44 101 VAL B O 1
ATOM 5755 N N . PRO B 1 102 ? 18.922 -67.562 -18.172 1 87.19 102 PRO B N 1
ATOM 5756 C CA . PRO B 1 102 ? 18.891 -67.625 -16.703 1 87.19 102 PRO B CA 1
ATOM 5757 C C . PRO B 1 102 ? 17.766 -68.5 -16.188 1 87.19 102 PRO B C 1
ATOM 5759 O O . PRO B 1 102 ? 16.656 -68.5 -16.734 1 87.19 102 PRO B O 1
ATOM 5762 N N . ALA B 1 103 ? 18.047 -69.312 -15.133 1 84.81 103 ALA B N 1
ATOM 5763 C CA . ALA B 1 103 ? 17.109 -70.312 -14.578 1 84.81 103 ALA B CA 1
ATOM 5764 C C . ALA B 1 103 ? 15.844 -69.625 -14.07 1 84.81 103 ALA B C 1
ATOM 5766 O O . ALA B 1 103 ? 14.75 -70.188 -14.203 1 84.81 103 ALA B O 1
ATOM 5767 N N . TRP B 1 104 ? 16.016 -68.438 -13.516 1 85.06 104 TRP B N 1
ATOM 5768 C CA . TRP B 1 104 ? 14.844 -67.75 -12.969 1 85.06 104 TRP B CA 1
ATOM 5769 C C . TRP B 1 104 ? 13.859 -67.438 -14.07 1 85.06 104 TRP B C 1
ATOM 5771 O O . TRP B 1 104 ? 12.641 -67.438 -13.859 1 85.06 104 TRP B O 1
ATOM 5781 N N . PHE B 1 105 ? 14.367 -67.062 -15.227 1 84.19 105 PHE B N 1
ATOM 5782 C CA . PHE B 1 105 ? 13.523 -66.75 -16.359 1 84.19 105 PHE B CA 1
ATOM 5783 C C . PHE B 1 105 ? 12.789 -68 -16.891 1 84.19 105 PHE B C 1
ATOM 5785 O O . PHE B 1 105 ? 11.609 -67.875 -17.25 1 84.19 105 PHE B O 1
ATOM 5792 N N . VAL B 1 106 ? 13.477 -69.125 -16.922 1 82.75 106 VAL B N 1
ATOM 5793 C CA . VAL B 1 106 ? 12.883 -70.375 -17.375 1 82.75 106 VAL B CA 1
ATOM 5794 C C . VAL B 1 106 ? 11.758 -70.812 -16.438 1 82.75 106 VAL B C 1
ATOM 5796 O O . VAL B 1 106 ? 10.703 -71.25 -16.891 1 82.75 106 VAL B O 1
ATOM 5799 N N . ASP B 1 107 ? 11.992 -70.438 -15.164 1 81.88 107 ASP B N 1
ATOM 5800 C CA . ASP B 1 107 ? 10.977 -70.75 -14.172 1 81.88 107 ASP B CA 1
ATOM 5801 C C . ASP B 1 107 ? 9.773 -69.812 -14.281 1 81.88 107 ASP B C 1
ATOM 5803 O O . ASP B 1 107 ? 8.633 -70.25 -14.07 1 81.88 107 ASP B O 1
ATOM 5807 N N . LEU B 1 108 ? 10.062 -68.688 -14.656 1 78.56 108 LEU B N 1
ATOM 5808 C CA . LEU B 1 108 ? 9.016 -67.625 -14.734 1 78.56 108 LEU B CA 1
ATOM 5809 C C . LEU B 1 108 ? 8.094 -67.938 -15.922 1 78.56 108 LEU B C 1
ATOM 5811 O O . LEU B 1 108 ? 6.871 -67.812 -15.797 1 78.56 108 LEU B O 1
ATOM 5815 N N . VAL B 1 109 ? 8.57 -68.125 -17.094 1 76.75 109 VAL B N 1
ATOM 5816 C CA . VAL B 1 109 ? 7.793 -68.312 -18.312 1 76.75 109 VAL B CA 1
ATOM 5817 C C . VAL B 1 109 ? 7.219 -69.688 -18.375 1 76.75 109 VAL B C 1
ATOM 5819 O O . VAL B 1 109 ? 6.074 -69.875 -18.781 1 76.75 109 VAL B O 1
ATOM 5822 N N . HIS B 1 110 ? 7.871 -70.688 -17.766 1 77 110 HIS B N 1
ATOM 5823 C CA . HIS B 1 110 ? 7.527 -72.125 -17.734 1 77 110 HIS B CA 1
ATOM 5824 C C . HIS B 1 110 ? 6.664 -72.5 -18.938 1 77 110 HIS B C 1
ATOM 5826 O O . HIS B 1 110 ? 5.48 -72.188 -18.984 1 77 110 HIS B O 1
ATOM 5832 N N . ILE B 1 111 ? 7.211 -73 -20.016 1 77.06 111 ILE B N 1
ATOM 5833 C CA . ILE B 1 111 ? 6.516 -73.5 -21.203 1 77.06 111 ILE B CA 1
ATOM 5834 C C . ILE B 1 111 ? 6.254 -75 -21.109 1 77.06 111 ILE B C 1
ATOM 5836 O O . ILE B 1 111 ? 7.191 -75.812 -21.016 1 77.06 111 ILE B O 1
ATOM 5840 N N . GLU B 1 112 ? 5.059 -75.375 -20.922 1 76.5 112 GLU B N 1
ATOM 5841 C CA . GLU B 1 112 ? 4.703 -76.812 -20.875 1 76.5 112 GLU B CA 1
ATOM 5842 C C . GLU B 1 112 ? 3.85 -77.188 -22.078 1 76.5 112 GLU B C 1
ATOM 5844 O O . GLU B 1 112 ? 2.734 -76.688 -22.25 1 76.5 112 GLU B O 1
ATOM 5849 N N . VAL B 1 113 ? 4.453 -77.875 -23 1 82.19 113 VAL B N 1
ATOM 5850 C CA . VAL B 1 113 ? 3.721 -78.312 -24.172 1 82.19 113 VAL B CA 1
ATOM 5851 C C . VAL B 1 113 ? 3.514 -79.875 -24.109 1 82.19 113 VAL B C 1
ATOM 5853 O O . VAL B 1 113 ? 4.453 -80.625 -23.812 1 82.19 113 VAL B O 1
ATOM 5856 N N . PRO B 1 114 ? 2.377 -80.25 -24.266 1 86 114 PRO B N 1
ATOM 5857 C CA . PRO B 1 114 ? 2.152 -81.75 -24.312 1 86 114 PRO B CA 1
ATOM 5858 C C . PRO B 1 114 ? 2.857 -82.375 -25.484 1 86 114 PRO B C 1
ATOM 5860 O O . PRO B 1 114 ? 2.963 -81.812 -26.562 1 86 114 PRO B O 1
ATOM 5863 N N . PRO B 1 115 ? 3.434 -83.625 -25.281 1 87.75 115 PRO B N 1
ATOM 5864 C CA . PRO B 1 115 ? 4.086 -84.312 -26.375 1 87.75 115 PRO B CA 1
ATOM 5865 C C . PRO B 1 115 ? 3.104 -84.75 -27.453 1 87.75 115 PRO B C 1
ATOM 5867 O O . PRO B 1 115 ? 1.896 -84.812 -27.219 1 87.75 115 PRO B O 1
ATOM 5870 N N . GLY B 1 116 ? 3.59 -84.875 -28.672 1 88.06 116 GLY B N 1
ATOM 5871 C CA . GLY B 1 116 ? 2.816 -85.438 -29.75 1 88.06 116 GLY B CA 1
ATOM 5872 C C . GLY B 1 116 ? 2.691 -86.938 -29.656 1 88.06 116 GLY B C 1
ATOM 5873 O O . GLY B 1 116 ? 3.641 -87.625 -29.266 1 88.06 116 GLY B O 1
ATOM 5874 N N . ARG B 1 117 ? 1.517 -87.562 -29.875 1 91 117 ARG B N 1
ATOM 5875 C CA . ARG B 1 117 ? 1.272 -89 -29.828 1 91 117 ARG B CA 1
ATOM 5876 C C . ARG B 1 117 ? 0.646 -89.438 -31.125 1 91 117 ARG B C 1
ATOM 5878 O O . ARG B 1 117 ? -0.22 -88.812 -31.703 1 91 117 ARG B O 1
ATOM 5885 N N . ALA B 1 118 ? 1.263 -90.375 -31.656 1 88.5 118 ALA B N 1
ATOM 5886 C CA . ALA B 1 118 ? 0.731 -91.062 -32.875 1 88.5 118 ALA B CA 1
ATOM 5887 C C . ALA B 1 118 ? 0.865 -92.562 -32.812 1 88.5 118 ALA B C 1
ATOM 5889 O O . ALA B 1 118 ? 1.829 -93.062 -32.219 1 88.5 118 ALA B O 1
ATOM 5890 N N . VAL B 1 119 ? -0.038 -93.312 -33.344 1 89.44 119 VAL B N 1
ATOM 5891 C CA . VAL B 1 119 ? -0.079 -94.75 -33.281 1 89.44 119 VAL B CA 1
ATOM 5892 C C . VAL B 1 119 ? 0.668 -95.375 -34.469 1 89.44 119 VAL B C 1
ATOM 5894 O O . VAL B 1 119 ? 0.533 -94.875 -35.594 1 89.44 119 VAL B O 1
ATOM 5897 N N . VAL B 1 120 ? 1.537 -96.25 -34.25 1 87.94 120 VAL B N 1
ATOM 5898 C CA . VAL B 1 120 ? 2.256 -97 -35.281 1 87.94 120 VAL B CA 1
ATOM 5899 C C . VAL B 1 120 ? 1.567 -98.312 -35.531 1 87.94 120 VAL B C 1
ATOM 5901 O O . VAL B 1 120 ? 1.353 -99.125 -34.594 1 87.94 120 VAL B O 1
ATOM 5904 N N . GLN B 1 121 ? 1.311 -98.562 -36.781 1 86.5 121 GLN B N 1
ATOM 5905 C CA . GLN B 1 121 ? 0.572 -99.75 -37.125 1 86.5 121 GLN B CA 1
ATOM 5906 C C . GLN B 1 121 ? 1.49 -100.75 -37.781 1 86.5 121 GLN B C 1
ATOM 5908 O O . GLN B 1 121 ? 2.494 -100.438 -38.406 1 86.5 121 GLN B O 1
ATOM 5913 N N . ASP B 1 122 ? 1.37 -102.062 -37.5 1 83.19 122 ASP B N 1
ATOM 5914 C CA . ASP B 1 122 ? 1.985 -103.188 -38.156 1 83.19 122 ASP B CA 1
ATOM 5915 C C . ASP B 1 122 ? 0.933 -104.062 -38.844 1 83.19 122 ASP B C 1
ATOM 5917 O O . ASP B 1 122 ? 0.423 -105 -38.25 1 83.19 122 ASP B O 1
ATOM 5921 N N . GLY B 1 123 ? 0.716 -103.875 -40.125 1 78.5 123 GLY B N 1
ATOM 5922 C CA . GLY B 1 123 ? -0.41 -104.5 -40.781 1 78.5 123 GLY B CA 1
ATOM 5923 C C . GLY B 1 123 ? -1.741 -104.188 -40.125 1 78.5 123 GLY B C 1
ATOM 5924 O O . GLY B 1 123 ? -2.117 -103 -40.031 1 78.5 123 GLY B O 1
ATOM 5925 N N . TRP B 1 124 ? -2.479 -105.312 -39.656 1 77.94 124 TRP B N 1
ATOM 5926 C CA . TRP B 1 124 ? -3.783 -105.125 -39.031 1 77.94 124 TRP B CA 1
ATOM 5927 C C . TRP B 1 124 ? -3.65 -105 -37.5 1 77.94 124 TRP B C 1
ATOM 5929 O O . TRP B 1 124 ? -4.648 -104.812 -36.812 1 77.94 124 TRP B O 1
ATOM 5939 N N . ARG B 1 125 ? -2.424 -105.062 -36.969 1 83.88 125 ARG B N 1
ATOM 5940 C CA . ARG B 1 125 ? -2.176 -104.938 -35.531 1 83.88 125 ARG B CA 1
ATOM 5941 C C . ARG B 1 125 ? -1.414 -103.688 -35.188 1 83.88 125 ARG B C 1
ATOM 5943 O O . ARG B 1 125 ? -0.659 -103.188 -36 1 83.88 125 ARG B O 1
ATOM 5950 N N . GLN B 1 126 ? -1.664 -103.375 -33.969 1 86.88 126 GLN B N 1
ATOM 5951 C CA . GLN B 1 126 ? -0.96 -102.188 -33.469 1 86.88 126 GLN B CA 1
ATOM 5952 C C . GLN B 1 126 ? 0.4 -102.562 -32.875 1 86.88 126 GLN B C 1
ATOM 5954 O O . GLN B 1 126 ? 0.49 -103.438 -32.031 1 86.88 126 GLN B O 1
ATOM 5959 N N . LEU B 1 127 ? 1.434 -101.938 -33.531 1 88.38 127 LEU B N 1
ATOM 5960 C CA . LEU B 1 127 ? 2.773 -102.188 -33.031 1 88.38 127 LEU B CA 1
ATOM 5961 C C . LEU B 1 127 ? 3.02 -101.375 -31.734 1 88.38 127 LEU B C 1
ATOM 5963 O O . LEU B 1 127 ? 3.586 -101.938 -30.781 1 88.38 127 LEU B O 1
ATOM 5967 N N . GLY B 1 128 ? 2.572 -100.125 -31.75 1 90.88 128 GLY B N 1
ATOM 5968 C CA . GLY B 1 128 ? 2.789 -99.312 -30.578 1 90.88 128 GLY B CA 1
ATOM 5969 C C . GLY B 1 128 ? 2.432 -97.875 -30.812 1 90.88 128 GLY B C 1
ATOM 5970 O O . GLY B 1 128 ? 1.783 -97.5 -31.797 1 90.88 128 GLY B O 1
ATOM 5971 N N . THR B 1 129 ? 2.719 -97.062 -29.656 1 92.75 129 THR B N 1
ATOM 5972 C CA . THR B 1 129 ? 2.459 -95.625 -29.703 1 92.75 129 THR B CA 1
ATOM 5973 C C . THR B 1 129 ? 3.764 -94.812 -29.656 1 92.75 129 THR B C 1
ATOM 5975 O O . THR B 1 129 ? 4.621 -95.062 -28.812 1 92.75 129 THR B O 1
ATOM 5978 N N . LEU B 1 130 ? 3.832 -93.875 -30.656 1 91.25 130 LEU B N 1
ATOM 5979 C CA . LEU B 1 130 ? 5.004 -93 -30.703 1 91.25 130 LEU B CA 1
ATOM 5980 C C . LEU B 1 130 ? 4.758 -91.75 -29.922 1 91.25 130 LEU B C 1
ATOM 5982 O O . LEU B 1 130 ? 3.723 -91.125 -30.094 1 91.25 130 LEU B O 1
ATOM 5986 N N . VAL B 1 131 ? 5.637 -91.438 -29.016 1 91.81 131 VAL B N 1
ATOM 5987 C CA . VAL B 1 131 ? 5.605 -90.188 -28.234 1 91.81 131 VAL B CA 1
ATOM 5988 C C . VAL B 1 131 ? 6.797 -89.312 -28.625 1 91.81 131 VAL B C 1
ATOM 5990 O O . VAL B 1 131 ? 7.945 -89.75 -28.562 1 91.81 131 VAL B O 1
ATOM 5993 N N . LEU B 1 132 ? 6.422 -88.125 -29.094 1 89.06 132 LEU B N 1
ATOM 5994 C CA . LEU B 1 132 ? 7.461 -87.188 -29.562 1 89.06 132 LEU B CA 1
ATOM 5995 C C . LEU B 1 132 ? 7.352 -85.875 -28.859 1 89.06 132 LEU B C 1
ATOM 5997 O O . LEU B 1 132 ? 6.27 -85.25 -28.797 1 89.06 132 LEU B O 1
ATOM 6001 N N . GLU B 1 133 ? 8.461 -85.375 -28.281 1 87.88 133 GLU B N 1
ATOM 6002 C CA . GLU B 1 133 ? 8.57 -84.062 -27.641 1 87.88 133 GLU B CA 1
ATOM 6003 C C . GLU B 1 133 ? 9.719 -83.25 -28.234 1 87.88 133 GLU B C 1
ATOM 6005 O O . GLU B 1 133 ? 10.852 -83.75 -28.312 1 87.88 133 GLU B O 1
ATOM 6010 N N . SER B 1 134 ? 9.305 -82 -28.688 1 81.69 134 SER B N 1
ATOM 6011 C CA . SER B 1 134 ? 10.328 -81.125 -29.281 1 81.69 134 SER B CA 1
ATOM 6012 C C . SER B 1 134 ? 11.125 -80.438 -28.203 1 81.69 134 SER B C 1
ATOM 6014 O O . SER B 1 134 ? 10.648 -80.25 -27.078 1 81.69 134 SER B O 1
ATOM 6016 N N . GLN B 1 135 ? 12.391 -80.062 -28.578 1 77 135 GLN B N 1
ATOM 6017 C CA . GLN B 1 135 ? 13.234 -79.312 -27.672 1 77 135 GLN B CA 1
ATOM 6018 C C . GLN B 1 135 ? 12.781 -77.875 -27.641 1 77 135 GLN B C 1
ATOM 6020 O O . GLN B 1 135 ? 12.438 -77.25 -28.672 1 77 135 GLN B O 1
ATOM 6025 N N . HIS B 1 136 ? 12.688 -77.375 -26.375 1 75.19 136 HIS B N 1
ATOM 6026 C CA . HIS B 1 136 ? 12.195 -76 -26.188 1 75.19 136 HIS B CA 1
ATOM 6027 C C . HIS B 1 136 ? 13.336 -75.062 -25.922 1 75.19 136 HIS B C 1
ATOM 6029 O O . HIS B 1 136 ? 13.109 -73.938 -25.5 1 75.19 136 HIS B O 1
ATOM 6035 N N . SER B 1 137 ? 14.484 -75.5 -26.078 1 75 137 SER B N 1
ATOM 6036 C CA . SER B 1 137 ? 15.617 -74.625 -25.719 1 75 137 SER B CA 1
ATOM 6037 C C . SER B 1 137 ? 15.672 -73.375 -26.594 1 75 137 SER B C 1
ATOM 6039 O O . SER B 1 137 ? 15.984 -72.312 -26.109 1 75 137 SER B O 1
ATOM 6041 N N . PHE B 1 138 ? 15.211 -73.562 -27.828 1 72.69 138 PHE B N 1
ATOM 6042 C CA . PHE B 1 138 ? 15.242 -72.438 -28.734 1 72.69 138 PHE B CA 1
ATOM 6043 C C . PHE B 1 138 ? 14.172 -71.438 -28.359 1 72.69 138 PHE B C 1
ATOM 6045 O O . PHE B 1 138 ? 14.398 -70.188 -28.469 1 72.69 138 PHE B O 1
ATOM 6052 N N . ALA B 1 139 ? 13.07 -71.938 -27.875 1 74.5 139 ALA B N 1
ATOM 6053 C CA . ALA B 1 139 ? 11.984 -71.062 -27.469 1 74.5 139 ALA B CA 1
ATOM 6054 C C . ALA B 1 139 ? 12.406 -70.188 -26.297 1 74.5 139 ALA B C 1
ATOM 6056 O O . ALA B 1 139 ? 12.141 -69 -26.297 1 74.5 139 ALA B O 1
ATOM 6057 N N . TYR B 1 140 ? 13.062 -70.688 -25.391 1 80 140 TYR B N 1
ATOM 6058 C CA . TYR B 1 140 ? 13.508 -69.938 -24.219 1 80 140 TYR B CA 1
ATOM 6059 C C . TYR B 1 140 ? 14.578 -68.938 -24.594 1 80 140 TYR B C 1
ATOM 6061 O O . TYR B 1 140 ? 14.578 -67.812 -24.094 1 80 140 TYR B O 1
ATOM 6069 N N . ARG B 1 141 ? 15.422 -69.375 -25.531 1 77.25 141 ARG B N 1
ATOM 6070 C CA . ARG B 1 141 ? 16.484 -68.438 -25.953 1 77.25 141 ARG B CA 1
ATOM 6071 C C . ARG B 1 141 ? 15.906 -67.25 -26.703 1 77.25 141 ARG B C 1
ATOM 6073 O O . ARG B 1 141 ? 16.328 -66.125 -26.484 1 77.25 141 ARG B O 1
ATOM 6080 N N . SER B 1 142 ? 14.953 -67.562 -27.469 1 71.44 142 SER B N 1
ATOM 6081 C CA . SER B 1 142 ? 14.32 -66.5 -28.25 1 71.44 142 SER B CA 1
ATOM 6082 C C . SER B 1 142 ? 13.531 -65.562 -27.344 1 71.44 142 SER B C 1
ATOM 6084 O O . SER B 1 142 ? 13.562 -64.312 -27.531 1 71.44 142 SER B O 1
ATOM 6086 N N . LEU B 1 143 ? 12.906 -66.125 -26.406 1 74.88 143 LEU B N 1
ATOM 6087 C CA . LEU B 1 143 ? 12.125 -65.312 -25.469 1 74.88 143 LEU B CA 1
ATOM 6088 C C . LEU B 1 143 ? 13.031 -64.438 -24.594 1 74.88 143 LEU B C 1
ATOM 6090 O O . LEU B 1 143 ? 12.703 -63.312 -24.297 1 74.88 143 LEU B O 1
ATOM 6094 N N . TRP B 1 144 ? 14.109 -65 -24.203 1 79.81 144 TRP B N 1
ATOM 6095 C CA . TRP B 1 144 ? 15.055 -64.25 -23.375 1 79.81 144 TRP B CA 1
ATOM 6096 C C . TRP B 1 144 ? 15.656 -63.062 -24.141 1 79.81 144 TRP B C 1
ATOM 6098 O O . TRP B 1 144 ? 15.734 -61.938 -23.625 1 79.81 144 TRP B O 1
ATOM 6108 N N . GLN B 1 145 ? 15.992 -63.312 -25.344 1 74.62 145 GLN B N 1
ATOM 6109 C CA . GLN B 1 145 ? 16.562 -62.25 -26.156 1 74.62 145 GLN B CA 1
ATOM 6110 C C . GLN B 1 145 ? 15.531 -61.156 -26.453 1 74.62 145 GLN B C 1
ATOM 6112 O O . GLN B 1 145 ? 15.859 -59.969 -26.438 1 74.62 145 GLN B O 1
ATOM 6117 N N . SER B 1 146 ? 14.32 -61.656 -26.688 1 70.31 146 SER B N 1
ATOM 6118 C CA . SER B 1 146 ? 13.258 -60.688 -26.906 1 70.31 146 SER B CA 1
ATOM 6119 C C . SER B 1 146 ? 12.992 -59.875 -25.656 1 70.31 146 SER B C 1
ATOM 6121 O O . SER B 1 146 ? 12.766 -58.656 -25.734 1 70.31 146 SER B O 1
ATOM 6123 N N . THR B 1 147 ? 13.062 -60.5 -24.5 1 75.19 147 THR B N 1
ATOM 6124 C CA . THR B 1 147 ? 12.852 -59.781 -23.234 1 75.19 147 THR B CA 1
ATOM 6125 C C . THR B 1 147 ? 13.969 -58.781 -22.984 1 75.19 147 THR B C 1
ATOM 6127 O O . THR B 1 147 ? 13.711 -57.656 -22.531 1 75.19 147 THR B O 1
ATOM 6130 N N . LEU B 1 148 ? 15.125 -59.156 -23.344 1 79.19 148 LEU B N 1
ATOM 6131 C CA . LEU B 1 148 ? 16.25 -58.219 -23.156 1 79.19 148 LEU B CA 1
ATOM 6132 C C . LEU B 1 148 ? 16.141 -57.031 -24.094 1 79.19 148 LEU B C 1
ATOM 6134 O O . LEU B 1 148 ? 16.453 -55.906 -23.703 1 79.19 148 LEU B O 1
ATOM 6138 N N . ASN B 1 149 ? 15.68 -57.312 -25.25 1 72.44 149 ASN B N 1
ATOM 6139 C CA . ASN B 1 149 ? 15.492 -56.219 -26.188 1 72.44 149 ASN B CA 1
ATOM 6140 C C . ASN B 1 149 ? 14.383 -55.281 -25.75 1 72.44 149 ASN B C 1
ATOM 6142 O O . ASN B 1 149 ? 14.508 -54.062 -25.875 1 72.44 149 ASN B O 1
ATOM 6146 N N . LEU B 1 150 ? 13.414 -55.906 -25.219 1 71.5 150 LEU B N 1
ATOM 6147 C CA . LEU B 1 150 ? 12.32 -55.062 -24.719 1 71.5 150 LEU B CA 1
ATOM 6148 C C . LEU B 1 150 ? 12.781 -54.219 -23.547 1 71.5 150 LEU B C 1
ATOM 6150 O O . LEU B 1 150 ? 12.438 -53.031 -23.469 1 71.5 150 LEU B O 1
ATOM 6154 N N . VAL B 1 151 ? 13.547 -54.75 -22.672 1 76.69 151 VAL B N 1
ATOM 6155 C CA . VAL B 1 151 ? 14.062 -54.031 -21.516 1 76.69 151 VAL B CA 1
ATOM 6156 C C . VAL B 1 151 ? 14.961 -52.906 -21.984 1 76.69 151 VAL B C 1
ATOM 6158 O O . VAL B 1 151 ? 14.93 -51.781 -21.422 1 76.69 151 VAL B O 1
ATOM 6161 N N . GLY B 1 152 ? 15.734 -53.219 -23 1 76.31 152 GLY B N 1
ATOM 6162 C CA . GLY B 1 152 ? 16.594 -52.188 -23.562 1 76.31 152 GLY B CA 1
ATOM 6163 C C . GLY B 1 152 ? 15.812 -51.031 -24.156 1 76.31 152 GLY B C 1
ATOM 6164 O O . GLY B 1 152 ? 16.125 -49.875 -23.891 1 76.31 152 GLY B O 1
ATOM 6165 N N . TRP B 1 153 ? 14.805 -51.312 -24.906 1 72.5 153 TRP B N 1
ATOM 6166 C CA . TRP B 1 153 ? 14 -50.25 -25.516 1 72.5 153 TRP B CA 1
ATOM 6167 C C . TRP B 1 153 ? 13.227 -49.469 -24.469 1 72.5 153 TRP B C 1
ATOM 6169 O O . TRP B 1 153 ? 13.109 -48.25 -24.578 1 72.5 153 TRP B O 1
ATOM 6179 N N . PHE B 1 154 ? 12.758 -50.188 -23.469 1 72.62 154 PHE B N 1
ATOM 6180 C CA . PHE B 1 154 ? 12.023 -49.5 -22.406 1 72.62 154 PHE B CA 1
ATOM 6181 C C . PHE B 1 154 ? 12.969 -48.656 -21.562 1 72.62 154 PHE B C 1
ATOM 6183 O O . PHE B 1 154 ? 12.578 -47.562 -21.094 1 72.62 154 PHE B O 1
ATOM 6190 N N . GLY B 1 155 ? 14.148 -49.094 -21.406 1 74.06 155 GLY B N 1
ATOM 6191 C CA . GLY B 1 155 ? 15.133 -48.312 -20.719 1 74.06 155 GLY B CA 1
ATOM 6192 C C . GLY B 1 155 ? 15.461 -47 -21.438 1 74.06 155 GLY B C 1
ATOM 6193 O O . GLY B 1 155 ? 15.547 -45.938 -20.812 1 74.06 155 GLY B O 1
ATOM 6194 N N . LEU B 1 156 ? 15.523 -47.125 -22.75 1 75.69 156 LEU B N 1
ATOM 6195 C CA . LEU B 1 156 ? 15.797 -45.938 -23.562 1 75.69 156 LEU B CA 1
ATOM 6196 C C . LEU B 1 156 ? 14.625 -44.969 -23.531 1 75.69 156 LEU B C 1
ATOM 6198 O O . LEU B 1 156 ? 14.812 -43.75 -23.406 1 75.69 156 LEU B O 1
ATOM 6202 N N . ALA B 1 157 ? 13.453 -45.5 -23.734 1 70.62 157 ALA B N 1
ATOM 6203 C CA . ALA B 1 157 ? 12.258 -44.688 -23.688 1 70.62 157 ALA B CA 1
ATOM 6204 C C . ALA B 1 157 ? 12.125 -44 -22.328 1 70.62 157 ALA B C 1
ATOM 6206 O O . ALA B 1 157 ? 11.734 -42.812 -22.25 1 70.62 157 ALA B O 1
ATOM 6207 N N . ALA B 1 158 ? 12.43 -44.75 -21.312 1 72.94 158 ALA B N 1
ATOM 6208 C CA . ALA B 1 158 ? 12.375 -44.188 -19.969 1 72.94 158 ALA B CA 1
ATOM 6209 C C . ALA B 1 158 ? 13.375 -43.062 -19.812 1 72.94 158 ALA B C 1
ATOM 6211 O O . ALA B 1 158 ? 13.062 -42.031 -19.203 1 72.94 158 ALA B O 1
ATOM 6212 N N . ALA B 1 159 ? 14.469 -43.219 -20.328 1 78.88 159 ALA B N 1
ATOM 6213 C CA . ALA B 1 159 ? 15.5 -42.188 -20.234 1 78.88 159 ALA B CA 1
ATOM 6214 C C . ALA B 1 159 ? 15.078 -40.906 -20.969 1 78.88 159 ALA B C 1
ATOM 6216 O O . ALA B 1 159 ? 15.258 -39.812 -20.469 1 78.88 159 ALA B O 1
ATOM 6217 N N . ILE B 1 160 ? 14.492 -41.125 -22.141 1 73.94 160 ILE B N 1
ATOM 6218 C CA . ILE B 1 160 ? 14.031 -39.969 -22.922 1 73.94 160 ILE B CA 1
ATOM 6219 C C . ILE B 1 160 ? 12.898 -39.25 -22.203 1 73.94 160 ILE B C 1
ATOM 6221 O O . ILE B 1 160 ? 12.867 -38.031 -22.125 1 73.94 160 ILE B O 1
ATOM 6225 N N . SER B 1 161 ? 12.07 -40.062 -21.656 1 71.31 161 SER B N 1
ATOM 6226 C CA . SER B 1 161 ? 10.953 -39.469 -20.922 1 71.31 161 SER B CA 1
ATOM 6227 C C . SER B 1 161 ? 11.43 -38.688 -19.719 1 71.31 161 SER B C 1
ATOM 6229 O O . SER B 1 161 ? 10.898 -37.625 -19.406 1 71.31 161 SER B O 1
ATOM 6231 N N . LEU B 1 162 ? 12.406 -39.188 -19.109 1 73.62 162 LEU B N 1
ATOM 6232 C CA . LEU B 1 162 ? 12.938 -38.5 -17.938 1 73.62 162 LEU B CA 1
ATOM 6233 C C . LEU B 1 162 ? 13.625 -37.188 -18.328 1 73.62 162 LEU B C 1
ATOM 6235 O O . LEU B 1 162 ? 13.539 -36.219 -17.609 1 73.62 162 LEU B O 1
ATOM 6239 N N . LEU B 1 163 ? 14.289 -37.219 -19.375 1 80 163 LEU B N 1
ATOM 6240 C CA . LEU B 1 163 ? 14.953 -36 -19.859 1 80 163 LEU B CA 1
ATOM 6241 C C . LEU B 1 163 ? 13.922 -34.938 -20.25 1 80 163 LEU B C 1
ATOM 6243 O O . LEU B 1 163 ? 14.109 -33.75 -19.969 1 80 163 LEU B O 1
ATOM 6247 N N . LEU B 1 164 ? 12.953 -35.438 -20.922 1 72.81 164 LEU B N 1
ATOM 6248 C CA . LEU B 1 164 ? 11.883 -34.531 -21.297 1 72.81 164 LEU B CA 1
ATOM 6249 C C . LEU B 1 164 ? 11.188 -33.938 -20.062 1 72.81 164 LEU B C 1
ATOM 6251 O O . LEU B 1 164 ? 10.883 -32.75 -20.031 1 72.81 164 LEU B O 1
ATOM 6255 N N . ALA B 1 165 ? 11.008 -34.812 -19.141 1 70.19 165 ALA B N 1
ATOM 6256 C CA . ALA B 1 165 ? 10.398 -34.375 -17.891 1 70.19 165 ALA B CA 1
ATOM 6257 C C . ALA B 1 165 ? 11.289 -33.344 -17.188 1 70.19 165 ALA B C 1
ATOM 6259 O O . ALA B 1 165 ? 10.797 -32.344 -16.641 1 70.19 165 ALA B O 1
ATOM 6260 N N . TRP B 1 166 ? 12.492 -33.625 -17.203 1 74.19 166 TRP B N 1
ATOM 6261 C CA . TRP B 1 166 ? 13.445 -32.688 -16.594 1 74.19 166 TRP B CA 1
ATOM 6262 C C . TRP B 1 166 ? 13.414 -31.344 -17.297 1 74.19 166 TRP B C 1
ATOM 6264 O O . TRP B 1 166 ? 13.422 -30.297 -16.625 1 74.19 166 TRP B O 1
ATOM 6274 N N . TRP B 1 167 ? 13.344 -31.375 -18.516 1 76.12 167 TRP B N 1
ATOM 6275 C CA . TRP B 1 167 ? 13.312 -30.141 -19.297 1 76.12 167 TRP B CA 1
ATOM 6276 C C . TRP B 1 167 ? 12.031 -29.359 -19.016 1 76.12 167 TRP B C 1
ATOM 6278 O O . TRP B 1 167 ? 12.07 -28.125 -18.844 1 76.12 167 TRP B O 1
ATOM 6288 N N . ILE B 1 168 ? 11.008 -30 -18.891 1 69.81 168 ILE B N 1
ATOM 6289 C CA . ILE B 1 168 ? 9.711 -29.359 -18.672 1 69.81 168 ILE B CA 1
ATOM 6290 C C . ILE B 1 168 ? 9.664 -28.781 -17.266 1 69.81 168 ILE B C 1
ATOM 6292 O O . ILE B 1 168 ? 9.211 -27.641 -17.078 1 69.81 168 ILE B O 1
ATOM 6296 N N . VAL B 1 169 ? 10.141 -29.562 -16.391 1 70.69 169 VAL B N 1
ATOM 6297 C CA . VAL B 1 169 ? 10.141 -29.109 -15.008 1 70.69 169 VAL B CA 1
ATOM 6298 C C . VAL B 1 169 ? 11.039 -27.875 -14.867 1 70.69 169 VAL B C 1
ATOM 6300 O O . VAL B 1 169 ? 10.703 -26.938 -14.148 1 70.69 169 VAL B O 1
ATOM 6303 N N . ARG B 1 170 ? 12.055 -27.922 -15.539 1 73.94 170 ARG B N 1
ATOM 6304 C CA . ARG B 1 170 ? 12.977 -26.797 -15.477 1 73.94 170 ARG B CA 1
ATOM 6305 C C . ARG B 1 170 ? 12.344 -25.531 -16.078 1 73.94 170 ARG B C 1
ATOM 6307 O O . ARG B 1 170 ? 12.547 -24.438 -15.562 1 73.94 170 ARG B O 1
ATOM 6314 N N . GLN B 1 171 ? 11.578 -25.75 -17.094 1 73.88 171 GLN B N 1
ATOM 6315 C CA . GLN B 1 171 ? 10.922 -24.625 -17.75 1 73.88 171 GLN B CA 1
ATOM 6316 C C . GLN B 1 171 ? 9.844 -24.016 -16.859 1 73.88 171 GLN B C 1
ATOM 6318 O O . GLN B 1 171 ? 9.523 -22.828 -16.984 1 73.88 171 GLN B O 1
ATOM 6323 N N . ILE B 1 172 ? 9.391 -24.828 -16 1 72.62 172 ILE B N 1
ATOM 6324 C CA . ILE B 1 172 ? 8.328 -24.359 -15.117 1 72.62 172 ILE B CA 1
ATOM 6325 C C . ILE B 1 172 ? 8.945 -23.812 -13.828 1 72.62 172 ILE B C 1
ATOM 6327 O O . ILE B 1 172 ? 8.477 -22.812 -13.281 1 72.62 172 ILE B O 1
ATOM 6331 N N . ARG B 1 173 ? 9.992 -24.438 -13.453 1 75.69 173 ARG B N 1
ATOM 6332 C CA . ARG B 1 173 ? 10.609 -24.109 -12.172 1 75.69 173 ARG B CA 1
ATOM 6333 C C . ARG B 1 173 ? 11.188 -22.703 -12.18 1 75.69 173 ARG B C 1
ATOM 6335 O O . ARG B 1 173 ? 11.055 -21.969 -11.203 1 75.69 173 ARG B O 1
ATOM 6342 N N . ARG B 1 174 ? 11.758 -22.328 -13.18 1 80.88 174 ARG B N 1
ATOM 6343 C CA . ARG B 1 174 ? 12.445 -21.047 -13.211 1 80.88 174 ARG B CA 1
ATOM 6344 C C . ARG B 1 174 ? 11.461 -19.891 -13.086 1 80.88 174 ARG B C 1
ATOM 6346 O O . ARG B 1 174 ? 11.594 -19.047 -12.195 1 80.88 174 ARG B O 1
ATOM 6353 N N . PRO B 1 175 ? 10.492 -19.922 -13.953 1 80.5 175 PRO B N 1
ATOM 6354 C CA . PRO B 1 175 ? 9.531 -18.828 -13.789 1 80.5 175 PRO B CA 1
ATOM 6355 C C . PRO B 1 175 ? 8.797 -18.875 -12.453 1 80.5 175 PRO B C 1
ATOM 6357 O O . PRO B 1 175 ? 8.484 -17.828 -11.875 1 80.5 175 PRO B O 1
ATOM 6360 N N . LEU B 1 176 ? 8.625 -19.984 -12.039 1 81.06 176 LEU B N 1
ATOM 6361 C CA . LEU B 1 176 ? 7.945 -20.141 -10.758 1 81.06 176 LEU B CA 1
ATOM 6362 C C . LEU B 1 176 ? 8.805 -19.609 -9.617 1 81.06 176 LEU B C 1
ATOM 6364 O O . LEU B 1 176 ? 8.281 -18.984 -8.688 1 81.06 176 LEU B O 1
ATOM 6368 N N . GLY B 1 177 ? 10.086 -19.906 -9.703 1 84.62 177 GLY B N 1
ATOM 6369 C CA . GLY B 1 177 ? 10.992 -19.359 -8.711 1 84.62 177 GLY B CA 1
ATOM 6370 C C . GLY B 1 177 ? 10.992 -17.844 -8.672 1 84.62 177 GLY B C 1
ATOM 6371 O O . GLY B 1 177 ? 10.977 -17.25 -7.598 1 84.62 177 GLY B O 1
ATOM 6372 N N . ALA B 1 178 ? 10.914 -17.281 -9.797 1 88 178 ALA B N 1
ATOM 6373 C CA . ALA B 1 178 ? 10.891 -15.828 -9.906 1 88 178 ALA B CA 1
ATOM 6374 C C . ALA B 1 178 ? 9.602 -15.258 -9.328 1 88 178 ALA B C 1
ATOM 6376 O O . ALA B 1 178 ? 9.617 -14.219 -8.664 1 88 178 ALA B O 1
ATOM 6377 N N . VAL B 1 179 ? 8.555 -15.961 -9.609 1 87.5 179 VAL B N 1
ATOM 6378 C CA . VAL B 1 179 ? 7.266 -15.523 -9.102 1 87.5 179 VAL B CA 1
ATOM 6379 C C . VAL B 1 179 ? 7.254 -15.586 -7.574 1 87.5 179 VAL B C 1
ATOM 6381 O O . VAL B 1 179 ? 6.77 -14.672 -6.91 1 87.5 179 VAL B O 1
ATOM 6384 N N . VAL B 1 180 ? 7.789 -16.609 -7.094 1 88 180 VAL B N 1
ATOM 6385 C CA . VAL B 1 180 ? 7.852 -16.781 -5.648 1 88 180 VAL B CA 1
ATOM 6386 C C . VAL B 1 180 ? 8.703 -15.672 -5.031 1 88 180 VAL B C 1
ATOM 6388 O O . VAL B 1 180 ? 8.312 -15.086 -4.016 1 88 180 VAL B O 1
ATOM 6391 N N . GLU B 1 181 ? 9.773 -15.461 -5.598 1 88.69 181 GLU B N 1
ATOM 6392 C CA . GLU B 1 181 ? 10.664 -14.414 -5.102 1 88.69 181 GLU B CA 1
ATOM 6393 C C . GLU B 1 181 ? 9.969 -13.055 -5.125 1 88.69 181 GLU B C 1
ATOM 6395 O O . GLU B 1 181 ? 10.055 -12.289 -4.164 1 88.69 181 GLU B O 1
ATOM 6400 N N . GLN B 1 182 ? 9.352 -12.758 -6.211 1 89.75 182 GLN B N 1
ATOM 6401 C CA . GLN B 1 182 ? 8.625 -11.5 -6.305 1 89.75 182 GLN B CA 1
ATOM 6402 C C . GLN B 1 182 ? 7.547 -11.398 -5.227 1 89.75 182 GLN B C 1
ATOM 6404 O O . GLN B 1 182 ? 7.387 -10.352 -4.598 1 89.75 182 GLN B O 1
ATOM 6409 N N . ALA B 1 183 ? 6.84 -12.453 -5.059 1 88.88 183 ALA B N 1
ATOM 6410 C CA . ALA B 1 183 ? 5.785 -12.469 -4.051 1 88.88 183 ALA B CA 1
ATOM 6411 C C . ALA B 1 183 ? 6.355 -12.203 -2.658 1 88.88 183 ALA B C 1
ATOM 6413 O O . ALA B 1 183 ? 5.754 -11.477 -1.864 1 88.88 183 ALA B O 1
ATOM 6414 N N . GLN B 1 184 ? 7.465 -12.789 -2.408 1 88.38 184 GLN B N 1
ATOM 6415 C CA . GLN B 1 184 ? 8.109 -12.562 -1.118 1 88.38 184 GLN B CA 1
ATOM 6416 C C . GLN B 1 184 ? 8.523 -11.109 -0.957 1 88.38 184 GLN B C 1
ATOM 6418 O O . GLN B 1 184 ? 8.352 -10.516 0.113 1 88.38 184 GLN B O 1
ATOM 6423 N N . HIS B 1 185 ? 9.07 -10.555 -2.008 1 88.19 185 HIS B N 1
ATOM 6424 C CA . HIS B 1 185 ? 9.422 -9.133 -1.982 1 88.19 185 HIS B CA 1
ATOM 6425 C C . HIS B 1 185 ? 8.203 -8.266 -1.705 1 88.19 185 HIS B C 1
ATOM 6427 O O . HIS B 1 185 ? 8.242 -7.395 -0.838 1 88.19 185 HIS B O 1
ATOM 6433 N N . ILE B 1 186 ? 7.172 -8.539 -2.375 1 88.06 186 ILE B N 1
ATOM 6434 C CA . ILE B 1 186 ? 5.949 -7.75 -2.25 1 88.06 186 ILE B CA 1
ATOM 6435 C C . ILE B 1 186 ? 5.352 -7.945 -0.859 1 88.06 186 ILE B C 1
ATOM 6437 O O . ILE B 1 186 ? 4.801 -7.008 -0.277 1 88.06 186 ILE B O 1
ATOM 6441 N N . GLY B 1 187 ? 5.492 -9.172 -0.381 1 87.62 187 GLY B N 1
ATOM 6442 C CA . GLY B 1 187 ? 5.043 -9.438 0.976 1 87.62 187 GLY B CA 1
ATOM 6443 C C . GLY B 1 187 ? 5.738 -8.578 2.016 1 87.62 187 GLY B C 1
ATOM 6444 O O . GLY B 1 187 ? 5.156 -8.25 3.049 1 87.62 187 GLY B O 1
ATOM 6445 N N . GLU B 1 188 ? 6.973 -8.234 1.75 1 86 188 GLU B N 1
ATOM 6446 C CA . GLU B 1 188 ? 7.758 -7.363 2.621 1 86 188 GLU B CA 1
ATOM 6447 C C . GLU B 1 188 ? 7.621 -5.902 2.203 1 86 188 GLU B C 1
ATOM 6449 O O . GLU B 1 188 ? 8.422 -5.055 2.613 1 86 188 GLU B O 1
ATOM 6454 N N . ARG B 1 189 ? 6.668 -5.676 1.319 1 87.56 189 ARG B N 1
ATOM 6455 C CA . ARG B 1 189 ? 6.328 -4.352 0.816 1 87.56 189 ARG B CA 1
ATOM 6456 C C . ARG B 1 189 ? 7.465 -3.773 -0.018 1 87.56 189 ARG B C 1
ATOM 6458 O O . ARG B 1 189 ? 7.773 -2.582 0.081 1 87.56 189 ARG B O 1
ATOM 6465 N N . ARG B 1 190 ? 8.227 -4.672 -0.629 1 87.94 190 ARG B N 1
ATOM 6466 C CA . ARG B 1 190 ? 9.148 -4.328 -1.707 1 87.94 190 ARG B CA 1
ATOM 6467 C C . ARG B 1 190 ? 8.516 -4.59 -3.07 1 87.94 190 ARG B C 1
ATOM 6469 O O . ARG B 1 190 ? 8.531 -5.719 -3.561 1 87.94 190 ARG B O 1
ATOM 6476 N N . PHE B 1 191 ? 8.086 -3.516 -3.658 1 90.88 191 PHE B N 1
ATOM 6477 C CA . PHE B 1 191 ? 7.254 -3.66 -4.848 1 90.88 191 PHE B CA 1
ATOM 6478 C C . PHE B 1 191 ? 8.117 -3.752 -6.102 1 90.88 191 PHE B C 1
ATOM 6480 O O . PHE B 1 191 ? 8.195 -2.795 -6.875 1 90.88 191 PHE B O 1
ATOM 6487 N N . THR B 1 192 ? 8.656 -4.891 -6.305 1 89.94 192 THR B N 1
ATOM 6488 C CA . THR B 1 192 ? 9.5 -5.172 -7.457 1 89.94 192 THR B CA 1
ATOM 6489 C C . THR B 1 192 ? 8.664 -5.633 -8.648 1 89.94 192 THR B C 1
ATOM 6491 O O . THR B 1 192 ? 7.516 -6.047 -8.477 1 89.94 192 THR B O 1
ATOM 6494 N N . THR B 1 193 ? 9.195 -5.492 -9.836 1 91.5 193 THR B N 1
ATOM 6495 C CA . THR B 1 193 ? 8.555 -5.969 -11.055 1 91.5 193 THR B CA 1
ATOM 6496 C C . THR B 1 193 ? 9.43 -6.996 -11.766 1 91.5 193 THR B C 1
ATOM 6498 O O . THR B 1 193 ? 10.656 -6.957 -11.648 1 91.5 193 THR B O 1
ATOM 6501 N N . ILE B 1 194 ? 8.828 -7.953 -12.375 1 91.69 194 ILE B N 1
ATOM 6502 C CA . ILE B 1 194 ? 9.539 -8.945 -13.172 1 91.69 194 ILE B CA 1
ATOM 6503 C C . ILE B 1 194 ? 8.844 -9.117 -14.523 1 91.69 194 ILE B C 1
ATOM 6505 O O . ILE B 1 194 ? 7.668 -8.773 -14.672 1 91.69 194 ILE B O 1
ATOM 6509 N N . PRO B 1 195 ? 9.586 -9.57 -15.5 1 89.31 195 PRO B N 1
ATOM 6510 C CA . PRO B 1 195 ? 8.938 -9.844 -16.781 1 89.31 195 PRO B CA 1
ATOM 6511 C C . PRO B 1 195 ? 7.93 -10.984 -16.703 1 89.31 195 PRO B C 1
ATOM 6513 O O . PRO B 1 195 ? 8.156 -11.969 -15.992 1 89.31 195 PRO B O 1
ATOM 6516 N N . ALA B 1 196 ? 6.871 -10.852 -17.422 1 88.25 196 ALA B N 1
ATOM 6517 C CA . ALA B 1 196 ? 5.793 -11.836 -17.391 1 88.25 196 ALA B CA 1
ATOM 6518 C C . ALA B 1 196 ? 6.23 -13.148 -18.047 1 88.25 196 ALA B C 1
ATOM 6520 O O . ALA B 1 196 ? 6.82 -13.141 -19.125 1 88.25 196 ALA B O 1
ATOM 6521 N N . PRO B 1 197 ? 5.984 -14.211 -17.375 1 85.44 197 PRO B N 1
ATOM 6522 C CA . PRO B 1 197 ? 6.32 -15.516 -17.953 1 85.44 197 PRO B CA 1
ATOM 6523 C C . PRO B 1 197 ? 5.383 -15.922 -19.078 1 85.44 197 PRO B C 1
ATOM 6525 O O . PRO B 1 197 ? 4.391 -15.234 -19.344 1 85.44 197 PRO B O 1
ATOM 6528 N N . ARG B 1 198 ? 5.684 -17.047 -19.781 1 81.19 198 ARG B N 1
ATOM 6529 C CA . ARG B 1 198 ? 4.914 -17.5 -20.938 1 81.19 198 ARG B CA 1
ATOM 6530 C C . ARG B 1 198 ? 3.684 -18.281 -20.516 1 81.19 198 ARG B C 1
ATOM 6532 O O . ARG B 1 198 ? 2.674 -18.312 -21.219 1 81.19 198 ARG B O 1
ATOM 6539 N N . THR B 1 199 ? 3.783 -18.875 -19.328 1 77.44 199 THR B N 1
ATOM 6540 C CA . THR B 1 199 ? 2.654 -19.641 -18.812 1 77.44 199 THR B CA 1
ATOM 6541 C C . THR B 1 199 ? 1.507 -18.719 -18.422 1 77.44 199 THR B C 1
ATOM 6543 O O . THR B 1 199 ? 1.71 -17.75 -17.688 1 77.44 199 THR B O 1
ATOM 6546 N N . ARG B 1 200 ? 0.318 -19.078 -18.844 1 78.69 200 ARG B N 1
ATOM 6547 C CA . ARG B 1 200 ? -0.828 -18.188 -18.688 1 78.69 200 ARG B CA 1
ATOM 6548 C C . ARG B 1 200 ? -1.112 -17.906 -17.219 1 78.69 200 ARG B C 1
ATOM 6550 O O . ARG B 1 200 ? -1.255 -16.75 -16.828 1 78.69 200 ARG B O 1
ATOM 6557 N N . GLU B 1 201 ? -1.236 -19.031 -16.438 1 80.75 201 GLU B N 1
ATOM 6558 C CA . GLU B 1 201 ? -1.595 -18.844 -15.031 1 80.75 201 GLU B CA 1
ATOM 6559 C C . GLU B 1 201 ? -0.539 -18.031 -14.297 1 80.75 201 GLU B C 1
ATOM 6561 O O . GLU B 1 201 ? -0.871 -17.109 -13.539 1 80.75 201 GLU B O 1
ATOM 6566 N N . LEU B 1 202 ? 0.698 -18.344 -14.547 1 82.81 202 LEU B N 1
ATOM 6567 C CA . LEU B 1 202 ? 1.776 -17.609 -13.906 1 82.81 202 LEU B CA 1
ATOM 6568 C C . LEU B 1 202 ? 1.843 -16.172 -14.43 1 82.81 202 LEU B C 1
ATOM 6570 O O . LEU B 1 202 ? 2.168 -15.242 -13.68 1 82.81 202 LEU B O 1
ATOM 6574 N N . ARG B 1 203 ? 1.489 -16.047 -15.672 1 86.62 203 ARG B N 1
ATOM 6575 C CA . ARG B 1 203 ? 1.469 -14.719 -16.281 1 86.62 203 ARG B CA 1
ATOM 6576 C C . ARG B 1 203 ? 0.435 -13.828 -15.602 1 86.62 203 ARG B C 1
ATOM 6578 O O . ARG B 1 203 ? 0.707 -12.656 -15.32 1 86.62 203 ARG B O 1
ATOM 6585 N N . GLU B 1 204 ? -0.664 -14.383 -15.391 1 87.94 204 GLU B N 1
ATOM 6586 C CA . GLU B 1 204 ? -1.732 -13.617 -14.75 1 87.94 204 GLU B CA 1
ATOM 6587 C C . GLU B 1 204 ? -1.33 -13.18 -13.352 1 87.94 204 GLU B C 1
ATOM 6589 O O . GLU B 1 204 ? -1.623 -12.055 -12.938 1 87.94 204 GLU B O 1
ATOM 6594 N N . VAL B 1 205 ? -0.659 -14.023 -12.648 1 87.69 205 VAL B N 1
ATOM 6595 C CA . VAL B 1 205 ? -0.207 -13.695 -11.297 1 87.69 205 VAL B CA 1
ATOM 6596 C C . VAL B 1 205 ? 0.834 -12.586 -11.359 1 87.69 205 VAL B C 1
ATOM 6598 O O . VAL B 1 205 ? 0.731 -11.594 -10.633 1 87.69 205 VAL B O 1
ATOM 6601 N N . VAL B 1 206 ? 1.772 -12.758 -12.258 1 89.06 206 VAL B N 1
ATOM 6602 C CA . VAL B 1 206 ? 2.855 -11.789 -12.375 1 89.06 206 VAL B CA 1
ATOM 6603 C C . VAL B 1 206 ? 2.299 -10.445 -12.836 1 89.06 206 VAL B C 1
ATOM 6605 O O . VAL B 1 206 ? 2.688 -9.391 -12.328 1 89.06 206 VAL B O 1
ATOM 6608 N N . GLU B 1 207 ? 1.383 -10.492 -13.742 1 91.19 207 GLU B N 1
ATOM 6609 C CA . GLU B 1 207 ? 0.782 -9.258 -14.234 1 91.19 207 GLU B CA 1
ATOM 6610 C C . GLU B 1 207 ? 0.022 -8.539 -13.125 1 91.19 207 GLU B C 1
ATOM 6612 O O . GLU B 1 207 ? 0.073 -7.309 -13.023 1 91.19 207 GLU B O 1
ATOM 6617 N N . ALA B 1 208 ? -0.664 -9.281 -12.367 1 90 208 ALA B N 1
ATOM 6618 C CA . ALA B 1 208 ? -1.386 -8.695 -11.242 1 90 208 ALA B CA 1
ATOM 6619 C C . ALA B 1 208 ? -0.423 -8.055 -10.25 1 90 208 ALA B C 1
ATOM 6621 O O . ALA B 1 208 ? -0.646 -6.926 -9.797 1 90 208 ALA B O 1
ATOM 6622 N N . MET B 1 209 ? 0.597 -8.75 -9.945 1 90.88 209 MET B N 1
ATOM 6623 C CA . MET B 1 209 ? 1.578 -8.227 -9 1 90.88 209 MET B CA 1
ATOM 6624 C C . MET B 1 209 ? 2.316 -7.027 -9.578 1 90.88 209 MET B C 1
ATOM 6626 O O . MET B 1 209 ? 2.605 -6.066 -8.867 1 90.88 209 MET B O 1
ATOM 6630 N N . ASN B 1 210 ? 2.611 -7.086 -10.883 1 92.19 210 ASN B N 1
ATOM 6631 C CA . ASN B 1 210 ? 3.209 -5.934 -11.547 1 92.19 210 ASN B CA 1
ATOM 6632 C C . ASN B 1 210 ? 2.268 -4.734 -11.539 1 92.19 210 ASN B C 1
ATOM 6634 O O . ASN B 1 210 ? 2.711 -3.594 -11.391 1 92.19 210 ASN B O 1
ATOM 6638 N N . HIS B 1 211 ? 1.023 -5.027 -11.766 1 91.5 211 HIS B N 1
ATOM 6639 C CA . HIS B 1 211 ? 0.026 -3.965 -11.727 1 91.5 211 HIS B CA 1
ATOM 6640 C C . HIS B 1 211 ? -0.018 -3.309 -10.344 1 91.5 211 HIS B C 1
ATOM 6642 O O . HIS B 1 211 ? -0.12 -2.084 -10.242 1 91.5 211 HIS B O 1
ATOM 6648 N N . LEU B 1 212 ? 0.025 -4.125 -9.32 1 90.75 212 LEU B N 1
ATOM 6649 C CA . LEU B 1 212 ? 0.074 -3.596 -7.965 1 90.75 212 LEU B CA 1
ATOM 6650 C C . LEU B 1 212 ? 1.294 -2.701 -7.773 1 90.75 212 LEU B C 1
ATOM 6652 O O . LEU B 1 212 ? 1.181 -1.596 -7.238 1 90.75 212 LEU B O 1
ATOM 6656 N N . SER B 1 213 ? 2.436 -3.15 -8.18 1 92.12 213 SER B N 1
ATOM 6657 C CA . SER B 1 213 ? 3.67 -2.381 -8.055 1 92.12 213 SER B CA 1
ATOM 6658 C C . SER B 1 213 ? 3.568 -1.05 -8.789 1 92.12 213 SER B C 1
ATOM 6660 O O . SER B 1 213 ? 3.998 -0.016 -8.273 1 92.12 213 SER B O 1
ATOM 6662 N N . GLY B 1 214 ? 3.014 -1.132 -9.961 1 91.88 214 GLY B N 1
ATOM 6663 C CA . GLY B 1 214 ? 2.803 0.091 -10.719 1 91.88 214 GLY B CA 1
ATOM 6664 C C . GLY B 1 214 ? 1.83 1.046 -10.055 1 91.88 214 GLY B C 1
ATOM 6665 O O . GLY B 1 214 ? 2.062 2.256 -10.023 1 91.88 214 GLY B O 1
ATOM 6666 N N . ALA B 1 215 ? 0.758 0.544 -9.531 1 90.75 215 ALA B N 1
ATOM 6667 C CA . ALA B 1 215 ? -0.255 1.354 -8.859 1 90.75 215 ALA B CA 1
ATOM 6668 C C . ALA B 1 215 ? 0.316 2.02 -7.605 1 90.75 215 ALA B C 1
ATOM 6670 O O . ALA B 1 215 ? 0.035 3.189 -7.336 1 90.75 215 ALA B O 1
ATOM 6671 N N . VAL B 1 216 ? 1.053 1.29 -6.852 1 91 216 VAL B N 1
ATOM 6672 C CA . VAL B 1 216 ? 1.681 1.83 -5.652 1 91 216 VAL B CA 1
ATOM 6673 C C . VAL B 1 216 ? 2.66 2.938 -6.035 1 91 216 VAL B C 1
ATOM 6675 O O . VAL B 1 216 ? 2.676 4.004 -5.414 1 91 216 VAL B O 1
ATOM 6678 N N . ARG B 1 217 ? 3.443 2.715 -7.07 1 91.5 217 ARG B N 1
ATOM 6679 C CA . ARG B 1 217 ? 4.391 3.723 -7.539 1 91.5 217 ARG B CA 1
ATOM 6680 C C . ARG B 1 217 ? 3.672 5.008 -7.93 1 91.5 217 ARG B C 1
ATOM 6682 O O . ARG B 1 217 ? 4.094 6.102 -7.551 1 91.5 217 ARG B O 1
ATOM 6689 N N . ASN B 1 218 ? 2.646 4.836 -8.664 1 91.75 218 ASN B N 1
ATOM 6690 C CA . ASN B 1 218 ? 1.877 5.996 -9.094 1 91.75 218 ASN B CA 1
ATOM 6691 C C . ASN B 1 218 ? 1.277 6.746 -7.914 1 91.75 218 ASN B C 1
ATOM 6693 O O . ASN B 1 218 ? 1.323 7.977 -7.863 1 91.75 218 ASN B O 1
ATOM 6697 N N . MET B 1 219 ? 0.737 6.008 -7 1 90.44 219 MET B N 1
ATOM 6698 C CA . MET B 1 219 ? 0.158 6.609 -5.801 1 90.44 219 MET B CA 1
ATOM 6699 C C . MET B 1 219 ? 1.215 7.375 -5.012 1 90.44 219 MET B C 1
ATOM 6701 O O . MET B 1 219 ? 0.987 8.516 -4.609 1 90.44 219 MET B O 1
ATOM 6705 N N . LEU B 1 220 ? 2.33 6.797 -4.801 1 92.25 220 LEU B N 1
ATOM 6706 C CA . LEU B 1 220 ? 3.424 7.445 -4.082 1 92.25 220 LEU B CA 1
ATOM 6707 C C . LEU B 1 220 ? 3.883 8.703 -4.809 1 92.25 220 LEU B C 1
ATOM 6709 O O . LEU B 1 220 ? 4.141 9.734 -4.18 1 92.25 220 LEU B O 1
ATOM 6713 N N . SER B 1 221 ? 3.982 8.562 -6.094 1 92.69 221 SER B N 1
ATOM 6714 C CA . SER B 1 221 ? 4.418 9.695 -6.898 1 92.69 221 SER B CA 1
ATOM 6715 C C . SER B 1 221 ? 3.436 10.859 -6.789 1 92.69 221 SER B C 1
ATOM 6717 O O . SER B 1 221 ? 3.84 12 -6.555 1 92.69 221 SER B O 1
ATOM 6719 N N . GLU B 1 222 ? 2.205 10.578 -6.926 1 91.56 222 GLU B N 1
ATOM 6720 C CA . GLU B 1 222 ? 1.18 11.609 -6.859 1 91.56 222 GLU B CA 1
ATOM 6721 C C . GLU B 1 222 ? 1.129 12.25 -5.473 1 91.56 222 GLU B C 1
ATOM 6723 O O . GLU B 1 222 ? 1.086 13.477 -5.348 1 91.56 222 GLU B O 1
ATOM 6728 N N . GLU B 1 223 ? 1.104 11.406 -4.492 1 91.88 223 GLU B N 1
ATOM 6729 C CA . GLU B 1 223 ? 1.029 11.898 -3.123 1 91.88 223 GLU B CA 1
ATOM 6730 C C . GLU B 1 223 ? 2.266 12.719 -2.766 1 91.88 223 GLU B C 1
ATOM 6732 O O . GLU B 1 223 ? 2.162 13.75 -2.104 1 91.88 223 GLU B O 1
ATOM 6737 N N . SER B 1 224 ? 3.414 12.242 -3.104 1 92.06 224 SER B N 1
ATOM 6738 C CA . SER B 1 224 ? 4.645 12.961 -2.795 1 92.06 224 SER B CA 1
ATOM 6739 C C . SER B 1 224 ? 4.691 14.305 -3.508 1 92.06 224 SER B C 1
ATOM 6741 O O . SER B 1 224 ? 5.207 15.281 -2.963 1 92.06 224 SER B O 1
ATOM 6743 N N . LYS B 1 225 ? 4.16 14.344 -4.715 1 90.5 225 LYS B N 1
ATOM 6744 C CA . LYS B 1 225 ? 4.094 15.609 -5.449 1 90.5 225 LYS B CA 1
ATOM 6745 C C . LYS B 1 225 ? 3.195 16.609 -4.738 1 90.5 225 LYS B C 1
ATOM 6747 O O . LYS B 1 225 ? 3.518 17.797 -4.664 1 90.5 225 LYS B O 1
ATOM 6752 N N . LYS B 1 226 ? 2.119 16.172 -4.273 1 88.56 226 LYS B N 1
ATOM 6753 C CA . LYS B 1 226 ? 1.216 17.047 -3.525 1 88.56 226 LYS B CA 1
ATOM 6754 C C . LYS B 1 226 ? 1.894 17.594 -2.273 1 88.56 226 LYS B C 1
ATOM 6756 O O . LYS B 1 226 ? 1.763 18.781 -1.963 1 88.56 226 LYS B O 1
ATOM 6761 N N . LEU B 1 227 ? 2.545 16.766 -1.569 1 89.81 227 LEU B N 1
ATOM 6762 C CA . LEU B 1 227 ? 3.254 17.203 -0.368 1 89.81 227 LEU B CA 1
ATOM 6763 C C . LEU B 1 227 ? 4.359 18.188 -0.713 1 89.81 227 LEU B C 1
ATOM 6765 O O . LEU B 1 227 ? 4.582 19.156 0.02 1 89.81 227 LEU B O 1
ATOM 6769 N N . ASP B 1 228 ? 5 17.922 -1.809 1 89.19 228 ASP B N 1
ATOM 6770 C CA . ASP B 1 228 ? 6.07 18.828 -2.242 1 89.19 228 ASP B CA 1
ATOM 6771 C C . ASP B 1 228 ? 5.523 20.203 -2.602 1 89.19 228 ASP B C 1
ATOM 6773 O O . ASP B 1 228 ? 6.176 21.219 -2.352 1 89.19 228 ASP B O 1
ATOM 6777 N N . ARG B 1 229 ? 4.438 20.188 -3.184 1 87.81 229 ARG B N 1
ATOM 6778 C CA . ARG B 1 229 ? 3.809 21.469 -3.502 1 87.81 229 ARG B CA 1
ATOM 6779 C C . ARG B 1 229 ? 3.51 22.266 -2.234 1 87.81 229 ARG B C 1
ATOM 6781 O O . ARG B 1 229 ? 3.723 23.469 -2.193 1 87.81 229 ARG B O 1
ATOM 6788 N N . LEU B 1 230 ? 3.002 21.578 -1.242 1 86.12 230 LEU B N 1
ATOM 6789 C CA . LEU B 1 230 ? 2.74 22.234 0.036 1 86.12 230 LEU B CA 1
ATOM 6790 C C . LEU B 1 230 ? 4.031 22.766 0.649 1 86.12 230 LEU B C 1
ATOM 6792 O O . LEU B 1 230 ? 4.059 23.891 1.166 1 86.12 230 LEU B O 1
ATOM 6796 N N . ARG B 1 231 ? 5.012 22 0.585 1 87.75 231 ARG B N 1
ATOM 6797 C CA . ARG B 1 231 ? 6.312 22.406 1.12 1 87.75 231 ARG B CA 1
ATOM 6798 C C . ARG B 1 231 ? 6.859 23.625 0.381 1 87.75 231 ARG B C 1
ATOM 6800 O O . ARG B 1 231 ? 7.34 24.562 1.005 1 87.75 231 ARG B O 1
ATOM 6807 N N . GLN B 1 232 ? 6.793 23.562 -0.905 1 87.94 232 GLN B N 1
ATOM 6808 C CA . GLN B 1 232 ? 7.266 24.672 -1.726 1 87.94 232 GLN B CA 1
ATOM 6809 C C . GLN B 1 232 ? 6.5 25.953 -1.412 1 87.94 232 GLN B C 1
ATOM 6811 O O . GLN B 1 232 ? 7.094 27.031 -1.316 1 87.94 232 GLN B O 1
ATOM 6816 N N . GLN B 1 233 ? 5.242 25.828 -1.252 1 86.69 233 GLN B N 1
ATOM 6817 C CA . GLN B 1 233 ? 4.422 26.984 -0.925 1 86.69 233 GLN B CA 1
ATOM 6818 C C . GLN B 1 233 ? 4.82 27.578 0.424 1 86.69 233 GLN B C 1
ATOM 6820 O O . GLN B 1 233 ? 4.781 28.797 0.608 1 86.69 233 GLN B O 1
ATOM 6825 N N . LEU B 1 234 ? 5.277 26.75 1.23 1 83.12 234 LEU B N 1
ATOM 6826 C CA . LEU B 1 234 ? 5.613 27.172 2.586 1 83.12 234 LEU B CA 1
ATOM 6827 C C . LEU B 1 234 ? 7.023 27.75 2.641 1 83.12 234 LEU B C 1
ATOM 6829 O O . LEU B 1 234 ? 7.277 28.703 3.383 1 83.12 234 LEU B O 1
ATOM 6833 N N . GLN B 1 235 ? 7.91 27.188 1.811 1 89.44 235 GLN B N 1
ATOM 6834 C CA . GLN B 1 235 ? 9.32 27.469 2.064 1 89.44 235 GLN B CA 1
ATOM 6835 C C . GLN B 1 235 ? 9.945 28.234 0.898 1 89.44 235 GLN B C 1
ATOM 6837 O O . GLN B 1 235 ? 10.992 28.859 1.053 1 89.44 235 GLN B O 1
ATOM 6842 N N . HIS B 1 236 ? 9.352 28.203 -0.207 1 91.88 236 HIS B N 1
ATOM 6843 C CA . HIS B 1 236 ? 10.031 28.719 -1.392 1 91.88 236 HIS B CA 1
ATOM 6844 C C . HIS B 1 236 ? 9.359 29.984 -1.895 1 91.88 236 HIS B C 1
ATOM 6846 O O . HIS B 1 236 ? 8.156 30.172 -1.71 1 91.88 236 HIS B O 1
ATOM 6852 N N . ASP B 1 237 ? 10.211 30.781 -2.51 1 93.31 237 ASP B N 1
ATOM 6853 C CA . ASP B 1 237 ? 9.742 32 -3.172 1 93.31 237 ASP B CA 1
ATOM 6854 C C . ASP B 1 237 ? 8.992 31.656 -4.461 1 93.31 237 ASP B C 1
ATOM 6856 O O . ASP B 1 237 ? 9.523 30.953 -5.324 1 93.31 237 ASP B O 1
ATOM 6860 N N . PRO B 1 238 ? 7.762 32.125 -4.617 1 90.25 238 PRO B N 1
ATOM 6861 C CA . PRO B 1 238 ? 6.953 31.766 -5.781 1 90.25 238 PRO B CA 1
ATOM 6862 C C . PRO B 1 238 ? 7.539 32.281 -7.094 1 90.25 238 PRO B C 1
ATOM 6864 O O . PRO B 1 238 ? 7.293 31.688 -8.148 1 90.25 238 PRO B O 1
ATOM 6867 N N . ILE B 1 239 ? 8.375 33.312 -7.09 1 92.06 239 ILE B N 1
ATOM 6868 C CA . ILE B 1 239 ? 8.922 33.906 -8.305 1 92.06 239 ILE B CA 1
ATOM 6869 C C . ILE B 1 239 ? 10.164 33.156 -8.75 1 92.06 239 ILE B C 1
ATOM 6871 O O . ILE B 1 239 ? 10.281 32.781 -9.914 1 92.06 239 ILE B O 1
ATOM 6875 N N . THR B 1 240 ? 11.023 32.938 -7.82 1 93.94 240 THR B N 1
ATOM 6876 C CA . THR B 1 240 ? 12.336 32.406 -8.18 1 93.94 240 THR B CA 1
ATOM 6877 C C . THR B 1 240 ? 12.398 30.891 -7.957 1 93.94 240 THR B C 1
ATOM 6879 O O . THR B 1 240 ? 13.25 30.219 -8.523 1 93.94 240 THR B O 1
ATOM 6882 N N . GLY B 1 241 ? 11.562 30.375 -7.055 1 91.81 241 GLY B N 1
ATOM 6883 C CA . GLY B 1 241 ? 11.539 28.953 -6.777 1 91.81 241 GLY B CA 1
ATOM 6884 C C . GLY B 1 241 ? 12.57 28.531 -5.742 1 91.81 241 GLY B C 1
ATOM 6885 O O . GLY B 1 241 ? 12.633 27.359 -5.363 1 91.81 241 GLY B O 1
ATOM 6886 N N . VAL B 1 242 ? 13.367 29.438 -5.266 1 94.31 242 VAL B N 1
ATOM 6887 C CA . VAL B 1 242 ? 14.375 29.109 -4.27 1 94.31 242 VAL B CA 1
ATOM 6888 C C . VAL B 1 242 ? 13.828 29.375 -2.869 1 94.31 242 VAL B C 1
ATOM 6890 O O . VAL B 1 242 ? 12.703 29.844 -2.717 1 94.31 242 VAL B O 1
ATOM 6893 N N . LEU B 1 243 ? 14.648 28.984 -1.854 1 94.25 243 LEU B N 1
ATOM 6894 C CA . LEU B 1 243 ? 14.18 29.125 -0.479 1 94.25 243 LEU B CA 1
ATOM 6895 C C . LEU B 1 243 ? 13.977 30.594 -0.119 1 94.25 243 LEU B C 1
ATOM 6897 O O . LEU B 1 243 ? 14.758 31.453 -0.531 1 94.25 243 LEU B O 1
ATOM 6901 N N . GLU B 1 244 ? 12.945 30.812 0.68 1 94.44 244 GLU B N 1
ATOM 6902 C CA . GLU B 1 244 ? 12.75 32.125 1.261 1 94.44 244 GLU B CA 1
ATOM 6903 C C . GLU B 1 244 ? 13.758 32.406 2.375 1 94.44 244 GLU B C 1
ATOM 6905 O O . GLU B 1 244 ? 14.523 31.516 2.75 1 94.44 244 GLU B O 1
ATOM 6910 N N . ARG B 1 245 ? 13.781 33.625 2.775 1 94.19 245 ARG B N 1
ATOM 6911 C CA . ARG B 1 245 ? 14.773 34.094 3.73 1 94.19 245 ARG B CA 1
ATOM 6912 C C . ARG B 1 245 ? 14.797 33.219 4.977 1 94.19 245 ARG B C 1
ATOM 6914 O O . ARG B 1 245 ? 15.836 32.625 5.316 1 94.19 245 ARG B O 1
ATOM 6921 N N . GLU B 1 246 ? 13.656 33 5.535 1 90.19 246 GLU B N 1
ATOM 6922 C CA . GLU B 1 246 ? 13.625 32.344 6.836 1 90.19 246 GLU B CA 1
ATOM 6923 C C . GLU B 1 246 ? 13.977 30.875 6.715 1 90.19 246 GLU B C 1
ATOM 6925 O O . GLU B 1 246 ? 14.773 30.359 7.496 1 90.19 246 GLU B O 1
ATOM 6930 N N . PRO B 1 247 ? 13.375 30.219 5.715 1 90.19 247 PRO B N 1
ATOM 6931 C CA . PRO B 1 247 ? 13.773 28.812 5.535 1 90.19 247 PRO B CA 1
ATOM 6932 C C . PRO B 1 247 ? 15.266 28.672 5.242 1 90.19 247 PRO B C 1
ATOM 6934 O O . PRO B 1 247 ? 15.898 27.719 5.719 1 90.19 247 PRO B O 1
ATOM 6937 N N . PHE B 1 248 ? 15.828 29.547 4.461 1 93.75 248 PHE B N 1
ATOM 6938 C CA . PHE B 1 248 ? 17.25 29.469 4.164 1 93.75 248 PHE B CA 1
ATOM 6939 C C . PHE B 1 248 ? 18.078 29.672 5.43 1 93.75 248 PHE B C 1
ATOM 6941 O O . PHE B 1 248 ? 19.047 28.938 5.68 1 93.75 248 PHE B O 1
ATOM 6948 N N . LEU B 1 249 ? 17.75 30.703 6.152 1 93.56 249 LEU B N 1
ATOM 6949 C CA . LEU B 1 249 ? 18.484 31 7.375 1 93.56 249 LEU B CA 1
ATOM 6950 C C . LEU B 1 249 ? 18.391 29.844 8.359 1 93.56 249 LEU B C 1
ATOM 6952 O O . LEU B 1 249 ? 19.344 29.578 9.102 1 93.56 249 LEU B O 1
ATOM 6956 N N . SER B 1 250 ? 17.281 29.219 8.32 1 88.5 250 SER B N 1
ATOM 6957 C CA . SER B 1 250 ? 17.125 28.031 9.156 1 88.5 250 SER B CA 1
ATOM 6958 C C . SER B 1 250 ? 18.078 26.922 8.711 1 88.5 250 SER B C 1
ATOM 6960 O O . SER B 1 250 ? 18.688 26.25 9.539 1 88.5 250 SER B O 1
ATOM 6962 N N . GLN B 1 251 ? 18.172 26.766 7.426 1 89.44 251 GLN B N 1
ATOM 6963 C CA . GLN B 1 251 ? 19.094 25.781 6.879 1 89.44 251 GLN B CA 1
ATOM 6964 C C . GLN B 1 251 ? 20.531 26.109 7.266 1 89.44 251 GLN B C 1
ATOM 6966 O O . GLN B 1 251 ? 21.312 25.219 7.629 1 89.44 251 GLN B O 1
ATOM 6971 N N . LEU B 1 252 ? 20.812 27.312 7.156 1 92.75 252 LEU B N 1
ATOM 6972 C CA . LEU B 1 252 ? 22.156 27.766 7.539 1 92.75 252 LEU B CA 1
ATOM 6973 C C . LEU B 1 252 ? 22.422 27.453 9.008 1 92.75 252 LEU B C 1
ATOM 6975 O O . LEU B 1 252 ? 23.5 26.953 9.352 1 92.75 252 LEU B O 1
ATOM 6979 N N . GLN B 1 253 ? 21.484 27.719 9.781 1 89.69 253 GLN B N 1
ATOM 6980 C CA . GLN B 1 253 ? 21.641 27.469 11.211 1 89.69 253 GLN B CA 1
ATOM 6981 C C . GLN B 1 253 ? 21.859 25.984 11.492 1 89.69 253 GLN B C 1
ATOM 6983 O O . GLN B 1 253 ? 22.656 25.625 12.352 1 89.69 253 GLN B O 1
ATOM 6988 N N . ILE B 1 254 ? 21.172 25.172 10.805 1 84.38 254 ILE B N 1
ATOM 6989 C CA . ILE B 1 254 ? 21.297 23.719 10.953 1 84.38 254 ILE B CA 1
ATOM 6990 C C . ILE B 1 254 ? 22.719 23.281 10.617 1 84.38 254 ILE B C 1
ATOM 6992 O O . ILE B 1 254 ? 23.312 22.469 11.32 1 84.38 254 ILE B O 1
ATOM 6996 N N . HIS B 1 255 ? 23.203 23.828 9.57 1 88 255 HIS B N 1
ATOM 6997 C CA . HIS B 1 255 ? 24.562 23.5 9.172 1 88 255 HIS B CA 1
ATOM 6998 C C . HIS B 1 255 ? 25.578 23.969 10.219 1 88 255 HIS B C 1
ATOM 7000 O O . HIS B 1 255 ? 26.531 23.25 10.531 1 88 255 HIS B O 1
ATOM 7006 N N . LEU B 1 256 ? 25.312 25.078 10.773 1 88.38 256 LEU B N 1
ATOM 7007 C CA . LEU B 1 256 ? 26.219 25.656 11.75 1 88.38 256 LEU B CA 1
ATOM 7008 C C . LEU B 1 256 ? 26.203 24.875 13.055 1 88.38 256 LEU B C 1
ATOM 7010 O O . LEU B 1 256 ? 27.172 24.891 13.812 1 88.38 256 LEU B O 1
ATOM 7014 N N . ASP B 1 257 ? 25.094 24.172 13.234 1 82.06 257 ASP B N 1
ATOM 7015 C CA . ASP B 1 257 ? 24.938 23.406 14.461 1 82.06 257 ASP B CA 1
ATOM 7016 C C . ASP B 1 257 ? 25.328 21.938 14.242 1 82.06 257 ASP B C 1
ATOM 7018 O O . ASP B 1 257 ? 25.406 21.156 15.195 1 82.06 257 ASP B O 1
ATOM 7022 N N . SER B 1 258 ? 25.562 21.609 13.023 1 80.44 258 SER B N 1
ATOM 7023 C CA . SER B 1 258 ? 25.781 20.219 12.68 1 80.44 258 SER B CA 1
ATOM 7024 C C . SER B 1 258 ? 27.172 19.75 13.094 1 80.44 258 SER B C 1
ATOM 7026 O O . SER B 1 258 ? 28.062 20.578 13.297 1 80.44 258 SER B O 1
ATOM 7028 N N . GLN B 1 259 ? 27.25 18.469 13.297 1 73.06 259 GLN B N 1
ATOM 7029 C CA . GLN B 1 259 ? 28.547 17.875 13.617 1 73.06 259 GLN B CA 1
ATOM 7030 C C . GLN B 1 259 ? 29 16.922 12.523 1 73.06 259 GLN B C 1
ATOM 7032 O O . GLN B 1 259 ? 29.984 16.203 12.688 1 73.06 259 GLN B O 1
ATOM 7037 N N . ASP B 1 260 ? 28.281 17.016 11.461 1 76.19 260 ASP B N 1
ATOM 7038 C CA . ASP B 1 260 ? 28.609 16.109 10.359 1 76.19 260 ASP B CA 1
ATOM 7039 C C . ASP B 1 260 ? 29.328 16.859 9.242 1 76.19 260 ASP B C 1
ATOM 7041 O O . ASP B 1 260 ? 29.875 17.938 9.469 1 76.19 260 ASP B O 1
ATOM 7045 N N . ALA B 1 261 ? 29.391 16.203 8.102 1 73.56 261 ALA B N 1
ATOM 7046 C CA . ALA B 1 261 ? 30.188 16.719 6.992 1 73.56 261 ALA B CA 1
ATOM 7047 C C . ALA B 1 261 ? 29.656 18.078 6.527 1 73.56 261 ALA B C 1
ATOM 7049 O O . ALA B 1 261 ? 30.375 18.844 5.887 1 73.56 261 ALA B O 1
ATOM 7050 N N . ARG B 1 262 ? 28.469 18.359 6.91 1 80.81 262 ARG B N 1
ATOM 7051 C CA . ARG B 1 262 ? 27.844 19.594 6.465 1 80.81 262 ARG B CA 1
ATOM 7052 C C . ARG B 1 262 ? 28.219 20.75 7.379 1 80.81 262 ARG B C 1
ATOM 7054 O O . ARG B 1 262 ? 27.859 21.906 7.105 1 80.81 262 ARG B O 1
ATOM 7061 N N . ALA B 1 263 ? 29 20.5 8.367 1 84.06 263 ALA B N 1
ATOM 7062 C CA . ALA B 1 263 ? 29.312 21.469 9.414 1 84.06 263 ALA B CA 1
ATOM 7063 C C . ALA B 1 263 ? 30.281 22.531 8.914 1 84.06 263 ALA B C 1
ATOM 7065 O O . ALA B 1 263 ? 30.484 23.562 9.57 1 84.06 263 ALA B O 1
ATOM 7066 N N . SER B 1 264 ? 30.844 22.312 7.773 1 86.5 264 SER B N 1
ATOM 7067 C CA . SER B 1 264 ? 31.75 23.297 7.188 1 86.5 264 SER B CA 1
ATOM 7068 C C . SER B 1 264 ? 31.547 23.406 5.68 1 86.5 264 SER B C 1
ATOM 7070 O O . SER B 1 264 ? 31.078 22.469 5.043 1 86.5 264 SER B O 1
ATOM 7072 N N . GLY B 1 265 ? 31.844 24.594 5.207 1 90.12 265 GLY B N 1
ATOM 7073 C CA . GLY B 1 265 ? 31.688 24.844 3.787 1 90.12 265 GLY B CA 1
ATOM 7074 C C . GLY B 1 265 ? 31.797 26.312 3.428 1 90.12 265 GLY B C 1
ATOM 7075 O O . GLY B 1 265 ? 32.531 27.062 4.066 1 90.12 265 GLY B O 1
ATOM 7076 N N . ALA B 1 266 ? 31.156 26.609 2.34 1 93.12 266 ALA B N 1
ATOM 7077 C CA . ALA B 1 266 ? 31.219 27.984 1.854 1 93.12 266 ALA B CA 1
ATOM 7078 C C . ALA B 1 266 ? 29.828 28.609 1.747 1 93.12 266 ALA B C 1
ATOM 7080 O O . ALA B 1 266 ? 28.844 27.891 1.527 1 93.12 266 ALA B O 1
ATOM 7081 N N . LEU B 1 267 ? 29.781 29.859 2.031 1 95.38 267 LEU B N 1
ATOM 7082 C CA . LEU B 1 267 ? 28.578 30.672 1.851 1 95.38 267 LEU B CA 1
ATOM 7083 C C . LEU B 1 267 ? 28.828 31.766 0.821 1 95.38 267 LEU B C 1
ATOM 7085 O O . LEU B 1 267 ? 29.828 32.469 0.885 1 95.38 267 LEU B O 1
ATOM 7089 N N . ALA B 1 268 ? 27.891 31.859 -0.117 1 96.38 268 ALA B N 1
ATOM 7090 C CA . ALA B 1 268 ? 28.031 32.875 -1.169 1 96.38 268 ALA B CA 1
ATOM 7091 C C . ALA B 1 268 ? 26.812 33.781 -1.204 1 96.38 268 ALA B C 1
ATOM 7093 O O . ALA B 1 268 ? 25.672 33.344 -1.062 1 96.38 268 ALA B O 1
ATOM 7094 N N . LEU B 1 269 ? 27.062 35.031 -1.287 1 97 269 LEU B N 1
ATOM 7095 C CA . LEU B 1 269 ? 26.031 36.062 -1.468 1 97 269 LEU B CA 1
ATOM 7096 C C . LEU B 1 269 ? 26.172 36.75 -2.818 1 97 269 LEU B C 1
ATOM 7098 O O . LEU B 1 269 ? 27.266 37.188 -3.18 1 97 269 LEU B O 1
ATOM 7102 N N . VAL B 1 270 ? 25.109 36.75 -3.576 1 96 270 VAL B N 1
ATOM 7103 C CA . VAL B 1 270 ? 25.094 37.375 -4.895 1 96 270 VAL B CA 1
ATOM 7104 C C . VAL B 1 270 ? 23.938 38.344 -4.996 1 96 270 VAL B C 1
ATOM 7106 O O . VAL B 1 270 ? 22.812 38.031 -4.609 1 96 270 VAL B O 1
ATOM 7109 N N . ARG B 1 271 ? 24.203 39.531 -5.566 1 95.44 271 ARG B N 1
ATOM 7110 C CA . ARG B 1 271 ? 23.188 40.562 -5.688 1 95.44 271 ARG B CA 1
ATOM 7111 C C . ARG B 1 271 ? 22.938 40.938 -7.145 1 95.44 271 ARG B C 1
ATOM 7113 O O . ARG B 1 271 ? 23.875 41.031 -7.934 1 95.44 271 ARG B O 1
ATOM 7120 N N . LEU B 1 272 ? 21.656 41 -7.41 1 92.75 272 LEU B N 1
ATOM 7121 C CA . LEU B 1 272 ? 21.281 41.625 -8.672 1 92.75 272 LEU B CA 1
ATOM 7122 C C . LEU B 1 272 ? 21.312 43.156 -8.531 1 92.75 272 LEU B C 1
ATOM 7124 O O . LEU B 1 272 ? 20.375 43.75 -7.992 1 92.75 272 LEU B O 1
ATOM 7128 N N . ALA B 1 273 ? 22.312 43.75 -9.141 1 89.56 273 ALA B N 1
ATOM 7129 C CA . ALA B 1 273 ? 22.531 45.188 -8.961 1 89.56 273 ALA B CA 1
ATOM 7130 C C . ALA B 1 273 ? 21.422 46 -9.633 1 89.56 273 ALA B C 1
ATOM 7132 O O . ALA B 1 273 ? 20.969 45.656 -10.719 1 89.56 273 ALA B O 1
ATOM 7133 N N . HIS B 1 274 ? 21 47.062 -8.945 1 89 274 HIS B N 1
ATOM 7134 C CA . HIS B 1 274 ? 20.078 48.062 -9.469 1 89 274 HIS B CA 1
ATOM 7135 C C . HIS B 1 274 ? 18.75 47.438 -9.875 1 89 274 HIS B C 1
ATOM 7137 O O . HIS B 1 274 ? 18.266 47.656 -10.992 1 89 274 HIS B O 1
ATOM 7143 N N . LEU B 1 275 ? 18.234 46.688 -8.953 1 91.19 275 LEU B N 1
ATOM 7144 C CA . LEU B 1 275 ? 16.984 45.969 -9.234 1 91.19 275 LEU B CA 1
ATOM 7145 C C . LEU B 1 275 ? 15.852 46.938 -9.531 1 91.19 275 LEU B C 1
ATOM 7147 O O . LEU B 1 275 ? 15.031 46.688 -10.414 1 91.19 275 LEU B O 1
ATOM 7151 N N . THR B 1 276 ? 15.812 48.031 -8.789 1 91.19 276 THR B N 1
ATOM 7152 C CA . THR B 1 276 ? 14.766 49.031 -8.977 1 91.19 276 THR B CA 1
ATOM 7153 C C . THR B 1 276 ? 14.828 49.594 -10.383 1 91.19 276 THR B C 1
ATOM 7155 O O . THR B 1 276 ? 13.797 49.781 -11.039 1 91.19 276 THR B O 1
ATOM 7158 N N . GLU B 1 277 ? 15.984 49.938 -10.805 1 90.69 277 GLU B N 1
ATOM 7159 C CA . GLU B 1 277 ? 16.156 50.5 -12.148 1 90.69 277 GLU B CA 1
ATOM 7160 C C . GLU B 1 277 ? 15.805 49.469 -13.219 1 90.69 277 GLU B C 1
ATOM 7162 O O . GLU B 1 277 ? 15.25 49.812 -14.266 1 90.69 277 GLU B O 1
ATOM 7167 N N . ILE B 1 278 ? 16.156 48.344 -12.953 1 89.88 278 ILE B N 1
ATOM 7168 C CA . ILE B 1 278 ? 15.852 47.25 -13.891 1 89.88 278 ILE B CA 1
ATOM 7169 C C . ILE B 1 278 ? 14.336 47.094 -13.992 1 89.88 278 ILE B C 1
ATOM 7171 O O . ILE B 1 278 ? 13.797 46.906 -15.086 1 89.88 278 ILE B O 1
ATOM 7175 N N . ASN B 1 279 ? 13.664 47.094 -12.875 1 91.12 279 ASN B N 1
ATOM 7176 C CA . ASN B 1 279 ? 12.211 46.969 -12.836 1 91.12 279 ASN B CA 1
ATOM 7177 C C . ASN B 1 279 ? 11.523 48.094 -13.602 1 91.12 279 ASN B C 1
ATOM 7179 O O . ASN B 1 279 ? 10.492 47.875 -14.234 1 91.12 279 ASN B O 1
ATOM 7183 N N . GLU B 1 280 ? 12.094 49.219 -13.523 1 91.75 280 GLU B N 1
ATOM 7184 C CA . GLU B 1 280 ? 11.539 50.344 -14.227 1 91.75 280 GLU B CA 1
ATOM 7185 C C . GLU B 1 280 ? 11.75 50.25 -15.727 1 91.75 280 GLU B C 1
ATOM 7187 O O . GLU B 1 280 ? 10.883 50.625 -16.516 1 91.75 280 GLU B O 1
ATOM 7192 N N . ARG B 1 281 ? 12.836 49.75 -16.062 1 90.06 281 ARG B N 1
ATOM 7193 C CA . ARG B 1 281 ? 13.203 49.656 -17.469 1 90.06 281 ARG B CA 1
ATOM 7194 C C . ARG B 1 281 ? 12.5 48.469 -18.141 1 90.06 281 ARG B C 1
ATOM 7196 O O . ARG B 1 281 ? 11.977 48.594 -19.25 1 90.06 281 ARG B O 1
ATOM 7203 N N . LEU B 1 282 ? 12.445 47.344 -17.531 1 89.5 282 LEU B N 1
ATOM 7204 C CA . LEU B 1 282 ? 12.008 46.094 -18.172 1 89.5 282 LEU B CA 1
ATOM 7205 C C . LEU B 1 282 ? 10.57 45.781 -17.812 1 89.5 282 LEU B C 1
ATOM 7207 O O . LEU B 1 282 ? 9.883 45.062 -18.531 1 89.5 282 LEU B O 1
ATOM 7211 N N . GLY B 1 283 ? 10.094 46.344 -16.625 1 92 283 GLY B N 1
ATOM 7212 C CA . GLY B 1 283 ? 8.789 45.938 -16.125 1 92 283 GLY B CA 1
ATOM 7213 C C . GLY B 1 283 ? 8.852 44.75 -15.18 1 92 283 GLY B C 1
ATOM 7214 O O . GLY B 1 283 ? 9.859 44.062 -15.125 1 92 283 GLY B O 1
ATOM 7215 N N . ARG B 1 284 ? 7.707 44.438 -14.508 1 90.69 284 ARG B N 1
ATOM 7216 C CA . ARG B 1 284 ? 7.648 43.438 -13.438 1 90.69 284 ARG B CA 1
ATOM 7217 C C . ARG B 1 284 ? 7.82 42.031 -13.992 1 90.69 284 ARG B C 1
ATOM 7219 O O . ARG B 1 284 ? 8.57 41.219 -13.43 1 90.69 284 ARG B O 1
ATOM 7226 N N . ALA B 1 285 ? 7.152 41.688 -15.078 1 92.38 285 ALA B N 1
ATOM 7227 C CA . ALA B 1 285 ? 7.164 40.344 -15.625 1 92.38 285 ALA B CA 1
ATOM 7228 C C . ALA B 1 285 ? 8.555 39.938 -16.109 1 92.38 285 ALA B C 1
ATOM 7230 O O . ALA B 1 285 ? 9.031 38.844 -15.828 1 92.38 285 ALA B O 1
ATOM 7231 N N . GLU B 1 286 ? 9.172 40.875 -16.797 1 90.38 286 GLU B N 1
ATOM 7232 C CA . GLU B 1 286 ? 10.516 40.594 -17.297 1 90.38 286 GLU B CA 1
ATOM 7233 C C . GLU B 1 286 ? 11.539 40.562 -16.156 1 90.38 286 GLU B C 1
ATOM 7235 O O . GLU B 1 286 ? 12.508 39.812 -16.219 1 90.38 286 GLU B O 1
ATOM 7240 N N . THR B 1 287 ? 11.312 41.438 -15.195 1 91.88 287 THR B N 1
ATOM 7241 C CA . THR B 1 287 ? 12.188 41.438 -14.031 1 91.88 287 THR B CA 1
ATOM 7242 C C . THR B 1 287 ? 12.055 40.125 -13.273 1 91.88 287 THR B C 1
ATOM 7244 O O . THR B 1 287 ? 13.055 39.531 -12.836 1 91.88 287 THR B O 1
ATOM 7247 N N . ASP B 1 288 ? 10.836 39.625 -13.133 1 93.12 288 ASP B N 1
ATOM 7248 C CA . ASP B 1 288 ? 10.609 38.344 -12.484 1 93.12 288 ASP B CA 1
ATOM 7249 C C . ASP B 1 288 ? 11.297 37.219 -13.242 1 93.12 288 ASP B C 1
ATOM 7251 O O . ASP B 1 288 ? 11.852 36.312 -12.633 1 93.12 288 ASP B O 1
ATOM 7255 N N . ALA B 1 289 ? 11.242 37.281 -14.508 1 91.94 289 ALA B N 1
ATOM 7256 C CA . ALA B 1 289 ? 11.906 36.281 -15.328 1 91.94 289 ALA B CA 1
ATOM 7257 C C . ALA B 1 289 ? 13.414 36.312 -15.133 1 91.94 289 ALA B C 1
ATOM 7259 O O . ALA B 1 289 ? 14.07 35.25 -15.109 1 91.94 289 ALA B O 1
ATOM 7260 N N . LEU B 1 290 ? 13.906 37.531 -15.062 1 91 290 LEU B N 1
ATOM 7261 C CA . LEU B 1 290 ? 15.328 37.688 -14.82 1 91 290 LEU B CA 1
ATOM 7262 C C . LEU B 1 290 ? 15.727 37.125 -13.461 1 91 290 LEU B C 1
ATOM 7264 O O . LEU B 1 290 ? 16.734 36.406 -13.352 1 91 290 LEU B O 1
ATOM 7268 N N . LEU B 1 291 ? 14.961 37.375 -12.453 1 94.06 291 LEU B N 1
ATOM 7269 C CA . LEU B 1 291 ? 15.203 36.844 -11.117 1 94.06 291 LEU B CA 1
ATOM 7270 C C . LEU B 1 291 ? 15.164 35.344 -11.117 1 94.06 291 LEU B C 1
ATOM 7272 O O . LEU B 1 291 ? 15.977 34.688 -10.461 1 94.06 291 LEU B O 1
ATOM 7276 N N . HIS B 1 292 ? 14.242 34.844 -11.82 1 94.19 292 HIS B N 1
ATOM 7277 C CA . HIS B 1 292 ? 14.109 33.375 -11.953 1 94.19 292 HIS B CA 1
ATOM 7278 C C . HIS B 1 292 ? 15.344 32.781 -12.602 1 94.19 292 HIS B C 1
ATOM 7280 O O . HIS B 1 292 ? 15.844 31.734 -12.148 1 94.19 292 HIS B O 1
ATOM 7286 N N . ASP B 1 293 ? 15.82 33.375 -13.578 1 92.12 293 ASP B N 1
ATOM 7287 C CA . ASP B 1 293 ? 16.984 32.875 -14.305 1 92.12 293 ASP B CA 1
ATOM 7288 C C . ASP B 1 293 ? 18.234 32.906 -13.422 1 92.12 293 ASP B C 1
ATOM 7290 O O . ASP B 1 293 ? 19.031 31.953 -13.453 1 92.12 293 ASP B O 1
ATOM 7294 N N . VAL B 1 294 ? 18.391 33.969 -12.727 1 92.56 294 VAL B N 1
ATOM 7295 C CA . VAL B 1 294 ? 19.531 34.062 -11.828 1 92.56 294 VAL B CA 1
ATOM 7296 C C . VAL B 1 294 ? 19.469 32.969 -10.766 1 92.56 294 VAL B C 1
ATOM 7298 O O . VAL B 1 294 ? 20.453 32.281 -10.5 1 92.56 294 VAL B O 1
ATOM 7301 N N . ALA B 1 295 ? 18.312 32.844 -10.18 1 95.31 295 ALA B N 1
ATOM 7302 C CA . ALA B 1 295 ? 18.109 31.844 -9.148 1 95.31 295 ALA B CA 1
ATOM 7303 C C . ALA B 1 295 ? 18.375 30.438 -9.688 1 95.31 295 ALA B C 1
ATOM 7305 O O . ALA B 1 295 ? 19.047 29.641 -9.047 1 95.31 295 ALA B O 1
ATOM 7306 N N . HIS B 1 296 ? 17.859 30.188 -10.82 1 93.06 296 HIS B N 1
ATOM 7307 C CA . HIS B 1 296 ? 18.016 28.875 -11.453 1 93.06 296 HIS B CA 1
ATOM 7308 C C . HIS B 1 296 ? 19.484 28.594 -11.758 1 93.06 296 HIS B C 1
ATOM 7310 O O . HIS B 1 296 ? 19.953 27.469 -11.594 1 93.06 296 HIS B O 1
ATOM 7316 N N . GLY B 1 297 ? 20.109 29.531 -12.258 1 92.94 297 GLY B N 1
ATOM 7317 C CA . GLY B 1 297 ? 21.547 29.391 -12.508 1 92.94 297 GLY B CA 1
ATOM 7318 C C . GLY B 1 297 ? 22.344 29.062 -11.258 1 92.94 297 GLY B C 1
ATOM 7319 O O . GLY B 1 297 ? 23.234 28.219 -11.289 1 92.94 297 GLY B O 1
ATOM 7320 N N . LEU B 1 298 ? 22.031 29.719 -10.234 1 94.88 298 LEU B N 1
ATOM 7321 C CA . LEU B 1 298 ? 22.703 29.484 -8.961 1 94.88 298 LEU B CA 1
ATOM 7322 C C . LEU B 1 298 ? 22.391 28.094 -8.43 1 94.88 298 LEU B C 1
ATOM 7324 O O . LEU B 1 298 ? 23.25 27.422 -7.855 1 94.88 298 LEU B O 1
ATOM 7328 N N . GLU B 1 299 ? 21.172 27.688 -8.555 1 92.5 299 GLU B N 1
ATOM 7329 C CA . GLU B 1 299 ? 20.75 26.359 -8.125 1 92.5 299 GLU B CA 1
ATOM 7330 C C . GLU B 1 299 ? 21.516 25.281 -8.875 1 92.5 299 GLU B C 1
ATOM 7332 O O . GLU B 1 299 ? 21.953 24.281 -8.281 1 92.5 299 GLU B O 1
ATOM 7337 N N . GLN B 1 300 ? 21.609 25.484 -10.141 1 90 300 GLN B N 1
ATOM 7338 C CA . GLN B 1 300 ? 22.344 24.531 -10.953 1 90 300 GLN B CA 1
ATOM 7339 C C . GLN B 1 300 ? 23.812 24.453 -10.508 1 90 300 GLN B C 1
ATOM 7341 O O . GLN B 1 300 ? 24.391 23.359 -10.453 1 90 300 GLN B O 1
ATOM 7346 N N . PHE B 1 301 ? 24.312 25.547 -10.234 1 92 301 PHE B N 1
ATOM 7347 C CA . PHE B 1 301 ? 25.672 25.594 -9.742 1 92 301 PHE B CA 1
ATOM 7348 C C . PHE B 1 301 ? 25.797 24.859 -8.414 1 92 301 PHE B C 1
ATOM 7350 O O . PHE B 1 301 ? 26.734 24.078 -8.211 1 92 301 PHE B O 1
ATOM 7357 N N . GLY B 1 302 ? 24.938 25.141 -7.52 1 89.12 302 GLY B N 1
ATOM 7358 C CA . GLY B 1 302 ? 24.922 24.484 -6.227 1 89.12 302 GLY B CA 1
ATOM 7359 C C . GLY B 1 302 ? 24.812 22.969 -6.328 1 89.12 302 GLY B C 1
ATOM 7360 O O . GLY B 1 302 ? 25.516 22.234 -5.609 1 89.12 302 GLY B O 1
ATOM 7361 N N . GLN B 1 303 ? 23.984 22.547 -7.188 1 79.88 303 GLN B N 1
ATOM 7362 C CA . GLN B 1 303 ? 23.781 21.109 -7.387 1 79.88 303 GLN B CA 1
ATOM 7363 C C . GLN B 1 303 ? 25.047 20.453 -7.926 1 79.88 303 GLN B C 1
ATOM 7365 O O . GLN B 1 303 ? 25.391 19.328 -7.535 1 79.88 303 GLN B O 1
ATOM 7370 N N . ALA B 1 304 ? 25.672 21.141 -8.781 1 81.69 304 ALA B N 1
ATOM 7371 C CA . ALA B 1 304 ? 26.891 20.625 -9.383 1 81.69 304 ALA B CA 1
ATOM 7372 C C . ALA B 1 304 ? 28.031 20.562 -8.352 1 81.69 304 ALA B C 1
ATOM 7374 O O . ALA B 1 304 ? 28.984 19.797 -8.523 1 81.69 304 ALA B O 1
ATOM 7375 N N . HIS B 1 305 ? 27.875 21.344 -7.379 1 79.75 305 HIS B N 1
ATOM 7376 C CA . HIS B 1 305 ? 28.938 21.422 -6.383 1 79.75 305 HIS B CA 1
ATOM 7377 C C . HIS B 1 305 ? 28.516 20.781 -5.066 1 79.75 305 HIS B C 1
ATOM 7379 O O . HIS B 1 305 ? 28.672 21.375 -4 1 79.75 305 HIS B O 1
ATOM 7385 N N . GLY B 1 306 ? 27.969 19.594 -5.09 1 70.81 306 GLY B N 1
ATOM 7386 C CA . GLY B 1 306 ? 27.734 18.781 -3.91 1 70.81 306 GLY B CA 1
ATOM 7387 C C . GLY B 1 306 ? 26.375 19.016 -3.289 1 70.81 306 GLY B C 1
ATOM 7388 O O . GLY B 1 306 ? 26.203 18.875 -2.074 1 70.81 306 GLY B O 1
ATOM 7389 N N . GLY B 1 307 ? 25.438 19.594 -4.004 1 76.81 307 GLY B N 1
ATOM 7390 C CA . GLY B 1 307 ? 24.078 19.766 -3.5 1 76.81 307 GLY B CA 1
ATOM 7391 C C . GLY B 1 307 ? 23.891 21.047 -2.725 1 76.81 307 GLY B C 1
ATOM 7392 O O . GLY B 1 307 ? 23.344 21.047 -1.615 1 76.81 307 GLY B O 1
ATOM 7393 N N . GLY B 1 308 ? 24.375 22.094 -3.168 1 86.75 308 GLY B N 1
ATOM 7394 C CA . GLY B 1 308 ? 24.219 23.406 -2.555 1 86.75 308 GLY B CA 1
ATOM 7395 C C . GLY B 1 308 ? 22.766 23.875 -2.488 1 86.75 308 GLY B C 1
ATOM 7396 O O . GLY B 1 308 ? 21.922 23.406 -3.256 1 86.75 308 GLY B O 1
ATOM 7397 N N . ILE B 1 309 ? 22.484 24.734 -1.51 1 90.69 309 ILE B N 1
ATOM 7398 C CA . ILE B 1 309 ? 21.156 25.266 -1.286 1 90.69 309 ILE B CA 1
ATOM 7399 C C . ILE B 1 309 ? 21.141 26.766 -1.585 1 90.69 309 ILE B C 1
ATOM 7401 O O . ILE B 1 309 ? 22.047 27.484 -1.168 1 90.69 309 ILE B O 1
ATOM 7405 N N . VAL B 1 310 ? 20.172 27.156 -2.344 1 95.44 310 VAL B N 1
ATOM 7406 C CA . VAL B 1 310 ? 20.078 28.562 -2.717 1 95.44 310 VAL B CA 1
ATOM 7407 C C . VAL B 1 310 ? 18.828 29.188 -2.09 1 95.44 310 VAL B C 1
ATOM 7409 O O . VAL B 1 310 ? 17.797 28.531 -1.99 1 95.44 310 VAL B O 1
ATOM 7412 N N . GLY B 1 311 ? 18.984 30.359 -1.58 1 96.62 311 GLY B N 1
ATOM 7413 C CA . GLY B 1 311 ? 17.859 31.109 -1.032 1 96.62 311 GLY B CA 1
ATOM 7414 C C . GLY B 1 311 ? 17.844 32.562 -1.479 1 96.62 311 GLY B C 1
ATOM 7415 O O . GLY B 1 311 ? 18.844 33.062 -1.969 1 96.62 311 GLY B O 1
ATOM 7416 N N . ARG B 1 312 ? 16.672 33.156 -1.422 1 96.62 312 ARG B N 1
ATOM 7417 C CA . ARG B 1 312 ? 16.484 34.562 -1.679 1 96.62 312 ARG B CA 1
ATOM 7418 C C . ARG B 1 312 ? 16.266 35.344 -0.38 1 96.62 312 ARG B C 1
ATOM 7420 O O . ARG B 1 312 ? 15.266 35.125 0.311 1 96.62 312 ARG B O 1
ATOM 7427 N N . LEU B 1 313 ? 17.172 36.219 0.01 1 95.25 313 LEU B N 1
ATOM 7428 C CA . LEU B 1 313 ? 17.109 36.906 1.287 1 95.25 313 LEU B CA 1
ATOM 7429 C C . LEU B 1 313 ? 16.156 38.094 1.208 1 95.25 313 LEU B C 1
ATOM 7431 O O . LEU B 1 313 ? 15.484 38.438 2.186 1 95.25 313 LEU B O 1
ATOM 7435 N N . ASN B 1 314 ? 16.234 38.812 0.222 1 92.69 314 ASN B N 1
ATOM 7436 C CA . ASN B 1 314 ? 15.375 39.938 -0.069 1 92.69 314 ASN B CA 1
ATOM 7437 C C . ASN B 1 314 ? 15.125 40.094 -1.567 1 92.69 314 ASN B C 1
ATOM 7439 O O . ASN B 1 314 ? 15.273 39.125 -2.322 1 92.69 314 ASN B O 1
ATOM 7443 N N . GLY B 1 315 ? 14.68 41.156 -1.979 1 91.12 315 GLY B N 1
ATOM 7444 C CA . GLY B 1 315 ? 14.297 41.344 -3.369 1 91.12 315 GLY B CA 1
ATOM 7445 C C . GLY B 1 315 ? 15.438 41.062 -4.34 1 91.12 315 GLY B C 1
ATOM 7446 O O . GLY B 1 315 ? 15.242 40.406 -5.355 1 91.12 315 GLY B O 1
ATOM 7447 N N . SER B 1 316 ? 16.734 41.469 -4.043 1 93.5 316 SER B N 1
ATOM 7448 C CA . SER B 1 316 ? 17.828 41.406 -5.02 1 93.5 316 SER B CA 1
ATOM 7449 C C . SER B 1 316 ? 18.906 40.438 -4.586 1 93.5 316 SER B C 1
ATOM 7451 O O . SER B 1 316 ? 19.766 40.062 -5.387 1 93.5 316 SER B O 1
ATOM 7453 N N . ASP B 1 317 ? 18.875 40 -3.371 1 96.5 317 ASP B N 1
ATOM 7454 C CA . ASP B 1 317 ? 20 39.25 -2.826 1 96.5 317 ASP B CA 1
ATOM 7455 C C . ASP B 1 317 ? 19.719 37.75 -2.816 1 96.5 317 ASP B C 1
ATOM 7457 O O . ASP B 1 317 ? 18.688 37.312 -2.307 1 96.5 317 ASP B O 1
ATOM 7461 N N . PHE B 1 318 ? 20.641 37 -3.424 1 97.25 318 PHE B N 1
ATOM 7462 C CA . PHE B 1 318 ? 20.609 35.562 -3.395 1 97.25 318 PHE B CA 1
ATOM 7463 C C . PHE B 1 318 ? 21.766 35 -2.568 1 97.25 318 PHE B C 1
ATOM 7465 O O . PHE B 1 318 ? 22.875 35.531 -2.613 1 97.25 318 PHE B O 1
ATOM 7472 N N . VAL B 1 319 ? 21.469 34.031 -1.771 1 97.31 319 VAL B N 1
ATOM 7473 C CA . VAL B 1 319 ? 22.5 33.406 -0.939 1 97.31 319 VAL B CA 1
ATOM 7474 C C . VAL B 1 319 ? 22.594 31.922 -1.264 1 97.31 319 VAL B C 1
ATOM 7476 O O . VAL B 1 319 ? 21.578 31.297 -1.576 1 97.31 319 VAL B O 1
ATOM 7479 N N . MET B 1 320 ? 23.75 31.391 -1.261 1 96.31 320 MET B N 1
ATOM 7480 C CA . MET B 1 320 ? 23.984 29.984 -1.565 1 96.31 320 MET B CA 1
ATOM 7481 C C . MET B 1 320 ? 24.859 29.344 -0.496 1 96.31 320 MET B C 1
ATOM 7483 O O . MET B 1 320 ? 25.891 29.891 -0.103 1 96.31 320 MET B O 1
ATOM 7487 N N . LEU B 1 321 ? 24.375 28.234 -0.044 1 94.88 321 LEU B N 1
ATOM 7488 C CA . LEU B 1 321 ? 25.094 27.422 0.929 1 94.88 321 LEU B CA 1
ATOM 7489 C C . LEU B 1 321 ? 25.719 26.203 0.26 1 94.88 321 LEU B C 1
ATOM 7491 O O . LEU B 1 321 ? 25.016 25.406 -0.368 1 94.88 321 LEU B O 1
ATOM 7495 N N . LEU B 1 322 ? 27.047 26.047 0.358 1 92.38 322 LEU B N 1
ATOM 7496 C CA . LEU B 1 322 ? 27.766 24.938 -0.258 1 92.38 322 LEU B CA 1
ATOM 7497 C C . LEU B 1 322 ? 28.531 24.141 0.792 1 92.38 322 LEU B C 1
ATOM 7499 O O . LEU B 1 322 ? 29.703 24.406 1.051 1 92.38 322 LEU B O 1
ATOM 7503 N N . PRO B 1 323 ? 27.938 23.094 1.199 1 87.5 323 PRO B N 1
ATOM 7504 C CA . PRO B 1 323 ? 28.609 22.281 2.229 1 87.5 323 PRO B CA 1
ATOM 7505 C C . PRO B 1 323 ? 29.844 21.562 1.707 1 87.5 323 PRO B C 1
ATOM 7507 O O . PRO B 1 323 ? 29.859 21.078 0.573 1 87.5 323 PRO B O 1
ATOM 7510 N N . GLY B 1 324 ? 30.891 21.531 2.516 1 81.94 324 GLY B N 1
ATOM 7511 C CA . GLY B 1 324 ? 32.062 20.734 2.232 1 81.94 324 GLY B CA 1
ATOM 7512 C C . GLY B 1 324 ? 33.094 21.453 1.359 1 81.94 324 GLY B C 1
ATOM 7513 O O . GLY B 1 324 ? 34.188 20.969 1.146 1 81.94 324 GLY B O 1
ATOM 7514 N N . LYS B 1 325 ? 32.688 22.594 0.917 1 83.06 325 LYS B N 1
ATOM 7515 C CA . LYS B 1 325 ? 33.594 23.328 0.052 1 83.06 325 LYS B CA 1
ATOM 7516 C C . LYS B 1 325 ? 34.5 24.281 0.865 1 83.06 325 LYS B C 1
ATOM 7518 O O . LYS B 1 325 ? 34 25.297 1.367 1 83.06 325 LYS B O 1
ATOM 7523 N N . ILE B 1 326 ? 35.75 23.922 0.867 1 77.5 326 ILE B N 1
ATOM 7524 C CA . ILE B 1 326 ? 36.625 24.688 1.752 1 77.5 326 ILE B CA 1
ATOM 7525 C C . ILE B 1 326 ? 37.625 25.5 0.922 1 77.5 326 ILE B C 1
ATOM 7527 O O . ILE B 1 326 ? 38.281 26.391 1.444 1 77.5 326 ILE B O 1
ATOM 7531 N N . ASP B 1 327 ? 37.75 25.25 -0.339 1 83.44 327 ASP B N 1
ATOM 7532 C CA . ASP B 1 327 ? 38.625 26.031 -1.199 1 83.44 327 ASP B CA 1
ATOM 7533 C C . ASP B 1 327 ? 37.906 27.234 -1.802 1 83.44 327 ASP B C 1
ATOM 7535 O O . ASP B 1 327 ? 37.406 27.156 -2.926 1 83.44 327 ASP B O 1
ATOM 7539 N N . LEU B 1 328 ? 38.031 28.328 -1.088 1 89.75 328 LEU B N 1
ATOM 7540 C CA . LEU B 1 328 ? 37.281 29.516 -1.481 1 89.75 328 LEU B CA 1
ATOM 7541 C C . LEU B 1 328 ? 37.844 30.109 -2.771 1 89.75 328 LEU B C 1
ATOM 7543 O O . LEU B 1 328 ? 37.094 30.672 -3.572 1 89.75 328 LEU B O 1
ATOM 7547 N N . GLU B 1 329 ? 39.125 29.969 -2.953 1 89.88 329 GLU B N 1
ATOM 7548 C CA . GLU B 1 329 ? 39.719 30.516 -4.172 1 89.88 329 GLU B CA 1
ATOM 7549 C C . GLU B 1 329 ? 39.219 29.766 -5.406 1 89.88 329 GLU B C 1
ATOM 7551 O O . GLU B 1 329 ? 38.906 30.375 -6.426 1 89.88 329 GLU B O 1
ATOM 7556 N N . HIS B 1 330 ? 39.281 28.516 -5.258 1 90.06 330 HIS B N 1
ATOM 7557 C CA . HIS B 1 330 ? 38.75 27.719 -6.363 1 90.06 330 HIS B CA 1
ATOM 7558 C C . HIS B 1 330 ? 37.281 28 -6.613 1 90.06 330 HIS B C 1
ATOM 7560 O O . HIS B 1 330 ? 36.844 28.094 -7.766 1 90.06 330 HIS B O 1
ATOM 7566 N N . LEU B 1 331 ? 36.562 28.125 -5.559 1 92.62 331 LEU B N 1
ATOM 7567 C CA . LEU B 1 331 ? 35.125 28.422 -5.664 1 92.62 331 LEU B CA 1
ATOM 7568 C C . LEU B 1 331 ? 34.906 29.797 -6.285 1 92.62 331 LEU B C 1
ATOM 7570 O O . LEU B 1 331 ? 33.969 29.969 -7.059 1 92.62 331 LEU B O 1
ATOM 7574 N N . ARG B 1 332 ? 35.688 30.75 -5.906 1 94.31 332 ARG B N 1
ATOM 7575 C CA . ARG B 1 332 ? 35.594 32.094 -6.473 1 94.31 332 ARG B CA 1
ATOM 7576 C C . ARG B 1 332 ? 35.781 32.062 -7.988 1 94.31 332 ARG B C 1
ATOM 7578 O O . ARG B 1 332 ? 35.062 32.75 -8.719 1 94.31 332 ARG B O 1
ATOM 7585 N N . HIS B 1 333 ? 36.688 31.281 -8.375 1 93.75 333 HIS B N 1
ATOM 7586 C CA . HIS B 1 333 ? 36.938 31.156 -9.812 1 93.75 333 HIS B CA 1
ATOM 7587 C C . HIS B 1 333 ? 35.781 30.516 -10.523 1 93.75 333 HIS B C 1
ATOM 7589 O O . HIS B 1 333 ? 35.281 31.031 -11.539 1 93.75 333 HIS B O 1
ATOM 7595 N N . ASP B 1 334 ? 35.312 29.406 -10.047 1 94.12 334 ASP B N 1
ATOM 7596 C CA . ASP B 1 334 ? 34.219 28.672 -10.672 1 94.12 334 ASP B CA 1
ATOM 7597 C C . ASP B 1 334 ? 32.938 29.484 -10.68 1 94.12 334 ASP B C 1
ATOM 7599 O O . ASP B 1 334 ? 32.25 29.562 -11.703 1 94.12 334 ASP B O 1
ATOM 7603 N N . LEU B 1 335 ? 32.562 30 -9.523 1 94.62 335 LEU B N 1
ATOM 7604 C CA . LEU B 1 335 ? 31.344 30.797 -9.406 1 94.62 335 LEU B CA 1
ATOM 7605 C C . LEU B 1 335 ? 31.453 32.094 -10.219 1 94.62 335 LEU B C 1
ATOM 7607 O O . LEU B 1 335 ? 30.469 32.531 -10.812 1 94.62 335 LEU B O 1
ATOM 7611 N N . GLY B 1 336 ? 32.625 32.625 -10.219 1 92.88 336 GLY B N 1
ATOM 7612 C CA . GLY B 1 336 ? 32.844 33.812 -11.039 1 92.88 336 GLY B CA 1
ATOM 7613 C C . GLY B 1 336 ? 32.594 33.562 -12.516 1 92.88 336 GLY B C 1
ATOM 7614 O O . GLY B 1 336 ? 31.984 34.406 -13.188 1 92.88 336 GLY B O 1
ATOM 7615 N N . ARG B 1 337 ? 33.094 32.531 -12.93 1 92 337 ARG B N 1
ATOM 7616 C CA . ARG B 1 337 ? 32.875 32.156 -14.32 1 92 337 ARG B CA 1
ATOM 7617 C C . ARG B 1 337 ? 31.406 31.984 -14.617 1 92 337 ARG B C 1
ATOM 7619 O O . ARG B 1 337 ? 30.922 32.406 -15.688 1 92 337 ARG B O 1
ATOM 7626 N N . ARG B 1 338 ? 30.719 31.312 -13.758 1 92.19 338 ARG B N 1
ATOM 7627 C CA . ARG B 1 338 ? 29.297 31.109 -13.93 1 92.19 338 ARG B CA 1
ATOM 7628 C C . ARG B 1 338 ? 28.531 32.438 -13.961 1 92.19 338 ARG B C 1
ATOM 7630 O O . ARG B 1 338 ? 27.656 32.625 -14.797 1 92.19 338 ARG B O 1
ATOM 7637 N N . LEU B 1 339 ? 28.859 33.312 -13.07 1 92.31 339 LEU B N 1
ATOM 7638 C CA . LEU B 1 339 ? 28.188 34.594 -12.992 1 92.31 339 LEU B CA 1
ATOM 7639 C C . LEU B 1 339 ? 28.484 35.438 -14.234 1 92.31 339 LEU B C 1
ATOM 7641 O O . LEU B 1 339 ? 27.609 36.156 -14.734 1 92.31 339 LEU B O 1
ATOM 7645 N N . ALA B 1 340 ? 29.688 35.312 -14.703 1 89.56 340 ALA B N 1
ATOM 7646 C CA . ALA B 1 340 ? 30.047 36.031 -15.93 1 89.56 340 ALA B CA 1
ATOM 7647 C C . ALA B 1 340 ? 29.234 35.531 -17.125 1 89.56 340 ALA B C 1
ATOM 7649 O O . ALA B 1 340 ? 28.781 36.312 -17.953 1 89.56 340 ALA B O 1
ATOM 7650 N N . ALA B 1 341 ? 29.109 34.344 -17.141 1 88.88 341 ALA B N 1
ATOM 7651 C CA . ALA B 1 341 ? 28.328 33.719 -18.219 1 88.88 341 ALA B CA 1
ATOM 7652 C C . ALA B 1 341 ? 26.875 34.188 -18.156 1 88.88 341 ALA B C 1
ATOM 7654 O O . ALA B 1 341 ? 26.234 34.406 -19.203 1 88.88 341 ALA B O 1
ATOM 7655 N N . MET B 1 342 ? 26.375 34.312 -16.984 1 88 342 MET B N 1
ATOM 7656 C CA . MET B 1 342 ? 25 34.75 -16.797 1 88 342 MET B CA 1
ATOM 7657 C C . MET B 1 342 ? 24.812 36.219 -17.203 1 88 342 MET B C 1
ATOM 7659 O O . MET B 1 342 ? 23.766 36.594 -17.719 1 88 342 MET B O 1
ATOM 7663 N N . ARG B 1 343 ? 25.797 36.938 -17 1 83.69 343 ARG B N 1
ATOM 7664 C CA . ARG B 1 343 ? 25.766 38.375 -17.375 1 83.69 343 ARG B CA 1
ATOM 7665 C C . ARG B 1 343 ? 25.797 38.531 -18.891 1 83.69 343 ARG B C 1
ATOM 7667 O O . ARG B 1 343 ? 25.109 39.406 -19.438 1 83.69 343 ARG B O 1
ATOM 7674 N N . GLU B 1 344 ? 26.578 37.75 -19.516 1 79.25 344 GLU B N 1
ATOM 7675 C CA . GLU B 1 344 ? 26.781 37.844 -20.953 1 79.25 344 GLU B CA 1
ATOM 7676 C C . GLU B 1 344 ? 25.578 37.312 -21.734 1 79.25 344 GLU B C 1
ATOM 7678 O O . GLU B 1 344 ? 25.219 37.875 -22.781 1 79.25 344 GLU B O 1
ATOM 7683 N N . HIS B 1 345 ? 25.047 36.25 -21.25 1 69.69 345 HIS B N 1
ATOM 7684 C CA . HIS B 1 345 ? 24 35.562 -22.016 1 69.69 345 HIS B CA 1
ATOM 7685 C C . HIS B 1 345 ? 22.625 36.156 -21.734 1 69.69 345 HIS B C 1
ATOM 7687 O O . HIS B 1 345 ? 21.641 35.812 -22.391 1 69.69 345 HIS B O 1
ATOM 7693 N N . GLY B 1 346 ? 22.641 37 -20.797 1 66.56 346 GLY B N 1
ATOM 7694 C CA . GLY B 1 346 ? 21.328 37.562 -20.5 1 66.56 346 GLY B CA 1
ATOM 7695 C C . GLY B 1 346 ? 20.938 38.688 -21.438 1 66.56 346 GLY B C 1
ATOM 7696 O O . GLY B 1 346 ? 21.781 39.25 -22.125 1 66.56 346 GLY B O 1
ATOM 7697 N N . ARG B 1 347 ? 19.719 38.938 -21.859 1 65.25 347 ARG B N 1
ATOM 7698 C CA . ARG B 1 347 ? 19.172 39.938 -22.766 1 65.25 347 ARG B CA 1
ATOM 7699 C C . ARG B 1 347 ? 19.531 41.344 -22.312 1 65.25 347 ARG B C 1
ATOM 7701 O O . ARG B 1 347 ? 19.656 42.25 -23.141 1 65.25 347 ARG B O 1
ATOM 7708 N N . THR B 1 348 ? 19.672 41.469 -20.984 1 70.31 348 THR B N 1
ATOM 7709 C CA . THR B 1 348 ? 20.016 42.781 -20.422 1 70.31 348 THR B CA 1
ATOM 7710 C C . THR B 1 348 ? 21.266 42.688 -19.562 1 70.31 348 THR B C 1
ATOM 7712 O O . THR B 1 348 ? 21.422 41.75 -18.766 1 70.31 348 THR B O 1
ATOM 7715 N N . PRO B 1 349 ? 22.141 43.531 -19.922 1 75.75 349 PRO B N 1
ATOM 7716 C CA . PRO B 1 349 ? 23.344 43.531 -19.094 1 75.75 349 PRO B CA 1
ATOM 7717 C C . PRO B 1 349 ? 23.031 43.812 -17.625 1 75.75 349 PRO B C 1
ATOM 7719 O O . PRO B 1 349 ? 22.375 44.812 -17.312 1 75.75 349 PRO B O 1
ATOM 7722 N N . VAL B 1 350 ? 23.297 42.812 -16.797 1 83.19 350 VAL B N 1
ATOM 7723 C CA . VAL B 1 350 ? 23.016 43 -15.383 1 83.19 350 VAL B CA 1
ATOM 7724 C C . VAL B 1 350 ? 24.266 42.719 -14.562 1 83.19 350 VAL B C 1
ATOM 7726 O O . VAL B 1 350 ? 25.125 41.938 -14.953 1 83.19 350 VAL B O 1
ATOM 7729 N N . GLY B 1 351 ? 24.531 43.594 -13.531 1 88.25 351 GLY B N 1
ATOM 7730 C CA . GLY B 1 351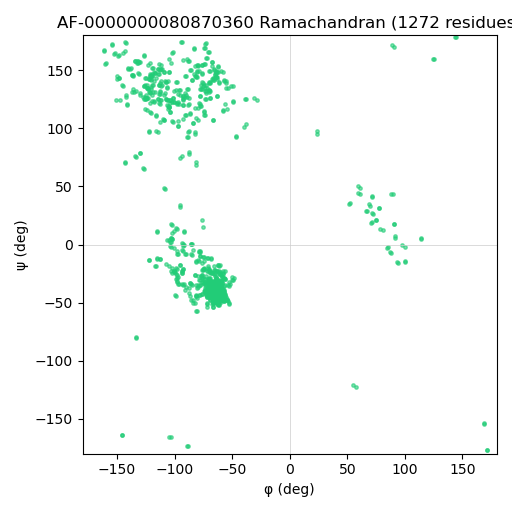 ? 25.609 43.344 -12.586 1 88.25 351 GLY B CA 1
ATOM 7731 C C . GLY B 1 351 ? 25.266 42.312 -11.539 1 88.25 351 GLY B C 1
ATOM 7732 O O . GLY B 1 351 ? 24.156 42.312 -11 1 88.25 351 GLY B O 1
ATOM 7733 N N . LEU B 1 352 ? 26.234 41.406 -11.359 1 92.81 352 LEU B N 1
ATOM 7734 C CA . LEU B 1 352 ? 26.062 40.344 -10.352 1 92.81 352 LEU B CA 1
ATOM 7735 C C . LEU B 1 352 ? 27.25 40.312 -9.391 1 92.81 352 LEU B C 1
ATOM 7737 O O . LEU B 1 352 ? 27.953 39.312 -9.32 1 92.81 352 LEU B O 1
ATOM 7741 N N . PRO B 1 353 ? 27.406 41.406 -8.602 1 93.38 353 PRO B N 1
ATOM 7742 C CA . PRO B 1 353 ? 28.453 41.344 -7.586 1 93.38 353 PRO B CA 1
ATOM 7743 C C . PRO B 1 353 ? 28.188 40.281 -6.531 1 93.38 353 PRO B C 1
ATOM 7745 O O . PRO B 1 353 ? 27.031 39.938 -6.27 1 93.38 353 PRO B O 1
ATOM 7748 N N . GLY B 1 354 ? 29.281 39.719 -6.008 1 95.31 354 GLY B N 1
ATOM 7749 C CA . GLY B 1 354 ? 29.109 38.656 -5.027 1 95.31 354 GLY B CA 1
ATOM 7750 C C . GLY B 1 354 ? 30.219 38.625 -3.994 1 95.31 354 GLY B C 1
ATOM 7751 O O . GLY B 1 354 ? 31.234 39.344 -4.137 1 95.31 354 GLY B O 1
ATOM 7752 N N . ALA B 1 355 ? 29.938 37.969 -2.963 1 95.88 355 ALA B N 1
ATOM 7753 C CA . ALA B 1 355 ? 30.891 37.75 -1.874 1 95.88 355 ALA B CA 1
ATOM 7754 C C . ALA B 1 355 ? 30.875 36.312 -1.389 1 95.88 355 ALA B C 1
ATOM 7756 O O . ALA B 1 355 ? 29.828 35.656 -1.431 1 95.88 355 ALA B O 1
ATOM 7757 N N . LEU B 1 356 ? 32.062 35.781 -0.98 1 95.88 356 LEU B N 1
ATOM 7758 C CA . LEU B 1 356 ? 32.219 34.438 -0.461 1 95.88 356 LEU B CA 1
ATOM 7759 C C . LEU B 1 356 ? 32.781 34.438 0.956 1 95.88 356 LEU B C 1
ATOM 7761 O O . LEU B 1 356 ? 33.562 35.344 1.3 1 95.88 356 LEU B O 1
ATOM 7765 N N . ILE B 1 357 ? 32.312 33.469 1.696 1 94.56 357 ILE B N 1
ATOM 7766 C CA . ILE B 1 357 ? 32.906 33.312 3.027 1 94.56 357 ILE B CA 1
ATOM 7767 C C . ILE B 1 357 ? 32.844 31.844 3.424 1 94.56 357 ILE B C 1
ATOM 7769 O O . ILE B 1 357 ? 32 31.078 2.949 1 94.56 357 ILE B O 1
ATOM 7773 N N . ASP B 1 358 ? 33.844 31.375 4.125 1 91.38 358 ASP B N 1
ATOM 7774 C CA . ASP B 1 358 ? 33.781 30.031 4.672 1 91.38 358 ASP B CA 1
ATOM 7775 C C . ASP B 1 358 ? 33 30 5.984 1 91.38 358 ASP B C 1
ATOM 7777 O O . ASP B 1 358 ? 33 30.984 6.723 1 91.38 358 ASP B O 1
ATOM 7781 N N . TYR B 1 359 ? 32.281 28.969 6.258 1 90.88 359 TYR B N 1
ATOM 7782 C CA . TYR B 1 359 ? 31.609 28.797 7.539 1 90.88 359 TYR B CA 1
ATOM 7783 C C . TYR B 1 359 ? 32.031 27.484 8.203 1 90.88 359 TYR B C 1
ATOM 7785 O O . TYR B 1 359 ? 32.5 26.562 7.531 1 90.88 359 TYR B O 1
ATOM 7793 N N . ALA B 1 360 ? 31.938 27.422 9.5 1 86.75 360 ALA B N 1
ATOM 7794 C CA . ALA B 1 360 ? 32.219 26.234 10.297 1 86.75 360 ALA B CA 1
ATOM 7795 C C . ALA B 1 360 ? 31.266 26.109 11.477 1 86.75 360 ALA B C 1
ATOM 7797 O O . ALA B 1 360 ? 30.578 27.078 11.828 1 86.75 360 ALA B O 1
ATOM 7798 N N . GLN B 1 361 ? 31.344 24.938 11.977 1 84.44 361 GLN B N 1
ATOM 7799 C CA . GLN B 1 361 ? 30.5 24.688 13.141 1 84.44 361 GLN B CA 1
ATOM 7800 C C . GLN B 1 361 ? 30.766 25.719 14.234 1 84.44 361 GLN B C 1
ATOM 7802 O O . GLN B 1 361 ? 31.922 26.031 14.523 1 84.44 361 GLN B O 1
ATOM 7807 N N . GLY B 1 362 ? 29.672 26.219 14.773 1 81.31 362 GLY B N 1
ATOM 7808 C CA . GLY B 1 362 ? 29.812 27.125 15.898 1 81.31 362 GLY B CA 1
ATOM 7809 C C . GLY B 1 362 ? 29.828 28.594 15.484 1 81.31 362 GLY B C 1
ATOM 7810 O O . GLY B 1 362 ? 29.672 29.484 16.328 1 81.31 362 GLY B O 1
ATOM 7811 N N . ASP B 1 363 ? 30.047 28.875 14.195 1 89.31 363 ASP B N 1
ATOM 7812 C CA . ASP B 1 363 ? 29.984 30.25 13.719 1 89.31 363 ASP B CA 1
ATOM 7813 C C . ASP B 1 363 ? 28.609 30.875 14.008 1 89.31 363 ASP B C 1
ATOM 7815 O O . ASP B 1 363 ? 27.609 30.156 14.094 1 89.31 363 ASP B O 1
ATOM 7819 N N . GLN B 1 364 ? 28.656 32.156 14.234 1 90.94 364 GLN B N 1
ATOM 7820 C CA . GLN B 1 364 ? 27.391 32.875 14.422 1 90.94 364 GLN B CA 1
ATOM 7821 C C . GLN B 1 364 ? 26.828 33.344 13.086 1 90.94 364 GLN B C 1
ATOM 7823 O O . GLN B 1 364 ? 27.5 34.031 12.32 1 90.94 364 GLN B O 1
ATOM 7828 N N . ARG B 1 365 ? 25.656 33 12.859 1 92.69 365 ARG B N 1
ATOM 7829 C CA . ARG B 1 365 ? 24.969 33.281 11.609 1 92.69 365 ARG B CA 1
ATOM 7830 C C . ARG B 1 365 ? 25.016 34.781 11.305 1 92.69 365 ARG B C 1
ATOM 7832 O O . ARG B 1 365 ? 25.328 35.188 10.18 1 92.69 365 ARG B O 1
ATOM 7839 N N . GLY B 1 366 ? 24.688 35.594 12.328 1 92.31 366 GLY B N 1
ATOM 7840 C CA . GLY B 1 366 ? 24.672 37.031 12.156 1 92.31 366 GLY B CA 1
ATOM 7841 C C . GLY B 1 366 ? 26.016 37.594 11.711 1 92.31 366 GLY B C 1
ATOM 7842 O O . GLY B 1 366 ? 26.062 38.469 10.844 1 92.31 366 GLY B O 1
ATOM 7843 N N . MET B 1 367 ? 27.078 37.094 12.242 1 91.75 367 MET B N 1
ATOM 7844 C CA . MET B 1 367 ? 28.422 37.562 11.914 1 91.75 367 MET B CA 1
ATOM 7845 C C . MET B 1 367 ? 28.797 37.188 10.484 1 91.75 367 MET B C 1
ATOM 7847 O O . MET B 1 367 ? 29.406 37.969 9.773 1 91.75 367 MET B O 1
ATOM 7851 N N . LEU B 1 368 ? 28.453 36 10.117 1 94.06 368 LEU B N 1
ATOM 7852 C CA . LEU B 1 368 ? 28.734 35.562 8.766 1 94.06 368 LEU B CA 1
ATOM 7853 C C . LEU B 1 368 ? 28.031 36.438 7.734 1 94.06 368 LEU B C 1
ATOM 7855 O O . LEU B 1 368 ? 28.641 36.875 6.762 1 94.06 368 LEU B O 1
ATOM 7859 N N . LEU B 1 369 ? 26.781 36.688 8.008 1 94.62 369 LEU B N 1
ATOM 7860 C CA . LEU B 1 369 ? 25.969 37.469 7.07 1 94.62 369 LEU B CA 1
ATOM 7861 C C . LEU B 1 369 ? 26.438 38.906 7.035 1 94.62 369 LEU B C 1
ATOM 7863 O O . LEU B 1 369 ? 26.453 39.562 5.977 1 94.62 369 LEU B O 1
ATOM 7867 N N . ALA B 1 370 ? 26.812 39.406 8.172 1 93.94 370 ALA B N 1
ATOM 7868 C CA . ALA B 1 370 ? 27.328 40.781 8.242 1 93.94 370 ALA B CA 1
ATOM 7869 C C . ALA B 1 370 ? 28.609 40.938 7.438 1 93.94 370 ALA B C 1
ATOM 7871 O O . ALA B 1 370 ? 28.797 41.906 6.734 1 93.94 370 ALA B O 1
ATOM 7872 N N . SER B 1 371 ? 29.516 39.969 7.582 1 94.31 371 SER B N 1
ATOM 7873 C CA . SER B 1 371 ? 30.766 39.969 6.832 1 94.31 371 SER B CA 1
ATOM 7874 C C . SER B 1 371 ? 30.516 39.906 5.332 1 94.31 371 SER B C 1
ATOM 7876 O O . SER B 1 371 ? 31.203 40.562 4.547 1 94.31 371 SER B O 1
ATOM 7878 N N . LEU B 1 372 ? 29.609 39.125 4.996 1 95.06 372 LEU B N 1
ATOM 7879 C CA . LEU B 1 372 ? 29.25 38.969 3.59 1 95.06 372 LEU B CA 1
ATOM 7880 C C . LEU B 1 372 ? 28.672 40.25 3.037 1 95.06 372 LEU B C 1
ATOM 7882 O O . LEU B 1 372 ? 29.016 40.688 1.931 1 95.06 372 LEU B O 1
ATOM 7886 N N . ASP B 1 373 ? 27.781 40.844 3.785 1 93.44 373 ASP B N 1
ATOM 7887 C CA . ASP B 1 373 ? 27.141 42.062 3.357 1 93.44 373 ASP B CA 1
ATOM 7888 C C . ASP B 1 373 ? 28.172 43.188 3.184 1 93.44 373 ASP B C 1
ATOM 7890 O O . ASP B 1 373 ? 28.094 43.969 2.232 1 93.44 373 ASP B O 1
ATOM 7894 N N . GLY B 1 374 ? 29.031 43.281 4.16 1 92.31 374 GLY B N 1
ATOM 7895 C CA . GLY B 1 374 ? 30.094 44.25 4.059 1 92.31 374 GLY B CA 1
ATOM 7896 C C . GLY B 1 374 ? 30.984 44.062 2.84 1 92.31 374 GLY B C 1
ATOM 7897 O O . GLY B 1 374 ? 31.297 45 2.137 1 92.31 374 GLY B O 1
ATOM 7898 N N . THR B 1 375 ? 31.375 42.844 2.611 1 94.31 375 THR B N 1
ATOM 7899 C CA . THR B 1 375 ? 32.219 42.5 1.481 1 94.31 375 THR B CA 1
ATOM 7900 C C . THR B 1 375 ? 31.5 42.75 0.161 1 94.31 375 THR B C 1
ATOM 7902 O O . THR B 1 375 ? 32.094 43.156 -0.826 1 94.31 375 THR B O 1
ATOM 7905 N N . LEU B 1 376 ? 30.266 42.438 0.137 1 93.81 376 LEU B N 1
ATOM 7906 C CA . LEU B 1 376 ? 29.469 42.656 -1.06 1 93.81 376 LEU B CA 1
ATOM 7907 C C . LEU B 1 376 ? 29.391 44.125 -1.401 1 93.81 376 LEU B C 1
ATOM 7909 O O . LEU B 1 376 ? 29.453 44.5 -2.574 1 93.81 376 LEU B O 1
ATOM 7913 N N . SER B 1 377 ? 29.203 44.969 -0.411 1 90.5 377 SER B N 1
ATOM 7914 C CA . SER B 1 377 ? 29.188 46.438 -0.614 1 90.5 377 SER B CA 1
ATOM 7915 C C . SER B 1 377 ? 30.484 46.906 -1.221 1 90.5 377 SER B C 1
ATOM 7917 O O . SER B 1 377 ? 30.484 47.812 -2.082 1 90.5 377 SER B O 1
ATOM 7919 N N . ALA B 1 378 ? 31.516 46.344 -0.806 1 89.94 378 ALA B N 1
ATOM 7920 C CA . ALA B 1 378 ? 32.812 46.656 -1.354 1 89.94 378 ALA B CA 1
ATOM 7921 C C . ALA B 1 378 ? 32.969 46.219 -2.801 1 89.94 378 ALA B C 1
ATOM 7923 O O . ALA B 1 378 ? 33.531 46.906 -3.635 1 89.94 378 ALA B O 1
ATOM 7924 N N . ALA B 1 379 ? 32.406 45.094 -3.084 1 90.06 379 ALA B N 1
ATOM 7925 C CA . ALA B 1 379 ? 32.469 44.531 -4.434 1 90.06 379 ALA B CA 1
ATOM 7926 C C . ALA B 1 379 ? 31.656 45.375 -5.406 1 90.06 379 ALA B C 1
ATOM 7928 O O . ALA B 1 379 ? 32 45.5 -6.582 1 90.06 379 ALA B O 1
ATOM 7929 N N . GLU B 1 380 ? 30.594 45.906 -4.984 1 87 380 GLU B N 1
ATOM 7930 C CA . GLU B 1 380 ? 29.734 46.75 -5.816 1 87 380 GLU B CA 1
ATOM 7931 C C . GLU B 1 380 ? 30.438 48.031 -6.207 1 87 380 GLU B C 1
ATOM 7933 O O . GLU B 1 380 ? 30.203 48.562 -7.293 1 87 380 GLU B O 1
ATOM 7938 N N . THR B 1 381 ? 31.219 48.5 -5.344 1 82.88 381 THR B N 1
ATOM 7939 C CA . THR B 1 381 ? 31.906 49.75 -5.582 1 82.88 381 THR B CA 1
ATOM 7940 C C . THR B 1 381 ? 33.094 49.562 -6.52 1 82.88 381 THR B C 1
ATOM 7942 O O . THR B 1 381 ? 33.469 50.469 -7.277 1 82.88 381 THR B O 1
ATOM 7945 N N . ARG B 1 382 ? 33.625 48.344 -6.383 1 73.38 382 ARG B N 1
ATOM 7946 C CA . ARG B 1 382 ? 34.812 48.062 -7.219 1 73.38 382 ARG B CA 1
ATOM 7947 C C . ARG B 1 382 ? 34.375 47.531 -8.578 1 73.38 382 ARG B C 1
ATOM 7949 O O . ARG B 1 382 ? 33.594 46.594 -8.656 1 73.38 382 ARG B O 1
ATOM 7956 N N . SER B 1 383 ? 34.281 48.312 -9.625 1 59.16 383 SER B N 1
ATOM 7957 C CA . SER B 1 383 ? 33.75 48.062 -10.953 1 59.16 383 SER B CA 1
ATOM 7958 C C . SER B 1 383 ? 34.344 46.781 -11.539 1 59.16 383 SER B C 1
ATOM 7960 O O . SER B 1 383 ? 33.688 46.062 -12.297 1 59.16 383 SER B O 1
ATOM 7962 N N . ASP B 1 384 ? 35.625 46.344 -11.133 1 55.28 384 ASP B N 1
ATOM 7963 C CA . ASP B 1 384 ? 36.344 45.312 -11.875 1 55.28 384 ASP B CA 1
ATOM 7964 C C . ASP B 1 384 ? 36.188 43.938 -11.219 1 55.28 384 ASP B C 1
ATOM 7966 O O . ASP B 1 384 ? 36.469 42.906 -11.844 1 55.28 384 ASP B O 1
ATOM 7970 N N . GLU B 1 385 ? 35.812 44 -9.875 1 60.53 385 GLU B N 1
ATOM 7971 C CA . GLU B 1 385 ? 35.844 42.688 -9.227 1 60.53 385 GLU B CA 1
ATOM 7972 C C . GLU B 1 385 ? 34.438 42.188 -8.906 1 60.53 385 GLU B C 1
ATOM 7974 O O . GLU B 1 385 ? 33.719 42.812 -8.164 1 60.53 385 GLU B O 1
ATOM 7979 N N . GLY B 1 386 ? 33.938 41.125 -9.68 1 78.81 386 GLY B N 1
ATOM 7980 C CA . GLY B 1 386 ? 32.594 40.594 -9.625 1 78.81 386 GLY B CA 1
ATOM 7981 C C . GLY B 1 386 ? 32.344 39.75 -8.398 1 78.81 386 GLY B C 1
ATOM 7982 O O . GLY B 1 386 ? 31.234 39.781 -7.836 1 78.81 386 GLY B O 1
ATOM 7983 N N . LEU B 1 387 ? 33.375 39.094 -7.863 1 90.56 387 LEU B N 1
ATOM 7984 C CA . LEU B 1 387 ? 33.219 38.188 -6.734 1 90.56 387 LEU B CA 1
ATOM 7985 C C . LEU B 1 387 ? 34.375 38.312 -5.77 1 90.56 387 LEU B C 1
ATOM 7987 O O . LEU B 1 387 ? 35.531 38.156 -6.168 1 90.56 387 LEU B O 1
ATOM 7991 N N . MET B 1 388 ? 34.156 38.688 -4.41 1 93.5 388 MET B N 1
ATOM 7992 C CA . MET B 1 388 ? 35.219 38.875 -3.422 1 93.5 388 MET B CA 1
ATOM 7993 C C . MET B 1 388 ? 35.062 37.906 -2.264 1 93.5 388 MET B C 1
ATOM 7995 O O . MET B 1 388 ? 33.969 37.438 -1.974 1 93.5 388 MET B O 1
ATOM 7999 N N . ILE B 1 389 ? 36.219 37.562 -1.643 1 94 389 ILE B N 1
ATOM 8000 C CA . ILE B 1 389 ? 36.219 36.656 -0.488 1 94 389 ILE B CA 1
ATOM 8001 C C . ILE B 1 389 ? 36.25 37.5 0.798 1 94 389 ILE B C 1
ATOM 8003 O O . ILE B 1 389 ? 37.125 38.344 0.972 1 94 389 ILE B O 1
ATOM 8007 N N . ALA B 1 390 ? 35.25 37.25 1.59 1 93.19 390 ALA B N 1
ATOM 8008 C CA . ALA B 1 390 ? 35.156 37.938 2.873 1 93.19 390 ALA B CA 1
ATOM 8009 C C . ALA B 1 390 ? 36.125 37.344 3.883 1 93.19 390 ALA B C 1
ATOM 8011 O O . ALA B 1 390 ? 36.469 36.156 3.803 1 93.19 390 ALA B O 1
ATOM 8012 N N . GLU B 1 391 ? 36.625 38.219 4.738 1 79.38 391 GLU B N 1
ATOM 8013 C CA . GLU B 1 391 ? 37.469 37.719 5.824 1 79.38 391 GLU B CA 1
ATOM 8014 C C . GLU B 1 391 ? 36.625 37.031 6.895 1 79.38 391 GLU B C 1
ATOM 8016 O O . GLU B 1 391 ? 35.656 37.594 7.398 1 79.38 391 GLU B O 1
ATOM 8021 N N . GLY B 1 392 ? 36.781 35.781 6.973 1 72.12 392 GLY B N 1
ATOM 8022 C CA . GLY B 1 392 ? 36.031 35.031 7.953 1 72.12 392 GLY B CA 1
ATOM 8023 C C . GLY B 1 392 ? 36.656 35.031 9.336 1 72.12 392 GLY B C 1
ATOM 8024 O O . GLY B 1 392 ? 37.688 35.688 9.547 1 72.12 392 GLY B O 1
ATOM 8025 N N . PRO B 1 393 ? 35.812 34.531 10.297 1 68.5 393 PRO B N 1
ATOM 8026 C CA . PRO B 1 393 ? 36.438 34.406 11.609 1 68.5 393 PRO B CA 1
ATOM 8027 C C . PRO B 1 393 ? 37.812 33.688 11.562 1 68.5 393 PRO B C 1
ATOM 8029 O O . PRO B 1 393 ? 38 32.812 10.711 1 68.5 393 PRO B O 1
ATOM 8032 N N . GLN B 1 394 ? 38.812 34.344 12.047 1 59.53 394 GLN B N 1
ATOM 8033 C CA . GLN B 1 394 ? 40.156 33.75 12.031 1 59.53 394 GLN B CA 1
ATOM 8034 C C . GLN B 1 394 ? 40.156 32.312 12.523 1 59.53 394 GLN B C 1
ATOM 8036 O O . GLN B 1 394 ? 39.875 32.062 13.695 1 59.53 394 GLN B O 1
ATOM 8041 N N . ARG B 1 395 ? 40.031 31.344 11.492 1 67.44 395 ARG B N 1
ATOM 8042 C CA . ARG B 1 395 ? 40.062 29.938 11.883 1 67.44 395 ARG B CA 1
ATOM 8043 C C . ARG B 1 395 ? 41.406 29.312 11.594 1 67.44 395 ARG B C 1
ATOM 8045 O O . ARG B 1 395 ? 41.969 29.469 10.5 1 67.44 395 ARG B O 1
ATOM 8052 N N . ARG B 1 396 ? 42.125 29.094 12.633 1 61.28 396 ARG B N 1
ATOM 8053 C CA . ARG B 1 396 ? 43.406 28.406 12.453 1 61.28 396 ARG B CA 1
ATOM 8054 C C . ARG B 1 396 ? 43.188 26.969 12.008 1 61.28 396 ARG B C 1
ATOM 8056 O O . ARG B 1 396 ? 42.438 26.219 12.641 1 61.28 396 ARG B O 1
ATOM 8063 N N . SER B 1 397 ? 43.469 26.703 10.758 1 75.25 397 SER B N 1
ATOM 8064 C CA . SER B 1 397 ? 43.5 25.297 10.32 1 75.25 397 SER B CA 1
ATOM 8065 C C . SER B 1 397 ? 44.375 24.453 11.25 1 75.25 397 SER B C 1
ATOM 8067 O O . SER B 1 397 ? 45.375 24.938 11.797 1 75.25 397 SER B O 1
ATOM 8069 N N . LEU B 1 398 ? 43.844 23.281 11.57 1 84.44 398 LEU B N 1
ATOM 8070 C CA . LEU B 1 398 ? 44.625 22.406 12.453 1 84.44 398 LEU B CA 1
ATOM 8071 C C . LEU B 1 398 ? 46 22.125 11.883 1 84.44 398 LEU B C 1
ATOM 8073 O O . LEU B 1 398 ? 46.969 22.016 12.633 1 84.44 398 LEU B O 1
ATOM 8077 N N . PHE B 1 399 ? 45.969 22.031 10.477 1 88.5 399 PHE B N 1
ATOM 8078 C CA . PHE B 1 399 ? 47.219 21.781 9.797 1 88.5 399 PHE B CA 1
ATOM 8079 C C . PHE B 1 399 ? 47.406 22.734 8.617 1 88.5 399 PHE B C 1
ATOM 8081 O O . PHE B 1 399 ? 46.438 23.266 8.094 1 88.5 399 PHE B O 1
ATOM 8088 N N . THR B 1 400 ? 48.625 22.938 8.203 1 81.69 400 THR B N 1
ATOM 8089 C CA . THR B 1 400 ? 48.906 24.031 7.285 1 81.69 400 THR B CA 1
ATOM 8090 C C . THR B 1 400 ? 48.969 23.516 5.848 1 81.69 400 THR B C 1
ATOM 8092 O O . THR B 1 400 ? 48.75 24.281 4.902 1 81.69 400 THR B O 1
ATOM 8095 N N . SER B 1 401 ? 49.312 22.234 5.645 1 84.81 401 SER B N 1
ATOM 8096 C CA . SER B 1 401 ? 49.469 21.719 4.285 1 84.81 401 SER B CA 1
ATOM 8097 C C . SER B 1 401 ? 48.625 20.469 4.066 1 84.81 401 SER B C 1
ATOM 8099 O O . SER B 1 401 ? 48.188 19.812 5.023 1 84.81 401 SER B O 1
ATOM 8101 N N . HIS B 1 402 ? 48.469 20.188 2.766 1 88.19 402 HIS B N 1
ATOM 8102 C CA . HIS B 1 402 ? 47.719 19 2.363 1 88.19 402 HIS B CA 1
ATOM 8103 C C . HIS B 1 402 ? 48.406 17.734 2.857 1 88.19 402 HIS B C 1
ATOM 8105 O O . HIS B 1 402 ? 47.75 16.797 3.305 1 88.19 402 HIS B O 1
ATOM 8111 N N . ASP B 1 403 ? 49.625 17.812 2.803 1 92.5 403 ASP B N 1
ATOM 8112 C CA . ASP B 1 403 ? 50.406 16.656 3.207 1 92.5 403 ASP B CA 1
ATOM 8113 C C . ASP B 1 403 ? 50.281 16.422 4.711 1 92.5 403 ASP B C 1
ATOM 8115 O O . ASP B 1 403 ? 50.25 15.273 5.168 1 92.5 403 ASP B O 1
ATOM 8119 N N . GLU B 1 404 ? 50.344 17.453 5.398 1 93.44 404 GLU B N 1
ATOM 8120 C CA . GLU B 1 404 ? 50.219 17.328 6.848 1 93.44 404 GLU B CA 1
ATOM 8121 C C . GLU B 1 404 ? 48.844 16.781 7.23 1 93.44 404 GLU B C 1
ATOM 8123 O O . GLU B 1 404 ? 48.719 15.953 8.133 1 93.44 404 GLU B O 1
ATOM 8128 N N . TRP B 1 405 ? 47.875 17.234 6.559 1 93.31 405 TRP B N 1
ATOM 8129 C CA . TRP B 1 405 ? 46.531 16.719 6.785 1 93.31 405 TRP B CA 1
ATOM 8130 C C . TRP B 1 405 ? 46.438 15.234 6.461 1 93.31 405 TRP B C 1
ATOM 8132 O O . TRP B 1 405 ? 45.906 14.453 7.25 1 93.31 405 TRP B O 1
ATOM 8142 N N . ARG B 1 406 ? 46.906 14.875 5.344 1 95.12 406 ARG B N 1
ATOM 8143 C CA . ARG B 1 406 ? 46.844 13.477 4.926 1 95.12 406 ARG B CA 1
ATOM 8144 C C . ARG B 1 406 ? 47.531 12.562 5.949 1 95.12 406 ARG B C 1
ATOM 8146 O O . ARG B 1 406 ? 46.938 11.547 6.352 1 95.12 406 ARG B O 1
ATOM 8153 N N . ARG B 1 407 ? 48.688 12.945 6.344 1 95.31 407 ARG B N 1
ATOM 8154 C CA . ARG B 1 407 ? 49.438 12.148 7.312 1 95.31 407 ARG B CA 1
ATOM 8155 C C . ARG B 1 407 ? 48.688 12.07 8.641 1 95.31 407 ARG B C 1
ATOM 8157 O O . ARG B 1 407 ? 48.562 11 9.234 1 95.31 407 ARG B O 1
ATOM 8164 N N . ALA B 1 408 ? 48.25 13.203 9.094 1 95.75 408 ALA B N 1
ATOM 8165 C CA . ALA B 1 408 ? 47.531 13.258 10.367 1 95.75 408 ALA B CA 1
ATOM 8166 C C . ALA B 1 408 ? 46.281 12.391 10.336 1 95.75 408 ALA B C 1
ATOM 8168 O O . ALA B 1 408 ? 46 11.688 11.305 1 95.75 408 ALA B O 1
ATOM 8169 N N . LEU B 1 409 ? 45.625 12.406 9.234 1 96.5 409 LEU B N 1
ATOM 8170 C CA . LEU B 1 409 ? 44.375 11.648 9.086 1 96.5 409 LEU B CA 1
ATOM 8171 C C . LEU B 1 409 ? 44.656 10.148 9.047 1 96.5 409 LEU B C 1
ATOM 8173 O O . LEU B 1 409 ? 43.969 9.359 9.672 1 96.5 409 LEU B O 1
ATOM 8177 N N . GLN B 1 410 ? 45.625 9.789 8.344 1 95.88 410 GLN B N 1
ATOM 8178 C CA . GLN B 1 410 ? 45.969 8.375 8.227 1 95.88 410 GLN B CA 1
ATOM 8179 C C . GLN B 1 410 ? 46.406 7.809 9.57 1 95.88 410 GLN B C 1
ATOM 8181 O O . GLN B 1 410 ? 46.031 6.695 9.938 1 95.88 410 GLN B O 1
ATOM 8186 N N . VAL B 1 411 ? 47.156 8.625 10.25 1 95.31 411 VAL B N 1
ATOM 8187 C CA . VAL B 1 411 ? 47.625 8.211 11.57 1 95.31 411 VAL B CA 1
ATOM 8188 C C . VAL B 1 411 ? 46.438 8.086 12.516 1 95.31 411 VAL B C 1
ATOM 8190 O O . VAL B 1 411 ? 46.344 7.125 13.289 1 95.31 411 VAL B O 1
ATOM 8193 N N . ALA B 1 412 ? 45.625 9.039 12.516 1 96.06 412 ALA B N 1
ATOM 8194 C CA . ALA B 1 412 ? 44.438 9.039 13.383 1 96.06 412 ALA B CA 1
ATOM 8195 C C . ALA B 1 412 ? 43.562 7.816 13.125 1 96.06 412 ALA B C 1
ATOM 8197 O O . ALA B 1 412 ? 43.094 7.168 14.062 1 96.06 412 ALA B O 1
ATOM 8198 N N . MET B 1 413 ? 43.375 7.445 11.867 1 95.38 413 MET B N 1
ATOM 8199 C CA . MET B 1 413 ? 42.531 6.312 11.492 1 95.38 413 MET B CA 1
ATOM 8200 C C . MET B 1 413 ? 43.188 4.996 11.906 1 95.38 413 MET B C 1
ATOM 8202 O O . MET B 1 413 ? 42.5 4.055 12.305 1 95.38 413 MET B O 1
ATOM 8206 N N . ALA B 1 414 ? 44.438 4.973 11.766 1 93.69 414 ALA B N 1
ATOM 8207 C CA . ALA B 1 414 ? 45.188 3.775 12.148 1 93.69 414 ALA B CA 1
ATOM 8208 C C . ALA B 1 414 ? 45.094 3.531 13.648 1 93.69 414 ALA B C 1
ATOM 8210 O O . ALA B 1 414 ? 45.062 2.383 14.102 1 93.69 414 ALA B O 1
ATOM 8211 N N . LYS B 1 415 ? 45.062 4.598 14.406 1 92.5 415 LYS B N 1
ATOM 8212 C CA . LYS B 1 415 ? 45 4.496 15.859 1 92.5 415 LYS B CA 1
ATOM 8213 C C . LYS B 1 415 ? 43.594 4.113 16.312 1 92.5 415 LYS B C 1
ATOM 8215 O O . LYS B 1 415 ? 43.406 3.625 17.422 1 92.5 415 LYS B O 1
ATOM 8220 N N . GLY B 1 416 ? 42.688 4.387 15.453 1 92.25 416 GLY B N 1
ATOM 8221 C CA . GLY B 1 416 ? 41.312 4.008 15.766 1 92.25 416 GLY B CA 1
ATOM 8222 C C . GLY B 1 416 ? 40.344 5.172 15.688 1 92.25 416 GLY B C 1
ATOM 8223 O O . GLY B 1 416 ? 40.75 6.332 15.773 1 92.25 416 GLY B O 1
ATOM 8224 N N . VAL B 1 417 ? 39.062 4.84 15.547 1 94.31 417 VAL B N 1
ATOM 8225 C CA . VAL B 1 417 ? 38 5.816 15.453 1 94.31 417 VAL B CA 1
ATOM 8226 C C . VAL B 1 417 ? 37.125 5.738 16.703 1 94.31 417 VAL B C 1
ATOM 8228 O O . VAL B 1 417 ? 36.938 4.656 17.266 1 94.31 417 VAL B O 1
ATOM 8231 N N . TYR B 1 418 ? 36.719 6.922 17.156 1 94.38 418 TYR B N 1
ATOM 8232 C CA . TYR B 1 418 ? 35.781 6.977 18.266 1 94.38 418 TYR B CA 1
ATOM 8233 C C . TYR B 1 418 ? 34.344 7.246 17.75 1 94.38 418 TYR B C 1
ATOM 8235 O O . TYR B 1 418 ? 34.156 8.086 16.859 1 94.38 418 TYR B O 1
ATOM 8243 N N . LEU B 1 419 ? 33.406 6.434 18.266 1 94.69 419 LEU B N 1
ATOM 8244 C CA . LEU B 1 419 ? 32 6.625 17.906 1 94.69 419 LEU B CA 1
ATOM 8245 C C . LEU B 1 419 ? 31.234 7.262 19.047 1 94.69 419 LEU B C 1
ATOM 8247 O O . LEU B 1 419 ? 31.156 6.703 20.141 1 94.69 419 LEU B O 1
ATOM 8251 N N . ALA B 1 420 ? 30.688 8.461 18.797 1 92.12 420 ALA B N 1
ATOM 8252 C CA . ALA B 1 420 ? 29.766 9.062 19.766 1 92.12 420 ALA B CA 1
ATOM 8253 C C . ALA B 1 420 ? 28.406 8.375 19.719 1 92.12 420 ALA B C 1
ATOM 8255 O O . ALA B 1 420 ? 28.062 7.711 18.75 1 92.12 420 ALA B O 1
ATOM 8256 N N . HIS B 1 421 ? 27.672 8.461 20.859 1 93.31 421 HIS B N 1
ATOM 8257 C CA . HIS B 1 421 ? 26.391 7.793 20.938 1 93.31 421 HIS B CA 1
ATOM 8258 C C . HIS B 1 421 ? 25.266 8.789 21.203 1 93.31 421 HIS B C 1
ATOM 8260 O O . HIS B 1 421 ? 25.219 9.406 22.281 1 93.31 421 HIS B O 1
ATOM 8266 N N . TYR B 1 422 ? 24.438 8.945 20.266 1 92.38 422 TYR B N 1
ATOM 8267 C CA . TYR B 1 422 ? 23.219 9.734 20.438 1 92.38 422 TYR B CA 1
ATOM 8268 C C . TYR B 1 422 ? 21.984 8.867 20.25 1 92.38 422 TYR B C 1
ATOM 8270 O O . TYR B 1 422 ? 21.766 8.289 19.188 1 92.38 422 TYR B O 1
ATOM 8278 N N . PRO B 1 423 ? 21.094 8.789 21.203 1 95.06 423 PRO B N 1
ATOM 8279 C CA . PRO B 1 423 ? 19.969 7.863 21.141 1 95.06 423 PRO B CA 1
ATOM 8280 C C . PRO B 1 423 ? 18.875 8.336 20.188 1 95.06 423 PRO B C 1
ATOM 8282 O O . PRO B 1 423 ? 18.594 9.531 20.109 1 95.06 423 PRO B O 1
ATOM 8285 N N . VAL B 1 424 ? 18.328 7.48 19.469 1 96.38 424 VAL B N 1
ATOM 8286 C CA . VAL B 1 424 ? 17.062 7.617 18.75 1 96.38 424 VAL B CA 1
ATOM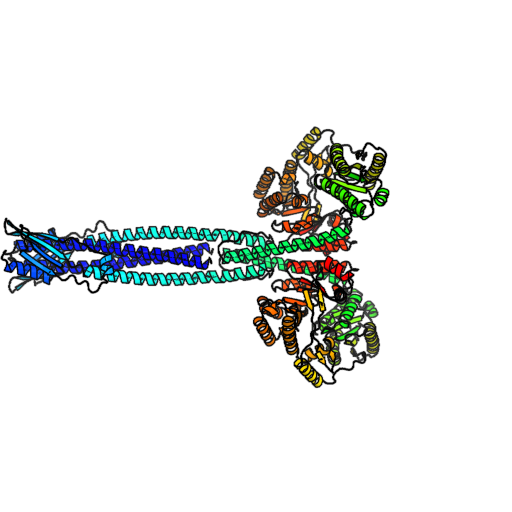 8287 C C . VAL B 1 424 ? 15.969 6.836 19.469 1 96.38 424 VAL B C 1
ATOM 8289 O O . VAL B 1 424 ? 16.047 5.613 19.594 1 96.38 424 VAL B O 1
ATOM 8292 N N . LEU B 1 425 ? 14.984 7.574 19.906 1 96.38 425 LEU B N 1
ATOM 8293 C CA . LEU B 1 425 ? 13.977 6.953 20.75 1 96.38 425 LEU B CA 1
ATOM 8294 C C . LEU B 1 425 ? 12.617 6.938 20.062 1 96.38 425 LEU B C 1
ATOM 8296 O O . LEU B 1 425 ? 12.336 7.801 19.219 1 96.38 425 LEU B O 1
ATOM 8300 N N . ASP B 1 426 ? 11.836 5.941 20.406 1 95.62 426 ASP B N 1
ATOM 8301 C CA . ASP B 1 426 ? 10.469 5.906 19.906 1 95.62 426 ASP B CA 1
ATOM 8302 C C . ASP B 1 426 ? 9.523 6.652 20.844 1 95.62 426 ASP B C 1
ATOM 8304 O O . ASP B 1 426 ? 9.969 7.324 21.781 1 95.62 426 ASP B O 1
ATOM 8308 N N . ALA B 1 427 ? 8.25 6.582 20.578 1 90.81 427 ALA B N 1
ATOM 8309 C CA . ALA B 1 427 ? 7.242 7.34 21.312 1 90.81 427 ALA B CA 1
ATOM 8310 C C . ALA B 1 427 ? 7.168 6.887 22.766 1 90.81 427 ALA B C 1
ATOM 8312 O O . ALA B 1 427 ? 6.824 7.672 23.656 1 90.81 427 ALA B O 1
ATOM 8313 N N . THR B 1 428 ? 7.562 5.656 23.062 1 91.56 428 THR B N 1
ATOM 8314 C CA . THR B 1 428 ? 7.496 5.102 24.406 1 91.56 428 THR B CA 1
ATOM 8315 C C . THR B 1 428 ? 8.812 5.312 25.156 1 91.56 428 THR B C 1
ATOM 8317 O O . THR B 1 428 ? 8.969 4.887 26.297 1 91.56 428 THR B O 1
ATOM 8320 N N . GLY B 1 429 ? 9.773 5.828 24.469 1 91.75 429 GLY B N 1
ATOM 8321 C CA . GLY B 1 429 ? 11.078 6.059 25.078 1 91.75 429 GLY B CA 1
ATOM 8322 C C . GLY B 1 429 ? 12.031 4.898 24.906 1 91.75 429 GLY B C 1
ATOM 8323 O O . GLY B 1 429 ? 13.109 4.871 25.516 1 91.75 429 GLY B O 1
ATOM 8324 N N . GLU B 1 430 ? 11.617 3.984 24.156 1 94 430 GLU B N 1
ATOM 8325 C CA . GLU B 1 430 ? 12.492 2.846 23.891 1 94 430 GLU B CA 1
ATOM 8326 C C . GLU B 1 430 ? 13.516 3.182 22.812 1 94 430 GLU B C 1
ATOM 8328 O O . GLU B 1 430 ? 13.211 3.895 21.859 1 94 430 GLU B O 1
ATOM 8333 N N . LEU B 1 431 ? 14.672 2.549 22.922 1 95.94 431 LEU B N 1
ATOM 8334 C CA . LEU B 1 431 ? 15.781 2.797 22.016 1 95.94 431 LEU B CA 1
ATOM 8335 C C . LEU B 1 431 ? 15.555 2.076 20.688 1 95.94 431 LEU B C 1
ATOM 8337 O O . LEU B 1 431 ? 15.367 0.858 20.656 1 95.94 431 LEU B O 1
ATOM 8341 N N . LEU B 1 432 ? 15.516 2.803 19.609 1 96.38 432 LEU B N 1
ATOM 8342 C CA . LEU B 1 432 ? 15.547 2.193 18.297 1 96.38 432 LEU B CA 1
ATOM 8343 C C . LEU B 1 432 ? 16.984 1.838 17.891 1 96.38 432 LEU B C 1
ATOM 8345 O O . LEU B 1 432 ? 17.281 0.678 17.594 1 96.38 432 LEU B O 1
ATOM 8349 N N . HIS B 1 433 ? 17.828 2.854 17.891 1 97 433 HIS B N 1
ATOM 8350 C CA . HIS B 1 433 ? 19.266 2.693 17.703 1 97 433 HIS B CA 1
ATOM 8351 C C . HIS B 1 433 ? 20.031 3.918 18.188 1 97 433 HIS B C 1
ATOM 8353 O O . HIS B 1 433 ? 19.422 4.941 18.516 1 97 433 HIS B O 1
ATOM 8359 N N . PHE B 1 434 ? 21.344 3.779 18.312 1 95.75 434 PHE B N 1
ATOM 8360 C CA . PHE B 1 434 ? 22.219 4.922 18.547 1 95.75 434 PHE B CA 1
ATOM 8361 C C . PHE B 1 434 ? 22.75 5.477 17.234 1 95.75 434 PHE B C 1
ATOM 8363 O O . PHE B 1 434 ? 23.188 4.715 16.359 1 95.75 434 PHE B O 1
ATOM 8370 N N . GLU B 1 435 ? 22.594 6.742 17.047 1 94.56 435 GLU B N 1
ATOM 8371 C CA . GLU B 1 435 ? 23.359 7.414 16 1 94.56 435 GLU B CA 1
ATOM 8372 C C . GLU B 1 435 ? 24.797 7.668 16.453 1 94.56 435 GLU B C 1
ATOM 8374 O O . GLU B 1 435 ? 25.031 8.32 17.469 1 94.56 435 GLU B O 1
ATOM 8379 N N . CYS B 1 436 ? 25.719 7.25 15.648 1 93.62 436 CYS B N 1
ATOM 8380 C CA . CYS B 1 436 ? 27.094 7.258 16.125 1 93.62 436 CYS B CA 1
ATOM 8381 C C . CYS B 1 436 ? 28.016 7.934 15.133 1 93.62 436 CYS B C 1
ATOM 8383 O O . CYS B 1 436 ? 28.828 7.27 14.477 1 93.62 436 CYS B O 1
ATOM 8385 N N . PRO B 1 437 ? 28.016 9.234 15.117 1 91.38 437 PRO B N 1
ATOM 8386 C CA . PRO B 1 437 ? 29 9.93 14.297 1 91.38 437 PRO B CA 1
ATOM 8387 C C . PRO B 1 437 ? 30.438 9.664 14.742 1 91.38 437 PRO B C 1
ATOM 8389 O O . PRO B 1 437 ? 30.703 9.547 15.938 1 91.38 437 PRO B O 1
ATOM 8392 N N . SER B 1 438 ? 31.297 9.68 13.781 1 93.06 438 SER B N 1
ATOM 8393 C CA . SER B 1 438 ? 32.688 9.336 14.062 1 93.06 438 SER B CA 1
ATOM 8394 C C . SER B 1 438 ? 33.469 10.562 14.539 1 93.06 438 SER B C 1
ATOM 8396 O O . SER B 1 438 ? 33.125 11.688 14.172 1 93.06 438 SER B O 1
ATOM 8398 N N . ARG B 1 439 ? 34.438 10.281 15.352 1 94 439 ARG B N 1
ATOM 8399 C CA . ARG B 1 439 ? 35.438 11.242 15.805 1 94 439 ARG B CA 1
ATOM 8400 C C . ARG B 1 439 ? 36.875 10.734 15.531 1 94 439 ARG B C 1
ATOM 8402 O O . ARG B 1 439 ? 37.125 9.531 15.594 1 94 439 ARG B O 1
ATOM 8409 N N . LEU B 1 440 ? 37.656 11.68 15.195 1 95 440 LEU B N 1
ATOM 8410 C CA . LEU B 1 440 ? 39.062 11.352 15 1 95 440 LEU B CA 1
ATOM 8411 C C . LEU B 1 440 ? 39.969 12.188 15.914 1 95 440 LEU B C 1
ATOM 8413 O O . LEU B 1 440 ? 39.688 13.367 16.125 1 95 440 LEU B O 1
ATOM 8417 N N . ARG B 1 441 ? 40.969 11.5 16.359 1 94.88 441 ARG B N 1
ATOM 8418 C CA . ARG B 1 441 ? 41.906 12.219 17.203 1 94.88 441 ARG B CA 1
ATOM 8419 C C . ARG B 1 441 ? 42.938 12.969 16.359 1 94.88 441 ARG B C 1
ATOM 8421 O O . ARG B 1 441 ? 43.844 12.359 15.797 1 94.88 441 ARG B O 1
ATOM 8428 N N . LEU B 1 442 ? 42.812 14.266 16.234 1 94.31 442 LEU B N 1
ATOM 8429 C CA . LEU B 1 442 ? 43.688 15.148 15.492 1 94.31 442 LEU B CA 1
ATOM 8430 C C . LEU B 1 442 ? 44.25 16.25 16.391 1 94.31 442 LEU B C 1
ATOM 8432 O O . LEU B 1 442 ? 43.5 16.891 17.125 1 94.31 442 LEU B O 1
ATOM 8436 N N . ALA B 1 443 ? 45.5 16.516 16.344 1 91.75 443 ALA B N 1
ATOM 8437 C CA . ALA B 1 443 ? 46.156 17.5 17.188 1 91.75 443 ALA B CA 1
ATOM 8438 C C . ALA B 1 443 ? 45.844 17.266 18.656 1 91.75 443 ALA B C 1
ATOM 8440 O O . ALA B 1 443 ? 45.469 18.203 19.375 1 91.75 443 ALA B O 1
ATOM 8441 N N . SER B 1 444 ? 45.719 16.047 19.078 1 89.69 444 SER B N 1
ATOM 8442 C CA . SER B 1 444 ? 45.594 15.555 20.453 1 89.69 444 SER B CA 1
ATOM 8443 C C . SER B 1 444 ? 44.188 15.75 21 1 89.69 444 SER B C 1
ATOM 8445 O O . SER B 1 444 ? 43.969 15.641 22.203 1 89.69 444 SER B O 1
ATOM 8447 N N . GLU B 1 445 ? 43.281 16.047 20.172 1 92.25 445 GLU B N 1
ATOM 8448 C CA . GLU B 1 445 ? 41.875 16.188 20.594 1 92.25 445 GLU B CA 1
ATOM 8449 C C . GLU B 1 445 ? 40.938 15.414 19.672 1 92.25 445 GLU B C 1
ATOM 8451 O O . GLU B 1 445 ? 41.219 15.273 18.469 1 92.25 445 GLU B O 1
ATOM 8456 N N . TRP B 1 446 ? 39.938 14.953 20.25 1 91.94 446 TRP B N 1
ATOM 8457 C CA . TRP B 1 446 ? 38.906 14.312 19.422 1 91.94 446 TRP B CA 1
ATOM 8458 C C . TRP B 1 446 ? 38.094 15.352 18.672 1 91.94 446 TRP B C 1
ATOM 8460 O O . TRP B 1 446 ? 37.344 16.125 19.281 1 91.94 446 TRP B O 1
ATOM 8470 N N . GLN B 1 447 ? 38.219 15.312 17.375 1 89.56 447 GLN B N 1
ATOM 8471 C CA . GLN B 1 447 ? 37.562 16.312 16.547 1 89.56 447 GLN B CA 1
ATOM 8472 C C . GLN B 1 447 ? 36.25 15.75 15.969 1 89.56 447 GLN B C 1
ATOM 8474 O O . GLN B 1 447 ? 36.188 14.578 15.594 1 89.56 447 GLN B O 1
ATOM 8479 N N . PRO B 1 448 ? 35.25 16.625 15.953 1 87.5 448 PRO B N 1
ATOM 8480 C CA . PRO B 1 448 ? 34.031 16.203 15.273 1 87.5 448 PRO B CA 1
ATOM 8481 C C . PRO B 1 448 ? 34.188 16.125 13.758 1 87.5 448 PRO B C 1
ATOM 8483 O O . PRO B 1 448 ? 35.156 16.672 13.211 1 87.5 448 PRO B O 1
ATOM 8486 N N . ALA B 1 449 ? 33.25 15.477 13.117 1 87.06 449 ALA B N 1
ATOM 8487 C CA . ALA B 1 449 ? 33.312 15.203 11.688 1 87.06 449 ALA B CA 1
ATOM 8488 C C . ALA B 1 449 ? 33.375 16.5 10.883 1 87.06 449 ALA B C 1
ATOM 8490 O O . ALA B 1 449 ? 34.031 16.547 9.828 1 87.06 449 ALA B O 1
ATOM 8491 N N . GLY B 1 450 ? 32.75 17.5 11.352 1 81.81 450 GLY B N 1
ATOM 8492 C CA . GLY B 1 450 ? 32.75 18.766 10.648 1 81.81 450 GLY B CA 1
ATOM 8493 C C . GLY B 1 450 ? 34.156 19.312 10.383 1 81.81 450 GLY B C 1
ATOM 8494 O O . GLY B 1 450 ? 34.344 20.062 9.43 1 81.81 450 GLY B O 1
ATOM 8495 N N . VAL B 1 451 ? 35.062 18.891 11.141 1 82.75 451 VAL B N 1
ATOM 8496 C CA . VAL B 1 451 ? 36.406 19.406 11.055 1 82.75 451 VAL B CA 1
ATOM 8497 C C . VAL B 1 451 ? 37.219 18.609 10.016 1 82.75 451 VAL B C 1
ATOM 8499 O O . VAL B 1 451 ? 37.938 19.172 9.211 1 82.75 451 VAL B O 1
ATOM 8502 N N . PHE B 1 452 ? 37.062 17.391 10.023 1 89.69 452 PHE B N 1
ATOM 8503 C CA . PHE B 1 452 ? 38 16.594 9.234 1 89.69 452 PHE B CA 1
ATOM 8504 C C . PHE B 1 452 ? 37.312 16.047 7.98 1 89.69 452 PHE B C 1
ATOM 8506 O O . PHE B 1 452 ? 38 15.641 7.035 1 89.69 452 PHE B O 1
ATOM 8513 N N . MET B 1 453 ? 36.062 16.031 7.902 1 88.56 453 MET B N 1
ATOM 8514 C CA . MET B 1 453 ? 35.375 15.391 6.781 1 88.56 453 MET B CA 1
ATOM 8515 C C . MET B 1 453 ? 35.688 16.109 5.473 1 88.56 453 MET B C 1
ATOM 8517 O O . MET B 1 453 ? 35.875 15.469 4.434 1 88.56 453 MET B O 1
ATOM 8521 N N . PRO B 1 454 ? 35.656 17.469 5.473 1 82.19 454 PRO B N 1
ATOM 8522 C CA . PRO B 1 454 ? 36.031 18.156 4.227 1 82.19 454 PRO B CA 1
ATOM 8523 C C . PRO B 1 454 ? 37.375 17.719 3.686 1 82.19 454 PRO B C 1
ATOM 8525 O O . PRO B 1 454 ? 37.562 17.609 2.471 1 82.19 454 PRO B O 1
ATOM 8528 N N . TRP B 1 455 ? 38.25 17.453 4.566 1 87.38 455 TRP B N 1
ATOM 8529 C CA . TRP B 1 455 ? 39.594 17.031 4.168 1 87.38 455 TRP B CA 1
ATOM 8530 C C . TRP B 1 455 ? 39.594 15.57 3.744 1 87.38 455 TRP B C 1
ATOM 8532 O O . TRP B 1 455 ? 40.344 15.18 2.85 1 87.38 455 TRP B O 1
ATOM 8542 N N . ILE B 1 456 ? 38.812 14.789 4.371 1 91.88 456 ILE B N 1
ATOM 8543 C CA . ILE B 1 456 ? 38.656 13.391 3.979 1 91.88 456 ILE B CA 1
ATOM 8544 C C . ILE B 1 456 ? 38.219 13.305 2.523 1 91.88 456 ILE B C 1
ATOM 8546 O O . ILE B 1 456 ? 38.781 12.555 1.73 1 91.88 456 ILE B O 1
ATOM 8550 N N . SER B 1 457 ? 37.25 14.055 2.191 1 86 457 SER B N 1
ATOM 8551 C CA . SER B 1 457 ? 36.688 14.055 0.842 1 86 457 SER B CA 1
ATOM 8552 C C . SER B 1 457 ? 37.719 14.594 -0.171 1 86 457 SER B C 1
ATOM 8554 O O . SER B 1 457 ? 37.875 14.023 -1.251 1 86 457 SER B O 1
ATOM 8556 N N . ARG B 1 458 ? 38.312 15.617 0.198 1 83.06 458 ARG B N 1
ATOM 8557 C CA . ARG B 1 458 ? 39.281 16.266 -0.695 1 83.06 458 ARG B CA 1
ATOM 8558 C C . ARG B 1 458 ? 40.469 15.336 -0.992 1 83.06 458 ARG B C 1
ATOM 8560 O O . ARG B 1 458 ? 41 15.336 -2.104 1 83.06 458 ARG B O 1
ATOM 8567 N N . LEU B 1 459 ? 40.844 14.602 0.011 1 91.12 459 LEU B N 1
ATOM 8568 C CA . LEU B 1 459 ? 42 13.758 -0.108 1 91.12 459 LEU B CA 1
ATOM 8569 C C . LEU B 1 459 ? 41.625 12.359 -0.571 1 91.12 459 LEU B C 1
ATOM 8571 O O . LEU B 1 459 ? 42.5 11.492 -0.709 1 91.12 459 LEU B O 1
ATOM 8575 N N . GLY B 1 460 ? 40.344 12.086 -0.784 1 91.44 460 GLY B N 1
ATOM 8576 C CA . GLY B 1 460 ? 39.875 10.805 -1.283 1 91.44 460 GLY B CA 1
ATOM 8577 C C . GLY B 1 460 ? 40.031 9.68 -0.28 1 91.44 460 GLY B C 1
ATOM 8578 O O . GLY B 1 460 ? 40.406 8.555 -0.648 1 91.44 460 GLY B O 1
ATOM 8579 N N . LEU B 1 461 ? 39.906 9.961 0.958 1 94.5 461 LEU B N 1
ATOM 8580 C CA . LEU B 1 461 ? 40.125 8.984 2.014 1 94.5 461 LEU B CA 1
ATOM 8581 C C . LEU B 1 461 ? 38.781 8.477 2.566 1 94.5 461 LEU B C 1
ATOM 8583 O O . LEU B 1 461 ? 38.75 7.852 3.631 1 94.5 461 LEU B O 1
ATOM 8587 N N . ASP B 1 462 ? 37.719 8.68 1.869 1 93.88 462 ASP B N 1
ATOM 8588 C CA . ASP B 1 462 ? 36.375 8.375 2.352 1 93.88 462 ASP B CA 1
ATOM 8589 C C . ASP B 1 462 ? 36.219 6.887 2.654 1 93.88 462 ASP B C 1
ATOM 8591 O O . ASP B 1 462 ? 35.75 6.512 3.734 1 93.88 462 ASP B O 1
ATOM 8595 N N . SER B 1 463 ? 36.594 6.051 1.753 1 95.62 463 SER B N 1
ATOM 8596 C CA . SER B 1 463 ? 36.406 4.609 1.895 1 95.62 463 SER B CA 1
ATOM 8597 C C . SER B 1 463 ? 37.25 4.066 3.059 1 95.62 463 SER B C 1
ATOM 8599 O O . SER B 1 463 ? 36.812 3.158 3.766 1 95.62 463 SER B O 1
ATOM 8601 N N . GLN B 1 464 ? 38.406 4.641 3.178 1 95.25 464 GLN B N 1
ATOM 8602 C CA . GLN B 1 464 ? 39.281 4.219 4.277 1 95.25 464 GLN B CA 1
ATOM 8603 C C . GLN B 1 464 ? 38.656 4.559 5.625 1 95.25 464 GLN B C 1
ATOM 8605 O O . GLN B 1 464 ? 38.656 3.736 6.547 1 95.25 464 GLN B O 1
ATOM 8610 N N . LEU B 1 465 ? 38.188 5.715 5.73 1 95.81 465 LEU B N 1
ATOM 8611 C CA . LEU B 1 465 ? 37.531 6.129 6.969 1 95.81 465 LEU B CA 1
ATOM 8612 C C . LEU B 1 465 ? 36.312 5.27 7.254 1 95.81 465 LEU B C 1
ATOM 8614 O O . LEU B 1 465 ? 36.125 4.801 8.375 1 95.81 465 LEU B O 1
ATOM 8618 N N . ASP B 1 466 ? 35.5 5.035 6.23 1 96.38 466 ASP B N 1
ATOM 8619 C CA . ASP B 1 466 ? 34.25 4.281 6.41 1 96.38 466 ASP B CA 1
ATOM 8620 C C . ASP B 1 466 ? 34.531 2.852 6.859 1 96.38 466 ASP B C 1
ATOM 8622 O O . ASP B 1 466 ? 33.812 2.291 7.676 1 96.38 466 ASP B O 1
ATOM 8626 N N . LEU B 1 467 ? 35.531 2.27 6.328 1 96.06 467 LEU B N 1
ATOM 8627 C CA . LEU B 1 467 ? 35.906 0.917 6.742 1 96.06 467 LEU B CA 1
ATOM 8628 C C . LEU B 1 467 ? 36.344 0.894 8.203 1 96.06 467 LEU B C 1
ATOM 8630 O O . LEU B 1 467 ? 35.969 -0.027 8.945 1 96.06 467 LEU B O 1
ATOM 8634 N N . ALA B 1 468 ? 37.125 1.911 8.57 1 96 468 ALA B N 1
ATOM 8635 C CA . ALA B 1 468 ? 37.531 2.018 9.969 1 96 468 ALA B CA 1
ATOM 8636 C C . ALA B 1 468 ? 36.344 2.182 10.891 1 96 468 ALA B C 1
ATOM 8638 O O . ALA B 1 468 ? 36.312 1.614 11.984 1 96 468 ALA B O 1
ATOM 8639 N N . VAL B 1 469 ? 35.406 2.943 10.477 1 96.88 469 VAL B N 1
ATOM 8640 C CA . VAL B 1 469 ? 34.219 3.195 11.258 1 96.88 469 VAL B CA 1
ATOM 8641 C C . VAL B 1 469 ? 33.406 1.906 11.391 1 96.88 469 VAL B C 1
ATOM 8643 O O . VAL B 1 469 ? 32.875 1.604 12.461 1 96.88 469 VAL B O 1
ATOM 8646 N N . ILE B 1 470 ? 33.312 1.125 10.328 1 96.94 470 ILE B N 1
ATOM 8647 C CA . ILE B 1 470 ? 32.594 -0.138 10.32 1 96.94 470 ILE B CA 1
ATOM 8648 C C . ILE B 1 470 ? 33.219 -1.108 11.312 1 96.94 470 ILE B C 1
ATOM 8650 O O . ILE B 1 470 ? 32.531 -1.771 12.078 1 96.94 470 ILE B O 1
ATOM 8654 N N . ASP B 1 471 ? 34.469 -1.147 11.273 1 96.44 471 ASP B N 1
ATOM 8655 C CA . ASP B 1 471 ? 35.188 -2.029 12.188 1 96.44 471 ASP B CA 1
ATOM 8656 C C . ASP B 1 471 ? 34.906 -1.645 13.641 1 96.44 471 ASP B C 1
ATOM 8658 O O . ASP B 1 471 ? 34.688 -2.514 14.492 1 96.44 471 ASP B O 1
ATOM 8662 N N . GLU B 1 472 ? 34.969 -0.378 13.875 1 96.88 472 GLU B N 1
ATOM 8663 C CA . GLU B 1 472 ? 34.688 0.09 15.227 1 96.88 472 GLU B CA 1
ATOM 8664 C C . GLU B 1 472 ? 33.219 -0.183 15.609 1 96.88 472 GLU B C 1
ATOM 8666 O O . GLU B 1 472 ? 32.938 -0.508 16.766 1 96.88 472 GLU B O 1
ATOM 8671 N N . ALA B 1 473 ? 32.344 -0.039 14.719 1 97.69 473 ALA B N 1
ATOM 8672 C CA . ALA B 1 473 ? 30.938 -0.322 14.969 1 97.69 473 ALA B CA 1
ATOM 8673 C C . ALA B 1 473 ? 30.734 -1.79 15.328 1 97.69 473 ALA B C 1
ATOM 8675 O O . ALA B 1 473 ? 29.969 -2.107 16.25 1 97.69 473 ALA B O 1
ATOM 8676 N N . PHE B 1 474 ? 31.438 -2.695 14.57 1 97.38 474 PHE B N 1
ATOM 8677 C CA . PHE B 1 474 ? 31.344 -4.125 14.852 1 97.38 474 PHE B CA 1
ATOM 8678 C C . PHE B 1 474 ? 31.812 -4.43 16.266 1 97.38 474 PHE B C 1
ATOM 8680 O O . PHE B 1 474 ? 31.172 -5.203 16.984 1 97.38 474 PHE B O 1
ATOM 8687 N N . ARG B 1 475 ? 32.844 -3.77 16.609 1 96.44 475 ARG B N 1
ATOM 8688 C CA . ARG B 1 475 ? 33.375 -3.961 17.953 1 96.44 475 ARG B CA 1
ATOM 8689 C C . ARG B 1 475 ? 32.375 -3.467 19.016 1 96.44 475 ARG B C 1
ATOM 8691 O O . ARG B 1 475 ? 32.156 -4.148 20.016 1 96.44 475 ARG B O 1
ATOM 8698 N N . ASP B 1 476 ? 31.891 -2.307 18.797 1 96.94 476 ASP B N 1
ATOM 8699 C CA . ASP B 1 476 ? 30.969 -1.696 19.734 1 96.94 476 ASP B CA 1
ATOM 8700 C C . ASP B 1 476 ? 29.719 -2.557 19.906 1 96.94 476 ASP B C 1
ATOM 8702 O O . ASP B 1 476 ? 29.281 -2.812 21.031 1 96.94 476 ASP B O 1
ATOM 8706 N N . ILE B 1 477 ? 29.125 -3.076 18.828 1 97.56 477 ILE B N 1
ATOM 8707 C CA . ILE B 1 477 ? 27.922 -3.895 18.859 1 97.56 477 ILE B CA 1
ATOM 8708 C C . ILE B 1 477 ? 28.203 -5.203 19.594 1 97.56 477 ILE B C 1
ATOM 8710 O O . ILE B 1 477 ? 27.375 -5.676 20.375 1 97.56 477 ILE B O 1
ATOM 8714 N N . THR B 1 478 ? 29.344 -5.738 19.281 1 97.06 478 THR B N 1
ATOM 8715 C CA . THR B 1 478 ? 29.703 -6.992 19.938 1 97.06 478 THR B CA 1
ATOM 8716 C C . THR B 1 478 ? 29.812 -6.805 21.453 1 97.06 478 THR B C 1
ATOM 8718 O O . THR B 1 478 ? 29.406 -7.68 22.219 1 97.06 478 THR B O 1
ATOM 8721 N N . GLN B 1 479 ? 30.266 -5.691 21.859 1 96.44 479 GLN B N 1
ATOM 8722 C CA . GLN B 1 479 ? 30.484 -5.43 23.281 1 96.44 479 GLN B CA 1
ATOM 8723 C C . GLN B 1 479 ? 29.188 -5.039 23.969 1 96.44 479 GLN B C 1
ATOM 8725 O O . GLN B 1 479 ? 28.906 -5.516 25.078 1 96.44 479 GLN B O 1
ATOM 8730 N N . ARG B 1 480 ? 28.375 -4.176 23.391 1 95.38 480 ARG B N 1
ATOM 8731 C CA . ARG B 1 480 ? 27.219 -3.576 24.062 1 95.38 480 ARG B CA 1
ATOM 8732 C C . ARG B 1 480 ? 25.938 -4.312 23.703 1 95.38 480 ARG B C 1
ATOM 8734 O O . ARG B 1 480 ? 24.953 -4.254 24.438 1 95.38 480 ARG B O 1
ATOM 8741 N N . GLY B 1 481 ? 25.859 -4.895 22.562 1 96.19 481 GLY B N 1
ATOM 8742 C CA . GLY B 1 481 ? 24.688 -5.629 22.109 1 96.19 481 GLY B CA 1
ATOM 8743 C C . GLY B 1 481 ? 23.516 -4.727 21.781 1 96.19 481 GLY B C 1
ATOM 8744 O O . GLY B 1 481 ? 22.359 -5.102 21.984 1 96.19 481 GLY B O 1
ATOM 8745 N N . LYS B 1 482 ? 23.719 -3.484 21.391 1 96.88 482 LYS B N 1
ATOM 8746 C CA . LYS B 1 482 ? 22.672 -2.521 21.062 1 96.88 482 LYS B CA 1
ATOM 8747 C C . LYS B 1 482 ? 22.75 -2.096 19.594 1 96.88 482 LYS B C 1
ATOM 8749 O O . LYS B 1 482 ? 23.828 -2.111 19 1 96.88 482 LYS B O 1
ATOM 8754 N N . PRO B 1 483 ? 21.609 -1.817 19.031 1 97.62 483 PRO B N 1
ATOM 8755 C CA . PRO B 1 483 ? 21.641 -1.338 17.641 1 97.62 483 PRO B CA 1
ATOM 8756 C C . PRO B 1 483 ? 22.406 -0.027 17.484 1 97.62 483 PRO B C 1
ATOM 8758 O O . PRO B 1 483 ? 22.297 0.859 18.328 1 97.62 483 PRO B O 1
ATOM 8761 N N . LEU B 1 484 ? 23.156 0.017 16.406 1 97.12 484 LEU B N 1
ATOM 8762 C CA . LEU B 1 484 ? 24.062 1.14 16.188 1 97.12 484 LEU B CA 1
ATOM 8763 C C . LEU B 1 484 ? 24 1.609 14.734 1 97.12 484 LEU B C 1
ATOM 8765 O O . LEU B 1 484 ? 24.031 0.792 13.812 1 97.12 484 LEU B O 1
ATOM 8769 N N . GLY B 1 485 ? 23.844 2.963 14.602 1 97.31 485 GLY B N 1
ATOM 8770 C CA . GLY B 1 485 ? 23.812 3.547 13.273 1 97.31 485 GLY B CA 1
ATOM 8771 C C . GLY B 1 485 ? 25.078 4.301 12.922 1 97.31 485 GLY B C 1
ATOM 8772 O O . GLY B 1 485 ? 25.594 5.059 13.742 1 97.31 485 GLY B O 1
ATOM 8773 N N . ILE B 1 486 ? 25.578 4.094 11.734 1 96 486 ILE B N 1
ATOM 8774 C CA . ILE B 1 486 ? 26.75 4.824 11.258 1 96 486 ILE B CA 1
ATOM 8775 C C . ILE B 1 486 ? 26.469 5.395 9.867 1 96 486 ILE B C 1
ATOM 8777 O O . ILE B 1 486 ? 25.609 4.887 9.141 1 96 486 ILE B O 1
ATOM 8781 N N . ASN B 1 487 ? 27.203 6.422 9.531 1 93.56 487 ASN B N 1
ATOM 8782 C CA . ASN B 1 487 ? 27.078 7.066 8.227 1 93.56 487 ASN B CA 1
ATOM 8783 C C . ASN B 1 487 ? 28.016 6.445 7.195 1 93.56 487 ASN B C 1
ATOM 8785 O O . ASN B 1 487 ? 29.125 6.02 7.531 1 93.56 487 ASN B O 1
ATOM 8789 N N . LEU B 1 488 ? 27.516 6.406 5.992 1 93.12 488 LEU B N 1
ATOM 8790 C CA . LEU B 1 488 ? 28.344 6.02 4.859 1 93.12 488 LEU B CA 1
ATOM 8791 C C . LEU B 1 488 ? 28.438 7.148 3.842 1 93.12 488 LEU B C 1
ATOM 8793 O O . LEU B 1 488 ? 27.453 7.824 3.566 1 93.12 488 LEU B O 1
ATOM 8797 N N . SER B 1 489 ? 29.641 7.348 3.35 1 90.25 489 SER B N 1
ATOM 8798 C CA . SER B 1 489 ? 29.828 8.391 2.35 1 90.25 489 SER B CA 1
ATOM 8799 C C . SER B 1 489 ? 29.391 7.918 0.965 1 90.25 489 SER B C 1
ATOM 8801 O O . SER B 1 489 ? 29.406 6.719 0.682 1 90.25 489 SER B O 1
ATOM 8803 N N . ALA B 1 490 ? 29.031 8.859 0.136 1 86.75 490 ALA B N 1
ATOM 8804 C CA . ALA B 1 490 ? 28.672 8.555 -1.246 1 86.75 490 ALA B CA 1
ATOM 8805 C C . ALA B 1 490 ? 29.844 7.949 -1.998 1 86.75 490 ALA B C 1
ATOM 8807 O O . ALA B 1 490 ? 29.672 7.047 -2.82 1 86.75 490 ALA B O 1
ATOM 8808 N N . ALA B 1 491 ? 30.969 8.445 -1.665 1 88.5 491 ALA B N 1
ATOM 8809 C CA . ALA B 1 491 ? 32.188 7.973 -2.322 1 88.5 491 ALA B CA 1
ATOM 8810 C C . ALA B 1 491 ? 32.406 6.492 -2.045 1 88.5 491 ALA B C 1
ATOM 8812 O O . ALA B 1 491 ? 32.844 5.746 -2.934 1 88.5 491 ALA B O 1
ATOM 8813 N N . SER B 1 492 ? 32.156 6.09 -0.883 1 92.94 492 SER B N 1
ATOM 8814 C CA . SER B 1 492 ? 32.344 4.688 -0.514 1 92.94 492 SER B CA 1
ATOM 8815 C C . SER B 1 492 ? 31.375 3.787 -1.266 1 92.94 492 SER B C 1
ATOM 8817 O O . SER B 1 492 ? 31.75 2.693 -1.7 1 92.94 492 SER B O 1
ATOM 8819 N N . ILE B 1 493 ? 30.203 4.211 -1.457 1 90.69 493 ILE B N 1
ATOM 8820 C CA . ILE B 1 493 ? 29.156 3.42 -2.102 1 90.69 493 ILE B CA 1
ATOM 8821 C C . ILE B 1 493 ? 29.5 3.223 -3.578 1 90.69 493 ILE B C 1
ATOM 8823 O O . ILE B 1 493 ? 29.188 2.184 -4.16 1 90.69 493 ILE B O 1
ATOM 8827 N N . GLN B 1 494 ? 30.156 4.188 -4.094 1 89.12 494 GLN B N 1
ATOM 8828 C CA . GLN B 1 494 ? 30.547 4.121 -5.5 1 89.12 494 GLN B CA 1
ATOM 8829 C C . GLN B 1 494 ? 31.797 3.277 -5.688 1 89.12 494 GLN B C 1
ATOM 8831 O O . GLN B 1 494 ? 32.156 2.914 -6.812 1 89.12 494 GLN B O 1
ATOM 8836 N N . ASP B 1 495 ? 32.438 3.039 -4.594 1 91.62 495 ASP B N 1
ATOM 8837 C CA . ASP B 1 495 ? 33.656 2.215 -4.602 1 91.62 495 ASP B CA 1
ATOM 8838 C C . ASP B 1 495 ? 33.312 0.732 -4.484 1 91.62 495 ASP B C 1
ATOM 8840 O O . ASP B 1 495 ? 32.938 0.254 -3.404 1 91.62 495 ASP B O 1
ATOM 8844 N N . ALA B 1 496 ? 33.562 -0.004 -5.559 1 91.62 496 ALA B N 1
ATOM 8845 C CA . ALA B 1 496 ? 33.219 -1.419 -5.613 1 91.62 496 ALA B CA 1
ATOM 8846 C C . ALA B 1 496 ? 34 -2.225 -4.578 1 91.62 496 ALA B C 1
ATOM 8848 O O . ALA B 1 496 ? 33.469 -3.18 -4 1 91.62 496 ALA B O 1
ATOM 8849 N N . HIS B 1 497 ? 35.188 -1.809 -4.438 1 93.94 497 HIS B N 1
ATOM 8850 C CA . HIS B 1 497 ? 36 -2.506 -3.455 1 93.94 497 HIS B CA 1
ATOM 8851 C C . HIS B 1 497 ? 35.438 -2.332 -2.047 1 93.94 497 HIS B C 1
ATOM 8853 O O . HIS B 1 497 ? 35.438 -3.277 -1.255 1 93.94 497 HIS B O 1
ATOM 8859 N N . PHE B 1 498 ? 35.125 -1.227 -1.703 1 94.69 498 PHE B N 1
ATOM 8860 C CA . PHE B 1 498 ? 34.531 -0.956 -0.401 1 94.69 498 PHE B CA 1
ATOM 8861 C C . PHE B 1 498 ? 33.281 -1.819 -0.182 1 94.69 498 PHE B C 1
ATOM 8863 O O . PHE B 1 498 ? 33.125 -2.42 0.882 1 94.69 498 PHE B O 1
ATOM 8870 N N . VAL B 1 499 ? 32.375 -1.876 -1.203 1 94.56 499 VAL B N 1
ATOM 8871 C CA . VAL B 1 499 ? 31.109 -2.617 -1.098 1 94.56 499 VAL B CA 1
ATOM 8872 C C . VAL B 1 499 ? 31.406 -4.098 -0.873 1 94.56 499 VAL B C 1
ATOM 8874 O O . VAL B 1 499 ? 30.75 -4.75 -0.054 1 94.56 499 VAL B O 1
ATOM 8877 N N . MET B 1 500 ? 32.344 -4.578 -1.54 1 95.38 500 MET B N 1
ATOM 8878 C CA . MET B 1 500 ? 32.75 -5.98 -1.389 1 95.38 500 MET B CA 1
ATOM 8879 C C . MET B 1 500 ? 33.25 -6.25 0.021 1 95.38 500 MET B C 1
ATOM 8881 O O . MET B 1 500 ? 32.938 -7.273 0.621 1 95.38 500 MET B O 1
ATOM 8885 N N . GLU B 1 501 ? 34.062 -5.324 0.484 1 96.06 501 GLU B N 1
ATOM 8886 C CA . GLU B 1 501 ? 34.594 -5.469 1.833 1 96.06 501 GLU B CA 1
ATOM 8887 C C . GLU B 1 501 ? 33.469 -5.41 2.879 1 96.06 501 GLU B C 1
ATOM 8889 O O . GLU B 1 501 ? 33.5 -6.176 3.844 1 96.06 501 GLU B O 1
ATOM 8894 N N . LEU B 1 502 ? 32.625 -4.527 2.701 1 96.31 502 LEU B N 1
ATOM 8895 C CA . LEU B 1 502 ? 31.5 -4.391 3.607 1 96.31 502 LEU B CA 1
ATOM 8896 C C . LEU B 1 502 ? 30.656 -5.664 3.615 1 96.31 502 LEU B C 1
ATOM 8898 O O . LEU B 1 502 ? 30.297 -6.172 4.684 1 96.31 502 LEU B O 1
ATOM 8902 N N . GLN B 1 503 ? 30.359 -6.188 2.471 1 95.88 503 GLN B N 1
ATOM 8903 C CA . GLN B 1 503 ? 29.578 -7.414 2.34 1 95.88 503 GLN B CA 1
ATOM 8904 C C . GLN B 1 503 ? 30.266 -8.578 3.055 1 95.88 503 GLN B C 1
ATOM 8906 O O . GLN B 1 503 ? 29.609 -9.367 3.74 1 95.88 503 GLN B O 1
ATOM 8911 N N . SER B 1 504 ? 31.5 -8.656 2.811 1 96.25 504 SER B N 1
ATOM 8912 C CA . SER B 1 504 ? 32.281 -9.742 3.416 1 96.25 504 SER B CA 1
ATOM 8913 C C . SER B 1 504 ? 32.219 -9.68 4.938 1 96.25 504 SER B C 1
ATOM 8915 O O . SER B 1 504 ? 32.031 -10.703 5.598 1 96.25 504 SER B O 1
ATOM 8917 N N . ARG B 1 505 ? 32.344 -8.492 5.465 1 95.81 505 ARG B N 1
ATOM 8918 C CA . ARG B 1 505 ? 32.312 -8.312 6.914 1 95.81 505 ARG B CA 1
ATOM 8919 C C . ARG B 1 505 ? 30.922 -8.664 7.469 1 95.81 505 ARG B C 1
ATOM 8921 O O . ARG B 1 505 ? 30.812 -9.305 8.516 1 95.81 505 ARG B O 1
ATOM 8928 N N . LEU B 1 506 ? 29.938 -8.297 6.809 1 96.38 506 LEU B N 1
ATOM 8929 C CA . LEU B 1 506 ? 28.562 -8.531 7.258 1 96.38 506 LEU B CA 1
ATOM 8930 C C . LEU B 1 506 ? 28.219 -10.016 7.18 1 96.38 506 LEU B C 1
ATOM 8932 O O . LEU B 1 506 ? 27.547 -10.547 8.07 1 96.38 506 LEU B O 1
ATOM 8936 N N . LYS B 1 507 ? 28.672 -10.648 6.117 1 95.81 507 LYS B N 1
ATOM 8937 C CA . LYS B 1 507 ? 28.438 -12.078 5.941 1 95.81 507 LYS B CA 1
ATOM 8938 C C . LYS B 1 507 ? 29.094 -12.891 7.047 1 95.81 507 LYS B C 1
ATOM 8940 O O . LYS B 1 507 ? 28.578 -13.922 7.473 1 95.81 507 LYS B O 1
ATOM 8945 N N . ALA B 1 508 ? 30.156 -12.383 7.492 1 95.81 508 ALA B N 1
ATOM 8946 C CA . ALA B 1 508 ? 30.938 -13.094 8.5 1 95.81 508 ALA B CA 1
ATOM 8947 C C . ALA B 1 508 ? 30.281 -12.977 9.875 1 95.81 508 ALA B C 1
ATOM 8949 O O . ALA B 1 508 ? 30.484 -13.844 10.734 1 95.81 508 ALA B O 1
ATOM 8950 N N . ARG B 1 509 ? 29.531 -11.93 10.086 1 96.38 509 ARG B N 1
ATOM 8951 C CA . ARG B 1 509 ? 28.938 -11.672 11.398 1 96.38 509 ARG B CA 1
ATOM 8952 C C . ARG B 1 509 ? 27.453 -11.305 11.266 1 96.38 509 ARG B C 1
ATOM 8954 O O . ARG B 1 509 ? 27.078 -10.164 11.539 1 96.38 509 ARG B O 1
ATOM 8961 N N . PRO B 1 510 ? 26.625 -12.297 11.016 1 95.12 510 PRO B N 1
ATOM 8962 C CA . PRO B 1 510 ? 25.203 -12.016 10.867 1 95.12 510 PRO B CA 1
ATOM 8963 C C . PRO B 1 510 ? 24.562 -11.477 12.148 1 95.12 510 PRO B C 1
ATOM 8965 O O . PRO B 1 510 ? 23.609 -10.703 12.086 1 95.12 51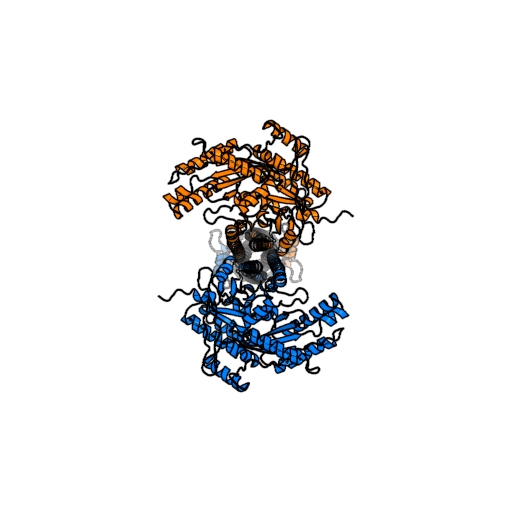0 PRO B O 1
ATOM 8968 N N . ASP B 1 511 ? 25.094 -11.828 13.266 1 95.06 511 ASP B N 1
ATOM 8969 C CA . ASP B 1 511 ? 24.594 -11.375 14.562 1 95.06 511 ASP B CA 1
ATOM 8970 C C . ASP B 1 511 ? 24.781 -9.875 14.727 1 95.06 511 ASP B C 1
ATOM 8972 O O . ASP B 1 511 ? 23.938 -9.195 15.32 1 95.06 511 ASP B O 1
ATOM 8976 N N . VAL B 1 512 ? 25.891 -9.391 14.234 1 96.56 512 VAL B N 1
ATOM 8977 C CA . VAL B 1 512 ? 26.203 -7.969 14.312 1 96.56 512 VAL B CA 1
ATOM 8978 C C . VAL B 1 512 ? 25.438 -7.215 13.219 1 96.56 512 VAL B C 1
ATOM 8980 O O . VAL B 1 512 ? 24.969 -6.098 13.438 1 96.56 512 VAL B O 1
ATOM 8983 N N . ALA B 1 513 ? 25.281 -7.867 12.062 1 96.75 513 ALA B N 1
ATOM 8984 C CA . ALA B 1 513 ? 24.625 -7.25 10.914 1 96.75 513 ALA B CA 1
ATOM 8985 C C . ALA B 1 513 ? 23.188 -6.848 11.25 1 96.75 513 ALA B C 1
ATOM 8987 O O . ALA B 1 513 ? 22.719 -5.781 10.844 1 96.75 513 ALA B O 1
ATOM 8988 N N . GLU B 1 514 ? 22.547 -7.586 12.031 1 95.75 514 GLU B N 1
ATOM 8989 C CA . GLU B 1 514 ? 21.141 -7.355 12.367 1 95.75 514 GLU B CA 1
ATOM 8990 C C . GLU B 1 514 ? 20.984 -6.109 13.227 1 95.75 514 GLU B C 1
ATOM 8992 O O . GLU B 1 514 ? 19.906 -5.508 13.266 1 95.75 514 GLU B O 1
ATOM 8997 N N . LEU B 1 515 ? 22.047 -5.727 13.875 1 97.56 515 LEU B N 1
ATOM 8998 C CA . LEU B 1 515 ? 22 -4.594 14.797 1 97.56 515 LEU B CA 1
ATOM 8999 C C . LEU B 1 515 ? 22.625 -3.357 14.164 1 97.56 515 LEU B C 1
ATOM 9001 O O . LEU B 1 515 ? 22.594 -2.273 14.75 1 97.56 515 LEU B O 1
ATOM 9005 N N . LEU B 1 516 ? 23.125 -3.535 12.945 1 97.88 516 LEU B N 1
ATOM 9006 C CA . LEU B 1 516 ? 23.812 -2.439 12.273 1 97.88 516 LEU B CA 1
ATOM 9007 C C . LEU B 1 516 ? 22.859 -1.636 11.406 1 97.88 516 LEU B C 1
ATOM 9009 O O . LEU B 1 516 ? 22.141 -2.201 10.578 1 97.88 516 LEU B O 1
ATOM 9013 N N . TRP B 1 517 ? 22.812 -0.333 11.641 1 97.88 517 TRP B N 1
ATOM 9014 C CA . TRP B 1 517 ? 22.047 0.617 10.844 1 97.88 517 TRP B CA 1
ATOM 9015 C C . TRP B 1 517 ? 22.969 1.469 9.977 1 97.88 517 TRP B C 1
ATOM 9017 O O . TRP B 1 517 ? 23.844 2.158 10.492 1 97.88 517 TRP B O 1
ATOM 9027 N N . LEU B 1 518 ? 22.797 1.396 8.711 1 96.94 518 LEU B N 1
ATOM 9028 C CA . LEU B 1 518 ? 23.609 2.168 7.781 1 96.94 518 LEU B CA 1
ATOM 9029 C C . LEU B 1 518 ? 22.828 3.357 7.23 1 96.94 518 LEU B C 1
ATOM 9031 O O . LEU B 1 518 ? 21.766 3.188 6.641 1 96.94 518 LEU B O 1
ATOM 9035 N N . GLU B 1 519 ? 23.406 4.504 7.41 1 95.12 519 GLU B N 1
ATOM 9036 C CA . GLU B 1 519 ? 22.766 5.75 6.996 1 95.12 519 GLU B CA 1
ATOM 9037 C C . GLU B 1 519 ? 23.438 6.336 5.758 1 95.12 519 GLU B C 1
ATOM 9039 O O . GLU B 1 519 ? 24.641 6.602 5.773 1 95.12 519 GLU B O 1
ATOM 9044 N N . LEU B 1 520 ? 22.625 6.559 4.785 1 92.06 520 LEU B N 1
ATOM 9045 C CA . LEU B 1 520 ? 23.156 7.086 3.529 1 92.06 520 LEU B CA 1
ATOM 9046 C C . LEU B 1 520 ? 22.625 8.492 3.27 1 92.06 520 LEU B C 1
ATOM 9048 O O . LEU B 1 520 ? 21.516 8.836 3.691 1 92.06 520 LEU B O 1
ATOM 9052 N N . PRO B 1 521 ? 23.469 9.352 2.621 1 86.31 521 PRO B N 1
ATOM 9053 C CA . PRO B 1 521 ? 23.016 10.703 2.299 1 86.31 521 PRO B CA 1
ATOM 9054 C C . PRO B 1 521 ? 21.859 10.711 1.301 1 86.31 521 PRO B C 1
ATOM 9056 O O . PRO B 1 521 ? 21.828 9.891 0.381 1 86.31 521 PRO B O 1
ATOM 9059 N N . GLU B 1 522 ? 21 11.617 1.428 1 83.12 522 GLU B N 1
ATOM 9060 C CA . GLU B 1 522 ? 19.828 11.75 0.572 1 83.12 522 GLU B CA 1
ATOM 9061 C C . GLU B 1 522 ? 20.234 11.914 -0.892 1 83.12 522 GLU B C 1
ATOM 9063 O O . GLU B 1 522 ? 19.531 11.445 -1.789 1 83.12 522 GLU B O 1
ATOM 9068 N N . ALA B 1 523 ? 21.375 12.57 -1.076 1 75.56 523 ALA B N 1
ATOM 9069 C CA . ALA B 1 523 ? 21.828 12.891 -2.428 1 75.56 523 ALA B CA 1
ATOM 9070 C C . ALA B 1 523 ? 22 11.625 -3.262 1 75.56 523 ALA B C 1
ATOM 9072 O O . ALA B 1 523 ? 21.875 11.664 -4.488 1 75.56 523 ALA B O 1
ATOM 9073 N N . MET B 1 524 ? 22.281 10.531 -2.635 1 78 524 MET B N 1
ATOM 9074 C CA . MET B 1 524 ? 22.469 9.273 -3.35 1 78 524 MET B CA 1
ATOM 9075 C C . MET B 1 524 ? 21.172 8.836 -4.027 1 78 524 MET B C 1
ATOM 9077 O O . MET B 1 524 ? 21.203 8.281 -5.125 1 78 524 MET B O 1
ATOM 9081 N N . ALA B 1 525 ? 20.078 9.094 -3.352 1 74.56 525 ALA B N 1
ATOM 9082 C CA . ALA B 1 525 ? 18.766 8.719 -3.9 1 74.56 525 ALA B CA 1
ATOM 9083 C C . ALA B 1 525 ? 18.406 9.609 -5.086 1 74.56 525 ALA B C 1
ATOM 9085 O O . ALA B 1 525 ? 17.625 9.195 -5.953 1 74.56 525 ALA B O 1
ATOM 9086 N N . ILE B 1 526 ? 19.031 10.727 -5.164 1 72.94 526 ILE B N 1
ATOM 9087 C CA . ILE B 1 526 ? 18.672 11.703 -6.184 1 72.94 526 ILE B CA 1
ATOM 9088 C C . ILE B 1 526 ? 19.641 11.594 -7.363 1 72.94 526 ILE B C 1
ATOM 9090 O O . ILE B 1 526 ? 19.219 11.516 -8.516 1 72.94 526 ILE B O 1
ATOM 9094 N N . HIS B 1 527 ? 20.891 11.484 -7.066 1 74.06 527 HIS B N 1
ATOM 9095 C CA . HIS B 1 527 ? 21.906 11.672 -8.109 1 74.06 527 HIS B CA 1
ATOM 9096 C C . HIS B 1 527 ? 22.453 10.336 -8.586 1 74.06 527 HIS B C 1
ATOM 9098 O O . HIS B 1 527 ? 22.969 10.234 -9.703 1 74.06 527 HIS B O 1
ATOM 9104 N N . ASP B 1 528 ? 22.359 9.367 -7.746 1 82.44 528 ASP B N 1
ATOM 9105 C CA . ASP B 1 528 ? 22.922 8.07 -8.117 1 82.44 528 ASP B CA 1
ATOM 9106 C C . ASP B 1 528 ? 22.047 6.926 -7.594 1 82.44 528 ASP B C 1
ATOM 9108 O O . ASP B 1 528 ? 22.531 6.062 -6.859 1 82.44 528 ASP B O 1
ATOM 9112 N N . LEU B 1 529 ? 20.969 6.859 -8.219 1 85.62 529 LEU B N 1
ATOM 9113 C CA . LEU B 1 529 ? 19.984 5.863 -7.785 1 85.62 529 LEU B CA 1
ATOM 9114 C C . LEU B 1 529 ? 20.469 4.453 -8.109 1 85.62 529 LEU B C 1
ATOM 9116 O O . LEU B 1 529 ? 20.172 3.51 -7.375 1 85.62 529 LEU B O 1
ATOM 9120 N N . THR B 1 530 ? 21.25 4.301 -9.164 1 88.31 530 THR B N 1
ATOM 9121 C CA . THR B 1 530 ? 21.703 2.984 -9.602 1 88.31 530 THR B CA 1
ATOM 9122 C C . THR B 1 530 ? 22.641 2.361 -8.57 1 88.31 530 THR B C 1
ATOM 9124 O O . THR B 1 530 ? 22.453 1.207 -8.172 1 88.31 530 THR B O 1
ATOM 9127 N N . SER B 1 531 ? 23.625 3.154 -8.164 1 88.12 531 SER B N 1
ATOM 9128 C CA . SER B 1 531 ? 24.547 2.656 -7.152 1 88.12 531 SER B CA 1
ATOM 9129 C C . SER B 1 531 ? 23.844 2.396 -5.828 1 88.12 531 SER B C 1
ATOM 9131 O O . SER B 1 531 ? 24.141 1.422 -5.137 1 88.12 531 SER B O 1
ATOM 9133 N N . PHE B 1 532 ? 23 3.23 -5.578 1 89.5 532 PHE B N 1
ATOM 9134 C CA . PHE B 1 532 ? 22.234 3.088 -4.348 1 89.5 532 PHE B CA 1
ATOM 9135 C C . PHE B 1 532 ? 21.422 1.796 -4.359 1 89.5 532 PHE B C 1
ATOM 9137 O O . PHE B 1 532 ? 21.438 1.044 -3.383 1 89.5 532 PHE B O 1
ATOM 9144 N N . ARG B 1 533 ? 20.766 1.556 -5.43 1 89.88 533 ARG B N 1
ATOM 9145 C CA . ARG B 1 533 ? 19.969 0.346 -5.605 1 89.88 533 ARG B CA 1
ATOM 9146 C C . ARG B 1 533 ? 20.844 -0.903 -5.488 1 89.88 533 ARG B C 1
ATOM 9148 O O . ARG B 1 533 ? 20.438 -1.881 -4.852 1 89.88 533 ARG B O 1
ATOM 9155 N N . SER B 1 534 ? 21.922 -0.893 -6.141 1 89.44 534 SER B N 1
ATOM 9156 C CA . SER B 1 534 ? 22.844 -2.029 -6.109 1 89.44 534 SER B CA 1
ATOM 9157 C C . SER B 1 534 ? 23.297 -2.334 -4.684 1 89.44 534 SER B C 1
ATOM 9159 O O . SER B 1 534 ? 23.391 -3.498 -4.293 1 89.44 534 SER B O 1
ATOM 9161 N N . LEU B 1 535 ? 23.562 -1.27 -3.977 1 91.81 535 LEU B N 1
ATOM 9162 C CA . LEU B 1 535 ? 23.969 -1.447 -2.59 1 91.81 535 LEU B CA 1
ATOM 9163 C C . LEU B 1 535 ? 22.859 -2.078 -1.765 1 91.81 535 LEU B C 1
ATOM 9165 O O . LEU B 1 535 ? 23.094 -3.021 -1.009 1 91.81 535 LEU B O 1
ATOM 9169 N N . CYS B 1 536 ? 21.703 -1.526 -1.88 1 90.94 536 CYS B N 1
ATOM 9170 C CA . CYS B 1 536 ? 20.562 -2.035 -1.133 1 90.94 536 CYS B CA 1
ATOM 9171 C C . CYS B 1 536 ? 20.328 -3.51 -1.435 1 90.94 536 CYS B C 1
ATOM 9173 O O . CYS B 1 536 ? 20.109 -4.309 -0.521 1 90.94 536 CYS B O 1
ATOM 9175 N N . GLN B 1 537 ? 20.406 -3.861 -2.689 1 86.38 537 GLN B N 1
ATOM 9176 C CA . GLN B 1 537 ? 20.188 -5.238 -3.111 1 86.38 537 GLN B CA 1
ATOM 9177 C C . GLN B 1 537 ? 21.25 -6.168 -2.547 1 86.38 537 GLN B C 1
ATOM 9179 O O . GLN B 1 537 ? 20.969 -7.312 -2.191 1 86.38 537 GLN B O 1
ATOM 9184 N N . ALA B 1 538 ? 22.391 -5.652 -2.453 1 88.69 538 ALA B N 1
ATOM 9185 C CA . ALA B 1 538 ? 23.5 -6.461 -1.985 1 88.69 538 ALA B CA 1
ATOM 9186 C C . ALA B 1 538 ? 23.422 -6.691 -0.479 1 88.69 538 ALA B C 1
ATOM 9188 O O . ALA B 1 538 ? 23.797 -7.758 0.014 1 88.69 538 ALA B O 1
ATOM 9189 N N . LEU B 1 539 ? 22.922 -5.723 0.221 1 92.56 539 LEU B N 1
ATOM 9190 C CA . LEU B 1 539 ? 23.047 -5.766 1.674 1 92.56 539 LEU B CA 1
ATOM 9191 C C . LEU B 1 539 ? 21.75 -6.246 2.314 1 92.56 539 LEU B C 1
ATOM 9193 O O . LEU B 1 539 ? 21.75 -6.711 3.455 1 92.56 539 LEU B O 1
ATOM 9197 N N . GLN B 1 540 ? 20.703 -6.113 1.666 1 87.12 540 GLN B N 1
ATOM 9198 C CA . GLN B 1 540 ? 19.375 -6.406 2.219 1 87.12 540 GLN B CA 1
ATOM 9199 C C . GLN B 1 540 ? 19.312 -7.832 2.75 1 87.12 540 GLN B C 1
ATOM 9201 O O . GLN B 1 540 ? 18.812 -8.07 3.855 1 87.12 540 GLN B O 1
ATOM 9206 N N . PRO B 1 541 ? 19.828 -8.805 1.978 1 87.25 541 PRO B N 1
ATOM 9207 C CA . PRO B 1 541 ? 19.734 -10.188 2.457 1 87.25 541 PRO B CA 1
ATOM 9208 C C . PRO B 1 541 ? 20.609 -10.438 3.688 1 87.25 541 PRO B C 1
ATOM 9210 O O . PRO B 1 541 ? 20.469 -11.469 4.348 1 87.25 541 PRO B O 1
ATOM 9213 N N . LEU B 1 542 ? 21.469 -9.508 4.004 1 93.12 542 LEU B N 1
ATOM 9214 C CA . LEU B 1 542 ? 22.422 -9.719 5.082 1 93.12 542 LEU B CA 1
ATOM 9215 C C . LEU B 1 542 ? 21.859 -9.227 6.414 1 93.12 542 LEU B C 1
ATOM 9217 O O . LEU B 1 542 ? 22.469 -9.422 7.461 1 93.12 542 LEU B O 1
ATOM 9221 N N . GLY B 1 543 ? 20.734 -8.57 6.418 1 91.56 543 GLY B N 1
ATOM 9222 C CA . GLY B 1 543 ? 20.016 -8.281 7.645 1 91.56 543 GLY B CA 1
ATOM 9223 C C . GLY B 1 543 ? 20.234 -6.875 8.164 1 91.56 543 GLY B C 1
ATOM 9224 O O . GLY B 1 543 ? 19.547 -6.434 9.086 1 91.56 543 GLY B O 1
ATOM 9225 N N . CYS B 1 544 ? 21.219 -6.176 7.68 1 94.31 544 CYS B N 1
ATOM 9226 C CA . CYS B 1 544 ? 21.453 -4.816 8.156 1 94.31 544 CYS B CA 1
ATOM 9227 C C . CYS B 1 544 ? 20.328 -3.889 7.723 1 94.31 544 CYS B C 1
ATOM 9229 O O . CYS B 1 544 ? 19.609 -4.18 6.762 1 94.31 544 CYS B O 1
ATOM 9231 N N . ARG B 1 545 ? 20.172 -2.828 8.43 1 95.88 545 ARG B N 1
ATOM 9232 C CA . ARG B 1 545 ? 19.125 -1.86 8.141 1 95.88 545 ARG B CA 1
ATOM 9233 C C . ARG B 1 545 ? 19.672 -0.656 7.391 1 95.88 545 ARG B C 1
ATOM 9235 O O . ARG B 1 545 ? 20.609 0.001 7.859 1 95.88 545 ARG B O 1
ATOM 9242 N N . LEU B 1 546 ? 19.125 -0.406 6.25 1 95.94 546 LEU B N 1
ATOM 9243 C CA . LEU B 1 546 ? 19.562 0.72 5.434 1 95.94 546 LEU B CA 1
ATOM 9244 C C . LEU B 1 546 ? 18.531 1.842 5.449 1 95.94 546 LEU B C 1
ATOM 9246 O O . LEU B 1 546 ? 17.328 1.583 5.422 1 95.94 546 LEU B O 1
ATOM 9250 N N . GLY B 1 547 ? 19 3.084 5.512 1 95.25 547 GLY B N 1
ATOM 9251 C CA . GLY B 1 547 ? 18.109 4.242 5.48 1 95.25 547 GLY B CA 1
ATOM 9252 C C . GLY B 1 547 ? 18.797 5.488 4.949 1 95.25 547 GLY B C 1
ATOM 9253 O O . GLY B 1 547 ? 19.984 5.469 4.633 1 95.25 547 GLY B O 1
ATOM 9254 N N . LEU B 1 548 ? 18.031 6.516 4.738 1 93.25 548 LEU B N 1
ATOM 9255 C CA . LEU B 1 548 ? 18.516 7.812 4.27 1 93.25 548 LEU B CA 1
ATOM 9256 C C . LEU B 1 548 ? 18.438 8.852 5.383 1 93.25 548 LEU B C 1
ATOM 9258 O O . LEU B 1 548 ? 17.531 8.805 6.223 1 93.25 548 LEU B O 1
ATOM 9262 N N . GLU B 1 549 ? 19.359 9.766 5.344 1 90.56 549 GLU B N 1
ATOM 9263 C CA . GLU B 1 549 ? 19.375 10.828 6.344 1 90.56 549 GLU B CA 1
ATOM 9264 C C . GLU B 1 549 ? 19.062 12.18 5.719 1 90.56 549 GLU B C 1
ATOM 9266 O O . GLU B 1 549 ? 19.25 12.375 4.516 1 90.56 549 GLU B O 1
ATOM 9271 N N . HIS B 1 550 ? 18.5 13.055 6.461 1 87.69 550 HIS B N 1
ATOM 9272 C CA . HIS B 1 550 ? 18.188 14.445 6.117 1 87.69 550 HIS B CA 1
ATOM 9273 C C . HIS B 1 550 ? 17.266 14.523 4.914 1 87.69 550 HIS B C 1
ATOM 9275 O O . HIS B 1 550 ? 17.5 15.312 3.996 1 87.69 550 HIS B O 1
ATOM 9281 N N . VAL B 1 551 ? 16.328 13.719 4.938 1 89.5 551 VAL B N 1
ATOM 9282 C CA . VAL B 1 551 ? 15.414 13.68 3.797 1 89.5 551 VAL B CA 1
ATOM 9283 C C . VAL B 1 551 ? 14.438 14.859 3.871 1 89.5 551 VAL B C 1
ATOM 9285 O O . VAL B 1 551 ? 13.711 15.008 4.852 1 89.5 551 VAL B O 1
ATOM 9288 N N . GLY B 1 552 ? 14.445 15.672 2.949 1 85.62 552 GLY B N 1
ATOM 9289 C CA . GLY B 1 552 ? 13.508 16.766 2.764 1 85.62 552 GLY B CA 1
ATOM 9290 C C . GLY B 1 552 ? 12.984 16.859 1.344 1 85.62 552 GLY B C 1
ATOM 9291 O O . GLY B 1 552 ? 12.016 16.188 0.984 1 85.62 552 GLY B O 1
ATOM 9292 N N . ALA B 1 553 ? 13.82 17.469 0.471 1 72.06 553 ALA B N 1
ATOM 9293 C CA . ALA B 1 553 ? 13.438 17.672 -0.921 1 72.06 553 ALA B CA 1
ATOM 9294 C C . ALA B 1 553 ? 13.367 16.359 -1.684 1 72.06 553 ALA B C 1
ATOM 9296 O O . ALA B 1 553 ? 12.547 16.188 -2.586 1 72.06 553 ALA B O 1
ATOM 9297 N N . SER B 1 554 ? 14.141 15.469 -1.258 1 75.88 554 SER B N 1
ATOM 9298 C CA . SER B 1 554 ? 14.25 14.211 -1.99 1 75.88 554 SER B CA 1
ATOM 9299 C C . SER B 1 554 ? 13.062 13.305 -1.696 1 75.88 554 SER B C 1
ATOM 9301 O O . SER B 1 554 ? 12.891 12.273 -2.344 1 75.88 554 SER B O 1
ATOM 9303 N N . PHE B 1 555 ? 12.312 13.719 -0.837 1 84.19 555 PHE B N 1
ATOM 9304 C CA . PHE B 1 555 ? 11.172 12.875 -0.512 1 84.19 555 PHE B CA 1
ATOM 9305 C C . PHE B 1 555 ? 10.273 12.68 -1.731 1 84.19 555 PHE B C 1
ATOM 9307 O O . PHE B 1 555 ? 9.562 11.68 -1.829 1 84.19 555 PHE B O 1
ATOM 9314 N N . THR B 1 556 ? 10.312 13.602 -2.666 1 79.94 556 THR B N 1
ATOM 9315 C CA . THR B 1 556 ? 9.508 13.516 -3.879 1 79.94 556 THR B CA 1
ATOM 9316 C C . THR B 1 556 ? 9.875 12.273 -4.688 1 79.94 556 THR B C 1
ATOM 9318 O O . THR B 1 556 ? 9.102 11.82 -5.535 1 79.94 556 THR B O 1
ATOM 9321 N N . ARG B 1 557 ? 11.031 11.742 -4.387 1 83.81 557 ARG B N 1
ATOM 9322 C CA . ARG B 1 557 ? 11.492 10.586 -5.145 1 83.81 557 ARG B CA 1
ATOM 9323 C C . ARG B 1 557 ? 11.188 9.289 -4.402 1 83.81 557 ARG B C 1
ATOM 9325 O O . ARG B 1 557 ? 11.727 8.234 -4.742 1 83.81 557 ARG B O 1
ATOM 9332 N N . ILE B 1 558 ? 10.383 9.328 -3.418 1 85.19 558 ILE B N 1
ATOM 9333 C CA . ILE B 1 558 ? 10.062 8.164 -2.594 1 85.19 558 ILE B CA 1
ATOM 9334 C C . ILE B 1 558 ? 9.508 7.047 -3.475 1 85.19 558 ILE B C 1
ATOM 9336 O O . ILE B 1 558 ? 9.688 5.863 -3.17 1 85.19 558 ILE B O 1
ATOM 9340 N N . ALA B 1 559 ? 8.859 7.449 -4.59 1 88.25 559 ALA B N 1
ATOM 9341 C CA . ALA B 1 559 ? 8.289 6.461 -5.508 1 88.25 559 ALA B CA 1
ATOM 9342 C C . ALA B 1 559 ? 9.383 5.586 -6.117 1 88.25 559 ALA B C 1
ATOM 9344 O O . ALA B 1 559 ? 9.172 4.398 -6.363 1 88.25 559 ALA B O 1
ATOM 9345 N N . ASP B 1 560 ? 10.547 6.129 -6.285 1 87.75 560 ASP B N 1
ATOM 9346 C CA . ASP B 1 560 ? 11.664 5.402 -6.875 1 87.75 560 ASP B CA 1
ATOM 9347 C C . ASP B 1 560 ? 12.305 4.457 -5.859 1 87.75 560 ASP B C 1
ATOM 9349 O O . ASP B 1 560 ? 13.086 3.578 -6.23 1 87.75 560 ASP B O 1
ATOM 9353 N N . LEU B 1 561 ? 11.883 4.633 -4.641 1 87.94 561 LEU B N 1
ATOM 9354 C CA . LEU B 1 561 ? 12.516 3.857 -3.576 1 87.94 561 LEU B CA 1
ATOM 9355 C C . LEU B 1 561 ? 11.617 2.705 -3.143 1 87.94 561 LEU B C 1
ATOM 9357 O O . LEU B 1 561 ? 11.953 1.963 -2.217 1 87.94 561 LEU B O 1
ATOM 9361 N N . GLN B 1 562 ? 10.508 2.498 -3.816 1 90.38 562 GLN B N 1
ATOM 9362 C CA . GLN B 1 562 ? 9.469 1.586 -3.352 1 90.38 562 GLN B CA 1
ATOM 9363 C C . GLN B 1 562 ? 9.945 0.138 -3.387 1 90.38 562 GLN B C 1
ATOM 9365 O O . GLN B 1 562 ? 9.406 -0.72 -2.691 1 90.38 562 GLN B O 1
ATOM 9370 N N . ASP B 1 563 ? 10.953 -0.219 -4.258 1 89.75 563 ASP B N 1
ATOM 9371 C CA . ASP B 1 563 ? 11.375 -1.604 -4.438 1 89.75 563 ASP B CA 1
ATOM 9372 C C . ASP B 1 563 ? 12.672 -1.884 -3.689 1 89.75 563 ASP B C 1
ATOM 9374 O O . ASP B 1 563 ? 13.211 -2.992 -3.756 1 89.75 563 ASP B O 1
ATOM 9378 N N . LEU B 1 564 ? 13.211 -0.949 -2.924 1 88 564 LEU B N 1
ATOM 9379 C CA . LEU B 1 564 ? 14.555 -1.073 -2.377 1 88 564 LEU B CA 1
ATOM 9380 C C . LEU B 1 564 ? 14.523 -1.703 -0.989 1 88 564 LEU B C 1
ATOM 9382 O O . LEU B 1 564 ? 15.539 -2.199 -0.503 1 88 564 LEU B O 1
ATOM 9386 N N . GLY B 1 565 ? 13.406 -1.63 -0.35 1 88.56 565 GLY B N 1
ATOM 9387 C CA . GLY B 1 565 ? 13.297 -2.217 0.976 1 88.56 565 GLY B CA 1
ATOM 9388 C C . GLY B 1 565 ? 14.055 -1.439 2.035 1 88.56 565 GLY B C 1
ATOM 9389 O O . GLY B 1 565 ? 14.727 -2.029 2.885 1 88.56 565 GLY B O 1
ATOM 9390 N N . LEU B 1 566 ? 14.008 -0.086 2.004 1 93.25 566 LEU B N 1
ATOM 9391 C CA . LEU B 1 566 ? 14.625 0.75 3.029 1 93.25 566 LEU B CA 1
ATOM 9392 C C . LEU B 1 566 ? 13.969 0.52 4.387 1 93.25 566 LEU B C 1
ATOM 9394 O O . LEU B 1 566 ? 12.758 0.31 4.465 1 93.25 566 LEU B O 1
ATOM 9398 N N . ALA B 1 567 ? 14.852 0.594 5.363 1 94.94 567 ALA B N 1
ATOM 9399 C CA . ALA B 1 567 ? 14.336 0.347 6.707 1 94.94 567 ALA B CA 1
ATOM 9400 C C . ALA B 1 567 ? 13.789 1.628 7.328 1 94.94 567 ALA B C 1
ATOM 9402 O O . ALA B 1 567 ? 12.836 1.588 8.109 1 94.94 567 ALA B O 1
ATOM 9403 N N . TYR B 1 568 ? 14.383 2.791 7.004 1 96.31 568 TYR B N 1
ATOM 9404 C CA . TYR B 1 568 ? 13.961 4.027 7.652 1 96.31 568 TYR B CA 1
ATOM 9405 C C . TYR B 1 568 ? 14.383 5.242 6.832 1 96.31 568 TYR B C 1
ATOM 9407 O O . TYR B 1 568 ? 15.266 5.148 5.98 1 96.31 568 TYR B O 1
ATOM 9415 N N . LEU B 1 569 ? 13.703 6.312 6.996 1 96 569 LEU B N 1
ATOM 9416 C CA . LEU B 1 569 ? 14.031 7.648 6.508 1 96 569 LEU B CA 1
ATOM 9417 C C . LEU B 1 569 ? 14.086 8.648 7.656 1 96 569 LEU B C 1
ATOM 9419 O O . LEU B 1 569 ? 13.164 8.719 8.469 1 96 569 LEU B O 1
ATOM 9423 N N . LYS B 1 570 ? 15.18 9.375 7.805 1 95.75 570 LYS B N 1
ATOM 9424 C CA . LYS B 1 570 ? 15.266 10.461 8.766 1 95.75 570 LYS B CA 1
ATOM 9425 C C . LYS B 1 570 ? 14.891 11.797 8.125 1 95.75 570 LYS B C 1
ATOM 9427 O O . LYS B 1 570 ? 15.508 12.219 7.148 1 95.75 570 LYS B O 1
ATOM 9432 N N . LEU B 1 571 ? 13.883 12.375 8.664 1 93.75 571 LEU B N 1
ATOM 9433 C CA . LEU B 1 571 ? 13.352 13.609 8.102 1 93.75 571 LEU B CA 1
ATOM 9434 C C . LEU B 1 571 ? 14.117 14.82 8.617 1 93.75 571 LEU B C 1
ATOM 9436 O O . LEU B 1 571 ? 14.43 14.906 9.805 1 93.75 571 LEU B O 1
ATOM 9440 N N . ASP B 1 572 ? 14.289 15.703 7.727 1 88.25 572 ASP B N 1
ATOM 9441 C CA . ASP B 1 572 ? 15.188 16.828 7.926 1 88.25 572 ASP B CA 1
ATOM 9442 C C . ASP B 1 572 ? 14.68 17.75 9.031 1 88.25 572 ASP B C 1
ATOM 9444 O O . ASP B 1 572 ? 13.469 17.938 9.188 1 88.25 572 ASP B O 1
ATOM 9448 N N . ARG B 1 573 ? 15.617 18.375 9.672 1 87.88 573 ARG B N 1
ATOM 9449 C CA . ARG B 1 573 ? 15.344 19.25 10.797 1 87.88 573 ARG B CA 1
ATOM 9450 C C . ARG B 1 573 ? 14.508 20.453 10.367 1 87.88 573 ARG B C 1
ATOM 9452 O O . ARG B 1 573 ? 13.75 21.016 11.172 1 87.88 573 ARG B O 1
ATOM 9459 N N . THR B 1 574 ? 14.641 20.859 9.141 1 84 574 THR B N 1
ATOM 9460 C CA . THR B 1 574 ? 13.898 22.031 8.648 1 84 574 THR B CA 1
ATOM 9461 C C . THR B 1 574 ? 12.398 21.766 8.703 1 84 574 THR B C 1
ATOM 9463 O O . THR B 1 574 ? 11.602 22.719 8.789 1 84 574 THR B O 1
ATOM 9466 N N . LEU B 1 575 ? 12.008 20.562 8.703 1 87.62 575 LEU B N 1
ATOM 9467 C CA . LEU B 1 575 ? 10.594 20.219 8.758 1 87.62 575 LEU B CA 1
ATOM 9468 C C . LEU B 1 575 ? 10.156 19.953 10.195 1 87.62 575 LEU B C 1
ATOM 9470 O O . LEU B 1 575 ? 8.961 19.969 10.492 1 87.62 575 LEU B O 1
ATOM 9474 N N . VAL B 1 576 ? 11.133 19.719 11.031 1 89.19 576 VAL B N 1
ATOM 9475 C CA . VAL B 1 576 ? 10.844 19.297 12.398 1 89.19 576 VAL B CA 1
ATOM 9476 C C . VAL B 1 576 ? 10.859 20.5 13.336 1 89.19 576 VAL B C 1
ATOM 9478 O O . VAL B 1 576 ? 10.07 20.562 14.289 1 89.19 576 VAL B O 1
ATOM 9481 N N . ARG B 1 577 ? 11.68 21.391 13.047 1 85.62 577 ARG B N 1
ATOM 9482 C CA . ARG B 1 577 ? 11.867 22.547 13.922 1 85.62 577 ARG B CA 1
ATOM 9483 C C . ARG B 1 577 ? 10.586 23.375 14.008 1 85.62 577 ARG B C 1
ATOM 9485 O O . ARG B 1 577 ? 10.023 23.781 12.984 1 85.62 577 ARG B O 1
ATOM 9492 N N . GLY B 1 578 ? 10.141 23.641 15.195 1 85.5 578 GLY B N 1
ATOM 9493 C CA . GLY B 1 578 ? 8.969 24.484 15.43 1 85.5 578 GLY B CA 1
ATOM 9494 C C . GLY B 1 578 ? 7.672 23.797 15.023 1 85.5 578 GLY B C 1
ATOM 9495 O O . GLY B 1 578 ? 6.66 24.469 14.812 1 85.5 578 GLY B O 1
ATOM 9496 N N . ILE B 1 579 ? 7.707 22.562 14.922 1 86.88 579 ILE B N 1
ATOM 9497 C CA . ILE B 1 579 ? 6.566 21.797 14.438 1 86.88 579 ILE B CA 1
ATOM 9498 C C . ILE B 1 579 ? 5.371 22 15.367 1 86.88 579 ILE B C 1
ATOM 9500 O O . ILE B 1 579 ? 4.219 21.875 14.945 1 86.88 579 ILE B O 1
ATOM 9504 N N . ASP B 1 580 ? 5.613 22.312 16.578 1 82.94 580 ASP B N 1
ATOM 9505 C CA . ASP B 1 580 ? 4.547 22.531 17.547 1 82.94 580 ASP B CA 1
ATOM 9506 C C . ASP B 1 580 ? 3.795 23.828 17.266 1 82.94 580 ASP B C 1
ATOM 9508 O O . ASP B 1 580 ? 2.682 24.031 17.766 1 82.94 580 ASP B O 1
ATOM 9512 N N . ARG B 1 581 ? 4.324 24.688 16.375 1 82.94 581 ARG B N 1
ATOM 9513 C CA . ARG B 1 581 ? 3.742 26.016 16.203 1 82.94 581 ARG B CA 1
ATOM 9514 C C . ARG B 1 581 ? 3.312 26.25 14.766 1 82.94 581 ARG B C 1
ATOM 9516 O O . ARG B 1 581 ? 2.619 27.219 14.461 1 82.94 581 ARG B O 1
ATOM 9523 N N . VAL B 1 582 ? 3.742 25.391 13.828 1 79.75 582 VAL B N 1
ATOM 9524 C CA . VAL B 1 582 ? 3.475 25.625 12.414 1 79.75 582 VAL B CA 1
ATOM 9525 C C . VAL B 1 582 ? 2.582 24.5 11.875 1 79.75 582 VAL B C 1
ATOM 9527 O O . VAL B 1 582 ? 3.061 23.406 11.578 1 79.75 582 VAL B O 1
ATOM 9530 N N . ALA B 1 583 ? 1.394 24.828 11.555 1 78.19 583 ALA B N 1
ATOM 9531 C CA . ALA B 1 583 ? 0.37 23.859 11.156 1 78.19 583 ALA B CA 1
ATOM 9532 C C . ALA B 1 583 ? 0.699 23.25 9.805 1 78.19 583 ALA B C 1
ATOM 9534 O O . ALA B 1 583 ? 0.508 22.047 9.602 1 78.19 583 ALA B O 1
ATOM 9535 N N . GLU B 1 584 ? 1.173 24.062 8.883 1 81.31 584 GLU B N 1
ATOM 9536 C CA . GLU B 1 584 ? 1.475 23.578 7.539 1 81.31 584 GLU B CA 1
ATOM 9537 C C . GLU B 1 584 ? 2.561 22.516 7.566 1 81.31 584 GLU B C 1
ATOM 9539 O O . GLU B 1 584 ? 2.508 21.547 6.797 1 81.31 584 GLU B O 1
ATOM 9544 N N . GLN B 1 585 ? 3.465 22.703 8.477 1 87.94 585 GLN B N 1
ATOM 9545 C CA . GLN B 1 585 ? 4.531 21.719 8.617 1 87.94 585 GLN B CA 1
ATOM 9546 C C . GLN B 1 585 ? 3.986 20.391 9.148 1 87.94 585 GLN B C 1
ATOM 9548 O O . GLN B 1 585 ? 4.465 19.312 8.766 1 87.94 585 GLN B O 1
ATOM 9553 N N . GLN B 1 586 ? 3.033 20.516 10.008 1 89.44 586 GLN B N 1
ATOM 9554 C CA . GLN B 1 586 ? 2.422 19.312 10.57 1 89.44 586 GLN B CA 1
ATOM 9555 C C . GLN B 1 586 ? 1.729 18.5 9.484 1 89.44 586 GLN B C 1
ATOM 9557 O O . GLN B 1 586 ? 1.831 17.266 9.461 1 89.44 586 GLN B O 1
ATOM 9562 N N . THR B 1 587 ? 1.065 19.188 8.562 1 88.88 587 THR B N 1
ATOM 9563 C CA . THR B 1 587 ? 0.375 18.547 7.457 1 88.88 587 THR B CA 1
ATOM 9564 C C . THR B 1 587 ? 1.365 17.797 6.566 1 88.88 587 THR B C 1
ATOM 9566 O O . THR B 1 587 ? 1.117 16.656 6.172 1 88.88 587 THR B O 1
ATOM 9569 N N . ILE B 1 588 ? 2.461 18.406 6.305 1 90.38 588 ILE B N 1
ATOM 9570 C CA . ILE B 1 588 ? 3.479 17.828 5.434 1 90.38 588 ILE B CA 1
ATOM 9571 C C . ILE B 1 588 ? 4.086 16.594 6.102 1 90.38 588 ILE B C 1
ATOM 9573 O O . ILE B 1 588 ? 4.168 15.531 5.488 1 90.38 588 ILE B O 1
ATOM 9577 N N . LEU B 1 589 ? 4.438 16.734 7.359 1 92.69 589 LEU B N 1
ATOM 9578 C CA . LEU B 1 589 ? 5.098 15.633 8.062 1 92.69 589 LEU B CA 1
ATOM 9579 C C . LEU B 1 589 ? 4.148 14.461 8.25 1 92.69 589 LEU B C 1
ATOM 9581 O O . LEU B 1 589 ? 4.57 13.297 8.18 1 92.69 589 LEU B O 1
ATOM 9585 N N . ARG B 1 590 ? 2.926 14.742 8.539 1 91.56 590 ARG B N 1
ATOM 9586 C CA . ARG B 1 590 ? 1.934 13.68 8.648 1 91.56 590 ARG B CA 1
ATOM 9587 C C . ARG B 1 590 ? 1.826 12.898 7.344 1 91.56 590 ARG B C 1
ATOM 9589 O O . ARG B 1 590 ? 1.809 11.664 7.352 1 91.56 590 ARG B O 1
ATOM 9596 N N . GLY B 1 591 ? 1.741 13.648 6.262 1 92.12 591 GLY B N 1
ATOM 9597 C CA . GLY B 1 591 ? 1.711 13 4.961 1 92.12 591 GLY B CA 1
ATOM 9598 C C . GLY B 1 591 ? 2.938 12.156 4.684 1 92.12 591 GLY B C 1
ATOM 9599 O O . GLY B 1 591 ? 2.824 11.031 4.199 1 92.12 591 GLY B O 1
ATOM 9600 N N . MET B 1 592 ? 4.094 12.688 5.012 1 93.75 592 MET B N 1
ATOM 9601 C CA . MET B 1 592 ? 5.344 11.969 4.789 1 93.75 592 MET B CA 1
ATOM 9602 C C . MET B 1 592 ? 5.391 10.688 5.617 1 93.75 592 MET B C 1
ATOM 9604 O O . MET B 1 592 ? 5.781 9.633 5.117 1 93.75 592 MET B O 1
ATOM 9608 N N . ALA B 1 593 ? 4.984 10.797 6.879 1 94.31 593 ALA B N 1
ATOM 9609 C CA . ALA B 1 593 ? 4.973 9.633 7.762 1 94.31 593 ALA B CA 1
ATOM 9610 C C . ALA B 1 593 ? 4.059 8.547 7.215 1 94.31 593 ALA B C 1
ATOM 9612 O O . ALA B 1 593 ? 4.434 7.371 7.18 1 94.31 593 ALA B O 1
ATOM 9613 N N . THR B 1 594 ? 2.936 8.906 6.754 1 92.44 594 THR B N 1
ATOM 9614 C CA . THR B 1 594 ? 1.968 7.945 6.238 1 92.44 594 THR B CA 1
ATOM 9615 C C . THR B 1 594 ? 2.504 7.25 4.992 1 92.44 594 THR B C 1
ATOM 9617 O O . THR B 1 594 ? 2.344 6.039 4.832 1 92.44 594 THR B O 1
ATOM 9620 N N . LEU B 1 595 ? 3.104 8 4.125 1 93.44 595 LEU B N 1
ATOM 9621 C CA . LEU B 1 595 ? 3.67 7.414 2.918 1 93.44 595 LEU B CA 1
ATOM 9622 C C . LEU B 1 595 ? 4.797 6.445 3.26 1 93.44 595 LEU B C 1
ATOM 9624 O O . LEU B 1 595 ? 4.914 5.383 2.648 1 93.44 595 LEU B O 1
ATOM 9628 N N . CYS B 1 596 ? 5.613 6.848 4.23 1 94.31 596 CYS B N 1
ATOM 9629 C CA . CYS B 1 596 ? 6.656 5.938 4.691 1 94.31 596 CYS B CA 1
ATOM 9630 C C . CYS B 1 596 ? 6.055 4.625 5.18 1 94.31 596 CYS B C 1
ATOM 9632 O O . CYS B 1 596 ? 6.512 3.547 4.793 1 94.31 596 CYS B O 1
ATOM 9634 N N . HIS B 1 597 ? 5.043 4.703 5.961 1 93.12 597 HIS B N 1
ATOM 9635 C CA . HIS B 1 597 ? 4.434 3.525 6.562 1 93.12 597 HIS B CA 1
ATOM 9636 C C . HIS B 1 597 ? 3.779 2.643 5.504 1 93.12 597 HIS B C 1
ATOM 9638 O O . HIS B 1 597 ? 3.738 1.419 5.648 1 93.12 597 HIS B O 1
ATOM 9644 N N . SER B 1 598 ? 3.285 3.307 4.453 1 89.88 598 SER B N 1
ATOM 9645 C CA . SER B 1 598 ? 2.701 2.533 3.363 1 89.88 598 SER B CA 1
ATOM 9646 C C . SER B 1 598 ? 3.73 1.6 2.734 1 89.88 598 SER B C 1
ATOM 9648 O O . SER B 1 598 ? 3.373 0.567 2.164 1 89.88 598 SER B O 1
ATOM 9650 N N . LEU B 1 599 ? 5.043 1.937 2.877 1 92.12 599 LEU B N 1
ATOM 9651 C CA . LEU B 1 599 ? 6.125 1.127 2.328 1 92.12 599 LEU B CA 1
ATOM 9652 C C . LEU B 1 599 ? 6.809 0.318 3.426 1 92.12 599 LEU B C 1
ATOM 9654 O O . LEU B 1 599 ? 7.809 -0.356 3.174 1 92.12 599 LEU B O 1
ATOM 9658 N N . GLY B 1 600 ? 6.305 0.435 4.629 1 92 600 GLY B N 1
ATOM 9659 C CA . GLY B 1 600 ? 6.93 -0.261 5.742 1 92 600 GLY B CA 1
ATOM 9660 C C . GLY B 1 600 ? 8.227 0.383 6.199 1 92 600 GLY B C 1
ATOM 9661 O O . GLY B 1 600 ? 9.078 -0.28 6.793 1 92 600 GLY B O 1
ATOM 9662 N N . ILE B 1 601 ? 8.438 1.641 5.887 1 95 601 ILE B N 1
ATOM 9663 C CA . ILE B 1 601 ? 9.641 2.395 6.238 1 95 601 ILE B CA 1
ATOM 9664 C C . ILE B 1 601 ? 9.391 3.176 7.527 1 95 601 ILE B C 1
ATOM 9666 O O . ILE B 1 601 ? 8.352 3.812 7.688 1 95 601 ILE B O 1
ATOM 9670 N N . LEU B 1 602 ? 10.297 3.111 8.453 1 96.5 602 LEU B N 1
ATOM 9671 C CA . LEU B 1 602 ? 10.195 3.912 9.672 1 96.5 602 LEU B CA 1
ATOM 9672 C C . LEU B 1 602 ? 10.484 5.383 9.375 1 96.5 602 LEU B C 1
ATOM 9674 O O . LEU B 1 602 ? 11.43 5.703 8.648 1 96.5 602 LEU B O 1
ATOM 9678 N N . ALA B 1 603 ? 9.664 6.246 9.836 1 96.81 603 ALA B N 1
ATOM 9679 C CA . ALA B 1 603 ? 9.883 7.688 9.742 1 96.81 603 ALA B CA 1
ATOM 9680 C C . ALA B 1 603 ? 10.469 8.242 11.039 1 96.81 603 ALA B C 1
ATOM 9682 O O . ALA B 1 603 ? 9.844 8.156 12.102 1 96.81 603 ALA B O 1
ATOM 9683 N N . ILE B 1 604 ? 11.664 8.859 10.984 1 97.69 604 ILE B N 1
ATOM 9684 C CA . ILE B 1 604 ? 12.367 9.359 12.172 1 97.69 604 ILE B CA 1
ATOM 9685 C C . ILE B 1 604 ? 12.609 10.859 12.031 1 97.69 604 ILE B C 1
ATOM 9687 O O . ILE B 1 604 ? 13.062 11.328 10.984 1 97.69 604 ILE B O 1
ATOM 9691 N N . GLY B 1 605 ? 12.297 11.656 13.016 1 95.94 605 GLY B N 1
ATOM 9692 C CA . GLY B 1 605 ? 12.555 13.086 13.016 1 95.94 605 GLY B CA 1
ATOM 9693 C C . GLY B 1 605 ? 13.922 13.445 13.57 1 95.94 605 GLY B C 1
ATOM 9694 O O . GLY B 1 605 ? 14.312 12.953 14.633 1 95.94 605 GLY B O 1
ATOM 9695 N N . GLU B 1 606 ? 14.609 14.328 12.844 1 93.12 606 GLU B N 1
ATOM 9696 C CA . GLU B 1 606 ? 15.93 14.758 13.281 1 93.12 606 GLU B CA 1
ATOM 9697 C C . GLU B 1 606 ? 15.891 16.172 13.867 1 93.12 606 GLU B C 1
ATOM 9699 O O . GLU B 1 606 ? 15.055 16.984 13.469 1 93.12 606 GLU B O 1
ATOM 9704 N N . GLY B 1 607 ? 16.797 16.406 14.844 1 90.31 607 GLY B N 1
ATOM 9705 C CA . GLY B 1 607 ? 17.047 17.75 15.328 1 90.31 607 GLY B CA 1
ATOM 9706 C C . GLY B 1 607 ? 15.969 18.25 16.281 1 90.31 607 GLY B C 1
ATOM 9707 O O . GLY B 1 607 ? 15.648 19.438 16.297 1 90.31 607 GLY B O 1
ATOM 9708 N N . VAL B 1 608 ? 15.398 17.344 17.016 1 92.75 608 VAL B N 1
ATOM 9709 C CA . VAL B 1 608 ? 14.359 17.719 17.969 1 92.75 608 VAL B CA 1
ATOM 9710 C C . VAL B 1 608 ? 14.984 18.516 19.109 1 92.75 608 VAL B C 1
ATOM 9712 O O . VAL B 1 608 ? 15.914 18.047 19.766 1 92.75 608 VAL B O 1
ATOM 9715 N N . GLU B 1 609 ? 14.484 19.688 19.406 1 89.75 609 GLU B N 1
ATOM 9716 C CA . GLU B 1 609 ? 15.125 20.594 20.359 1 89.75 609 GLU B CA 1
ATOM 9717 C C . GLU B 1 609 ? 14.492 20.5 21.734 1 89.75 609 GLU B C 1
ATOM 9719 O O . GLU B 1 609 ? 15.156 20.734 22.75 1 89.75 609 GLU B O 1
ATOM 9724 N N . ASN B 1 610 ? 13.195 20.203 21.766 1 90.69 610 ASN B N 1
ATOM 9725 C CA . ASN B 1 610 ? 12.508 20.172 23.047 1 90.69 610 ASN B CA 1
ATOM 9726 C C . ASN B 1 610 ? 11.461 19.062 23.109 1 90.69 610 ASN B C 1
ATOM 9728 O O . ASN B 1 610 ? 11.188 18.406 22.094 1 90.69 610 ASN B O 1
ATOM 9732 N N . ARG B 1 611 ? 10.914 18.906 24.234 1 89.19 611 ARG B N 1
ATOM 9733 C CA . ARG B 1 611 ? 9.984 17.812 24.484 1 89.19 611 ARG B CA 1
ATOM 9734 C C . ARG B 1 611 ? 8.672 18.031 23.75 1 89.19 611 ARG B C 1
ATOM 9736 O O . ARG B 1 611 ? 8.031 17.078 23.312 1 89.19 611 ARG B O 1
ATOM 9743 N N . GLU B 1 612 ? 8.289 19.25 23.625 1 91.06 612 GLU B N 1
ATOM 9744 C CA . GLU B 1 612 ? 7.039 19.562 22.953 1 91.06 612 GLU B CA 1
ATOM 9745 C C . GLU B 1 612 ? 7.105 19.172 21.469 1 91.06 612 GLU B C 1
ATOM 9747 O O . GLU B 1 612 ? 6.145 18.641 20.922 1 91.06 612 GLU B O 1
ATOM 9752 N N . GLU B 1 613 ? 8.195 19.438 20.859 1 92.31 613 GLU B N 1
ATOM 9753 C CA . GLU B 1 613 ? 8.398 19.016 19.469 1 92.31 613 GLU B CA 1
ATOM 9754 C C . GLU B 1 613 ? 8.312 17.5 19.328 1 92.31 613 GLU B C 1
ATOM 9756 O O . GLU B 1 613 ? 7.68 17 18.391 1 92.31 613 GLU B O 1
ATOM 9761 N N . ALA B 1 614 ? 8.953 16.844 20.297 1 93.06 614 ALA B N 1
ATOM 9762 C CA . ALA B 1 614 ? 8.945 15.375 20.266 1 93.06 614 ALA B CA 1
ATOM 9763 C C . ALA B 1 614 ? 7.527 14.836 20.375 1 93.06 614 ALA B C 1
ATOM 9765 O O . ALA B 1 614 ? 7.141 13.922 19.641 1 93.06 614 ALA B O 1
ATOM 9766 N N . ARG B 1 615 ? 6.832 15.367 21.281 1 91.62 615 ARG B N 1
ATOM 9767 C CA . ARG B 1 615 ? 5.457 14.938 21.5 1 91.62 615 ARG B CA 1
ATOM 9768 C C . ARG B 1 615 ? 4.625 15.094 20.219 1 91.62 615 ARG B C 1
ATOM 9770 O O . ARG B 1 615 ? 3.922 14.172 19.812 1 91.62 615 ARG B O 1
ATOM 9777 N N . VAL B 1 616 ? 4.73 16.266 19.609 1 91.12 616 VAL B N 1
ATOM 9778 C CA . VAL B 1 616 ? 3.955 16.562 18.406 1 91.12 616 VAL B CA 1
ATOM 9779 C C . VAL B 1 616 ? 4.375 15.625 17.281 1 91.12 616 VAL B C 1
ATOM 9781 O O . VAL B 1 616 ? 3.535 15.148 16.516 1 91.12 616 VAL B O 1
ATOM 9784 N N . LEU B 1 617 ? 5.648 15.344 17.172 1 94.19 617 LEU B N 1
ATOM 9785 C CA . LEU B 1 617 ? 6.156 14.461 16.141 1 94.19 617 LEU B CA 1
ATOM 9786 C C . LEU B 1 617 ? 5.531 13.07 16.25 1 94.19 617 LEU B C 1
ATOM 9788 O O . LEU B 1 617 ? 5.137 12.477 15.242 1 94.19 617 LEU B O 1
ATOM 9792 N N . PHE B 1 618 ? 5.461 12.617 17.438 1 92.81 618 PHE B N 1
ATOM 9793 C CA . PHE B 1 618 ? 4.902 11.289 17.641 1 92.81 618 PHE B CA 1
ATOM 9794 C C . PHE B 1 618 ? 3.398 11.281 17.391 1 92.81 618 PHE B C 1
ATOM 9796 O O . PHE B 1 618 ? 2.859 10.312 16.844 1 92.81 618 PHE B O 1
ATOM 9803 N N . GLU B 1 619 ? 2.779 12.359 17.734 1 89.31 619 GLU B N 1
ATOM 9804 C CA . GLU B 1 619 ? 1.352 12.492 17.469 1 89.31 619 GLU B CA 1
ATOM 9805 C C . GLU B 1 619 ? 1.071 12.5 15.969 1 89.31 619 GLU B C 1
ATOM 9807 O O . GLU B 1 619 ? 0.02 12.031 15.523 1 89.31 619 GLU B O 1
ATOM 9812 N N . LEU B 1 620 ? 2.018 13 15.219 1 90.94 620 LEU B N 1
ATOM 9813 C CA . LEU B 1 620 ? 1.877 13.078 13.773 1 90.94 620 LEU B CA 1
ATOM 9814 C C . LEU B 1 620 ? 2.156 11.727 13.125 1 90.94 620 LEU B C 1
ATOM 9816 O O . LEU B 1 620 ? 1.905 11.539 11.93 1 90.94 620 LEU B O 1
ATOM 9820 N N . GLY B 1 621 ? 2.754 10.773 13.93 1 91.88 621 GLY B N 1
ATOM 9821 C CA . GLY B 1 621 ? 2.906 9.422 13.422 1 91.88 621 GLY B CA 1
ATOM 9822 C C . GLY B 1 621 ? 4.355 9.023 13.211 1 91.88 621 GLY B C 1
ATOM 9823 O O . GLY B 1 621 ? 4.633 7.953 12.664 1 91.88 621 GLY B O 1
ATOM 9824 N N . LEU B 1 622 ? 5.27 9.852 13.578 1 95.75 622 LEU B N 1
ATOM 9825 C CA . LEU B 1 622 ? 6.668 9.461 13.43 1 95.75 622 LEU B CA 1
ATOM 9826 C C . LEU B 1 622 ? 7.031 8.344 14.398 1 95.75 622 LEU B C 1
ATOM 9828 O O . LEU B 1 622 ? 6.465 8.258 15.492 1 95.75 622 LEU B O 1
ATOM 9832 N N . ASP B 1 623 ? 7.949 7.508 14.023 1 96.81 623 ASP B N 1
ATOM 9833 C CA . ASP B 1 623 ? 8.281 6.297 14.766 1 96.81 623 ASP B CA 1
ATOM 9834 C C . ASP B 1 623 ? 9.438 6.547 15.734 1 96.81 623 ASP B C 1
ATOM 9836 O O . ASP B 1 623 ? 9.617 5.809 16.703 1 96.81 623 ASP B O 1
ATOM 9840 N N . GLY B 1 624 ? 10.266 7.531 15.453 1 96.88 624 GLY B N 1
ATOM 9841 C CA . GLY B 1 624 ? 11.43 7.852 16.266 1 96.88 624 GLY B CA 1
ATOM 9842 C C . GLY B 1 624 ? 11.82 9.312 16.188 1 96.88 624 GLY B C 1
ATOM 9843 O O . GLY B 1 624 ? 11.352 10.047 15.312 1 96.88 624 GLY B O 1
ATOM 9844 N N . ALA B 1 625 ? 12.633 9.727 17.109 1 96.12 625 ALA B N 1
ATOM 9845 C CA . ALA B 1 625 ? 13.141 11.094 17.172 1 96.12 625 ALA B CA 1
ATOM 9846 C C . ALA B 1 625 ? 14.539 11.141 17.766 1 96.12 625 ALA B C 1
ATOM 9848 O O . ALA B 1 625 ? 14.875 10.312 18.625 1 96.12 625 ALA B O 1
ATOM 9849 N N . THR B 1 626 ? 15.32 12.008 17.25 1 93.75 626 THR B N 1
ATOM 9850 C CA . THR B 1 626 ? 16.656 12.234 17.781 1 93.75 626 THR B CA 1
ATOM 9851 C C . THR B 1 626 ? 17 13.719 17.812 1 93.75 626 THR B C 1
ATOM 9853 O O . THR B 1 626 ? 16.391 14.516 17.094 1 93.75 626 THR B O 1
ATOM 9856 N N . GLY B 1 627 ? 17.828 14.148 18.719 1 91 627 GLY B N 1
ATOM 9857 C CA . GLY B 1 627 ? 18.219 15.539 18.906 1 91 627 GLY B CA 1
ATOM 9858 C C . GLY B 1 627 ? 18.422 15.914 20.359 1 91 627 GLY B C 1
ATOM 9859 O O . GLY B 1 627 ? 18.266 15.07 21.25 1 91 627 GLY B O 1
ATOM 9860 N N . PRO B 1 628 ? 18.812 17.141 20.641 1 85.12 628 PRO B N 1
ATOM 9861 C CA . PRO B 1 628 ? 19.094 17.594 22 1 85.12 628 PRO B CA 1
ATOM 9862 C C . PRO B 1 628 ? 17.891 17.469 22.938 1 85.12 628 PRO B C 1
ATOM 9864 O O . PRO B 1 628 ? 18.062 17.234 24.141 1 85.12 628 PRO B O 1
ATOM 9867 N N . GLY B 1 629 ? 16.75 17.594 22.438 1 84.56 629 GLY B N 1
ATOM 9868 C CA . GLY B 1 629 ? 15.547 17.5 23.25 1 84.56 629 GLY B CA 1
ATOM 9869 C C . GLY B 1 629 ? 15.219 16.078 23.672 1 84.56 629 GLY B C 1
ATOM 9870 O O . GLY B 1 629 ? 14.445 15.875 24.609 1 84.56 629 GLY B O 1
ATOM 9871 N N . ILE B 1 630 ? 15.727 15.148 23.016 1 82.62 630 ILE B N 1
ATOM 9872 C CA . ILE B 1 630 ? 15.477 13.734 23.281 1 82.62 630 ILE B CA 1
ATOM 9873 C C . ILE B 1 630 ? 16.5 13.211 24.281 1 82.62 630 ILE B C 1
ATOM 9875 O O . ILE B 1 630 ? 16.156 12.391 25.141 1 82.62 630 ILE B O 1
ATOM 9879 N N . ARG B 1 631 ? 17.688 13.648 24.219 1 68.19 631 ARG B N 1
ATOM 9880 C CA . ARG B 1 631 ? 18.797 13.219 25.062 1 68.19 631 ARG B CA 1
ATOM 9881 C C . ARG B 1 631 ? 18.5 13.508 26.531 1 68.19 631 ARG B C 1
ATOM 9883 O O . ARG B 1 631 ? 18.859 12.727 27.422 1 68.19 631 ARG B O 1
ATOM 9890 N N . GLN B 1 632 ? 17.891 14.633 26.859 1 53.34 632 GLN B N 1
ATOM 9891 C CA . GLN B 1 632 ? 17.594 15.016 28.234 1 53.34 632 GLN B CA 1
ATOM 9892 C C . GLN B 1 632 ? 16.594 14.062 28.875 1 53.34 632 GLN B C 1
ATOM 9894 O O . GLN B 1 632 ? 16.484 13.984 30.109 1 53.34 632 GLN B O 1
ATOM 9899 N N . HIS B 1 633 ? 15.781 13.32 28.234 1 47.34 633 HIS B N 1
ATOM 9900 C CA . HIS B 1 633 ? 14.812 12.375 28.766 1 47.34 633 HIS B CA 1
ATOM 9901 C C . HIS B 1 633 ? 15.492 11.078 29.203 1 47.34 633 HIS B C 1
ATOM 9903 O O . HIS B 1 633 ? 14.82 10.102 29.531 1 47.34 633 HIS B O 1
ATOM 9909 N N . GLU B 1 634 ? 16.75 10.875 28.984 1 43.62 634 GLU B N 1
ATOM 9910 C CA . GLU B 1 634 ? 17.328 9.703 29.641 1 43.62 634 GLU B CA 1
ATOM 9911 C C . GLU B 1 634 ? 17.062 9.75 31.156 1 43.62 634 GLU B C 1
ATOM 9913 O O . GLU B 1 634 ? 17.172 10.805 31.781 1 43.62 634 GLU B O 1
ATOM 9918 N N . LYS B 1 635 ? 16.312 8.875 31.969 1 40.47 635 LYS B N 1
ATOM 9919 C CA . LYS B 1 635 ? 16.234 8.648 33.406 1 40.47 635 LYS B CA 1
ATOM 9920 C C . LYS B 1 635 ? 17.562 8.992 34.094 1 40.47 635 LYS B C 1
ATOM 9922 O O . LYS B 1 635 ? 18.625 8.641 33.594 1 40.47 635 LYS B O 1
ATOM 9927 N N . PRO B 1 636 ? 17.531 9.914 35.125 1 31.75 636 PRO B N 1
ATOM 9928 C CA . PRO B 1 636 ? 18.656 10.047 36.062 1 31.75 636 PRO B CA 1
ATOM 9929 C C . PRO B 1 636 ? 19.266 8.695 36.438 1 31.75 636 PRO B C 1
ATOM 9931 O O . PRO B 1 636 ? 18.562 7.672 36.406 1 31.75 636 PRO B O 1
ATOM 9934 N N . ALA B 1 637 ? 20.594 8.539 36.25 1 30.31 637 ALA B N 1
ATOM 9935 C CA . ALA B 1 637 ? 21.156 7.457 37.062 1 30.31 637 ALA B CA 1
ATOM 9936 C C . ALA B 1 637 ? 20.531 7.43 38.469 1 30.31 637 ALA B C 1
ATOM 9938 O O . ALA B 1 637 ? 20.562 8.438 39.188 1 30.31 637 ALA B O 1
ATOM 9939 N N . ASP B 1 638 ? 19.578 6.605 38.875 1 25.27 638 ASP B N 1
ATOM 9940 C CA . ASP B 1 638 ? 19.797 6.254 40.281 1 25.27 638 ASP B CA 1
ATOM 9941 C C . ASP B 1 638 ? 21.219 5.754 40.5 1 25.27 638 ASP B C 1
ATOM 9943 O O . ASP B 1 638 ? 21.75 5.004 39.688 1 25.27 638 ASP B O 1
#

InterPro domains:
  IPR000160 GGDEF domain [PF00990] (235-327)
  IPR000160 GGDEF domain [PS50887] (263-392)
  IPR000160 GGDEF domain [SM00267] (223-390)
  IPR001633 EAL domain [PF00563] (407-628)
  IPR001633 EAL domain [PS50883] (398-638)
  IPR001633 EAL domain [SM00052] (401-631)
  IPR001633 EAL domain [cd01948] (407-627)
  IPR003660 HAMP domain [PF00672] (167-217)
  IPR003660 HAMP domain [PS50885] (170-221)
  IPR003660 HAMP domain [SM00304] (170-221)
  IPR029787 Nucleotide cyclase [SSF55073] (240-345)
  IPR032244 LapD/MoxY, periplasmic domain [PF16448] (24-144)
  IPR035919 EAL domain superfamily [G3DSA:3.20.20.450] (399-632)
  IPR035919 EAL domain superfamily [SSF141868] (415-627)
  IPR042461 LapD/MoxY periplasmic domain, C-terminal [G3DSA:6.20.270.20] (100-149)
  IPR043128 Reverse transcriptase/Diguanylate cyclase domain [G3DSA:3.30.70.270] (218-385)

Nearest PDB structures (foldseek):
  3pjx-assembly1_A  TM=8.761E-01  e=2.171E-29  Pseudomonas fluorescens Pf0-1
  6pwj-assembly2_B  TM=8.730E-01  e=9.337E-26  Vibrio cholerae O1 str. 2010EL-1786
  6pwk-assembly1_A  TM=5.675E-01  e=3.936E-24  Vibrio cholerae O1 str. 2010EL-1786
  4foj-assembly1_A  TM=9.231E-01  e=5.076E-14  Xanthomonas citri pv. citri str. 306
  4f48-assembly1_A  TM=8.749E-01  e=1.677E-13  Xanthomonas campestris pv. campestris

Radius of gyration: 50.75 Å; Cα contacts (8 Å, |Δi|>4): 2236; chains: 2; bounding box: 103×156×111 Å

Organism: NCBI:txid3151122

Sequence (1276 aa):
MSLIKQLWLIVVVLLLLAFGGSLFIGVTASRAYIEQEVLIKNADNASALALTMSQMPKDPVTLELLVSAQFDTGHYRRVELRSPEGEIIEQRLGGDAIRDVPAWFVDLVHIEVPPGRAVVQDGWRQLGTLVLESQHSFAYRSLWQSTLNLVGWFGLAAAISLLLAWWIVRQIRRPLGAVVEQAQHIGERRFTTIPAPRTRELREVVEAMNHLSGAVRNMLSEESKKLDRLRQQLQHDPITGVLEREPFLSQLQIHLDSQDARASGALALVRLAHLTEINERLGRAETDALLHDVAHGLEQFGQAHGGGIVGRLNGSDFVMLLPGKIDLEHLRHDLGRRLAAMREHGRTPVGLPGALIDYAQGDQRGMLLASLDGTLSAAETRSDEGLMIAEGPQRRSLFTSHDEWRRALQVAMAKGVYLAHYPVLDATGELLHFECPSRLRLASEWQPAGVFMPWISRLGLDSQLDLAVIDEAFRDITQRGKPLGINLSAASIQDAHFVMELQSRLKARPDVAELLWLELPEAMAIHDLTSFRSLCQALQPLGCRLGLEHVGASFTRIADLQDLGLAYLKLDRTLVRGIDRVAEQQTILRGMATLCHSLGILAIGEGVENREEARVLFELGLDGATGPGIRQHEKPADMSLIKQLWLIVVVLLLLAFGGSLFIGVTASRAYIEQEVLIKNADNASALALTMSQMPKDPVTLELLVSAQFDTGHYRRVELRSPEGEIIEQRLGGDAIRDVPAWFVDLVHIEVPPGRAVVQDGWRQLGTLVLESQHSFAYRSLWQSTLNLVGWFGLAAAISLLLAWWIVRQIRRPLGAVVEQAQHIGERRFTTIPAPRTRELREVVEAMNHLSGAVRNMLSEESKKLDRLRQQLQHDPITGVLEREPFLSQLQIHLDSQDARASGALALVRLAHLTEINERLGRAETDALLHDVAHGLEQFGQAHGGGIVGRLNGSDFVMLLPGKIDLEHLRHDLGRRLAAMREHGRTPVGLPGALIDYAQGDQRGMLLASLDGTLSAAETRSDEGLMIAEGPQRRSLFTSHDEWRRALQVAMAKGVYLAHYPVLDATGELLHFECPSRLRLASEWQPAGVFMPWISRLGLDSQLDLAVIDEAFRDITQRGKPLGINLSAASIQDAHFVMELQSRLKARPDVAELLWLELPEAMAIHDLTSFRSLCQALQPLGCRLGLEHVGASFTRIADLQDLGLAYLKLDRTLVRGIDRVAEQQTILRGMATLCHSLGILAIGEGVENREEARVLFELGLDGATGPGIRQHEKPAD

Secondary structure (DSSP, 8-state):
--HHHHHHHHHHHHHHHHHHHHHHHHHHHHHHHHHHHHHHHHHHHHHHHHHHHHHS---HHHHHHHHHHHHHHTTEEEEEEE-TTS-EEEEEE------SS-HHHHHHH----PPEEEEEEETTEEEEEEEEEE--HHHHHHHHHHHHHHHHHHHHHHHHHHHHHHHHHHHHHHHHHHHHHHHHHHHTT-----PPPSSHHHHHHHHHHHHHHHHHHHHHHHHHHHHHHHHHHHHB-TTT-SB-HHHHHHHHHHHHH--SGGGSEEEEEEE-TTHHHHHHHH-HHHHHHHHHHHHHHHHHHHHHTTS-EEEE-SSSEEEEEEET---HHHHHHHHHHHHHHHHHHSSS-----EEEEEE-TT--HHHHHHHHHHHHHHHHH-SS-SEEE---S----S-SSHHHHHHHHHHHHHH--EE--EEEE-TTS-EEEEE--EEEEETTEEE-HHHHHHHHHHTT-HHHHHHHHHHHHHHHHHHH---EEEE--HHHHH-HHHHHHHHHHHHH-HHHHTTEEEEEEHHHHHH-HHHHHHHHHHHGGGT-EEEEEEESGGGGGGGGGTTT---EEEEPHHHHTTTTT-HHHHHHHHHHHHHHHHTTPEEEE----SHHHHHHHHHTT-SEE-SHHHHTTS----/--HHHHHHHHHHHHHHHHHHHHHHHHHHHHHHHHHHHHHHHHHHHHHHHHHHHHHS---HHHHHHHHHHHHHHTTEEEEEEE-TTS-EEEEEE------SS-HHHHHHH----PPEEEEEEETTEEEEEEEEEE--HHHHHHHHHHHHHHHHHHHHHHHHHHHHHHHHHHHHHHHHHHHHHHHHHHHTT-----PPPSSHHHHHHHHHHHHHHHHHHHHHHHHHHHHHHHHHHHHB-TTT-SB-HHHHHHHHHHHHH--SGGGSEEEEEEE-TTHHHHHHHH-HHHHHHHHHHHHHHHHHHHHHTTS-EEEE-SSSEEEEEEET---HHHHHHHHHHHHHHHHHHSSS-----EEEEEE-TT--HHHHHHHHHHHHHHHHH-SS-SEEE---S----S-SSHHHHHHHHHHHHHH--EE--EEEE-TTS-EEEEE--EEEEETTEEE-HHHHHHHHHHTT-HHHHHHHHHHHHHHHHHHH---EEEE--HHHHH-HHHHHHHHHHHHH-HHHHTTEEEEEEHHHHHH-HHHHHHHHHHHGGGT-EEEEEEESGGGGGGGGGTTT---EEEEPHHHHTTTTT-HHHHHHHHHHHHHHHHTTPEEEE----SHHHHHHHHHTT-SEE-SHHHHTTS----

Solvent-accessible surface area (backbone atoms only — not comparable to full-atom values): 64503 Å² total; per-residue (Å²): 95,44,62,62,57,51,50,49,48,49,52,50,49,49,47,47,52,51,51,51,51,45,52,52,50,43,53,53,44,50,48,56,46,51,38,52,51,50,34,51,50,16,37,34,50,18,42,49,50,18,52,41,54,32,75,43,76,87,47,70,68,54,50,49,51,47,55,50,51,44,50,73,71,32,71,42,28,33,43,33,35,22,31,81,88,65,46,76,76,44,76,50,76,46,85,83,78,52,81,90,44,62,66,69,57,53,63,68,67,55,84,81,58,70,62,8,70,19,67,22,39,49,83,97,43,74,54,23,40,30,38,22,28,61,50,58,50,63,57,50,47,48,51,49,53,42,49,50,48,48,52,52,54,48,50,50,52,50,52,51,48,48,50,52,48,50,51,51,47,51,66,48,44,52,55,47,49,51,50,33,51,46,28,44,34,37,26,65,38,13,43,55,76,74,84,67,53,76,36,44,61,59,18,49,29,43,48,15,46,36,42,27,28,50,51,52,33,52,46,40,36,52,52,28,47,43,43,46,50,54,48,42,67,72,36,27,34,89,71,42,64,32,25,24,38,67,54,35,52,50,50,51,51,49,29,25,67,34,58,39,53,53,5,18,15,30,37,36,41,38,31,45,55,62,50,68,61,44,34,69,72,62,30,68,70,53,38,42,51,49,46,22,50,54,44,46,52,50,40,53,51,20,49,74,51,73,60,23,48,45,20,35,65,53,98,44,35,35,35,36,41,26,49,40,43,76,56,60,68,61,45,50,52,55,51,41,52,52,50,49,50,52,30,66,72,39,97,56,85,51,52,61,31,15,16,33,32,67,50,39,53,73,57,54,66,68,58,54,52,50,39,34,51,55,36,28,56,52,19,62,70,39,87,85,47,50,64,40,77,30,81,49,81,91,71,79,65,95,54,91,45,71,65,53,44,53,51,49,49,53,52,21,54,72,76,42,61,44,69,47,82,41,66,25,26,29,83,85,64,47,77,68,32,25,45,30,58,56,29,40,52,52,97,88,35,77,36,51,26,28,73,48,37,39,54,30,58,73,69,67,40,46,47,60,50,44,52,45,46,49,53,45,49,52,52,49,30,69,71,70,70,49,38,39,26,38,73,49,57,71,66,25,64,70,29,65,66,49,50,53,51,50,50,53,55,34,68,73,33,49,80,53,18,57,33,33,31,43,34,31,54,43,60,39,69,72,76,35,47,66,55,47,48,53,48,36,64,66,39,50,84,48,46,37,36,41,32,35,37,62,37,55,82,61,48,50,50,49,34,78,45,42,51,55,58,47,44,31,39,27,32,23,37,85,57,41,56,63,36,73,77,34,47,70,42,42,32,42,50,24,42,52,26,52,56,30,44,75,44,63,20,43,28,26,42,31,58,30,69,37,59,63,38,48,52,47,43,38,62,46,54,34,52,30,36,24,34,71,25,51,62,71,67,59,77,72,82,127,94,42,61,63,55,50,50,49,49,49,51,49,51,50,48,47,50,48,50,51,50,44,51,54,50,45,53,53,45,50,49,55,47,51,39,52,51,50,35,51,49,15,38,36,52,18,42,48,50,17,52,41,52,32,74,44,76,87,46,69,67,54,49,48,50,49,56,48,51,44,49,73,69,30,72,42,29,30,43,33,34,22,30,82,86,66,47,76,73,44,77,49,75,47,82,84,78,53,80,91,45,63,67,68,56,53,64,68,67,55,84,81,56,69,62,8,69,20,67,21,39,48,85,96,40,74,56,23,40,31,39,22,27,62,52,56,49,62,58,50,47,47,50,50,52,40,50,49,49,48,52,50,52,47,50,50,51,48,50,52,50,49,51,53,48,50,52,51,47,50,65,48,46,52,55,46,51,52,49,34,51,47,28,42,34,36,25,66,38,13,44,54,76,75,84,66,52,74,35,43,61,59,19,50,29,44,47,15,45,36,43,28,28,51,51,52,33,51,44,40,36,54,52,28,47,43,44,46,50,54,48,40,68,72,38,27,34,89,70,44,65,34,25,24,38,65,55,35,52,50,51,50,49,51,29,26,68,32,59,39,53,52,6,19,15,30,38,37,40,37,33,46,56,60,49,69,59,44,34,69,72,62,29,66,70,54,39,42,51,50,48,22,49,53,44,46,53,50,37,53,50,20,48,74,50,74,59,21,48,44,21,35,66,53,97,46,37,34,36,34,42,25,47,41,43,74,57,60,68,61,45,48,51,56,52,42,50,52,51,50,48,52,30,67,72,38,97,55,86,52,53,62,30,14,14,32,32,66,50,38,54,71,56,55,67,69,58,54,52,49,38,37,52,54,36,27,57,52,19,61,70,38,85,85,46,49,61,42,75,29,81,49,80,90,70,78,65,94,54,92,45,71,64,54,42,53,52,49,50,53,52,21,55,72,76,41,60,45,68,46,81,40,66,24,26,29,84,85,65,46,78,69,32,26,45,27,59,56,28,39,52,52,96,90,36,77,37,52,26,28,71,50,38,40,53,30,59,73,68,68,39,47,46,60,51,44,52,45,48,48,52,45,49,52,52,48,30,70,72,69,71,51,38,38,26,39,75,47,58,71,66,26,64,72,30,66,66,50,49,51,51,51,50,52,55,33,68,73,33,49,79,53,17,55,34,33,32,43,34,30,56,41,62,39,69,71,76,35,45,66,54,48,47,52,49,37,65,66,40,51,86,48,46,37,37,41,28,34,37,63,37,54,82,60,47,50,48,49,33,79,46,42,50,56,58,47,44,31,40,27,33,23,36,85,59,41,56,63,37,73,77,34,47,71,43,42,34,41,49,23,41,52,25,50,56,30,45,74,42,63,21,42,30,25,42,32,57,30,69,36,60,62,37,49,52,46,43,40,62,46,55,34,52,29,37,24,34,70,24,52,63,69,67,59,76,73,81,124